Protein 6O3O (pdb70)

Radius of gyration: 60.83 Å; Cα contacts (8 Å, |Δi|>4): 2476; chains: 4; bounding box: 220×153×60 Å

Foldseek 3Di:
DDDDAFKEFEDDQFDKAKDQADDDAAWAKKFKAFDDPDGGGAKIAGPVPGIDGDPPNVVFWDADDNIGIITGHGDDPVPFHKMWIWTAHPPVGIDIHIYGYHHPVPDDQPDDADAEAEDEAQAKDKAFDDDDPDPPWQKKWKWFRDNGMIGTDDIAGPVDGDDDDHPDPADKDADNDPPTHGMIMGGRDDQVNFGKMWMWIADDVGDIDIHIYTYGYD/DAFKEFEDDQWAKAKAFDDPDAAFAKKFKQFVVGGAWIAGPVPGIDGDPPNPQFWDADDPRIGMIIGNGDDPVPFHKMKIWTAHPPVGIDIGIYGYHNDAFAEDDDFQAWDKAFDDDPDPFDWFKKWKWFDDPGMIGTADIEGNPDDDNSDPADKDADNDPPTRRMIIHGRHDPVNFGKMWMWTDRVDIDIDIYGD/DDKAKDFDQEDEAEAQAKDKGWIFIDADPPHDKAWAKKFKPFVPDPDTQWMQGQAPGIDGPCPPFKDQPPDDHPDGPGIRIMMGHRDDQVPFGKMKIWTQMPPNGIHIDIYGYAYWHQWDKDKAADEEEADPDWDFGIKIKGAWTAVAKDKDKDFPDDWDKDWDWDAHPGPNTIIIMMTTIDRDDPVLQQPKMKMWIDDPPDPDIDIDIYRTHYFYWWPWDWDFLVKTKIFIDTDGVVDWPWKDKAAPVGHDDPQWDDDTGIIIGHVQMKMWTADPVGIDIDTRHD/DKAKDFDQEWEDEAQAKGKGWIFIDDDPPDDKAFQKKFKDFPPPTAWMQGQAPGIDGPDPPFKDQPDDDHPDGGTIRIMMGGRDDLVPFGKMKIWTQMPPVGIHIDIHGYFYWYAWDKDKEADAEEQPQDKDFGIKIKTAFTVPDKDKDKDDPQDFDKDKDWDAHPGPRGIMIMITGIDRDDPVQAQPKMWMWIGDPPDPHIDIDIYGTHYFYWKDWDKDFCPLDDDQWTKIAIDIDGVVDWPAKDKAWPVTHDDPQWDDDGRMIIGHRDWTWMKIWTGDPVGIDIDIDIHDD

B-factor: mean 63.74, std 23.96, range [13.88, 182.44]

Secondary structure (DSSP, 8-state):
-----SEEEE--TT-EE--B----SEEEEEEEEE-SSS--EEEEEETTTEEEE-TTTTTTEE----B--EEESS--GGG-SEEEEEEEEETTEEEEEEEEEE-TTT-------SEEEEE-TTSPEEEE---SS--SEEEEEEEEE-SS-EEEEEEEESSS--------SS--B---STTTTTEEEE-S--GGG-EEEEEEEEESSS-EEEEEEEEEE-/--SEEEE--TT-EE--B----SEEEEEEEEE---EEEEEETTTEEEE-TTGGGTEE-----B--EEESS--TT--SEEEEEEEEETTEEEEEEEEEE----EE---TTS-EEEE----S-SPP-EEEEEEE-SS-EEEEEEEES-------SS--EE--STTTTTEEEESS--STT-SEEEEEEE---EEEEEEE-/---EEE--SEEEEETTS-EEE--EEE--TT---EEEEEEEEETT-SSEEEEEETTTEEEESSTTTEEESS--TTS---B--EEE-S--GGG-EEEEEEEEEETT--EEEEEEEEEEBPPEEEEEE--EE--SS-EEEEEEEEEEEBSPPEEEEE-SS--EEEEEEEE-SSTT-EEEEEEEEE---SSSTT-EEEEEEE-TTSSS-EEEEEE--EE---EEEEE----EEEEEEEE-SSPPSEEEEEESSSSPPTTEEEETTEEEE---EEEEEE-SS-EE--EE--/--EEE--SEEEEETTS-EEE--EEE--TT---EEEEEEEEE----SEEEETTTEEEESSTTTEEESS--TTS---B--EEEPS--GGG-EEEEEEEEEETTEEEEEEEEEEEEBPPEEEEEE--EE--SS-EEEEEEEEEEEBSPPEEEEE-SS--EEEEEEEE-SSBTBEEEEEEEEE---STTTT-EEEEEEE-TT-SS-EEEEEE--EEEEEEEEEE---S-----EEEEEEEEEESPPSEEEEEESSSSPPTTEEEETTEEEE---EEEEEEEEEETTEEEEEEEEEE-

InterPro domains:
  IPR003598 Immunoglobulin subtype 2 [SM00408] (143-229)
  IPR003599 Immunoglobulin domain subtype [SM00409] (24-127)
  IPR003599 Immunoglobulin domain subtype [SM00409] (137-241)
  IPR007110 Immunoglobulin-like domain [PS50835] (4-110)
  IPR007110 Immunoglobulin-like domain [PS50835] (135-239)
  IPR013106 Immunoglobulin V-set domain [PF07686] (28-124)
  IPR013106 Immunoglobulin V-set domain [PF07686] (142-240)
  IPR013783 Immunoglobulin-like fold [G3DSA:2.60.40.10] (24-126)
  IPR013783 Immunoglobulin-like fold [G3DSA:2.60.40.10] (127-247)
  IPR036179 Immunoglobulin-like domain superfamily [SSF48726] (25-112)
  IPR036179 Immunoglobulin-like domain superfamily [SSF48726] (139-240)
  IPR042842 CD226 antigen [PTHR47011] (1-335)

Solvent-accessible surface area: 50958 Å² total; per-residue (Å²): 146,78,56,20,23,18,8,5,20,14,43,33,60,108,8,50,1,96,0,79,20,56,98,74,59,77,62,10,3,0,0,0,39,35,60,58,159,78,93,50,10,0,0,0,57,9,65,117,115,30,66,50,55,69,86,75,8,14,98,48,1,7,38,35,157,102,95,12,19,0,26,2,67,125,14,57,154,123,1,52,18,57,0,0,0,1,1,2,1,24,82,78,0,48,24,67,25,6,3,30,2,33,119,75,104,76,27,56,26,108,32,114,46,99,45,108,57,109,19,137,74,52,47,103,8,91,6,83,5,52,43,152,101,21,168,88,7,61,4,3,18,2,12,18,6,54,110,164,56,16,15,2,3,12,12,5,33,31,107,67,64,96,72,43,70,45,39,37,135,55,121,33,76,47,56,60,53,141,78,155,29,30,71,2,32,2,27,62,2,73,88,91,5,46,16,13,2,44,0,60,4,45,7,85,93,48,85,70,29,78,76,9,1,94,2,56,10,102,119,53,27,2,16,11,63,70,42,70,95,8,40,0,61,0,44,11,69,98,52,54,83,50,8,1,0,5,0,50,43,60,126,87,25,0,0,0,58,6,72,109,93,26,65,53,58,66,183,92,14,13,58,52,1,6,21,34,137,146,53,78,8,16,0,26,0,87,78,13,49,76,124,4,46,28,34,0,2,0,0,2,3,1,28,58,77,0,48,42,89,6,28,1,61,5,75,182,156,87,118,48,88,110,121,66,112,52,42,112,20,64,4,59,1,137,58,155,56,145,37,120,31,26,16,4,75,3,7,10,52,69,142,67,31,20,10,8,1,21,67,12,57,36,126,123,130,111,58,9,42,88,58,116,26,72,49,56,70,63,152,73,137,51,29,60,3,46,2,33,104,14,58,136,104,10,62,27,30,5,74,0,70,7,28,47,104,61,97,19,63,24,18,22,36,43,207,63,2,78,27,87,30,50,103,82,10,73,1,78,42,58,91,35,24,41,0,57,1,96,1,83,35,44,161,188,38,132,13,74,7,8,0,0,3,0,25,47,104,35,74,101,41,27,5,0,2,5,12,62,98,99,1,65,34,52,73,64,87,97,83,4,80,13,72,54,13,177,75,85,66,135,6,47,46,0,11,0,77,8,72,23,5,59,37,114,2,66,18,68,0,29,0,19,0,0,0,22,45,19,0,7,10,58,34,75,0,122,0,38,1,10,12,130,7,67,26,74,28,77,60,50,56,38,51,83,68,74,67,84,36,45,0,0,75,0,23,0,56,19,0,45,66,49,3,117,23,67,42,131,35,152,29,81,20,65,84,77,76,61,112,84,110,17,208,106,96,36,4,32,18,2,18,0,32,3,36,16,75,7,38,32,153,16,40,46,138,87,2,30,0,73,0,71,24,104,22,37,118,139,46,72,104,32,87,7,88,4,44,0,90,20,20,7,93,29,62,38,68,51,140,133,113,50,87,11,59,6,99,10,51,8,47,65,144,28,117,30,64,73,12,28,28,98,109,28,125,51,35,142,104,6,98,30,161,33,27,119,1,83,39,36,122,54,15,22,0,45,0,56,10,87,60,24,40,116,105,21,144,62,127,120,106,2,77,19,73,25,58,105,85,10,68,3,82,51,59,79,31,18,42,0,54,0,99,6,78,36,33,167,147,47,131,21,61,12,7,0,0,4,0,22,100,117,116,111,23,19,0,2,6,10,56,94,88,0,64,29,74,84,75,96,104,36,11,81,5,62,44,6,137,97,90,58,140,8,64,64,0,12,0,80,5,69,29,2,100,28,114,3,48,17,66,0,27,0,23,0,0,0,21,54,22,0,24,64,61,37,68,0,102,0,38,2,8,11,124,4,115,20,88,34,106,46,44,145,18,115,86,69,64,49,89,41,44,0,0,82,0,25,0,53,21,0,49,61,55,8,54,16,75,38,130,33,146,48,41,37,65,76,75,65,65,110,87,110,15,202,93,94,28,2,29,18,5,24,0,34,2,43,25,72,8,42,14,58,9,37,49,106,81,0,32,0,74,0,79,20,100,26,34,117,163,57,71,124,24,85,10,93,3,32,0,71,8,23,6,76,24,64,23,56,52,62,100,120,94,48,100,127,113,53,53,1,44,5,66,27,111,4,31,49,131,33,117,24,78,88,15,29,9,90,103,28,124,51,29,135,57,7,73,50,84,53,35,70,0,60,35,39,150,79,125,31,37,3,35,0,44,0,44,11,85,76,24,40,109,109,17,135,42,97,13,52,83

Organism: Homo sapiens (NCBI:txid9606)

Nearest PDB structures (foldseek):
  6o3o-assembly1_A-3  TM=1.005E+00  e=2.304E-42  Homo sapiens
  6isb-assembly1_A  TM=9.380E-01  e=4.273E-35  Homo sapiens
  6isa-assembly1_A  TM=9.050E-01  e=4.037E-27  Mus musculus
  5b22-assembly1_A  TM=4.396E-01  e=5.831E-09  Mus musculus
  4fom-assembly1_A-2  TM=4.334E-01  e=3.167E-09  Homo sapiens

Structure (mmCIF, N/CA/C/O backbone):
data_6O3O
#
_entry.id   6O3O
#
_cell.length_a   129.337
_cell.length_b   182.269
_cell.length_c   146.594
_cell.angle_alpha   90.00
_cell.angle_beta   90.00
_cell.angle_gamma   90.00
#
_symmetry.space_group_name_H-M   'C 2 2 21'
#
loop_
_entity.id
_entity.type
_entity.pdbx_description
1 polymer 'CD226 antigen'
2 polymer 'Poliovirus receptor'
3 branched beta-D-mannopyranose-(1-4)-2-acetamido-2-deoxy-beta-D-glucopyranose-(1-4)-[alpha-L-fucopyranose-(1-6)]2-acetamido-2-deoxy-beta-D-glucopyranose
4 branched alpha-D-mannopyranose-(1-3)-beta-D-mannopyranose-(1-4)-2-acetamido-2-deoxy-beta-D-glucopyranose-(1-4)-[alpha-L-fucopyranose-(1-6)]2-acetamido-2-deoxy-beta-D-glucopyranose
5 branched 2-acetamido-2-deoxy-beta-D-glucopyranose-(1-4)-2-acetamido-2-deoxy-beta-D-glucopyranose
6 non-polymer 2-acetamido-2-deoxy-beta-D-glucopyranose
7 non-polymer 'SULFATE ION'
8 water water
#
loop_
_atom_site.group_PDB
_atom_site.id
_atom_site.type_symbol
_atom_site.label_atom_id
_atom_site.label_alt_id
_atom_site.label_comp_id
_atom_site.label_asym_id
_atom_site.label_entity_id
_atom_site.label_seq_id
_atom_site.pdbx_PDB_ins_code
_atom_site.Cartn_x
_atom_site.Cartn_y
_atom_site.Cartn_z
_atom_site.occupancy
_atom_site.B_iso_or_equiv
_atom_site.auth_seq_id
_atom_site.auth_comp_id
_atom_site.auth_asym_id
_atom_site.auth_atom_id
_atom_site.pdbx_PDB_model_num
ATOM 1 N N . GLU A 1 3 ? 9.759 169.014 177.775 1.00 74.75 19 GLU A N 1
ATOM 2 C CA . GLU A 1 3 ? 10.809 168.041 178.071 1.00 71.25 19 GLU A CA 1
ATOM 3 C C . GLU A 1 3 ? 11.948 168.673 178.882 1.00 71.81 19 GLU A C 1
ATOM 4 O O . GLU A 1 3 ? 12.243 169.861 178.716 1.00 71.55 19 GLU A O 1
ATOM 6 N N . GLU A 1 4 ? 12.588 167.862 179.748 1.00 65.56 20 GLU A N 1
ATOM 7 C CA . GLU A 1 4 ? 13.697 168.254 180.626 1.00 62.77 20 GLU A CA 1
ATOM 8 C C . GLU A 1 4 ? 14.932 168.681 179.824 1.00 63.42 20 GLU A C 1
ATOM 9 O O . GLU A 1 4 ? 15.210 168.103 178.771 1.00 62.86 20 GLU A O 1
ATOM 15 N N . VAL A 1 5 ? 15.669 169.687 180.328 1.00 57.46 21 VAL A N 1
ATOM 16 C CA . VAL A 1 5 ? 16.889 170.178 179.687 1.00 54.47 21 VAL A CA 1
ATOM 17 C C . VAL A 1 5 ? 18.081 169.482 180.354 1.00 54.31 21 VAL A C 1
ATOM 18 O O . VAL A 1 5 ? 18.316 169.669 181.552 1.00 53.96 21 VAL A O 1
ATOM 22 N N . LEU A 1 6 ? 18.806 168.653 179.583 1.00 47.77 22 LEU A N 1
ATOM 23 C CA . LEU A 1 6 ? 19.963 167.911 180.079 1.00 45.00 22 LEU A CA 1
ATOM 24 C C . LEU A 1 6 ? 21.233 168.743 179.978 1.00 46.63 22 LEU A C 1
ATOM 25 O O . LEU A 1 6 ? 21.584 169.218 178.893 1.00 46.06 22 LEU A O 1
ATOM 30 N N . TRP A 1 7 ? 21.913 168.916 181.121 1.00 41.85 23 TRP A N 1
ATOM 31 C CA . TRP A 1 7 ? 23.165 169.662 181.253 1.00 40.40 23 TRP A CA 1
ATOM 32 C C . TRP A 1 7 ? 24.332 168.717 181.560 1.00 41.01 23 TRP A C 1
ATOM 33 O O . TRP A 1 7 ? 24.119 167.612 182.060 1.00 40.52 23 TRP A O 1
ATOM 44 N N . HIS A 1 8 ? 25.561 169.158 181.265 1.00 35.38 24 HIS A N 1
ATOM 45 C CA . HIS A 1 8 ? 26.784 168.396 181.516 1.00 33.94 24 HIS A CA 1
ATOM 46 C C . HIS A 1 8 ? 27.487 168.916 182.763 1.00 37.72 24 HIS A C 1
ATOM 47 O O . HIS A 1 8 ? 28.163 168.150 183.446 1.00 37.29 24 HIS A O 1
ATOM 54 N N . THR A 1 9 ? 27.332 170.222 183.051 1.00 34.89 25 THR A N 1
ATOM 55 C CA . THR A 1 9 ? 27.921 170.903 184.208 1.00 35.45 25 THR A CA 1
ATOM 56 C C . THR A 1 9 ? 26.904 171.901 184.790 1.00 39.60 25 THR A C 1
ATOM 57 O O . THR A 1 9 ? 26.147 172.523 184.043 1.00 39.23 25 THR A O 1
ATOM 61 N N . SER A 1 10 ? 26.875 172.019 186.125 1.00 36.88 26 SER A N 1
ATOM 62 C CA . SER A 1 10 ? 26.013 172.948 186.851 1.00 38.31 26 SER A CA 1
ATOM 63 C C . SER A 1 10 ? 26.881 173.788 187.782 1.00 43.61 26 SER A C 1
ATOM 64 O O . SER A 1 10 ? 27.664 173.236 188.558 1.00 43.60 26 SER A O 1
ATOM 67 N N . VAL A 1 11 ? 26.790 175.119 187.659 1.00 41.05 27 VAL A N 1
ATOM 68 C CA . VAL A 1 11 ? 27.605 176.057 188.437 1.00 42.54 27 VAL A CA 1
ATOM 69 C C . VAL A 1 11 ? 26.729 177.120 189.143 1.00 48.43 27 VAL A C 1
ATOM 70 O O . VAL A 1 11 ? 25.673 177.479 188.614 1.00 47.80 27 VAL A O 1
ATOM 74 N N . PRO A 1 12 ? 27.152 177.661 190.316 1.00 47.72 28 PRO A N 1
ATOM 75 C CA . PRO A 1 12 ? 26.347 178.711 190.958 1.00 51.00 28 PRO A CA 1
ATOM 76 C C . PRO A 1 12 ? 26.563 180.070 190.290 1.00 56.91 28 PRO A C 1
ATOM 77 O O . PRO A 1 12 ? 27.569 180.272 189.599 1.00 55.18 28 PRO A O 1
ATOM 81 N N . PHE A 1 13 ? 25.622 181.003 190.501 1.00 56.72 29 PHE A N 1
ATOM 82 C CA . PHE A 1 13 ? 25.696 182.342 189.927 1.00 58.38 29 PHE A CA 1
ATOM 83 C C . PHE A 1 13 ? 26.740 183.185 190.656 1.00 65.44 29 PHE A C 1
ATOM 84 O O . PHE A 1 13 ? 26.805 183.174 191.887 1.00 67.63 29 PHE A O 1
ATOM 92 N N . ALA A 1 14 ? 27.555 183.915 189.881 1.00 62.01 30 ALA A N 1
ATOM 93 C CA . ALA A 1 14 ? 28.605 184.797 190.388 1.00 64.59 30 ALA A CA 1
ATOM 94 C C . ALA A 1 14 ? 28.775 186.022 189.481 1.00 69.91 30 ALA A C 1
ATOM 95 O O . ALA A 1 14 ? 28.298 186.018 188.344 1.00 67.22 30 ALA A O 1
ATOM 97 N N . GLU A 1 15 ? 29.441 187.075 189.995 1.00 70.46 31 GLU A N 1
ATOM 98 C CA . GLU A 1 15 ? 29.710 188.306 189.251 1.00 72.01 31 GLU A CA 1
ATOM 99 C C . GLU A 1 15 ? 30.809 188.059 188.207 1.00 72.77 31 GLU A C 1
ATOM 100 O O . GLU A 1 15 ? 30.611 188.397 187.041 1.00 70.67 31 GLU A O 1
ATOM 102 N N . ASN A 1 16 ? 31.945 187.440 188.619 1.00 68.87 32 ASN A N 1
ATOM 103 C CA . ASN A 1 16 ? 33.058 187.104 187.722 1.00 66.30 32 ASN A CA 1
ATOM 104 C C . ASN A 1 16 ? 33.015 185.599 187.362 1.00 65.50 32 ASN A C 1
ATOM 105 O O . ASN A 1 16 ? 34.040 184.909 187.311 1.00 64.07 32 ASN A O 1
ATOM 110 N N . MET A 1 17 ? 31.798 185.124 187.081 1.00 59.33 33 MET A N 1
ATOM 111 C CA . MET A 1 17 ? 31.446 183.759 186.710 1.00 55.05 33 MET A CA 1
ATOM 112 C C . MET A 1 17 ? 32.084 183.385 185.359 1.00 55.09 33 MET A C 1
ATOM 113 O O . MET A 1 17 ? 31.972 184.139 184.395 1.00 54.61 33 MET A O 1
ATOM 118 N N . SER A 1 18 ? 32.773 182.232 185.312 1.00 48.93 34 SER A N 1
ATOM 119 C CA . SER A 1 18 ? 33.405 181.710 184.098 1.00 45.79 34 SER A CA 1
ATOM 120 C C . SER A 1 18 ? 32.831 180.337 183.765 1.00 46.49 34 SER A C 1
ATOM 121 O O . SER A 1 18 ? 32.712 179.487 184.653 1.00 46.34 34 SER A O 1
ATOM 124 N N . LEU A 1 19 ? 32.449 180.134 182.495 1.00 40.28 35 LEU A N 1
ATOM 125 C CA . LEU A 1 19 ? 31.877 178.876 182.022 1.00 37.42 35 LEU A CA 1
ATOM 126 C C . LEU A 1 19 ? 32.911 178.159 181.166 1.00 40.08 35 LEU A C 1
ATOM 127 O O . LEU A 1 19 ? 33.170 178.566 180.034 1.00 39.32 35 LEU A O 1
ATOM 132 N N . GLU A 1 20 ? 33.533 177.113 181.732 1.00 36.72 36 GLU A N 1
ATOM 133 C CA . GLU A 1 20 ? 34.589 176.337 181.079 1.00 35.90 36 GLU A CA 1
ATOM 134 C C . GLU A 1 20 ? 34.041 175.439 179.970 1.00 37.94 36 GLU A C 1
ATOM 135 O O . GLU A 1 20 ? 32.999 174.804 180.140 1.00 37.68 36 GLU A O 1
ATOM 141 N N . CYS A 1 21 ? 34.759 175.387 178.838 1.00 33.11 37 CYS A N 1
ATOM 142 C CA . CYS A 1 21 ? 34.440 174.539 177.691 1.00 31.29 37 CYS A CA 1
ATOM 143 C C . CYS A 1 21 ? 35.725 174.211 176.952 1.00 36.09 37 CYS A C 1
ATOM 144 O O . CYS A 1 21 ? 36.264 175.050 176.224 1.00 36.06 37 CYS A O 1
ATOM 147 N N . VAL A 1 22 ? 36.235 172.999 177.180 1.00 33.46 38 VAL A N 1
ATOM 148 C CA . VAL A 1 22 ? 37.449 172.509 176.535 1.00 34.49 38 VAL A CA 1
ATOM 149 C C . VAL A 1 22 ? 37.004 171.456 175.518 1.00 38.25 38 VAL A C 1
ATOM 150 O O . VAL A 1 22 ? 36.647 170.337 175.895 1.00 37.53 38 VAL A O 1
ATOM 154 N N . TYR A 1 23 ? 36.941 171.858 174.238 1.00 35.25 39 TYR A N 1
ATOM 155 C CA . TYR A 1 23 ? 36.506 170.988 173.147 1.00 35.33 39 TYR A CA 1
ATOM 156 C C . TYR A 1 23 ? 37.699 170.195 172.577 1.00 40.78 39 TYR A C 1
ATOM 157 O O . TYR A 1 23 ? 38.808 170.733 172.503 1.00 41.46 39 TYR A O 1
ATOM 166 N N . PRO A 1 24 ? 37.502 168.923 172.164 1.00 37.52 40 PRO A N 1
ATOM 167 C CA . PRO A 1 24 ? 38.638 168.141 171.647 1.00 38.84 40 PRO A CA 1
ATOM 168 C C . PRO A 1 24 ? 39.075 168.559 170.251 1.00 42.24 40 PRO A C 1
ATOM 169 O O . PRO A 1 24 ? 38.285 169.122 169.494 1.00 41.22 40 PRO A O 1
ATOM 173 N N . SER A 1 25 ? 40.350 168.288 169.925 1.00 39.71 41 SER A N 1
ATOM 174 C CA . SER A 1 25 ? 40.932 168.547 168.610 1.00 40.26 41 SER A CA 1
ATOM 175 C C . SER A 1 25 ? 40.590 167.343 167.743 1.00 43.88 41 SER A C 1
ATOM 176 O O . SER A 1 25 ? 41.225 166.291 167.860 1.00 45.59 41 SER A O 1
ATOM 179 N N . MET A 1 26 ? 39.504 167.465 166.961 1.00 38.32 42 MET A N 1
ATOM 180 C CA . MET A 1 26 ? 38.959 166.391 166.124 1.00 39.11 42 MET A CA 1
ATOM 181 C C . MET A 1 26 ? 38.312 166.939 164.850 1.00 43.25 42 MET A C 1
ATOM 182 O O . MET A 1 26 ? 37.722 168.021 164.876 1.00 41.47 42 MET A O 1
ATOM 187 N N . GLY A 1 27 ? 38.435 166.177 163.760 1.00 41.55 43 GLY A N 1
ATOM 188 C CA . GLY A 1 27 ? 37.867 166.484 162.450 1.00 42.04 43 GLY A CA 1
ATOM 189 C C . GLY A 1 27 ? 38.281 167.806 161.836 1.00 45.14 43 GLY A C 1
ATOM 190 O O . GLY A 1 27 ? 39.241 168.438 162.289 1.00 44.34 43 GLY A O 1
ATOM 191 N N . ILE A 1 28 ? 37.561 168.216 160.775 1.00 41.76 44 ILE A N 1
ATOM 192 C CA . ILE A 1 28 ? 37.782 169.489 160.090 1.00 41.14 44 ILE A CA 1
ATOM 193 C C . ILE A 1 28 ? 36.955 170.533 160.841 1.00 42.34 44 ILE A C 1
ATOM 194 O O . ILE A 1 28 ? 35.724 170.532 160.740 1.00 41.64 44 ILE A O 1
ATOM 199 N N . LEU A 1 29 ? 37.636 171.384 161.637 1.00 36.89 45 LEU A N 1
ATOM 200 C CA . LEU A 1 29 ? 37.024 172.447 162.432 1.00 33.97 45 LEU A CA 1
ATOM 201 C C . LEU A 1 29 ? 36.340 173.466 161.510 1.00 37.85 45 LEU A C 1
ATOM 202 O O . LEU A 1 29 ? 36.976 174.024 160.606 1.00 38.80 45 LEU A O 1
ATOM 207 N N . THR A 1 30 ? 35.034 173.675 161.738 1.00 32.72 46 THR A N 1
ATOM 208 C CA . THR A 1 30 ? 34.194 174.575 160.954 1.00 32.57 46 THR A CA 1
ATOM 209 C C . THR A 1 30 ? 33.913 175.863 161.744 1.00 34.09 46 THR A C 1
ATOM 210 O O . THR A 1 30 ? 34.129 176.958 161.217 1.00 34.25 46 THR A O 1
ATOM 214 N N . GLN A 1 31 ? 33.417 175.722 162.995 1.00 28.29 47 GLN A N 1
ATOM 215 C CA . GLN A 1 31 ? 33.029 176.828 163.875 1.00 26.27 47 GLN A CA 1
ATOM 216 C C . GLN A 1 31 ? 32.824 176.348 165.314 1.00 28.58 47 GLN A C 1
ATOM 217 O O . GLN A 1 31 ? 32.372 175.221 165.532 1.00 27.34 47 GLN A O 1
ATOM 223 N N . VAL A 1 32 ? 33.153 177.218 166.285 1.00 24.91 48 VAL A N 1
ATOM 224 C CA . VAL A 1 32 ? 32.960 177.019 167.726 1.00 23.98 48 VAL A CA 1
ATOM 225 C C . VAL A 1 32 ? 32.119 178.188 168.203 1.00 28.48 48 VAL A C 1
ATOM 226 O O . VAL A 1 32 ? 32.481 179.331 167.925 1.00 28.83 48 VAL A O 1
ATOM 230 N N . GLU A 1 33 ? 30.996 177.929 168.891 1.00 25.15 49 GLU A N 1
ATOM 231 C CA . GLU A 1 33 ? 30.153 179.036 169.329 1.00 26.08 49 GLU A CA 1
ATOM 232 C C . GLU A 1 33 ? 29.495 178.812 170.683 1.00 30.78 49 GLU A C 1
ATOM 233 O O . GLU A 1 33 ? 29.281 177.680 171.113 1.00 30.08 49 GLU A O 1
ATOM 239 N N . TRP A 1 34 ? 29.167 179.933 171.332 1.00 28.60 50 TRP A N 1
ATOM 240 C CA . TRP A 1 34 ? 28.463 180.038 172.599 1.00 28.65 50 TRP A CA 1
ATOM 241 C C . TRP A 1 34 ? 27.096 180.639 172.351 1.00 33.90 50 TRP A C 1
ATOM 242 O O . TRP A 1 34 ? 26.991 181.615 171.599 1.00 34.47 50 TRP A O 1
ATOM 253 N N . PHE A 1 35 ? 26.051 180.080 172.977 1.00 30.90 51 PHE A N 1
ATOM 254 C CA . PHE A 1 35 ? 24.695 180.616 172.864 1.00 32.87 51 PHE A CA 1
ATOM 255 C C . PHE A 1 35 ? 23.868 180.230 174.078 1.00 37.45 51 PHE A C 1
ATOM 256 O O . PHE A 1 35 ? 24.098 179.176 174.668 1.00 35.54 51 PHE A O 1
ATOM 264 N N . LYS A 1 36 ? 22.919 181.099 174.463 1.00 36.87 52 LYS A N 1
ATOM 265 C CA . LYS A 1 36 ? 22.026 180.836 175.584 1.00 37.78 52 LYS A CA 1
ATOM 266 C C . LYS A 1 36 ? 20.818 180.061 175.066 1.00 43.71 52 LYS A C 1
ATOM 267 O O . LYS A 1 36 ? 20.164 180.492 174.111 1.00 44.23 52 LYS A O 1
ATOM 273 N N . ILE A 1 37 ? 20.557 178.891 175.676 1.00 41.11 53 ILE A N 1
ATOM 274 C CA . ILE A 1 37 ? 19.462 177.996 175.300 1.00 42.11 53 ILE A CA 1
ATOM 275 C C . ILE A 1 37 ? 18.120 178.621 175.714 1.00 51.40 53 ILE A C 1
ATOM 276 O O . ILE A 1 37 ? 17.919 178.963 176.882 1.00 52.00 53 ILE A O 1
ATOM 281 N N . GLY A 1 38 ? 17.241 178.769 174.726 1.00 51.36 54 GLY A N 1
ATOM 282 C CA . GLY A 1 38 ? 15.905 179.333 174.872 1.00 55.42 54 GLY A CA 1
ATOM 283 C C . GLY A 1 38 ? 15.109 179.279 173.583 1.00 62.98 54 GLY A C 1
ATOM 284 O O . GLY A 1 38 ? 15.624 178.835 172.550 1.00 61.31 54 GLY A O 1
ATOM 285 N N . THR A 1 39 ? 13.841 179.737 173.639 1.00 64.09 55 THR A N 1
ATOM 286 C CA . THR A 1 39 ? 12.924 179.770 172.492 1.00 66.88 55 THR A CA 1
ATOM 287 C C . THR A 1 39 ? 13.404 180.801 171.460 1.00 72.01 55 THR A C 1
ATOM 288 O O . THR A 1 39 ? 13.383 180.520 170.260 1.00 71.99 55 THR A O 1
ATOM 292 N N . GLN A 1 40 ? 13.859 181.978 171.933 1.00 69.21 56 GLN A N 1
ATOM 293 C CA . GLN A 1 40 ? 14.391 183.047 171.087 1.00 69.57 56 GLN A CA 1
ATOM 294 C C . GLN A 1 40 ? 15.877 182.805 170.814 1.00 69.43 56 GLN A C 1
ATOM 295 O O . GLN A 1 40 ? 16.588 182.307 171.694 1.00 66.59 56 GLN A O 1
ATOM 297 N N . GLN A 1 41 ? 16.343 183.147 169.594 1.00 65.49 57 GLN A N 1
ATOM 298 C CA . GLN A 1 41 ? 17.742 182.981 169.186 1.00 62.00 57 GLN A CA 1
ATOM 299 C C . GLN A 1 41 ? 18.615 183.970 169.964 1.00 64.08 57 GLN A C 1
ATOM 300 O O . GLN A 1 41 ? 18.442 185.186 169.827 1.00 66.14 57 GLN A O 1
ATOM 306 N N . ASP A 1 42 ? 19.525 183.441 170.807 1.00 56.48 58 ASP A N 1
ATOM 307 C CA . ASP A 1 42 ? 20.400 184.273 171.628 1.00 55.18 58 ASP A CA 1
ATOM 308 C C . ASP A 1 42 ? 21.867 183.811 171.535 1.00 53.80 58 ASP A C 1
ATOM 309 O O . ASP A 1 42 ? 22.358 183.081 172.401 1.00 50.91 58 ASP A O 1
ATOM 314 N N . SER A 1 43 ? 22.558 184.255 170.463 1.00 49.06 59 SER A N 1
ATOM 315 C CA . SER A 1 43 ? 23.973 183.964 170.215 1.00 45.81 59 SER A CA 1
ATOM 316 C C . SER A 1 43 ? 24.841 184.912 171.034 1.00 47.52 59 SER A C 1
ATOM 317 O O . SER A 1 43 ? 24.597 186.123 171.039 1.00 49.31 59 SER A O 1
ATOM 320 N N . ILE A 1 44 ? 25.830 184.360 171.753 1.00 40.38 60 ILE A N 1
ATOM 321 C CA . ILE A 1 44 ? 26.726 185.139 172.610 1.00 39.82 60 ILE A CA 1
ATOM 322 C C . ILE A 1 44 ? 28.020 185.454 171.834 1.00 42.17 60 ILE A C 1
ATOM 323 O O . ILE A 1 44 ? 28.286 186.620 171.544 1.00 43.18 60 ILE A O 1
ATOM 328 N N . ALA A 1 45 ? 28.802 184.420 171.492 1.00 36.31 61 ALA A N 1
ATOM 329 C CA . ALA A 1 45 ? 30.058 184.565 170.764 1.00 35.58 61 ALA A CA 1
ATOM 330 C C . ALA A 1 45 ? 30.219 183.460 169.741 1.00 37.92 61 ALA A C 1
ATOM 331 O O . ALA A 1 45 ? 29.828 182.321 169.995 1.00 36.18 61 ALA A O 1
ATOM 333 N N . ILE A 1 46 ? 30.779 183.802 168.575 1.00 35.34 62 ILE A N 1
ATOM 334 C CA . ILE A 1 46 ? 30.996 182.870 167.467 1.00 34.71 62 ILE A CA 1
ATOM 335 C C . ILE A 1 46 ? 32.457 182.981 167.019 1.00 39.48 62 ILE A C 1
ATOM 336 O O . ILE A 1 46 ? 32.935 184.085 166.750 1.00 40.31 62 ILE A O 1
ATOM 341 N N . PHE A 1 47 ? 33.164 181.840 166.959 1.00 36.07 63 PHE A N 1
ATOM 342 C CA . PHE A 1 47 ? 34.566 181.787 166.554 1.00 36.72 63 PHE A CA 1
ATOM 343 C C . PHE A 1 47 ? 34.746 181.063 165.217 1.00 42.49 63 PHE A C 1
ATOM 344 O O . PHE A 1 47 ? 34.306 179.927 165.057 1.00 41.00 63 PHE A O 1
ATOM 352 N N . SER A 1 48 ? 35.438 181.728 164.280 1.00 42.54 64 SER A N 1
ATOM 353 C CA . SER A 1 48 ? 35.790 181.216 162.955 1.00 44.00 64 SER A CA 1
ATOM 354 C C . SER A 1 48 ? 37.295 180.919 162.906 1.00 49.85 64 SER A C 1
ATOM 355 O O . SER A 1 48 ? 38.089 181.777 163.310 1.00 50.24 64 SER A O 1
ATOM 358 N N . PRO A 1 49 ? 37.722 179.737 162.397 1.00 47.21 65 PRO A N 1
ATOM 359 C CA . PRO A 1 49 ? 39.167 179.441 162.348 1.00 48.27 65 PRO A CA 1
ATOM 360 C C . PRO A 1 49 ? 39.936 180.289 161.321 1.00 54.60 65 PRO A C 1
ATOM 361 O O . PRO A 1 49 ? 41.163 180.199 161.265 1.00 55.68 65 PRO A O 1
ATOM 365 N N . THR A 1 50 ? 39.223 181.124 160.535 1.00 51.73 66 THR A N 1
ATOM 366 C CA . THR A 1 50 ? 39.806 181.986 159.503 1.00 53.38 66 THR A CA 1
ATOM 367 C C . THR A 1 50 ? 39.458 183.472 159.710 1.00 58.05 66 THR A C 1
ATOM 368 O O . THR A 1 50 ? 40.257 184.331 159.331 1.00 59.03 66 THR A O 1
ATOM 372 N N . HIS A 1 51 ? 38.278 183.775 160.294 1.00 53.79 67 HIS A N 1
ATOM 373 C CA . HIS A 1 51 ? 37.820 185.154 160.507 1.00 54.10 67 HIS A CA 1
ATOM 374 C C . HIS A 1 51 ? 37.818 185.582 161.994 1.00 56.20 67 HIS A C 1
ATOM 375 O O . HIS A 1 51 ? 37.313 186.661 162.318 1.00 56.04 67 HIS A O 1
ATOM 382 N N . GLY A 1 52 ? 38.390 184.750 162.863 1.00 51.55 68 GLY A N 1
ATOM 383 C CA . GLY A 1 52 ? 38.505 185.022 164.294 1.00 50.68 68 GLY A CA 1
ATOM 384 C C . GLY A 1 52 ? 37.215 184.999 165.093 1.00 52.66 68 GLY A C 1
ATOM 385 O O . GLY A 1 52 ? 36.231 184.372 164.690 1.00 51.34 68 GLY A O 1
ATOM 386 N N . MET A 1 53 ? 37.230 185.695 166.247 1.00 48.70 69 MET A N 1
ATOM 387 C CA . MET A 1 53 ? 36.126 185.784 167.207 1.00 47.52 69 MET A CA 1
ATOM 388 C C . MET A 1 53 ? 35.231 187.004 166.945 1.00 50.92 69 MET A C 1
ATOM 389 O O . MET A 1 53 ? 35.728 188.085 166.622 1.00 51.92 69 MET A O 1
ATOM 394 N N . VAL A 1 54 ? 33.907 186.813 167.106 1.00 45.84 70 VAL A N 1
ATOM 395 C CA . VAL A 1 54 ? 32.862 187.832 166.977 1.00 46.56 70 VAL A CA 1
ATOM 396 C C . VAL A 1 54 ? 31.894 187.640 168.157 1.00 49.34 70 VAL A C 1
ATOM 397 O O . VAL A 1 54 ? 31.344 186.550 168.324 1.00 47.58 70 VAL A O 1
ATOM 401 N N . ILE A 1 55 ? 31.722 188.686 168.986 1.00 46.80 71 ILE A N 1
ATOM 402 C CA . ILE A 1 55 ? 30.833 188.669 170.153 1.00 46.73 71 ILE A CA 1
ATOM 403 C C . ILE A 1 55 ? 29.626 189.569 169.851 1.00 52.88 71 ILE A C 1
ATOM 404 O O . ILE A 1 55 ? 29.794 190.746 169.522 1.00 54.64 71 ILE A O 1
ATOM 409 N N . ARG A 1 56 ? 28.416 188.995 169.950 1.00 49.35 72 ARG A N 1
ATOM 410 C CA . ARG A 1 56 ? 27.140 189.663 169.669 1.00 51.61 72 ARG A CA 1
ATOM 411 C C . ARG A 1 56 ? 26.647 190.493 170.860 1.00 58.25 72 ARG A C 1
ATOM 412 O O . ARG A 1 56 ? 27.011 190.214 172.003 1.00 57.15 72 ARG A O 1
ATOM 420 N N . LYS A 1 57 ? 25.798 191.501 170.583 1.00 58.47 73 LYS A N 1
ATOM 421 C CA . LYS A 1 57 ? 25.168 192.361 171.591 1.00 61.59 73 LYS A CA 1
ATOM 422 C C . LYS A 1 57 ? 23.901 191.656 172.146 1.00 66.22 73 LYS A C 1
ATOM 423 O O . LYS A 1 57 ? 23.284 190.891 171.399 1.00 64.91 73 LYS A O 1
ATOM 425 N N . PRO A 1 58 ? 23.496 191.828 173.431 1.00 64.32 74 PRO A N 1
ATOM 426 C CA . PRO A 1 58 ? 24.065 192.692 174.478 1.00 65.96 74 PRO A CA 1
ATOM 427 C C . PRO A 1 58 ? 25.073 191.956 175.373 1.00 65.71 74 PRO A C 1
ATOM 428 O O . PRO A 1 58 ? 25.175 192.250 176.568 1.00 67.13 74 PRO A O 1
ATOM 432 N N . TYR A 1 59 ? 25.831 191.016 174.789 1.00 57.16 75 TYR A N 1
ATOM 433 C CA . TYR A 1 59 ? 26.841 190.255 175.519 1.00 54.05 75 TYR A CA 1
ATOM 434 C C . TYR A 1 59 ? 28.231 190.878 175.354 1.00 57.77 75 TYR A C 1
ATOM 435 O O . TYR A 1 59 ? 29.103 190.631 176.187 1.00 57.04 75 TYR A O 1
ATOM 444 N N . ALA A 1 60 ? 28.414 191.726 174.316 1.00 54.90 76 ALA A N 1
ATOM 445 C CA . ALA A 1 60 ? 29.661 192.414 173.959 1.00 54.99 76 ALA A CA 1
ATOM 446 C C . ALA A 1 60 ? 30.299 193.195 175.120 1.00 61.10 76 ALA A C 1
ATOM 447 O O . ALA A 1 60 ? 31.525 193.301 175.165 1.00 60.49 76 ALA A O 1
ATOM 449 N N . GLU A 1 61 ? 29.479 193.728 176.047 1.00 60.21 77 GLU A N 1
ATOM 450 C CA . GLU A 1 61 ? 29.934 194.507 177.203 1.00 63.20 77 GLU A CA 1
ATOM 451 C C . GLU A 1 61 ? 29.972 193.672 178.504 1.00 65.58 77 GLU A C 1
ATOM 452 O O . GLU A 1 61 ? 30.465 194.164 179.524 1.00 67.80 77 GLU A O 1
ATOM 458 N N . ARG A 1 62 ? 29.458 192.425 178.466 1.00 58.26 78 ARG A N 1
ATOM 459 C CA . ARG A 1 62 ? 29.384 191.540 179.631 1.00 56.83 78 ARG A CA 1
ATOM 460 C C . ARG A 1 62 ? 30.369 190.365 179.591 1.00 55.86 78 ARG A C 1
ATOM 461 O O . ARG A 1 62 ? 30.831 189.948 180.653 1.00 56.02 78 ARG A O 1
ATOM 469 N N . VAL A 1 63 ? 30.647 189.797 178.400 1.00 47.86 79 VAL A N 1
ATOM 470 C CA . VAL A 1 63 ? 31.524 188.624 178.287 1.00 43.70 79 VAL A CA 1
ATOM 471 C C . VAL A 1 63 ? 32.841 188.931 177.554 1.00 45.91 79 VAL A C 1
ATOM 472 O O . VAL A 1 63 ? 32.922 189.887 176.779 1.00 46.97 79 VAL A O 1
ATOM 476 N N . TYR A 1 64 ? 33.863 188.085 177.804 1.00 39.68 80 TYR A N 1
ATOM 477 C CA . TYR A 1 64 ? 35.203 188.165 177.218 1.00 38.86 80 TYR A CA 1
ATOM 478 C C . TYR A 1 64 ? 35.899 186.796 177.257 1.00 40.75 80 TYR A C 1
ATOM 479 O O . TYR A 1 64 ? 35.405 185.864 177.898 1.00 38.79 80 TYR A O 1
ATOM 488 N N . PHE A 1 65 ? 37.051 186.691 176.570 1.00 37.67 81 PHE A N 1
ATOM 489 C CA . PHE A 1 65 ? 37.864 185.479 176.488 1.00 36.15 81 PHE A CA 1
ATOM 490 C C . PHE A 1 65 ? 39.334 185.766 176.784 1.00 43.68 81 PHE A C 1
ATOM 491 O O . PHE A 1 65 ? 39.762 186.921 176.734 1.00 45.49 81 PHE A O 1
ATOM 499 N N . LEU A 1 66 ? 40.105 184.703 177.082 1.00 40.91 82 LEU A N 1
ATOM 500 C CA . LEU A 1 66 ? 41.545 184.766 177.341 1.00 43.14 82 LEU A CA 1
ATOM 501 C C . LEU A 1 66 ? 42.272 183.692 176.509 1.00 47.52 82 LEU A C 1
ATOM 502 O O . LEU A 1 66 ? 41.714 182.614 176.283 1.00 45.39 82 LEU A O 1
ATOM 507 N N . ASN A 1 67 ? 43.504 184.012 176.032 1.00 46.34 83 ASN A N 1
ATOM 508 C CA . ASN A 1 67 ? 44.377 183.167 175.195 1.00 75.34 83 ASN A CA 1
ATOM 509 C C . ASN A 1 67 ? 43.696 182.776 173.880 1.00 100.72 83 ASN A C 1
ATOM 510 O O . ASN A 1 67 ? 43.010 183.592 173.268 1.00 62.81 83 ASN A O 1
ATOM 515 N N . ASN A 1 73 ? 42.088 175.088 172.075 1.00 49.12 89 ASN A N 1
ATOM 516 C CA . ASN A 1 73 ? 40.967 174.165 172.242 1.00 47.33 89 ASN A CA 1
ATOM 517 C C . ASN A 1 73 ? 40.121 174.513 173.481 1.00 50.02 89 ASN A C 1
ATOM 518 O O . ASN A 1 73 ? 39.173 173.790 173.802 1.00 48.71 89 ASN A O 1
ATOM 523 N N . ASN A 1 74 ? 40.457 175.624 174.161 1.00 46.97 90 ASN A N 1
ATOM 524 C CA . ASN A 1 74 ? 39.783 176.100 175.371 1.00 46.28 90 ASN A CA 1
ATOM 525 C C . ASN A 1 74 ? 39.010 177.392 175.051 1.00 48.81 90 ASN A C 1
ATOM 526 O O . ASN A 1 74 ? 39.602 178.374 174.595 1.00 49.69 90 ASN A O 1
ATOM 531 N N . MET A 1 75 ? 37.683 177.371 175.291 1.00 43.04 91 MET A N 1
ATOM 532 C CA . MET A 1 75 ? 36.766 178.484 175.027 1.00 42.22 91 MET A CA 1
ATOM 533 C C . MET A 1 75 ? 36.025 178.939 176.301 1.00 44.06 91 MET A C 1
ATOM 534 O O . MET A 1 75 ? 34.821 179.195 176.236 1.00 43.21 91 MET A O 1
ATOM 539 N N . THR A 1 76 ? 36.735 179.062 177.449 1.00 39.84 92 THR A N 1
ATOM 540 C CA . THR A 1 76 ? 36.125 179.479 178.721 1.00 39.50 92 THR A CA 1
ATOM 541 C C . THR A 1 76 ? 35.526 180.889 178.568 1.00 42.32 92 THR A C 1
ATOM 542 O O . THR A 1 76 ? 36.233 181.827 178.194 1.00 43.37 92 THR A O 1
ATOM 546 N N . LEU A 1 77 ? 34.205 181.002 178.806 1.00 36.65 93 LEU A N 1
ATOM 547 C CA . LEU A 1 77 ? 33.431 182.239 178.695 1.00 37.00 93 LEU A CA 1
ATOM 548 C C . LEU A 1 77 ? 33.389 182.957 180.043 1.00 41.41 93 LEU A C 1
ATOM 549 O O . LEU A 1 77 ? 32.641 182.559 180.936 1.00 41.10 93 LEU A O 1
ATOM 554 N N . PHE A 1 78 ? 34.204 184.014 180.183 1.00 39.03 94 PHE A N 1
ATOM 555 C CA . PHE A 1 78 ? 34.289 184.831 181.395 1.00 41.14 94 PHE A CA 1
ATOM 556 C C . PHE A 1 78 ? 33.259 185.951 181.380 1.00 46.59 94 PHE A C 1
ATOM 557 O O . PHE A 1 78 ? 32.960 186.495 180.319 1.00 45.83 94 PHE A O 1
ATOM 565 N N . PHE A 1 79 ? 32.740 186.312 182.560 1.00 45.63 95 PHE A N 1
ATOM 566 C CA . PHE A 1 79 ? 31.756 187.383 182.725 1.00 48.18 95 PHE A CA 1
ATOM 567 C C . PHE A 1 79 ? 32.313 188.523 183.568 1.00 57.56 95 PHE A C 1
ATOM 568 O O . PHE A 1 79 ? 33.076 188.287 184.508 1.00 57.90 95 PHE A O 1
ATOM 576 N N . ARG A 1 80 ? 31.912 189.757 183.235 1.00 58.30 96 ARG A N 1
ATOM 577 C CA . ARG A 1 80 ? 32.262 190.969 183.968 1.00 63.19 96 ARG A CA 1
ATOM 578 C C . ARG A 1 80 ? 30.954 191.621 184.401 1.00 72.71 96 ARG A C 1
ATOM 579 O O . ARG A 1 80 ? 30.255 192.206 183.569 1.00 72.99 96 ARG A O 1
ATOM 587 N N . ASN A 1 81 ? 30.603 191.458 185.696 1.00 73.39 97 ASN A N 1
ATOM 588 C CA . ASN A 1 81 ? 29.387 191.961 186.353 1.00 77.37 97 ASN A CA 1
ATOM 589 C C . ASN A 1 81 ? 28.120 191.407 185.664 1.00 80.59 97 ASN A C 1
ATOM 590 O O . ASN A 1 81 ? 27.474 192.103 184.873 1.00 81.57 97 ASN A O 1
ATOM 595 N N . ALA A 1 82 ? 27.792 190.138 185.956 1.00 75.07 98 ALA A N 1
ATOM 596 C CA . ALA A 1 82 ? 26.616 189.460 185.409 1.00 73.36 98 ALA A CA 1
ATOM 597 C C . ALA A 1 82 ? 25.366 189.817 186.220 1.00 82.06 98 ALA A C 1
ATOM 598 O O . ALA A 1 82 ? 25.438 189.926 187.447 1.00 84.22 98 ALA A O 1
ATOM 600 N N . SER A 1 83 ? 24.230 190.017 185.526 1.00 79.99 99 SER A N 1
ATOM 601 C CA . SER A 1 83 ? 22.938 190.370 186.127 1.00 83.75 99 SER A CA 1
ATOM 602 C C . SER A 1 83 ? 22.118 189.118 186.465 1.00 85.78 99 SER A C 1
ATOM 603 O O . SER A 1 83 ? 22.418 188.040 185.954 1.00 81.05 99 SER A O 1
ATOM 606 N N . GLU A 1 84 ? 21.065 189.274 187.302 1.00 85.99 100 GLU A N 1
ATOM 607 C CA . GLU A 1 84 ? 20.149 188.205 187.739 1.00 84.95 100 GLU A CA 1
ATOM 608 C C . GLU A 1 84 ? 19.588 187.389 186.562 1.00 84.61 100 GLU A C 1
ATOM 609 O O . GLU A 1 84 ? 19.406 186.179 186.694 1.00 81.36 100 GLU A O 1
ATOM 615 N N . ASP A 1 85 ? 19.335 188.059 185.418 1.00 81.18 101 ASP A N 1
ATOM 616 C CA . ASP A 1 85 ? 18.791 187.480 184.189 1.00 78.34 101 ASP A CA 1
ATOM 617 C C . ASP A 1 85 ? 19.745 186.482 183.513 1.00 76.01 101 ASP A C 1
ATOM 618 O O . ASP A 1 85 ? 19.272 185.650 182.740 1.00 73.48 101 ASP A O 1
ATOM 623 N N . ASP A 1 86 ? 21.065 186.539 183.816 1.00 70.11 102 ASP A N 1
ATOM 624 C CA . ASP A 1 86 ? 22.082 185.640 183.245 1.00 65.01 102 ASP A CA 1
ATOM 625 C C . ASP A 1 86 ? 21.965 184.192 183.780 1.00 64.87 102 ASP A C 1
ATOM 626 O O . ASP A 1 86 ? 22.748 183.329 183.383 1.00 60.87 102 ASP A O 1
ATOM 631 N N . VAL A 1 87 ? 20.984 183.930 184.661 1.00 62.39 103 VAL A N 1
ATOM 632 C CA . VAL A 1 87 ? 20.707 182.605 185.214 1.00 59.81 103 VAL A CA 1
ATOM 633 C C . VAL A 1 87 ? 19.895 181.835 184.159 1.00 61.01 103 VAL A C 1
ATOM 634 O O . VAL A 1 87 ? 18.824 182.289 183.747 1.00 63.08 103 VAL A O 1
ATOM 638 N N . GLY A 1 88 ? 20.442 180.711 183.709 1.00 53.07 104 GLY A N 1
ATOM 639 C CA . GLY A 1 88 ? 19.825 179.860 182.699 1.00 50.82 104 GLY A CA 1
ATOM 640 C C . GLY A 1 88 ? 20.757 178.803 182.145 1.00 50.22 104 GLY A C 1
ATOM 641 O O . GLY A 1 88 ? 21.768 178.471 182.771 1.00 48.19 104 GLY A O 1
ATOM 642 N N . TYR A 1 89 ? 20.411 178.264 180.961 1.00 45.34 105 TYR A N 1
ATOM 643 C CA . TYR A 1 89 ? 21.181 177.226 180.274 1.00 42.12 105 TYR A CA 1
ATOM 644 C C . TYR A 1 89 ? 22.020 177.820 179.153 1.00 44.26 105 TYR A C 1
ATOM 645 O O . TYR A 1 89 ? 21.501 178.556 178.312 1.00 45.23 105 TYR A O 1
ATOM 654 N N . TYR A 1 90 ? 23.319 177.491 179.146 1.00 38.20 106 TYR A N 1
ATOM 655 C CA . TYR A 1 90 ? 24.290 177.947 178.151 1.00 36.72 106 TYR A CA 1
ATOM 656 C C . TYR A 1 90 ? 24.831 176.767 177.354 1.00 37.52 106 TYR A C 1
ATOM 657 O O . TYR A 1 90 ? 24.988 175.680 177.903 1.00 36.36 106 TYR A O 1
ATOM 666 N N . SER A 1 91 ? 25.121 176.980 176.067 1.00 32.75 107 SER A N 1
ATOM 667 C CA . SER A 1 91 ? 25.636 175.937 175.188 1.00 30.72 107 SER A CA 1
ATOM 668 C C . SER A 1 91 ? 26.943 176.347 174.529 1.00 33.79 107 SER A C 1
ATOM 669 O O . SER A 1 91 ? 27.068 177.468 174.037 1.00 34.35 107 SER A O 1
ATOM 672 N N . CYS A 1 92 ? 27.906 175.423 174.513 1.00 29.11 108 CYS A N 1
ATOM 673 C CA . CYS A 1 92 ? 29.199 175.578 173.857 1.00 28.75 108 CYS A CA 1
ATOM 674 C C . CYS A 1 92 ? 29.258 174.517 172.773 1.00 30.85 108 CYS A C 1
ATOM 675 O O . CYS A 1 92 ? 29.525 173.343 173.055 1.00 30.11 108 CYS A O 1
ATOM 678 N N . SER A 1 93 ? 28.899 174.916 171.544 1.00 26.23 109 SER A N 1
ATOM 679 C CA . SER A 1 93 ? 28.819 174.014 170.407 1.00 25.10 109 SER A CA 1
ATOM 680 C C . SER A 1 93 ? 30.036 174.104 169.501 1.00 26.50 109 SER A C 1
ATOM 681 O O . SER A 1 93 ? 30.503 175.191 169.175 1.00 26.45 109 SER A O 1
ATOM 684 N N . LEU A 1 94 ? 30.535 172.931 169.101 1.00 21.11 110 LEU A N 1
ATOM 685 C CA . LEU A 1 94 ? 31.668 172.715 168.208 1.00 19.97 110 LEU A CA 1
ATOM 686 C C . LEU A 1 94 ? 31.154 171.986 166.974 1.00 24.54 110 LEU A C 1
ATOM 687 O O . LEU A 1 94 ? 30.571 170.901 167.091 1.00 25.28 110 LEU A O 1
ATOM 692 N N . TYR A 1 95 ? 31.335 172.602 165.799 1.00 20.57 111 TYR A N 1
ATOM 693 C CA . TYR A 1 95 ? 30.885 172.052 164.524 1.00 21.25 111 TYR A CA 1
ATOM 694 C C . TYR A 1 95 ? 32.085 171.602 163.714 1.00 27.46 111 TYR A C 1
ATOM 695 O O . TYR A 1 95 ? 33.001 172.391 163.466 1.00 27.72 111 TYR A O 1
ATOM 704 N N . THR A 1 96 ? 32.110 170.306 163.368 1.00 25.33 112 THR A N 1
ATOM 705 C CA . THR A 1 96 ? 33.209 169.667 162.639 1.00 26.69 112 THR A CA 1
ATOM 706 C C . THR A 1 96 ? 32.698 168.709 161.572 1.00 32.51 112 THR A C 1
ATOM 707 O O . THR A 1 96 ? 31.545 168.283 161.636 1.00 32.15 112 THR A O 1
ATOM 711 N N . TYR A 1 97 ? 33.568 168.358 160.602 1.00 31.16 113 TYR A N 1
ATOM 712 C CA . TYR A 1 97 ? 33.276 167.373 159.562 1.00 33.77 113 TYR A CA 1
ATOM 713 C C . TYR A 1 97 ? 34.152 166.119 159.805 1.00 39.02 113 TYR A C 1
ATOM 714 O O . TYR A 1 97 ? 35.347 166.279 160.072 1.00 38.28 113 TYR A O 1
ATOM 723 N N . PRO A 1 98 ? 33.598 164.875 159.773 1.00 37.10 114 PRO A N 1
ATOM 724 C CA . PRO A 1 98 ? 32.219 164.498 159.423 1.00 37.80 114 PRO A CA 1
ATOM 725 C C . PRO A 1 98 ? 31.262 164.272 160.605 1.00 40.02 114 PRO A C 1
ATOM 726 O O . PRO A 1 98 ? 30.158 163.773 160.371 1.00 41.36 114 PRO A O 1
ATOM 730 N N . GLN A 1 99 ? 31.657 164.631 161.849 1.00 33.87 115 GLN A N 1
ATOM 731 C CA . GLN A 1 99 ? 30.838 164.423 163.059 1.00 31.86 115 GLN A CA 1
ATOM 732 C C . GLN A 1 99 ? 29.535 165.243 163.050 1.00 36.35 115 GLN A C 1
ATOM 733 O O . GLN A 1 99 ? 28.480 164.711 163.405 1.00 37.09 115 GLN A O 1
ATOM 739 N N . GLY A 1 100 ? 29.628 166.514 162.679 1.00 32.25 116 GLY A N 1
ATOM 740 C CA . GLY A 1 100 ? 28.482 167.411 162.644 1.00 31.74 116 GLY A CA 1
ATOM 741 C C . GLY A 1 100 ? 28.443 168.374 163.810 1.00 33.74 116 GLY A C 1
ATOM 742 O O . GLY A 1 100 ? 28.769 169.551 163.637 1.00 32.88 116 GLY A O 1
ATOM 743 N N . THR A 1 101 ? 28.031 167.887 165.004 1.00 29.41 117 THR A N 1
ATOM 744 C CA . THR A 1 101 ? 27.897 168.712 166.213 1.00 27.36 117 THR A CA 1
ATOM 745 C C . THR A 1 101 ? 28.429 168.008 167.479 1.00 30.43 117 THR A C 1
ATOM 746 O O . THR A 1 101 ? 28.289 166.797 167.649 1.00 30.38 117 THR A O 1
ATOM 750 N N . TRP A 1 102 ? 29.033 168.813 168.357 1.00 26.29 118 TRP A N 1
ATOM 751 C CA . TRP A 1 102 ? 29.530 168.501 169.694 1.00 25.24 118 TRP A CA 1
ATOM 752 C C . TRP A 1 102 ? 28.975 169.603 170.579 1.00 28.63 118 TRP A C 1
ATOM 753 O O . TRP A 1 102 ? 29.153 170.773 170.243 1.00 28.45 118 TRP A O 1
ATOM 764 N N . GLN A 1 103 ? 28.254 169.257 171.655 1.00 24.83 119 GLN A N 1
ATOM 765 C CA . GLN A 1 103 ? 27.632 170.265 172.508 1.00 24.40 119 GLN A CA 1
ATOM 766 C C . GLN A 1 103 ? 27.835 169.984 173.995 1.00 29.45 119 GLN A C 1
ATOM 767 O O . GLN A 1 103 ? 27.568 168.875 174.461 1.00 29.32 119 GLN A O 1
ATOM 773 N N . LYS A 1 104 ? 28.272 171.017 174.736 1.00 26.80 120 LYS A N 1
ATOM 774 C CA . LYS A 1 104 ? 28.428 170.986 176.186 1.00 26.98 120 LYS A CA 1
ATOM 775 C C . LYS A 1 104 ? 27.453 172.010 176.780 1.00 32.65 120 LYS A C 1
ATOM 776 O O . LYS A 1 104 ? 27.586 173.213 176.533 1.00 32.33 120 LYS A O 1
ATOM 782 N N . VAL A 1 105 ? 26.443 171.520 177.513 1.00 30.41 121 VAL A N 1
ATOM 783 C CA . VAL A 1 105 ? 25.415 172.356 178.132 1.00 31.38 121 VAL A CA 1
ATOM 784 C C . VAL A 1 105 ? 25.828 172.678 179.580 1.00 37.15 121 VAL A C 1
ATOM 785 O O . VAL A 1 105 ? 26.077 171.766 180.368 1.00 37.04 121 VAL A O 1
ATOM 789 N N . ILE A 1 106 ? 25.910 173.976 179.911 1.00 35.38 122 ILE A N 1
ATOM 790 C CA . ILE A 1 106 ? 26.254 174.473 181.247 1.00 36.49 122 ILE A CA 1
ATOM 791 C C . ILE A 1 106 ? 25.007 175.118 181.865 1.00 42.45 122 ILE A C 1
ATOM 792 O O . ILE A 1 106 ? 24.400 175.999 181.250 1.00 42.86 122 ILE A O 1
ATOM 797 N N . GLN A 1 107 ? 24.635 174.689 183.079 1.00 40.01 123 GLN A N 1
ATOM 798 C CA . GLN A 1 107 ? 23.486 175.238 183.795 1.00 41.94 123 GLN A CA 1
ATOM 799 C C . GLN A 1 107 ? 23.954 176.219 184.868 1.00 48.01 123 GLN A C 1
ATOM 800 O O . GLN A 1 107 ? 24.798 175.878 185.697 1.00 47.07 123 GLN A O 1
ATOM 806 N N . VAL A 1 108 ? 23.402 177.438 184.839 1.00 47.74 124 VAL A N 1
ATOM 807 C CA . VAL A 1 108 ? 23.687 178.480 185.824 1.00 50.40 124 VAL A CA 1
ATOM 808 C C . VAL A 1 108 ? 22.475 178.547 186.756 1.00 58.66 124 VAL A C 1
ATOM 809 O O . VAL A 1 108 ? 21.355 178.792 186.301 1.00 59.46 124 VAL A O 1
ATOM 813 N N . VAL A 1 109 ? 22.700 178.271 188.047 1.00 57.64 125 VAL A N 1
ATOM 814 C CA . VAL A 1 109 ? 21.660 178.277 189.081 1.00 60.76 125 VAL A CA 1
ATOM 815 C C . VAL A 1 109 ? 21.959 179.373 190.115 1.00 69.22 125 VAL A C 1
ATOM 816 O O . VAL A 1 109 ? 23.103 179.838 190.190 1.00 68.50 125 VAL A O 1
ATOM 820 N N . GLN A 1 110 ? 20.924 179.774 190.903 1.00 70.24 126 GLN A N 1
ATOM 821 C CA A GLN A 1 110 ? 21.032 180.797 191.948 0.50 74.26 126 GLN A CA 1
ATOM 822 C CA B GLN A 1 110 ? 21.036 180.800 191.944 0.50 74.24 126 GLN A CA 1
ATOM 823 C C . GLN A 1 110 ? 22.016 180.360 193.033 1.00 78.67 126 GLN A C 1
ATOM 824 O O . GLN A 1 110 ? 22.112 179.167 193.327 1.00 75.98 126 GLN A O 1
ATOM 835 N N . SER A 1 111 ? 22.749 181.327 193.621 1.00 79.30 127 SER A N 1
ATOM 836 C CA . SER A 1 111 ? 23.755 181.117 194.672 1.00 80.63 127 SER A CA 1
ATOM 837 C C . SER A 1 111 ? 23.211 180.316 195.870 1.00 87.48 127 SER A C 1
ATOM 838 O O . SER A 1 111 ? 23.910 179.435 196.376 1.00 85.73 127 SER A O 1
ATOM 841 N N . ASP A 1 112 ? 21.965 180.614 196.301 1.00 88.04 128 ASP A N 1
ATOM 842 C CA . ASP A 1 112 ? 21.288 179.958 197.423 1.00 90.05 128 ASP A CA 1
ATOM 843 C C . ASP A 1 112 ? 20.762 178.562 197.052 1.00 91.19 128 ASP A C 1
ATOM 844 O O . ASP A 1 112 ? 20.798 177.664 197.897 1.00 90.72 128 ASP A O 1
ATOM 846 N N . SER A 1 113 ? 20.268 178.384 195.805 1.00 85.77 129 SER A N 1
ATOM 847 C CA . SER A 1 113 ? 19.715 177.116 195.309 1.00 82.86 129 SER A CA 1
ATOM 848 C C . SER A 1 113 ? 20.798 176.045 195.080 1.00 83.17 129 SER A C 1
ATOM 849 O O . SER A 1 113 ? 20.490 174.853 195.166 1.00 81.35 129 SER A O 1
ATOM 852 N N . PHE A 1 114 ? 22.050 176.462 194.786 1.00 78.44 130 PHE A N 1
ATOM 853 C CA . PHE A 1 114 ? 23.168 175.544 194.555 1.00 75.12 130 PHE A CA 1
ATOM 854 C C . PHE A 1 114 ? 23.659 174.962 195.884 1.00 80.71 130 PHE A C 1
ATOM 855 O O . PHE A 1 114 ? 23.981 175.714 196.808 1.00 83.11 130 PHE A O 1
ATOM 863 N N . GLU A 1 115 ? 23.708 173.619 195.968 1.00 75.92 131 GLU A N 1
ATOM 864 C CA . GLU A 1 115 ? 24.161 172.889 197.153 1.00 77.08 131 GLU A CA 1
ATOM 865 C C . GLU A 1 115 ? 25.359 171.995 196.809 1.00 78.91 131 GLU A C 1
ATOM 866 O O . GLU A 1 115 ? 25.272 171.155 195.907 1.00 75.48 131 GLU A O 1
ATOM 868 N N . ALA A 1 116 ? 26.483 172.202 197.523 1.00 77.25 132 ALA A N 1
ATOM 869 C CA . ALA A 1 116 ? 27.732 171.450 197.355 1.00 75.47 132 ALA A CA 1
ATOM 870 C C . ALA A 1 116 ? 28.082 170.654 198.623 1.00 80.36 132 ALA A C 1
ATOM 871 O O . ALA A 1 116 ? 28.773 169.636 198.531 1.00 78.48 132 ALA A O 1
ATOM 873 N N . ALA A 1 117 ? 27.604 171.121 199.797 1.00 79.66 133 ALA A N 1
ATOM 874 C CA . ALA A 1 117 ? 27.835 170.481 201.092 1.00 81.45 133 ALA A CA 1
ATOM 875 C C . ALA A 1 117 ? 26.747 169.428 201.368 1.00 83.96 133 ALA A C 1
ATOM 876 O O . ALA A 1 117 ? 25.810 169.667 202.140 1.00 85.98 133 ALA A O 1
ATOM 878 N N . VAL A 1 118 ? 26.875 168.262 200.703 1.00 76.57 134 VAL A N 1
ATOM 879 C CA . VAL A 1 118 ? 25.939 167.137 200.821 1.00 74.86 134 VAL A CA 1
ATOM 880 C C . VAL A 1 118 ? 26.596 165.962 201.581 1.00 77.65 134 VAL A C 1
ATOM 881 O O . VAL A 1 118 ? 27.763 165.649 201.322 1.00 76.44 134 VAL A O 1
ATOM 885 N N . PRO A 1 119 ? 25.876 165.305 202.524 1.00 74.52 135 PRO A N 1
ATOM 886 C CA . PRO A 1 119 ? 26.488 164.190 203.265 1.00 74.56 135 PRO A CA 1
ATOM 887 C C . PRO A 1 119 ? 26.543 162.900 202.446 1.00 74.24 135 PRO A C 1
ATOM 888 O O . PRO A 1 119 ? 25.717 162.686 201.556 1.00 71.70 135 PRO A O 1
ATOM 892 N N . SER A 1 120 ? 27.523 162.039 202.767 1.00 70.05 136 SER A N 1
ATOM 893 C CA . SER A 1 120 ? 27.762 160.746 202.121 1.00 67.43 136 SER A CA 1
ATOM 894 C C . SER A 1 120 ? 26.931 159.622 202.780 1.00 70.28 136 SER A C 1
ATOM 895 O O . SER A 1 120 ? 26.401 159.810 203.875 1.00 71.96 136 SER A O 1
ATOM 898 N N . ASN A 1 121 ? 26.812 158.464 202.099 1.00 64.10 137 ASN A N 1
ATOM 899 C CA . ASN A 1 121 ? 26.100 157.281 202.593 1.00 64.22 137 ASN A CA 1
ATOM 900 C C . ASN A 1 121 ? 27.063 156.102 202.752 1.00 68.51 137 ASN A C 1
ATOM 901 O O . ASN A 1 121 ? 26.879 155.278 203.647 1.00 69.75 137 ASN A O 1
ATOM 906 N N . SER A 1 122 ? 28.081 156.026 201.875 1.00 64.07 138 SER A N 1
ATOM 907 C CA . SER A 1 122 ? 29.106 154.983 201.864 1.00 64.90 138 SER A CA 1
ATOM 908 C C . SER A 1 122 ? 30.466 155.565 201.499 1.00 69.53 138 SER A C 1
ATOM 909 O O . SER A 1 122 ? 30.543 156.463 200.660 1.00 67.32 138 SER A O 1
ATOM 912 N N . HIS A 1 123 ? 31.536 155.049 202.123 1.00 69.04 139 HIS A N 1
ATOM 913 C CA . HIS A 1 123 ? 32.903 155.503 201.874 1.00 69.87 139 HIS A CA 1
ATOM 914 C C . HIS A 1 123 ? 33.728 154.375 201.246 1.00 74.03 139 HIS A C 1
ATOM 915 O O . HIS A 1 123 ? 34.032 153.384 201.914 1.00 75.90 139 HIS A O 1
ATOM 922 N N . ILE A 1 124 ? 34.078 154.527 199.958 1.00 68.57 140 ILE A N 1
ATOM 923 C CA . ILE A 1 124 ? 34.872 153.541 199.222 1.00 69.02 140 ILE A CA 1
ATOM 924 C C . ILE A 1 124 ? 36.330 154.012 199.181 1.00 74.58 140 ILE A C 1
ATOM 925 O O . ILE A 1 124 ? 36.607 155.152 198.808 1.00 73.02 140 ILE A O 1
ATOM 930 N N . VAL A 1 125 ? 37.248 153.127 199.594 1.00 74.44 141 VAL A N 1
ATOM 931 C CA . VAL A 1 125 ? 38.694 153.357 199.594 1.00 76.85 141 VAL A CA 1
ATOM 932 C C . VAL A 1 125 ? 39.291 152.396 198.562 1.00 82.45 141 VAL A C 1
ATOM 933 O O . VAL A 1 125 ? 38.997 151.198 198.605 1.00 82.87 141 VAL A O 1
ATOM 937 N N . SER A 1 126 ? 40.088 152.926 197.613 1.00 79.55 142 SER A N 1
ATOM 938 C CA . SER A 1 126 ? 40.693 152.115 196.557 1.00 80.68 142 SER A CA 1
ATOM 939 C C . SER A 1 126 ? 42.119 152.544 196.224 1.00 87.70 142 SER A C 1
ATOM 940 O O . SER A 1 126 ? 42.454 153.728 196.306 1.00 86.74 142 SER A O 1
ATOM 943 N N . GLU A 1 127 ? 42.945 151.564 195.818 1.00 87.77 143 GLU A N 1
ATOM 944 C CA . GLU A 1 127 ? 44.331 151.765 195.398 1.00 90.61 143 GLU A CA 1
ATOM 945 C C . GLU A 1 127 ? 44.361 152.251 193.940 1.00 92.40 143 GLU A C 1
ATOM 946 O O . GLU A 1 127 ? 43.521 151.805 193.152 1.00 89.69 143 GLU A O 1
ATOM 952 N N . PRO A 1 128 ? 45.304 153.146 193.548 1.00 89.85 144 PRO A N 1
ATOM 953 C CA . PRO A 1 128 ? 45.327 153.621 192.151 1.00 87.62 144 PRO A CA 1
ATOM 954 C C . PRO A 1 128 ? 45.633 152.512 191.140 1.00 93.09 144 PRO A C 1
ATOM 955 O O . PRO A 1 128 ? 46.416 151.605 191.432 1.00 96.76 144 PRO A O 1
ATOM 959 N N . GLY A 1 129 ? 44.989 152.595 189.974 1.00 86.55 145 GLY A N 1
ATOM 960 C CA . GLY A 1 129 ? 45.147 151.635 188.885 1.00 87.67 145 GLY A CA 1
ATOM 961 C C . GLY A 1 129 ? 44.054 150.587 188.783 1.00 90.05 145 GLY A C 1
ATOM 962 O O . GLY A 1 129 ? 43.904 149.954 187.734 1.00 90.23 145 GLY A O 1
ATOM 963 N N . LYS A 1 130 ? 43.289 150.386 189.873 1.00 84.99 146 LYS A N 1
ATOM 964 C CA . LYS A 1 130 ? 42.196 149.411 189.938 1.00 83.76 146 LYS A CA 1
ATOM 965 C C . LYS A 1 130 ? 40.882 149.992 189.384 1.00 82.67 146 LYS A C 1
ATOM 966 O O . LYS A 1 130 ? 40.772 151.207 189.206 1.00 79.45 146 LYS A O 1
ATOM 968 N N . ASN A 1 131 ? 39.893 149.115 189.104 1.00 78.52 147 ASN A N 1
ATOM 969 C CA . ASN A 1 131 ? 38.573 149.515 188.608 1.00 74.74 147 ASN A CA 1
ATOM 970 C C . ASN A 1 131 ? 37.595 149.648 189.779 1.00 75.96 147 ASN A C 1
ATOM 971 O O . ASN A 1 131 ? 37.459 148.708 190.568 1.00 77.46 147 ASN A O 1
ATOM 976 N N . VAL A 1 132 ? 36.921 150.808 189.896 1.00 68.34 148 VAL A N 1
ATOM 977 C CA . VAL A 1 132 ? 35.936 151.052 190.955 1.00 66.21 148 VAL A CA 1
ATOM 978 C C . VAL A 1 132 ? 34.538 150.858 190.358 1.00 67.27 148 VAL A C 1
ATOM 979 O O . VAL A 1 132 ? 34.188 151.513 189.375 1.00 64.87 148 VAL A O 1
ATOM 983 N N . THR A 1 133 ? 33.761 149.934 190.946 1.00 64.14 149 THR A N 1
ATOM 984 C CA . THR A 1 133 ? 32.405 149.616 190.502 1.00 62.55 149 THR A CA 1
ATOM 985 C C . THR A 1 133 ? 31.391 150.280 191.429 1.00 64.39 149 THR A C 1
ATOM 986 O O . THR A 1 133 ? 31.325 149.944 192.615 1.00 65.15 149 THR A O 1
ATOM 990 N N . LEU A 1 134 ? 30.617 151.238 190.891 1.00 58.28 150 LEU A N 1
ATOM 991 C CA . LEU A 1 134 ? 29.581 151.950 191.641 1.00 56.71 150 LEU A CA 1
ATOM 992 C C . LEU A 1 134 ? 28.205 151.423 191.240 1.00 60.37 150 LEU A C 1
ATOM 993 O O . LEU A 1 134 ? 27.875 151.402 190.052 1.00 59.01 150 LEU A O 1
ATOM 998 N N . THR A 1 135 ? 27.419 150.970 192.232 1.00 58.09 151 THR A N 1
ATOM 999 C CA . THR A 1 135 ? 26.086 150.408 192.013 1.00 58.36 151 THR A CA 1
ATOM 1000 C C . THR A 1 135 ? 24.999 151.317 192.618 1.00 61.90 151 THR A C 1
ATOM 1001 O O . THR A 1 135 ? 25.242 152.009 193.609 1.00 61.41 151 THR A O 1
ATOM 1005 N N . CYS A 1 136 ? 23.806 151.314 191.992 1.00 58.61 152 CYS A N 1
ATOM 1006 C CA . CYS A 1 136 ? 22.644 152.108 192.394 1.00 58.10 152 CYS A CA 1
ATOM 1007 C C . CYS A 1 136 ? 21.365 151.351 192.044 1.00 63.19 152 CYS A C 1
ATOM 1008 O O . CYS A 1 136 ? 20.961 151.313 190.878 1.00 62.61 152 CYS A O 1
ATOM 1011 N N . GLN A 1 137 ? 20.745 150.730 193.055 1.00 61.39 153 GLN A N 1
ATOM 1012 C CA . GLN A 1 137 ? 19.521 149.949 192.897 1.00 62.81 153 GLN A CA 1
ATOM 1013 C C . GLN A 1 137 ? 18.305 150.698 193.467 1.00 67.42 153 GLN A C 1
ATOM 1014 O O . GLN A 1 137 ? 18.450 151.373 194.490 1.00 66.75 153 GLN A O 1
ATOM 1016 N N . PRO A 1 138 ? 17.101 150.595 192.838 1.00 65.26 154 PRO A N 1
ATOM 1017 C CA . PRO A 1 138 ? 15.918 151.276 193.399 1.00 66.06 154 PRO A CA 1
ATOM 1018 C C . PRO A 1 138 ? 15.538 150.648 194.738 1.00 72.07 154 PRO A C 1
ATOM 1019 O O . PRO A 1 138 ? 15.420 149.424 194.836 1.00 73.20 154 PRO A O 1
ATOM 1023 N N . GLN A 1 139 ? 15.413 151.481 195.778 1.00 68.87 155 GLN A N 1
ATOM 1024 C CA . GLN A 1 139 ? 15.147 151.020 197.138 1.00 70.46 155 GLN A CA 1
ATOM 1025 C C . GLN A 1 139 ? 13.651 150.945 197.465 1.00 77.25 155 GLN A C 1
ATOM 1026 O O . GLN A 1 139 ? 13.183 149.892 197.903 1.00 78.56 155 GLN A O 1
ATOM 1032 N N . MET A 1 140 ? 12.909 152.047 197.269 1.00 74.66 156 MET A N 1
ATOM 1033 C CA . MET A 1 140 ? 11.488 152.101 197.602 1.00 77.26 156 MET A CA 1
ATOM 1034 C C . MET A 1 140 ? 10.586 152.223 196.373 1.00 81.99 156 MET A C 1
ATOM 1035 O O . MET A 1 140 ? 9.553 151.551 196.319 1.00 83.70 156 MET A O 1
ATOM 1037 N N . THR A 1 141 ? 10.956 153.080 195.403 1.00 77.36 157 THR A N 1
ATOM 1038 C CA . THR A 1 141 ? 10.129 153.325 194.221 1.00 78.05 157 THR A CA 1
ATOM 1039 C C . THR A 1 141 ? 10.544 152.474 193.000 1.00 80.98 157 THR A C 1
ATOM 1040 O O . THR A 1 141 ? 11.729 152.226 192.765 1.00 78.36 157 THR A O 1
ATOM 1044 N N . TRP A 1 142 ? 9.520 152.033 192.243 1.00 79.51 158 TRP A N 1
ATOM 1045 C CA . TRP A 1 142 ? 9.574 151.253 191.001 1.00 79.45 158 TRP A CA 1
ATOM 1046 C C . TRP A 1 142 ? 8.187 151.325 190.314 1.00 85.06 158 TRP A C 1
ATOM 1047 O O . TRP A 1 142 ? 7.185 151.241 191.028 1.00 87.20 158 TRP A O 1
ATOM 1058 N N . PRO A 1 143 ? 8.062 151.512 188.972 1.00 80.76 159 PRO A N 1
ATOM 1059 C CA . PRO A 1 143 ? 9.108 151.621 187.934 1.00 77.81 159 PRO A CA 1
ATOM 1060 C C . PRO A 1 143 ? 9.865 152.945 187.949 1.00 77.37 159 PRO A C 1
ATOM 1061 O O . PRO A 1 143 ? 9.269 154.003 188.164 1.00 77.21 159 PRO A O 1
ATOM 1065 N N . VAL A 1 144 ? 11.188 152.873 187.719 1.00 70.58 160 VAL A N 1
ATOM 1066 C CA . VAL A 1 144 ? 12.058 154.046 187.651 1.00 67.62 160 VAL A CA 1
ATOM 1067 C C . VAL A 1 144 ? 12.114 154.500 186.174 1.00 69.69 160 VAL A C 1
ATOM 1068 O O . VAL A 1 144 ? 12.214 153.667 185.266 1.00 69.80 160 VAL A O 1
ATOM 1072 N N . GLN A 1 145 ? 11.976 155.815 185.950 1.00 64.43 161 GLN A N 1
ATOM 1073 C CA . GLN A 1 145 ? 11.947 156.413 184.617 1.00 63.49 161 GLN A CA 1
ATOM 1074 C C . GLN A 1 145 ? 13.334 156.881 184.166 1.00 62.57 161 GLN A C 1
ATOM 1075 O O . GLN A 1 145 ? 13.659 156.735 182.987 1.00 61.97 161 GLN A O 1
ATOM 1081 N N . ALA A 1 146 ? 14.143 157.444 185.088 1.00 56.05 162 ALA A N 1
ATOM 1082 C CA . ALA A 1 146 ? 15.487 157.943 184.780 1.00 52.96 162 ALA A CA 1
ATOM 1083 C C . ALA A 1 146 ? 16.493 157.674 185.907 1.00 53.94 162 ALA A C 1
ATOM 1084 O O . ALA A 1 146 ? 16.122 157.664 187.082 1.00 54.13 162 ALA A O 1
ATOM 1086 N N . VAL A 1 147 ? 17.771 157.473 185.533 1.00 47.93 163 VAL A N 1
ATOM 1087 C CA . VAL A 1 147 ? 18.889 157.226 186.451 1.00 46.58 163 VAL A CA 1
ATOM 1088 C C . VAL A 1 147 ? 20.107 158.051 185.984 1.00 48.36 163 VAL A C 1
ATOM 1089 O O . VAL A 1 147 ? 20.430 158.056 184.794 1.00 48.09 163 VAL A O 1
ATOM 1093 N N . ARG A 1 148 ? 20.754 158.770 186.919 1.00 43.39 164 ARG A N 1
ATOM 1094 C CA . ARG A 1 148 ? 21.921 159.595 186.600 1.00 41.56 164 ARG A CA 1
ATOM 1095 C C . ARG A 1 148 ? 22.977 159.570 187.715 1.00 44.64 164 ARG A C 1
ATOM 1096 O O . ARG A 1 148 ? 22.644 159.449 188.894 1.00 44.98 164 ARG A O 1
ATOM 1104 N N . TRP A 1 149 ? 24.251 159.688 187.321 1.00 40.40 165 TRP A N 1
ATOM 1105 C CA . TRP A 1 149 ? 25.400 159.735 188.223 1.00 40.55 165 TRP A CA 1
ATOM 1106 C C . TRP A 1 149 ? 26.082 161.088 188.100 1.00 42.51 165 TRP A C 1
ATOM 1107 O O . TRP A 1 149 ? 26.286 161.570 186.987 1.00 41.05 165 TRP A O 1
ATOM 1118 N N . GLU A 1 150 ? 26.398 161.716 189.241 1.00 39.02 166 GLU A N 1
ATOM 1119 C CA . GLU A 1 150 ? 27.009 163.045 189.293 1.00 38.46 166 GLU A CA 1
ATOM 1120 C C . GLU A 1 150 ? 28.225 163.086 190.199 1.00 42.90 166 GLU A C 1
ATOM 1121 O O . GLU A 1 150 ? 28.244 162.399 191.218 1.00 43.41 166 GLU A O 1
ATOM 1127 N N . LYS A 1 151 ? 29.216 163.932 189.864 1.00 39.45 167 LYS A N 1
ATOM 1128 C CA . LYS A 1 151 ? 30.379 164.150 190.722 1.00 40.60 167 LYS A CA 1
ATOM 1129 C C . LYS A 1 151 ? 30.252 165.551 191.313 1.00 46.76 167 LYS A C 1
ATOM 1130 O O . LYS A 1 151 ? 30.334 166.541 190.581 1.00 45.96 167 LYS A O 1
ATOM 1136 N N . ILE A 1 152 ? 29.989 165.629 192.625 1.00 46.04 168 ILE A N 1
ATOM 1137 C CA . ILE A 1 152 ? 29.796 166.904 193.309 1.00 47.89 168 ILE A CA 1
ATOM 1138 C C . ILE A 1 152 ? 31.137 167.428 193.820 1.00 55.21 168 ILE A C 1
ATOM 1139 O O . ILE A 1 152 ? 31.814 166.774 194.618 1.00 56.50 168 ILE A O 1
ATOM 1144 N N . GLN A 1 153 ? 31.509 168.612 193.324 1.00 52.83 169 GLN A N 1
ATOM 1145 C CA . GLN A 1 153 ? 32.708 169.358 193.697 1.00 54.86 169 GLN A CA 1
ATOM 1146 C C . GLN A 1 153 ? 32.247 170.596 194.490 1.00 61.87 169 GLN A C 1
ATOM 1147 O O . GLN A 1 153 ? 31.062 170.939 194.392 1.00 61.06 169 GLN A O 1
ATOM 1153 N N . PRO A 1 154 ? 33.109 171.272 195.297 1.00 61.78 170 PRO A N 1
ATOM 1154 C CA . PRO A 1 154 ? 32.619 172.416 196.093 1.00 64.26 170 PRO A CA 1
ATOM 1155 C C . PRO A 1 154 ? 32.109 173.609 195.273 1.00 67.62 170 PRO A C 1
ATOM 1156 O O . PRO A 1 154 ? 31.341 174.410 195.810 1.00 69.41 170 PRO A O 1
ATOM 1160 N N . ARG A 1 155 ? 32.511 173.726 193.990 1.00 61.39 171 ARG A N 1
ATOM 1161 C CA . ARG A 1 155 ? 32.097 174.850 193.151 1.00 60.56 171 ARG A CA 1
ATOM 1162 C C . ARG A 1 155 ? 31.307 174.431 191.891 1.00 60.11 171 ARG A C 1
ATOM 1163 O O . ARG A 1 155 ? 30.783 175.312 191.208 1.00 59.56 171 ARG A O 1
ATOM 1171 N N . GLN A 1 156 ? 31.206 173.118 191.583 1.00 53.55 172 GLN A N 1
ATOM 1172 C CA . GLN A 1 156 ? 30.467 172.644 190.400 1.00 50.18 172 GLN A CA 1
ATOM 1173 C C . GLN A 1 156 ? 29.997 171.183 190.525 1.00 51.50 172 GLN A C 1
ATOM 1174 O O . GLN A 1 156 ? 30.561 170.409 191.295 1.00 51.50 172 GLN A O 1
ATOM 1180 N N . ILE A 1 157 ? 28.966 170.820 189.743 1.00 46.00 173 ILE A N 1
ATOM 1181 C CA . ILE A 1 157 ? 28.404 169.466 189.662 1.00 44.46 173 ILE A CA 1
ATOM 1182 C C . ILE A 1 157 ? 28.501 169.029 188.195 1.00 46.90 173 ILE A C 1
ATOM 1183 O O . ILE A 1 157 ? 28.102 169.786 187.311 1.00 45.81 173 ILE A O 1
ATOM 1188 N N . ASP A 1 158 ? 29.050 167.827 187.939 1.00 43.37 174 ASP A N 1
ATOM 1189 C CA . ASP A 1 158 ? 29.210 167.290 186.588 1.00 42.10 174 ASP A CA 1
ATOM 1190 C C . ASP A 1 158 ? 28.438 165.988 186.406 1.00 45.80 174 ASP A C 1
ATOM 1191 O O . ASP A 1 158 ? 28.610 165.057 187.194 1.00 46.26 174 ASP A O 1
ATOM 1196 N N . LEU A 1 159 ? 27.593 165.922 185.361 1.00 41.45 175 LEU A N 1
ATOM 1197 C CA . LEU A 1 159 ? 26.810 164.733 185.032 1.00 41.11 175 LEU A CA 1
ATOM 1198 C C . LEU A 1 159 ? 27.714 163.721 184.327 1.00 44.84 175 LEU A C 1
ATOM 1199 O O . LEU A 1 159 ? 28.271 164.027 183.271 1.00 44.39 175 LEU A O 1
ATOM 1204 N N . LEU A 1 160 ? 27.897 162.538 184.939 1.00 41.48 176 LEU A N 1
ATOM 1205 C CA . LEU A 1 160 ? 28.750 161.464 184.419 1.00 41.36 176 LEU A CA 1
ATOM 1206 C C . LEU A 1 160 ? 27.968 160.535 183.500 1.00 45.42 176 LEU A C 1
ATOM 1207 O O . LEU A 1 160 ? 28.460 160.185 182.430 1.00 45.24 176 LEU A O 1
ATOM 1212 N N . THR A 1 161 ? 26.776 160.093 183.938 1.00 42.44 177 THR A N 1
ATOM 1213 C CA . THR A 1 161 ? 25.902 159.199 183.169 1.00 42.84 177 THR A CA 1
ATOM 1214 C C . THR A 1 161 ? 24.458 159.674 183.257 1.00 45.93 177 THR A C 1
ATOM 1215 O O . THR A 1 161 ? 24.092 160.366 184.206 1.00 45.09 177 THR A O 1
ATOM 1219 N N . TYR A 1 162 ? 23.644 159.300 182.264 1.00 43.25 178 TYR A N 1
ATOM 1220 C CA . TYR A 1 162 ? 22.212 159.579 182.207 1.00 43.89 178 TYR A CA 1
ATOM 1221 C C . TYR A 1 162 ? 21.556 158.529 181.339 1.00 50.85 178 TYR A C 1
ATOM 1222 O O . TYR A 1 162 ? 21.985 158.312 180.203 1.00 50.88 178 TYR A O 1
ATOM 1231 N N . CYS A 1 163 ? 20.529 157.865 181.881 1.00 49.93 179 CYS A N 1
ATOM 1232 C CA . CYS A 1 163 ? 19.773 156.837 181.175 1.00 52.31 179 CYS A CA 1
ATOM 1233 C C . CYS A 1 163 ? 18.286 157.081 181.371 1.00 56.57 179 CYS A C 1
ATOM 1234 O O . CYS A 1 163 ? 17.829 157.202 182.508 1.00 56.04 179 CYS A O 1
ATOM 1237 N N . ASN A 1 164 ? 17.539 157.175 180.266 1.00 54.37 180 ASN A N 1
ATOM 1238 C CA . ASN A 1 164 ? 16.089 157.339 180.289 1.00 56.02 180 ASN A CA 1
ATOM 1239 C C . ASN A 1 164 ? 15.485 156.026 179.807 1.00 62.82 180 ASN A C 1
ATOM 1240 O O . ASN A 1 164 ? 15.650 155.664 178.640 1.00 63.70 180 ASN A O 1
ATOM 1245 N N . LEU A 1 165 ? 14.854 155.280 180.726 1.00 60.58 181 LEU A N 1
ATOM 1246 C CA . LEU A 1 165 ? 14.305 153.949 180.458 1.00 63.11 181 LEU A CA 1
ATOM 1247 C C . LEU A 1 165 ? 12.890 153.967 179.861 1.00 70.43 181 LEU A C 1
ATOM 1248 O O . LEU A 1 165 ? 12.540 153.027 179.143 1.00 72.37 181 LEU A O 1
ATOM 1253 N N . VAL A 1 166 ? 12.082 155.009 180.150 1.00 67.57 182 VAL A N 1
ATOM 1254 C CA . VAL A 1 166 ? 10.717 155.116 179.619 1.00 70.48 182 VAL A CA 1
ATOM 1255 C C . VAL A 1 166 ? 10.779 155.550 178.125 1.00 74.80 182 VAL A C 1
ATOM 1256 O O . VAL A 1 166 ? 10.048 154.992 177.304 1.00 77.20 182 VAL A O 1
ATOM 1260 N N . HIS A 1 167 ? 11.679 156.492 177.778 1.00 68.95 183 HIS A N 1
ATOM 1261 C CA . HIS A 1 167 ? 11.879 156.980 176.409 1.00 69.32 183 HIS A CA 1
ATOM 1262 C C . HIS A 1 167 ? 13.319 157.468 176.249 1.00 70.35 183 HIS A C 1
ATOM 1263 O O . HIS A 1 167 ? 13.648 158.570 176.694 1.00 68.00 183 HIS A O 1
ATOM 1265 N N . GLY A 1 168 ? 14.157 156.623 175.639 1.00 67.08 184 GLY A N 1
ATOM 1266 C CA . GLY A 1 168 ? 15.581 156.860 175.402 1.00 64.61 184 GLY A CA 1
ATOM 1267 C C . GLY A 1 168 ? 15.933 158.251 174.916 1.00 67.17 184 GLY A C 1
ATOM 1268 O O . GLY A 1 168 ? 15.262 158.787 174.034 1.00 68.34 184 GLY A O 1
ATOM 1269 N N . ARG A 1 169 ? 16.969 158.857 175.514 1.00 61.14 185 ARG A N 1
ATOM 1270 C CA . ARG A 1 169 ? 17.402 160.209 175.169 1.00 59.61 185 ARG A CA 1
ATOM 1271 C C . ARG A 1 169 ? 18.883 160.260 174.785 1.00 63.00 185 ARG A C 1
ATOM 1272 O O . ARG A 1 169 ? 19.632 159.316 175.045 1.00 62.48 185 ARG A O 1
ATOM 1280 N N . ASN A 1 170 ? 19.293 161.375 174.159 1.00 59.51 186 ASN A N 1
ATOM 1281 C CA . ASN A 1 170 ? 20.663 161.613 173.720 1.00 58.35 186 ASN A CA 1
ATOM 1282 C C . ASN A 1 170 ? 21.508 162.158 174.866 1.00 59.48 186 ASN A C 1
ATOM 1283 O O . ASN A 1 170 ? 21.270 163.280 175.330 1.00 58.64 186 ASN A O 1
ATOM 1288 N N . PHE A 1 171 ? 22.493 161.364 175.322 1.00 54.24 187 PHE A N 1
ATOM 1289 C CA . PHE A 1 171 ? 23.427 161.816 176.347 1.00 51.65 187 PHE A CA 1
ATOM 1290 C C . PHE A 1 171 ? 24.825 161.268 176.096 1.00 54.51 187 PHE A C 1
ATOM 1291 O O . PHE A 1 171 ? 25.045 160.054 176.069 1.00 55.37 187 PHE A O 1
ATOM 1299 N N . THR A 1 172 ? 25.765 162.201 175.930 1.00 48.87 188 THR A N 1
ATOM 1300 C CA . THR A 1 172 ? 27.189 161.960 175.748 1.00 48.02 188 THR A CA 1
ATOM 1301 C C . THR A 1 172 ? 27.885 162.780 176.828 1.00 49.17 188 THR A C 1
ATOM 1302 O O . THR A 1 172 ? 27.725 164.003 176.862 1.00 48.16 188 THR A O 1
ATOM 1306 N N . SER A 1 173 ? 28.595 162.107 177.746 1.00 44.49 189 SER A N 1
ATOM 1307 C CA . SER A 1 173 ? 29.294 162.768 178.845 1.00 43.08 189 SER A CA 1
ATOM 1308 C C . SER A 1 173 ? 30.470 163.587 178.333 1.00 46.30 189 SER A C 1
ATOM 1309 O O . SER A 1 173 ? 31.254 163.101 177.511 1.00 46.97 189 SER A O 1
ATOM 1312 N N . LYS A 1 174 ? 30.575 164.838 178.809 1.00 41.44 190 LYS A N 1
ATOM 1313 C CA . LYS A 1 174 ? 31.656 165.759 178.448 1.00 40.89 190 LYS A CA 1
ATOM 1314 C C . LYS A 1 174 ? 32.652 165.861 179.624 1.00 45.87 190 LYS A C 1
ATOM 1315 O O . LYS A 1 174 ? 33.401 166.836 179.738 1.00 45.57 190 LYS A O 1
ATOM 1321 N N . PHE A 1 175 ? 32.668 164.819 180.478 1.00 43.58 191 PHE A N 1
ATOM 1322 C CA . PHE A 1 175 ? 33.549 164.687 181.636 1.00 44.63 191 PHE A CA 1
ATOM 1323 C C . PHE A 1 175 ? 34.960 164.295 181.157 1.00 50.37 191 PHE A C 1
ATOM 1324 O O . PHE A 1 175 ? 35.071 163.439 180.273 1.00 50.57 191 PHE A O 1
ATOM 1332 N N . PRO A 1 176 ? 36.049 164.904 181.696 1.00 48.15 192 PRO A N 1
ATOM 1333 C CA . PRO A 1 176 ? 37.399 164.583 181.186 1.00 49.60 192 PRO A CA 1
ATOM 1334 C C . PRO A 1 176 ? 37.969 163.254 181.708 1.00 55.61 192 PRO A C 1
ATOM 1335 O O . PRO A 1 176 ? 39.189 163.119 181.860 1.00 57.08 192 PRO A O 1
ATOM 1339 N N . ARG A 1 177 ? 37.093 162.261 181.941 1.00 51.97 193 ARG A N 1
ATOM 1340 C CA . ARG A 1 177 ? 37.479 160.951 182.456 1.00 53.45 193 ARG A CA 1
ATOM 1341 C C . ARG A 1 177 ? 36.625 159.837 181.852 1.00 57.71 193 ARG A C 1
ATOM 1342 O O . ARG A 1 177 ? 35.414 160.009 181.674 1.00 55.77 193 ARG A O 1
ATOM 1350 N N . GLN A 1 178 ? 37.263 158.689 181.553 1.00 56.50 194 GLN A N 1
ATOM 1351 C CA . GLN A 1 178 ? 36.609 157.511 180.983 1.00 57.04 194 GLN A CA 1
ATOM 1352 C C . GLN A 1 178 ? 35.734 156.830 182.040 1.00 60.79 194 GLN A C 1
ATOM 1353 O O . GLN A 1 178 ? 36.223 156.507 183.125 1.00 61.43 194 GLN A O 1
ATOM 1359 N N . ILE A 1 179 ? 34.436 156.650 181.732 1.00 56.24 195 ILE A N 1
ATOM 1360 C CA . ILE A 1 179 ? 33.465 156.000 182.615 1.00 56.01 195 ILE A CA 1
ATOM 1361 C C . ILE A 1 179 ? 32.725 154.929 181.805 1.00 61.60 195 ILE A C 1
ATOM 1362 O O . ILE A 1 179 ? 32.017 155.254 180.847 1.00 60.75 195 ILE A O 1
ATOM 1367 N N . VAL A 1 180 ? 32.910 153.655 182.189 1.00 60.23 196 VAL A N 1
ATOM 1368 C CA . VAL A 1 180 ? 32.275 152.506 181.541 1.00 61.66 196 VAL A CA 1
ATOM 1369 C C . VAL A 1 180 ? 30.846 152.387 182.085 1.00 64.69 196 VAL A C 1
ATOM 1370 O O . VAL A 1 180 ? 30.651 152.192 183.287 1.00 64.05 196 VAL A O 1
ATOM 1374 N N . SER A 1 181 ? 29.854 152.539 181.194 1.00 60.99 197 SER A N 1
ATOM 1375 C CA . SER A 1 181 ? 28.434 152.480 181.535 1.00 60.16 197 SER A CA 1
ATOM 1376 C C . SER A 1 181 ? 27.595 151.968 180.365 1.00 64.90 197 SER A C 1
ATOM 1377 O O . SER A 1 181 ? 27.988 152.117 179.206 1.00 65.31 197 SER A O 1
ATOM 1380 N N . ASN A 1 182 ? 26.431 151.381 180.678 1.00 61.71 198 ASN A N 1
ATOM 1381 C CA . ASN A 1 182 ? 25.478 150.875 179.694 1.00 62.92 198 ASN A CA 1
ATOM 1382 C C . ASN A 1 182 ? 24.059 151.173 180.168 1.00 65.14 198 ASN A C 1
ATOM 1383 O O . ASN A 1 182 ? 23.691 150.774 181.272 1.00 64.66 198 ASN A O 1
ATOM 1388 N N . CYS A 1 183 ? 23.277 151.900 179.348 1.00 60.46 199 CYS A N 1
ATOM 1389 C CA . CYS A 1 183 ? 21.901 152.294 179.670 1.00 59.49 199 CYS A CA 1
ATOM 1390 C C . CYS A 1 183 ? 20.886 151.187 179.346 1.00 65.70 199 CYS A C 1
ATOM 1391 O O . CYS A 1 183 ? 19.717 151.310 179.726 1.00 65.59 199 CYS A O 1
ATOM 1394 N N . SER A 1 184 ? 21.330 150.111 178.661 1.00 64.17 200 SER A N 1
ATOM 1395 C CA . SER A 1 184 ? 20.494 148.969 178.278 1.00 66.91 200 SER A CA 1
ATOM 1396 C C . SER A 1 184 ? 19.900 148.273 179.507 1.00 71.01 200 SER A C 1
ATOM 1397 O O . SER A 1 184 ? 20.509 148.283 180.581 1.00 69.41 200 SER A O 1
ATOM 1400 N N . HIS A 1 185 ? 18.696 147.697 179.346 1.00 69.36 201 HIS A N 1
ATOM 1401 C CA . HIS A 1 185 ? 17.966 147.001 180.404 1.00 69.90 201 HIS A CA 1
ATOM 1402 C C . HIS A 1 185 ? 18.767 145.809 180.923 1.00 73.31 201 HIS A C 1
ATOM 1403 O O . HIS A 1 185 ? 19.231 144.980 180.138 1.00 75.23 201 HIS A O 1
ATOM 1410 N N . GLY A 1 186 ? 18.960 145.783 182.239 1.00 67.12 202 GLY A N 1
ATOM 1411 C CA . GLY A 1 186 ? 19.724 144.757 182.934 1.00 67.39 202 GLY A CA 1
ATOM 1412 C C . GLY A 1 186 ? 21.196 145.085 183.075 1.00 68.51 202 GLY A C 1
ATOM 1413 O O . GLY A 1 186 ? 21.986 144.199 183.409 1.00 69.29 202 GLY A O 1
ATOM 1414 N N . ARG A 1 187 ? 21.579 146.365 182.848 1.00 61.85 203 ARG A N 1
ATOM 1415 C CA . ARG A 1 187 ? 22.970 146.826 182.926 1.00 59.98 203 ARG A CA 1
ATOM 1416 C C . ARG A 1 187 ? 23.115 148.269 183.461 1.00 60.23 203 ARG A C 1
ATOM 1417 O O . ARG A 1 187 ? 24.234 148.675 183.784 1.00 58.93 203 ARG A O 1
ATOM 1425 N N . TRP A 1 188 ? 22.005 149.035 183.557 1.00 55.19 204 TRP A N 1
ATOM 1426 C CA . TRP A 1 188 ? 22.009 150.449 183.962 1.00 52.22 204 TRP A CA 1
ATOM 1427 C C . TRP A 1 188 ? 22.350 150.721 185.441 1.00 56.36 204 TRP A C 1
ATOM 1428 O O . TRP A 1 188 ? 22.709 151.857 185.762 1.00 54.42 204 TRP A O 1
ATOM 1439 N N . SER A 1 189 ? 22.230 149.723 186.330 1.00 55.18 205 SER A N 1
ATOM 1440 C CA . SER A 1 189 ? 22.486 149.907 187.763 1.00 54.83 205 SER A CA 1
ATOM 1441 C C . SER A 1 189 ? 23.978 150.079 188.115 1.00 59.17 205 SER A C 1
ATOM 1442 O O . SER A 1 189 ? 24.282 150.775 189.085 1.00 58.00 205 SER A O 1
ATOM 1445 N N . VAL A 1 190 ? 24.894 149.452 187.352 1.00 57.21 206 VAL A N 1
ATOM 1446 C CA . VAL A 1 190 ? 26.332 149.501 187.646 1.00 57.45 206 VAL A CA 1
ATOM 1447 C C . VAL A 1 190 ? 27.096 150.384 186.637 1.00 60.67 206 VAL A C 1
ATOM 1448 O O . VAL A 1 190 ? 26.896 150.267 185.425 1.00 60.58 206 VAL A O 1
ATOM 1452 N N . ILE A 1 191 ? 27.980 151.259 187.166 1.00 56.58 207 ILE A N 1
ATOM 1453 C CA . ILE A 1 191 ? 28.890 152.136 186.412 1.00 55.53 207 ILE A CA 1
ATOM 1454 C C . ILE A 1 191 ? 30.321 151.854 186.907 1.00 61.58 207 ILE A C 1
ATOM 1455 O O . ILE A 1 191 ? 30.525 151.632 188.104 1.00 62.02 207 ILE A O 1
ATOM 1460 N N . VAL A 1 192 ? 31.295 151.799 185.983 1.00 59.38 208 VAL A N 1
ATOM 1461 C CA . VAL A 1 192 ? 32.686 151.470 186.319 1.00 61.20 208 VAL A CA 1
ATOM 1462 C C . VAL A 1 192 ? 33.627 152.636 185.962 1.00 64.56 208 VAL A C 1
ATOM 1463 O O . VAL A 1 192 ? 33.486 153.249 184.903 1.00 62.97 208 VAL A O 1
ATOM 1467 N N . ILE A 1 193 ? 34.588 152.921 186.861 1.00 62.18 209 ILE A N 1
ATOM 1468 C CA . ILE A 1 193 ? 35.643 153.922 186.688 1.00 61.93 209 ILE A CA 1
ATOM 1469 C C . ILE A 1 193 ? 36.954 153.116 186.537 1.00 69.34 209 ILE A C 1
ATOM 1470 O O . ILE A 1 193 ? 37.466 152.608 187.538 1.00 70.82 209 ILE A O 1
ATOM 1475 N N . PRO A 1 194 ? 37.463 152.901 185.299 1.00 67.09 210 PRO A N 1
ATOM 1476 C CA . PRO A 1 194 ? 38.664 152.061 185.144 1.00 70.50 210 PRO A CA 1
ATOM 1477 C C . PRO A 1 194 ? 39.979 152.816 185.332 1.00 75.86 210 PRO A C 1
ATOM 1478 O O . PRO A 1 194 ? 40.078 153.978 184.937 1.00 73.72 210 PRO A O 1
ATOM 1482 N N . ASP A 1 195 ? 40.999 152.122 185.904 1.00 75.95 211 ASP A N 1
ATOM 1483 C CA . ASP A 1 195 ? 42.361 152.609 186.189 1.00 77.98 211 ASP A CA 1
ATOM 1484 C C . ASP A 1 195 ? 42.307 153.952 186.950 1.00 79.86 211 ASP A C 1
ATOM 1485 O O . ASP A 1 195 ? 42.803 154.979 186.476 1.00 78.79 211 ASP A O 1
ATOM 1487 N N . VAL A 1 196 ? 41.667 153.913 188.133 1.00 75.63 212 VAL A N 1
ATOM 1488 C CA . VAL A 1 196 ? 41.395 155.020 189.055 1.00 73.77 212 VAL A CA 1
ATOM 1489 C C . VAL A 1 196 ? 42.681 155.795 189.433 1.00 79.44 212 VAL A C 1
ATOM 1490 O O . VAL A 1 196 ? 43.697 155.189 189.766 1.00 82.53 212 VAL A O 1
ATOM 1494 N N . THR A 1 197 ? 42.610 157.142 189.350 1.00 73.89 213 THR A N 1
ATOM 1495 C CA . THR A 1 197 ? 43.682 158.092 189.682 1.00 75.24 213 THR A CA 1
ATOM 1496 C C . THR A 1 197 ? 43.380 158.727 191.058 1.00 78.63 213 THR A C 1
ATOM 1497 O O . THR A 1 197 ? 42.268 158.573 191.566 1.00 76.35 213 THR A O 1
ATOM 1501 N N . VAL A 1 198 ? 44.362 159.442 191.652 1.00 77.11 214 VAL A N 1
ATOM 1502 C CA . VAL A 1 198 ? 44.231 160.127 192.950 1.00 77.36 214 VAL A CA 1
ATOM 1503 C C . VAL A 1 198 ? 43.227 161.303 192.819 1.00 76.87 214 VAL A C 1
ATOM 1504 O O . VAL A 1 198 ? 42.529 161.628 193.782 1.00 76.21 214 VAL A O 1
ATOM 1508 N N . SER A 1 199 ? 43.136 161.899 191.611 1.00 70.25 215 SER A N 1
ATOM 1509 C CA . SER A 1 199 ? 42.245 163.015 191.272 1.00 66.70 215 SER A CA 1
ATOM 1510 C C . SER A 1 199 ? 40.751 162.611 191.255 1.00 66.26 215 SER A C 1
ATOM 1511 O O . SER A 1 199 ? 39.887 163.492 191.294 1.00 63.93 215 SER A O 1
ATOM 1514 N N . ASP A 1 200 ? 40.453 161.290 191.215 1.00 61.65 216 ASP A N 1
ATOM 1515 C CA . ASP A 1 200 ? 39.090 160.743 191.195 1.00 58.65 216 ASP A CA 1
ATOM 1516 C C . ASP A 1 200 ? 38.379 160.843 192.558 1.00 61.48 216 ASP A C 1
ATOM 1517 O O . ASP A 1 200 ? 37.185 160.545 192.640 1.00 59.27 216 ASP A O 1
ATOM 1522 N N . SER A 1 201 ? 39.100 161.263 193.614 1.00 59.59 217 SER A N 1
ATOM 1523 C CA . SER A 1 201 ? 38.554 161.418 194.961 1.00 59.98 217 SER A CA 1
ATOM 1524 C C . SER A 1 201 ? 37.495 162.532 194.996 1.00 61.17 217 SER A C 1
ATOM 1525 O O . SER A 1 201 ? 37.727 163.625 194.471 1.00 60.28 217 SER A O 1
ATOM 1528 N N . GLY A 1 202 ? 36.337 162.218 195.576 1.00 56.10 218 GLY A N 1
ATOM 1529 C CA . GLY A 1 202 ? 35.210 163.138 195.696 1.00 54.11 218 GLY A CA 1
ATOM 1530 C C . GLY A 1 202 ? 33.870 162.459 195.903 1.00 55.40 218 GLY A C 1
ATOM 1531 O O . GLY A 1 202 ? 33.804 161.234 196.043 1.00 54.71 218 GLY A O 1
ATOM 1532 N N . LEU A 1 203 ? 32.788 163.262 195.921 1.00 50.80 219 LEU A N 1
ATOM 1533 C CA . LEU A 1 203 ? 31.416 162.782 196.113 1.00 49.79 219 LEU A CA 1
ATOM 1534 C C . LEU A 1 203 ? 30.801 162.318 194.794 1.00 51.24 219 LEU A C 1
ATOM 1535 O O . LEU A 1 203 ? 30.903 163.018 193.790 1.00 49.33 219 LEU A O 1
ATOM 1540 N N . TYR A 1 204 ? 30.159 161.140 194.807 1.00 47.92 220 TYR A N 1
ATOM 1541 C CA . TYR A 1 204 ? 29.504 160.546 193.643 1.00 46.21 220 TYR A CA 1
ATOM 1542 C C . TYR A 1 204 ? 28.041 160.253 193.983 1.00 50.61 220 TYR A C 1
ATOM 1543 O O . TYR A 1 204 ? 27.740 159.272 194.666 1.00 51.31 220 TYR A O 1
ATOM 1552 N N . ARG A 1 205 ? 27.142 161.136 193.532 1.00 46.58 221 ARG A N 1
ATOM 1553 C CA . ARG A 1 205 ? 25.711 161.059 193.802 1.00 46.96 221 ARG A CA 1
ATOM 1554 C C . ARG A 1 205 ? 24.948 160.334 192.704 1.00 51.88 221 ARG A C 1
ATOM 1555 O O . ARG A 1 205 ? 25.194 160.559 191.521 1.00 50.05 221 ARG A O 1
ATOM 1563 N N . CYS A 1 206 ? 23.995 159.488 193.111 1.00 51.57 222 CYS A N 1
ATOM 1564 C CA . CYS A 1 206 ? 23.086 158.789 192.212 1.00 52.07 222 CYS A CA 1
ATOM 1565 C C . CYS A 1 206 ? 21.696 159.361 192.415 1.00 57.01 222 CYS A C 1
ATOM 1566 O O . CYS A 1 206 ? 21.290 159.584 193.554 1.00 57.98 222 CYS A O 1
ATOM 1569 N N . TYR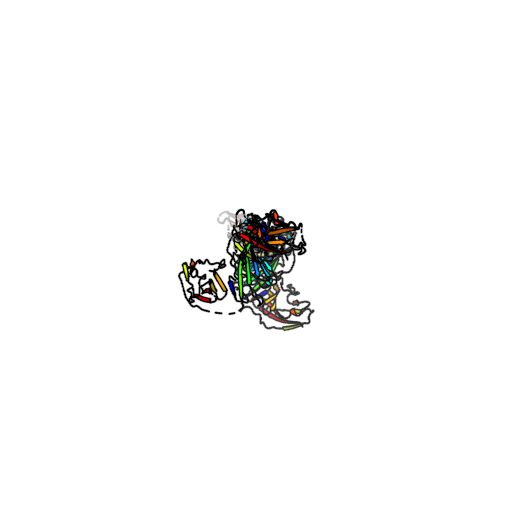 A 1 207 ? 20.971 159.605 191.319 1.00 53.33 223 TYR A N 1
ATOM 1570 C CA . TYR A 1 207 ? 19.628 160.171 191.369 1.00 54.30 223 TYR A CA 1
ATOM 1571 C C . TYR A 1 207 ? 18.677 159.320 190.537 1.00 58.38 223 TYR A C 1
ATOM 1572 O O . TYR A 1 207 ? 18.950 159.054 189.366 1.00 57.11 223 TYR A O 1
ATOM 1581 N N . LEU A 1 208 ? 17.584 158.860 191.160 1.00 56.64 224 LEU A N 1
ATOM 1582 C CA . LEU A 1 208 ? 16.564 158.033 190.515 1.00 57.62 224 LEU A CA 1
ATOM 1583 C C . LEU A 1 208 ? 15.243 158.799 190.466 1.00 64.45 224 LEU A C 1
ATOM 1584 O O . LEU A 1 208 ? 14.817 159.344 191.486 1.00 65.29 224 LEU A O 1
ATOM 1589 N N . GLN A 1 209 ? 14.613 158.867 189.277 1.00 62.45 225 GLN A N 1
ATOM 1590 C CA . GLN A 1 209 ? 13.352 159.590 189.062 1.00 64.59 225 GLN A CA 1
ATOM 1591 C C . GLN A 1 209 ? 12.196 158.629 188.792 1.00 71.66 225 GLN A C 1
ATOM 1592 O O . GLN A 1 209 ? 12.319 157.750 187.940 1.00 70.77 225 GLN A O 1
ATOM 1598 N N . ALA A 1 210 ? 11.065 158.814 189.495 1.00 72.00 226 ALA A N 1
ATOM 1599 C CA . ALA A 1 210 ? 9.883 157.964 189.331 1.00 74.98 226 ALA A CA 1
ATOM 1600 C C . ALA A 1 210 ? 8.720 158.700 188.631 1.00 82.91 226 ALA A C 1
ATOM 1601 O O . ALA A 1 210 ? 8.865 159.863 188.244 1.00 81.98 226 ALA A O 1
ATOM 1603 N N . SER A 1 211 ? 7.580 157.994 188.453 1.00 83.59 227 SER A N 1
ATOM 1604 C CA . SER A 1 211 ? 6.362 158.455 187.780 1.00 86.88 227 SER A CA 1
ATOM 1605 C C . SER A 1 211 ? 5.679 159.651 188.479 1.00 93.75 227 SER A C 1
ATOM 1606 O O . SER A 1 211 ? 5.514 160.695 187.842 1.00 93.76 227 SER A O 1
ATOM 1609 N N . ALA A 1 212 ? 5.269 159.497 189.762 1.00 92.55 228 ALA A N 1
ATOM 1610 C CA . ALA A 1 212 ? 4.572 160.541 190.531 1.00 95.16 228 ALA A CA 1
ATOM 1611 C C . ALA A 1 212 ? 5.476 161.738 190.864 1.00 97.27 228 ALA A C 1
ATOM 1612 O O . ALA A 1 212 ? 4.986 162.867 190.937 1.00 99.07 228 ALA A O 1
ATOM 1614 N N . GLY A 1 213 ? 6.769 161.479 191.056 1.00 90.02 229 GLY A N 1
ATOM 1615 C CA . GLY A 1 213 ? 7.754 162.505 191.377 1.00 87.76 229 GLY A CA 1
ATOM 1616 C C . GLY A 1 213 ? 8.658 162.168 192.546 1.00 89.54 229 GLY A C 1
ATOM 1617 O O . GLY A 1 213 ? 9.532 162.970 192.886 1.00 87.98 229 GLY A O 1
ATOM 1618 N N . GLU A 1 214 ? 8.456 160.986 193.176 1.00 85.78 230 GLU A N 1
ATOM 1619 C CA . GLU A 1 214 ? 9.268 160.521 194.309 1.00 84.19 230 GLU A CA 1
ATOM 1620 C C . GLU A 1 214 ? 10.691 160.196 193.828 1.00 82.95 230 GLU A C 1
ATOM 1621 O O . GLU A 1 214 ? 10.867 159.495 192.830 1.00 81.17 230 GLU A O 1
ATOM 1627 N N . ASN A 1 215 ? 11.698 160.762 194.507 1.00 77.03 231 ASN A N 1
ATOM 1628 C CA . ASN A 1 215 ? 13.098 160.600 194.122 1.00 73.00 231 ASN A CA 1
ATOM 1629 C C . ASN A 1 215 ? 13.902 159.803 195.143 1.00 73.93 231 ASN A C 1
ATOM 1630 O O . ASN A 1 215 ? 13.478 159.641 196.290 1.00 75.59 231 ASN A O 1
ATOM 1635 N N . GLU A 1 216 ? 15.070 159.306 194.706 1.00 65.97 232 GLU A N 1
ATOM 1636 C CA . GLU A 1 216 ? 16.002 158.541 195.524 1.00 64.28 232 GLU A CA 1
ATOM 1637 C C . GLU A 1 216 ? 17.428 159.002 195.261 1.00 63.73 232 GLU A C 1
ATOM 1638 O O . GLU A 1 216 ? 17.867 159.045 194.110 1.00 61.29 232 GLU A O 1
ATOM 1644 N N . THR A 1 217 ? 18.137 159.369 196.337 1.00 59.44 233 THR A N 1
ATOM 1645 C CA . THR A 1 217 ? 19.520 159.836 196.283 1.00 57.18 233 THR A CA 1
ATOM 1646 C C . THR A 1 217 ? 20.429 158.911 197.084 1.00 59.15 233 THR A C 1
ATOM 1647 O O . THR A 1 217 ? 20.103 158.540 198.214 1.00 60.61 233 THR A O 1
ATOM 1651 N N . PHE A 1 218 ? 21.569 158.543 196.492 1.00 52.57 234 PHE A N 1
ATOM 1652 C CA . PHE A 1 218 ? 22.585 157.712 197.128 1.00 51.96 234 PHE A CA 1
ATOM 1653 C C . PHE A 1 218 ? 23.955 158.302 196.802 1.00 52.61 234 PHE A C 1
ATOM 1654 O O . PHE A 1 218 ? 24.408 158.229 195.657 1.00 50.35 234 PHE A O 1
ATOM 1662 N N . VAL A 1 219 ? 24.587 158.927 197.808 1.00 49.02 235 VAL A N 1
ATOM 1663 C CA . VAL A 1 219 ? 25.895 159.570 197.675 1.00 47.91 235 VAL A CA 1
ATOM 1664 C C . VAL A 1 219 ? 26.989 158.606 198.152 1.00 51.98 235 VAL A C 1
ATOM 1665 O O . VAL A 1 219 ? 26.920 158.089 199.268 1.00 52.97 235 VAL A O 1
ATOM 1669 N N . MET A 1 220 ? 27.992 158.375 197.297 1.00 47.42 236 MET A N 1
ATOM 1670 C CA . MET A 1 220 ? 29.135 157.514 197.584 1.00 48.19 236 MET A CA 1
ATOM 1671 C C . MET A 1 220 ? 30.416 158.337 197.517 1.00 52.40 236 MET A C 1
ATOM 1672 O O . MET A 1 220 ? 30.698 158.948 196.484 1.00 50.59 236 MET A O 1
ATOM 1674 N N . ARG A 1 221 ? 31.166 158.396 198.628 1.00 51.15 237 ARG A N 1
ATOM 1675 C CA . ARG A 1 221 ? 32.424 159.137 198.693 1.00 51.95 237 ARG A CA 1
ATOM 1676 C C . ARG A 1 221 ? 33.581 158.203 198.349 1.00 57.33 237 ARG A C 1
ATOM 1677 O O . ARG A 1 221 ? 33.681 157.111 198.912 1.00 58.29 237 ARG A O 1
ATOM 1685 N N . LEU A 1 222 ? 34.444 158.634 197.415 1.00 54.03 238 LEU A N 1
ATOM 1686 C CA . LEU A 1 222 ? 35.618 157.879 196.983 1.00 55.35 238 LEU A CA 1
ATOM 1687 C C . LEU A 1 222 ? 36.893 158.557 197.492 1.00 62.01 238 LEU A C 1
ATOM 1688 O O . LEU A 1 222 ? 37.002 159.784 197.434 1.00 61.37 238 LEU A O 1
ATOM 1693 N N . THR A 1 223 ? 37.839 157.754 198.012 1.00 61.52 239 THR A N 1
ATOM 1694 C CA . THR A 1 223 ? 39.132 158.221 198.517 1.00 64.57 239 THR A CA 1
ATOM 1695 C C . THR A 1 223 ? 40.214 157.303 197.945 1.00 70.61 239 THR A C 1
ATOM 1696 O O . THR A 1 223 ? 40.169 156.086 198.149 1.00 71.21 239 THR A O 1
ATOM 1700 N N . VAL A 1 224 ? 41.165 157.893 197.199 1.00 67.95 240 VAL A N 1
ATOM 1701 C CA . VAL A 1 224 ? 42.246 157.167 196.527 1.00 69.66 240 VAL A CA 1
ATOM 1702 C C . VAL A 1 224 ? 43.601 157.497 197.175 1.00 77.68 240 VAL A C 1
ATOM 1703 O O . VAL A 1 224 ? 43.958 158.672 197.303 1.00 77.82 240 VAL A O 1
ATOM 1707 N N . ALA A 1 225 ? 44.351 156.447 197.564 1.00 77.26 241 ALA A N 1
ATOM 1708 C CA . ALA A 1 225 ? 45.668 156.562 198.193 1.00 107.43 241 ALA A CA 1
ATOM 1709 C C . ALA A 1 225 ? 46.741 156.896 197.160 1.00 129.85 241 ALA A C 1
ATOM 1710 O O . ALA A 1 225 ? 47.740 157.532 197.491 1.00 91.87 241 ALA A O 1
ATOM 1712 N N . LEU B 1 6 ? 53.036 215.113 181.352 1.00 72.78 22 LEU B N 1
ATOM 1713 C CA . LEU B 1 6 ? 53.618 213.799 181.091 1.00 73.23 22 LEU B CA 1
ATOM 1714 C C . LEU B 1 6 ? 52.542 212.784 180.690 1.00 75.66 22 LEU B C 1
ATOM 1715 O O . LEU B 1 6 ? 52.732 212.050 179.720 1.00 74.91 22 LEU B O 1
ATOM 1717 N N . TRP B 1 7 ? 51.420 212.748 181.437 1.00 71.59 23 TRP B N 1
ATOM 1718 C CA . TRP B 1 7 ? 50.290 211.841 181.209 1.00 70.39 23 TRP B CA 1
ATOM 1719 C C . TRP B 1 7 ? 48.984 212.613 180.988 1.00 71.92 23 TRP B C 1
ATOM 1720 O O . TRP B 1 7 ? 48.880 213.782 181.370 1.00 71.40 23 TRP B O 1
ATOM 1731 N N . HIS B 1 8 ? 47.985 211.945 180.384 1.00 66.93 24 HIS B N 1
ATOM 1732 C CA . HIS B 1 8 ? 46.667 212.514 180.098 1.00 65.78 24 HIS B CA 1
ATOM 1733 C C . HIS B 1 8 ? 45.605 211.998 181.075 1.00 69.09 24 HIS B C 1
ATOM 1734 O O . HIS B 1 8 ? 44.583 212.660 181.261 1.00 68.43 24 HIS B O 1
ATOM 1741 N N . THR B 1 9 ? 45.837 210.811 181.680 1.00 66.05 25 THR B N 1
ATOM 1742 C CA . THR B 1 9 ? 44.937 210.157 182.640 1.00 66.74 25 THR B CA 1
ATOM 1743 C C . THR B 1 9 ? 45.764 209.376 183.680 1.00 72.02 25 THR B C 1
ATOM 1744 O O . THR B 1 9 ? 46.657 208.618 183.310 1.00 71.36 25 THR B O 1
ATOM 1748 N N . SER B 1 10 ? 45.462 209.566 184.975 1.00 70.33 26 SER B N 1
ATOM 1749 C CA . SER B 1 10 ? 46.126 208.857 186.070 1.00 72.22 26 SER B CA 1
ATOM 1750 C C . SER B 1 10 ? 45.090 208.007 186.803 1.00 77.64 26 SER B C 1
ATOM 1751 O O . SER B 1 10 ? 44.065 208.534 187.244 1.00 77.87 26 SER B O 1
ATOM 1754 N N . VAL B 1 11 ? 45.325 206.685 186.875 1.00 75.03 27 VAL B N 1
ATOM 1755 C CA . VAL B 1 11 ? 44.401 205.727 187.496 1.00 76.74 27 VAL B CA 1
ATOM 1756 C C . VAL B 1 11 ? 45.121 204.960 188.632 1.00 83.32 27 VAL B C 1
ATOM 1757 O O . VAL B 1 11 ? 46.183 204.388 188.377 1.00 83.05 27 VAL B O 1
ATOM 1761 N N . PRO B 1 12 ? 44.552 204.892 189.868 1.00 82.28 28 PRO B N 1
ATOM 1762 C CA . PRO B 1 12 ? 45.207 204.110 190.934 1.00 85.13 28 PRO B CA 1
ATOM 1763 C C . PRO B 1 12 ? 45.168 202.605 190.652 1.00 89.60 28 PRO B C 1
ATOM 1764 O O . PRO B 1 12 ? 44.279 202.134 189.937 1.00 88.07 28 PRO B O 1
ATOM 1768 N N . PHE B 1 13 ? 46.134 201.858 191.212 1.00 88.04 29 PHE B N 1
ATOM 1769 C CA . PHE B 1 13 ? 46.256 200.412 191.032 1.00 88.80 29 PHE B CA 1
ATOM 1770 C C . PHE B 1 13 ? 45.120 199.664 191.737 1.00 94.88 29 PHE B C 1
ATOM 1771 O O . PHE B 1 13 ? 44.820 199.929 192.903 1.00 97.32 29 PHE B O 1
ATOM 1779 N N . ALA B 1 14 ? 44.490 198.735 191.000 1.00 90.28 30 ALA B N 1
ATOM 1780 C CA . ALA B 1 14 ? 43.387 197.890 191.454 1.00 92.26 30 ALA B CA 1
ATOM 1781 C C . ALA B 1 14 ? 43.484 196.501 190.817 1.00 96.15 30 ALA B C 1
ATOM 1782 O O . ALA B 1 14 ? 44.181 196.337 189.811 1.00 93.23 30 ALA B O 1
ATOM 1784 N N . GLU B 1 15 ? 42.795 195.502 191.409 1.00 95.67 31 GLU B N 1
ATOM 1785 C CA . GLU B 1 15 ? 42.777 194.119 190.929 1.00 95.83 31 GLU B CA 1
ATOM 1786 C C . GLU B 1 15 ? 42.117 194.018 189.545 1.00 95.95 31 GLU B C 1
ATOM 1787 O O . GLU B 1 15 ? 42.656 193.343 188.666 1.00 94.10 31 GLU B O 1
ATOM 1789 N N . ASN B 1 16 ? 40.971 194.706 189.351 1.00 91.01 32 ASN B N 1
ATOM 1790 C CA . ASN B 1 16 ? 40.228 194.712 188.089 1.00 87.61 32 ASN B CA 1
ATOM 1791 C C . ASN B 1 16 ? 40.149 196.145 187.508 1.00 87.38 32 ASN B C 1
ATOM 1792 O O . ASN B 1 16 ? 39.082 196.596 187.078 1.00 86.17 32 ASN B O 1
ATOM 1797 N N . MET B 1 17 ? 41.307 196.841 187.471 1.00 81.61 33 MET B N 1
ATOM 1798 C CA . MET B 1 17 ? 41.430 198.210 186.954 1.00 78.41 33 MET B CA 1
ATOM 1799 C C . MET B 1 17 ? 41.250 198.265 185.427 1.00 78.47 33 MET B C 1
ATOM 1800 O O . MET B 1 17 ? 41.593 197.310 184.723 1.00 77.64 33 MET B O 1
ATOM 1805 N N . SER B 1 18 ? 40.706 199.389 184.931 1.00 72.41 34 SER B N 1
ATOM 1806 C CA . SER B 1 18 ? 40.478 199.624 183.508 1.00 69.30 34 SER B CA 1
ATOM 1807 C C . SER B 1 18 ? 41.142 200.926 183.074 1.00 71.19 34 SER B C 1
ATOM 1808 O O . SER B 1 18 ? 40.980 201.955 183.738 1.00 71.31 34 SER B O 1
ATOM 1811 N N . LEU B 1 19 ? 41.903 200.873 181.968 1.00 65.47 35 LEU B N 1
ATOM 1812 C CA . LEU B 1 19 ? 42.606 202.033 181.423 1.00 63.43 35 LEU B CA 1
ATOM 1813 C C . LEU B 1 19 ? 41.843 202.529 180.196 1.00 66.20 35 LEU B C 1
ATOM 1814 O O . LEU B 1 19 ? 41.976 201.973 179.102 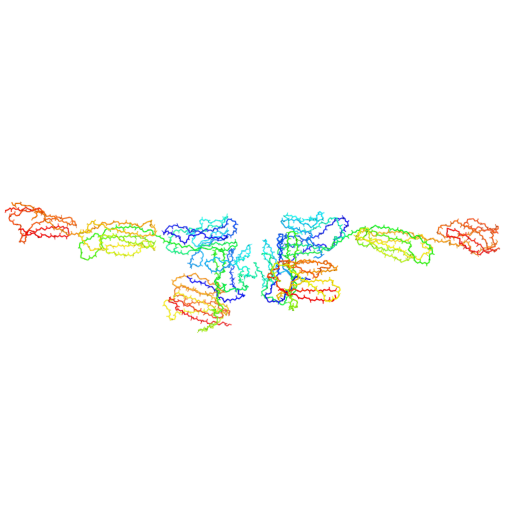1.00 64.66 35 LEU B O 1
ATOM 1819 N N . GLU B 1 20 ? 40.993 203.550 180.412 1.00 63.53 36 GLU B N 1
ATOM 1820 C CA . GLU B 1 20 ? 40.115 204.159 179.413 1.00 62.75 36 GLU B CA 1
ATOM 1821 C C . GLU B 1 20 ? 40.897 204.863 178.304 1.00 64.93 36 GLU B C 1
ATOM 1822 O O . GLU B 1 20 ? 41.836 205.613 178.581 1.00 64.19 36 GLU B O 1
ATOM 1828 N N . CYS B 1 21 ? 40.493 204.610 177.048 1.00 60.96 37 CYS B N 1
ATOM 1829 C CA . CYS B 1 21 ? 41.075 205.205 175.850 1.00 59.89 37 CYS B CA 1
ATOM 1830 C C . CYS B 1 21 ? 39.982 205.394 174.804 1.00 64.43 37 CYS B C 1
ATOM 1831 O O . CYS B 1 21 ? 39.570 204.434 174.147 1.00 64.13 37 CYS B O 1
ATOM 1834 N N . VAL B 1 22 ? 39.484 206.632 174.687 1.00 61.75 38 VAL B N 1
ATOM 1835 C CA . VAL B 1 22 ? 38.434 206.998 173.738 1.00 62.32 38 VAL B CA 1
ATOM 1836 C C . VAL B 1 22 ? 39.057 207.948 172.715 1.00 66.71 38 VAL B C 1
ATOM 1837 O O . VAL B 1 22 ? 39.411 209.082 173.049 1.00 66.28 38 VAL B O 1
ATOM 1841 N N . TYR B 1 23 ? 39.234 207.450 171.483 1.00 63.94 39 TYR B N 1
ATOM 1842 C CA . TYR B 1 23 ? 39.841 208.184 170.373 1.00 64.12 39 TYR B CA 1
ATOM 1843 C C . TYR B 1 23 ? 38.770 208.818 169.461 1.00 70.21 39 TYR B C 1
ATOM 1844 O O . TYR B 1 23 ? 37.690 208.237 169.313 1.00 70.43 39 TYR B O 1
ATOM 1853 N N . PRO B 1 24 ? 39.038 210.002 168.844 1.00 68.25 40 PRO B N 1
ATOM 1854 C CA . PRO B 1 24 ? 38.015 210.621 167.979 1.00 69.88 40 PRO B CA 1
ATOM 1855 C C . PRO B 1 24 ? 37.850 209.898 166.642 1.00 75.46 40 PRO B C 1
ATOM 1856 O O . PRO B 1 24 ? 38.821 209.354 166.110 1.00 74.77 40 PRO B O 1
ATOM 1860 N N . SER B 1 25 ? 36.615 209.892 166.104 1.00 73.97 41 SER B N 1
ATOM 1861 C CA . SER B 1 25 ? 36.294 209.248 164.829 1.00 75.10 41 SER B CA 1
ATOM 1862 C C . SER B 1 25 ? 36.732 210.151 163.664 1.00 80.42 41 SER B C 1
ATOM 1863 O O . SER B 1 25 ? 35.928 210.896 163.094 1.00 82.15 41 SER B O 1
ATOM 1866 N N . MET B 1 26 ? 38.034 210.094 163.344 1.00 75.87 42 MET B N 1
ATOM 1867 C CA . MET B 1 26 ? 38.667 210.864 162.272 1.00 76.82 42 MET B CA 1
ATOM 1868 C C . MET B 1 26 ? 39.225 209.921 161.206 1.00 79.59 42 MET B C 1
ATOM 1869 O O . MET B 1 26 ? 39.601 208.793 161.530 1.00 77.85 42 MET B O 1
ATOM 1874 N N . GLY B 1 27 ? 39.230 210.388 159.956 1.00 77.02 43 GLY B N 1
ATOM 1875 C CA . GLY B 1 27 ? 39.730 209.682 158.777 1.00 77.33 43 GLY B CA 1
ATOM 1876 C C . GLY B 1 27 ? 39.416 208.201 158.671 1.00 78.68 43 GLY B C 1
ATOM 1877 O O . GLY B 1 27 ? 38.316 207.766 159.027 1.00 77.95 43 GLY B O 1
ATOM 1878 N N . ILE B 1 28 ? 40.399 207.421 158.177 1.00 73.72 44 ILE B N 1
ATOM 1879 C CA . ILE B 1 28 ? 40.310 205.968 157.997 1.00 72.08 44 ILE B CA 1
ATOM 1880 C C . ILE B 1 28 ? 41.255 205.296 159.004 1.00 71.87 44 ILE B C 1
ATOM 1881 O O . ILE B 1 28 ? 42.463 205.533 158.968 1.00 71.66 44 ILE B O 1
ATOM 1886 N N . LEU B 1 29 ? 40.695 204.463 159.895 1.00 65.28 45 LEU B N 1
ATOM 1887 C CA . LEU B 1 29 ? 41.432 203.735 160.930 1.00 62.42 45 LEU B CA 1
ATOM 1888 C C . LEU B 1 29 ? 42.379 202.706 160.305 1.00 64.50 45 LEU B C 1
ATOM 1889 O O . LEU B 1 29 ? 41.965 201.946 159.425 1.00 65.36 45 LEU B O 1
ATOM 1894 N N . THR B 1 30 ? 43.647 202.693 160.752 1.00 58.44 46 THR B N 1
ATOM 1895 C CA . THR B 1 30 ? 44.659 201.768 160.238 1.00 57.91 46 THR B CA 1
ATOM 1896 C C . THR B 1 30 ? 44.998 200.708 161.298 1.00 59.02 46 THR B C 1
ATOM 1897 O O . THR B 1 30 ? 44.949 199.514 160.993 1.00 58.59 46 THR B O 1
ATOM 1901 N N . GLN B 1 31 ? 45.359 201.145 162.523 1.00 53.35 47 GLN B N 1
ATOM 1902 C CA . GLN B 1 31 ? 45.749 200.269 163.628 1.00 51.52 47 GLN B CA 1
ATOM 1903 C C . GLN B 1 31 ? 45.676 201.005 164.962 1.00 54.24 47 GLN B C 1
ATOM 1904 O O . GLN B 1 31 ? 46.004 202.191 165.033 1.00 53.61 47 GLN B O 1
ATOM 1910 N N . VAL B 1 32 ? 45.242 200.291 166.015 1.00 50.28 48 VAL B N 1
ATOM 1911 C CA . VAL B 1 32 ? 45.164 200.783 167.397 1.00 49.40 48 VAL B CA 1
ATOM 1912 C C . VAL B 1 32 ? 46.129 199.916 168.209 1.00 53.11 48 VAL B C 1
ATOM 1913 O O . VAL B 1 32 ? 46.057 198.688 168.129 1.00 52.82 48 VAL B O 1
ATOM 1917 N N . GLU B 1 33 ? 47.054 200.545 168.947 1.00 49.73 49 GLU B N 1
ATOM 1918 C CA . GLU B 1 33 ? 48.091 199.827 169.681 1.00 50.15 49 GLU B CA 1
ATOM 1919 C C . GLU B 1 33 ? 48.161 200.211 171.157 1.00 54.03 49 GLU B C 1
ATOM 1920 O O . GLU B 1 33 ? 48.040 201.386 171.508 1.00 53.59 49 GLU B O 1
ATOM 1926 N N . TRP B 1 34 ? 48.395 199.199 172.008 1.00 50.97 50 TRP B N 1
ATOM 1927 C CA . TRP B 1 34 ? 48.565 199.313 173.456 1.00 51.29 50 TRP B CA 1
ATOM 1928 C C . TRP B 1 34 ? 49.948 198.787 173.827 1.00 59.51 50 TRP B C 1
ATOM 1929 O O . TRP B 1 34 ? 50.235 197.613 173.585 1.00 59.80 50 TRP B O 1
ATOM 1940 N N . PHE B 1 35 ? 50.822 199.655 174.361 1.00 59.27 51 PHE B N 1
ATOM 1941 C CA . PHE B 1 35 ? 52.178 199.255 174.750 1.00 62.21 51 PHE B CA 1
ATOM 1942 C C . PHE B 1 35 ? 52.676 200.042 175.958 1.00 69.06 51 PHE B C 1
ATOM 1943 O O . PHE B 1 35 ? 52.274 201.190 176.157 1.00 67.54 51 PHE B O 1
ATOM 1951 N N . LYS B 1 36 ? 53.555 199.413 176.762 1.00 69.62 52 LYS B N 1
ATOM 1952 C CA . LYS B 1 36 ? 54.160 200.018 177.949 1.00 71.86 52 LYS B CA 1
ATOM 1953 C C . LYS B 1 36 ? 55.384 200.856 177.552 1.00 78.64 52 LYS B C 1
ATOM 1954 O O . LYS B 1 36 ? 56.276 200.353 176.860 1.00 79.78 52 LYS B O 1
ATOM 1960 N N . ILE B 1 37 ? 55.410 202.136 177.971 1.00 75.84 53 ILE B N 1
ATOM 1961 C CA . ILE B 1 37 ? 56.493 203.075 177.666 1.00 77.28 53 ILE B CA 1
ATOM 1962 C C . ILE B 1 37 ? 57.739 202.754 178.504 1.00 85.66 53 ILE B C 1
ATOM 1963 O O . ILE B 1 37 ? 57.676 202.765 179.738 1.00 86.77 53 ILE B O 1
ATOM 1965 N N . GLY B 1 38 ? 58.847 202.463 177.818 1.00 84.06 54 GLY B N 1
ATOM 1966 C CA . GLY B 1 38 ? 60.125 202.135 178.443 1.00 116.66 54 GLY B CA 1
ATOM 1967 C C . GLY B 1 38 ? 61.061 201.359 177.539 1.00 137.71 54 GLY B C 1
ATOM 1968 O O . GLY B 1 38 ? 62.159 200.979 177.951 1.00 98.05 54 GLY B O 1
ATOM 1969 N N . ASP B 1 42 ? 57.426 197.016 176.477 1.00 74.10 58 ASP B N 1
ATOM 1970 C CA . ASP B 1 42 ? 56.747 195.816 175.988 1.00 73.09 58 ASP B CA 1
ATOM 1971 C C . ASP B 1 42 ? 55.415 196.161 175.310 1.00 73.76 58 ASP B C 1
ATOM 1972 O O . ASP B 1 42 ? 54.730 197.090 175.743 1.00 72.24 58 ASP B O 1
ATOM 1974 N N . SER B 1 43 ? 55.052 195.406 174.252 1.00 68.96 59 SER B N 1
ATOM 1975 C CA . SER B 1 43 ? 53.802 195.595 173.511 1.00 66.17 59 SER B CA 1
ATOM 1976 C C . SER B 1 43 ? 52.716 194.675 174.077 1.00 69.05 59 SER B C 1
ATOM 1977 O O . SER B 1 43 ? 52.907 193.456 174.132 1.00 69.68 59 SER B O 1
ATOM 1980 N N . ILE B 1 44 ? 51.588 195.268 174.519 1.00 63.64 60 ILE B N 1
ATOM 1981 C CA . ILE B 1 44 ? 50.467 194.551 175.137 1.00 62.79 60 ILE B CA 1
ATOM 1982 C C . ILE B 1 44 ? 49.513 194.002 174.056 1.00 64.59 60 ILE B C 1
ATOM 1983 O O . ILE B 1 44 ? 49.422 192.782 173.909 1.00 64.95 60 ILE B O 1
ATOM 1988 N N . ALA B 1 45 ? 48.797 194.885 173.325 1.00 58.86 61 ALA B N 1
ATOM 1989 C CA . ALA B 1 45 ? 47.836 194.464 172.305 1.00 57.50 61 ALA B CA 1
ATOM 1990 C C . ALA B 1 45 ? 47.861 195.352 171.056 1.00 60.43 61 ALA B C 1
ATOM 1991 O O . ALA B 1 45 ? 48.251 196.519 171.123 1.00 60.01 61 ALA B O 1
ATOM 1993 N N . ILE B 1 46 ? 47.443 194.775 169.912 1.00 56.50 62 ILE B N 1
ATOM 1994 C CA . ILE B 1 46 ? 47.378 195.419 168.597 1.00 55.92 62 ILE B CA 1
ATOM 1995 C C . ILE B 1 46 ? 46.044 195.050 167.930 1.00 58.73 62 ILE B C 1
ATOM 1996 O O . ILE B 1 46 ? 45.731 193.866 167.804 1.00 58.38 62 ILE B O 1
ATOM 2001 N N . PHE B 1 47 ? 45.274 196.060 167.495 1.00 54.92 63 PHE B N 1
ATOM 2002 C CA . PHE B 1 47 ? 44.010 195.852 166.793 1.00 54.67 63 PHE B CA 1
ATOM 2003 C C . PHE B 1 47 ? 44.112 196.352 165.362 1.00 60.81 63 PHE B C 1
ATOM 2004 O O . PHE B 1 47 ? 44.538 197.483 165.133 1.00 60.69 63 PHE B O 1
ATOM 2012 N N . SER B 1 48 ? 43.675 195.523 164.409 1.00 59.23 64 SER B N 1
ATOM 2013 C CA . SER B 1 48 ? 43.632 195.856 162.991 1.00 60.57 64 SER B CA 1
ATOM 2014 C C . SER B 1 48 ? 42.203 195.643 162.476 1.00 65.98 64 SER B C 1
ATOM 2015 O O . SER B 1 48 ? 41.644 194.568 162.705 1.00 65.20 64 SER B O 1
ATOM 2018 N N . PRO B 1 49 ? 41.572 196.637 161.802 1.00 64.48 65 PRO B N 1
ATOM 2019 C CA . PRO B 1 49 ? 40.189 196.432 161.323 1.00 65.48 65 PRO B CA 1
ATOM 2020 C C . PRO B 1 49 ? 40.086 195.422 160.172 1.00 71.67 65 PRO B C 1
ATOM 2021 O O . PRO B 1 49 ? 38.981 194.992 159.838 1.00 72.02 65 PRO B O 1
ATOM 2025 N N . THR B 1 50 ? 41.235 195.033 159.589 1.00 69.46 66 THR B N 1
ATOM 2026 C CA . THR B 1 50 ? 41.325 194.085 158.477 1.00 70.67 66 THR B CA 1
ATOM 2027 C C . THR B 1 50 ? 41.834 192.710 158.943 1.00 73.80 66 THR B C 1
ATOM 2028 O O . THR B 1 50 ? 41.305 191.693 158.494 1.00 73.93 66 THR B O 1
ATOM 2032 N N . HIS B 1 51 ? 42.850 192.679 159.835 1.00 69.35 67 HIS B N 1
ATOM 2033 C CA . HIS B 1 51 ? 43.465 191.439 160.327 1.00 68.71 67 HIS B CA 1
ATOM 2034 C C . HIS B 1 51 ? 42.868 190.934 161.648 1.00 70.92 67 HIS B C 1
ATOM 2035 O O . HIS B 1 51 ? 42.793 189.723 161.843 1.00 70.87 67 HIS B O 1
ATOM 2042 N N . GLY B 1 52 ? 42.491 191.847 162.541 1.00 66.24 68 GLY B N 1
ATOM 2043 C CA . GLY B 1 52 ? 41.913 191.507 163.838 1.00 65.16 68 GLY B CA 1
ATOM 2044 C C . GLY B 1 52 ? 42.723 191.962 165.038 1.00 67.78 68 GLY B C 1
ATOM 2045 O O . GLY B 1 52 ? 43.673 192.738 164.902 1.00 67.26 68 GLY B O 1
ATOM 2046 N N . MET B 1 53 ? 42.334 191.471 166.227 1.00 63.71 69 MET B N 1
ATOM 2047 C CA . MET B 1 53 ? 42.951 191.761 167.523 1.00 63.09 69 MET B CA 1
ATOM 2048 C C . MET B 1 53 ? 44.007 190.702 167.869 1.00 66.19 69 MET B C 1
ATOM 2049 O O . MET B 1 53 ? 43.769 189.511 167.663 1.00 66.39 69 MET B O 1
ATOM 2054 N N . VAL B 1 54 ? 45.163 191.140 168.399 1.00 62.02 70 VAL B N 1
ATOM 2055 C CA . VAL B 1 54 ? 46.262 190.266 168.819 1.00 62.60 70 VAL B CA 1
ATOM 2056 C C . VAL B 1 54 ? 46.782 190.760 170.178 1.00 66.45 70 VAL B C 1
ATOM 2057 O O . VAL B 1 54 ? 47.251 191.893 170.285 1.00 65.68 70 VAL B O 1
ATOM 2061 N N . ILE B 1 55 ? 46.671 189.908 171.210 1.00 63.70 71 ILE B N 1
ATOM 2062 C CA . ILE B 1 55 ? 47.146 190.181 172.570 1.00 64.24 71 ILE B CA 1
ATOM 2063 C C . ILE B 1 55 ? 48.357 189.267 172.811 1.00 70.57 71 ILE B C 1
ATOM 2064 O O . ILE B 1 55 ? 48.286 188.063 172.548 1.00 71.04 71 ILE B O 1
ATOM 2069 N N . ARG B 1 56 ? 49.469 189.853 173.278 1.00 68.37 72 ARG B N 1
ATOM 2070 C CA . ARG B 1 56 ? 50.744 189.160 173.479 1.00 70.34 72 ARG B CA 1
ATOM 2071 C C . ARG B 1 56 ? 50.937 188.604 174.891 1.00 76.64 72 ARG B C 1
ATOM 2072 O O . ARG B 1 56 ? 50.305 189.070 175.838 1.00 76.36 72 ARG B O 1
ATOM 2080 N N . LYS B 1 57 ? 51.848 187.618 175.019 1.00 75.35 73 LYS B N 1
ATOM 2081 C CA . LYS B 1 57 ? 52.238 186.988 176.284 1.00 77.87 73 LYS B CA 1
ATOM 2082 C C . LYS B 1 57 ? 53.185 187.930 177.060 1.00 83.37 73 LYS B C 1
ATOM 2083 O O . LYS B 1 57 ? 53.998 188.600 176.420 1.00 82.62 73 LYS B O 1
ATOM 2089 N N . PRO B 1 58 ? 53.118 188.031 178.411 1.00 81.97 74 PRO B N 1
ATOM 2090 C CA . PRO B 1 58 ? 52.238 187.308 179.344 1.00 83.03 74 PRO B CA 1
ATOM 2091 C C . PRO B 1 58 ? 50.886 188.000 179.581 1.00 84.39 74 PRO B C 1
ATOM 2092 O O . PRO B 1 58 ? 50.073 187.480 180.354 1.00 85.56 74 PRO B O 1
ATOM 2096 N N . TYR B 1 59 ? 50.630 189.140 178.891 1.00 76.95 75 TYR B N 1
ATOM 2097 C CA . TYR B 1 59 ? 49.391 189.924 178.997 1.00 74.34 75 TYR B CA 1
ATOM 2098 C C . TYR B 1 59 ? 48.156 189.159 178.474 1.00 76.16 75 TYR B C 1
ATOM 2099 O O . TYR B 1 59 ? 47.032 189.542 178.800 1.00 75.46 75 TYR B O 1
ATOM 2108 N N . ALA B 1 60 ? 48.368 188.073 177.692 1.00 71.49 76 ALA B N 1
ATOM 2109 C CA . ALA B 1 60 ? 47.334 187.225 177.088 1.00 70.08 76 ALA B CA 1
ATOM 2110 C C . ALA B 1 60 ? 46.332 186.655 178.111 1.00 74.24 76 ALA B C 1
ATOM 2111 O O . ALA B 1 60 ? 45.174 186.423 177.755 1.00 73.16 76 ALA B O 1
ATOM 2113 N N . GLU B 1 61 ? 46.774 186.432 179.365 1.00 72.06 77 GLU B N 1
ATOM 2114 C CA . GLU B 1 61 ? 45.934 185.902 180.442 1.00 73.48 77 GLU B CA 1
ATOM 2115 C C . GLU B 1 61 ? 45.629 186.972 181.512 1.00 76.58 77 GLU B C 1
ATOM 2116 O O . GLU B 1 61 ? 44.930 186.676 182.486 1.00 78.52 77 GLU B O 1
ATOM 2118 N N . ARG B 1 62 ? 46.128 188.212 181.316 1.00 69.93 78 ARG B N 1
ATOM 2119 C CA . ARG B 1 62 ? 45.951 189.325 182.255 1.00 69.57 78 ARG B CA 1
ATOM 2120 C C . ARG B 1 62 ? 44.982 190.410 181.753 1.00 69.10 78 ARG B C 1
ATOM 2121 O O . ARG B 1 62 ? 44.232 190.956 182.564 1.00 69.66 78 ARG B O 1
ATOM 2129 N N . VAL B 1 63 ? 45.022 190.754 180.448 1.00 61.16 79 VAL B N 1
ATOM 2130 C CA . VAL B 1 63 ? 44.174 191.820 179.895 1.00 57.97 79 VAL B CA 1
ATOM 2131 C C . VAL B 1 63 ? 43.082 191.285 178.946 1.00 58.72 79 VAL B C 1
ATOM 2132 O O . VAL B 1 63 ? 43.208 190.187 178.397 1.00 59.05 79 VAL B O 1
ATOM 2136 N N . TYR B 1 64 ? 42.016 192.093 178.754 1.00 52.05 80 TYR B N 1
ATOM 2137 C CA . TYR B 1 64 ? 40.894 191.812 177.853 1.00 49.99 80 TYR B CA 1
ATOM 2138 C C . TYR B 1 64 ? 40.231 193.119 177.376 1.00 51.17 80 TYR B C 1
ATOM 2139 O O . TYR B 1 64 ? 40.560 194.201 177.876 1.00 49.92 80 TYR B O 1
ATOM 2148 N N . PHE B 1 65 ? 39.310 193.009 176.394 1.00 46.29 81 PHE B N 1
ATOM 2149 C CA . PHE B 1 65 ? 38.589 194.139 175.805 1.00 44.53 81 PHE B CA 1
ATOM 2150 C C . PHE B 1 65 ? 37.093 193.858 175.690 1.00 49.40 81 PHE B C 1
ATOM 2151 O O . PHE B 1 65 ? 36.693 192.710 175.504 1.00 49.70 81 PHE B O 1
ATOM 2159 N N . LEU B 1 66 ? 36.275 194.919 175.782 1.00 46.45 82 LEU B N 1
ATOM 2160 C CA . LEU B 1 66 ? 34.819 194.858 175.645 1.00 47.72 82 LEU B CA 1
ATOM 2161 C C . LEU B 1 66 ? 34.379 195.821 174.538 1.00 52.02 82 LEU B C 1
ATOM 2162 O O . LEU B 1 66 ? 34.663 197.019 174.624 1.00 51.98 82 LEU B O 1
ATOM 2167 N N . ASN B 1 67 ? 33.733 195.296 173.482 1.00 48.45 83 ASN B N 1
ATOM 2168 C CA . ASN B 1 67 ? 33.275 196.098 172.345 1.00 75.69 83 ASN B CA 1
ATOM 2169 C C . ASN B 1 67 ? 31.760 196.272 172.379 1.00 103.30 83 ASN B C 1
ATOM 2170 O O . ASN B 1 67 ? 31.262 197.194 173.022 1.00 64.54 83 ASN B O 1
ATOM 2175 N N . SER B 1 72 ? 31.972 202.398 169.091 1.00 75.53 88 SER B N 1
ATOM 2176 C CA . SER B 1 72 ? 33.007 201.662 168.367 1.00 73.75 88 SER B CA 1
ATOM 2177 C C . SER B 1 72 ? 34.373 202.375 168.434 1.00 75.28 88 SER B C 1
ATOM 2178 O O . SER B 1 72 ? 35.397 201.744 168.157 1.00 73.93 88 SER B O 1
ATOM 2181 N N . ASN B 1 73 ? 34.384 203.675 168.816 1.00 70.83 89 ASN B N 1
ATOM 2182 C CA . ASN B 1 73 ? 35.596 204.496 168.934 1.00 68.94 89 ASN B CA 1
ATOM 2183 C C . ASN B 1 73 ? 36.092 204.520 170.397 1.00 70.18 89 ASN B C 1
ATOM 2184 O O . ASN B 1 73 ? 36.356 205.583 170.965 1.00 69.43 89 ASN B O 1
ATOM 2189 N N . ASN B 1 74 ? 36.232 203.324 170.986 1.00 65.39 90 ASN B N 1
ATOM 2190 C CA . ASN B 1 74 ? 36.650 203.098 172.368 1.00 64.58 90 ASN B CA 1
ATOM 2191 C C . ASN B 1 74 ? 37.556 201.857 172.423 1.00 66.70 90 ASN B C 1
ATOM 2192 O O . ASN B 1 74 ? 37.236 200.833 171.814 1.00 66.58 90 ASN B O 1
ATOM 2197 N N . MET B 1 75 ? 38.691 201.960 173.140 1.00 61.59 91 MET B N 1
ATOM 2198 C CA . MET B 1 75 ? 39.687 200.891 173.266 1.00 60.44 91 MET B CA 1
ATOM 2199 C C . MET B 1 75 ? 40.200 200.803 174.730 1.00 62.38 91 MET B C 1
ATOM 2200 O O . MET B 1 75 ? 41.401 200.937 174.989 1.00 61.75 91 MET B O 1
ATOM 2205 N N . THR B 1 76 ? 39.278 200.571 175.683 1.00 58.13 92 THR B N 1
ATOM 2206 C CA . THR B 1 76 ? 39.610 200.471 177.107 1.00 58.18 92 THR B CA 1
ATOM 2207 C C . THR B 1 76 ? 40.281 199.119 177.401 1.00 61.24 92 THR B C 1
ATOM 2208 O O . THR B 1 76 ? 39.731 198.068 177.064 1.00 61.14 92 THR B O 1
ATOM 2212 N N . LEU B 1 77 ? 41.472 199.164 178.029 1.00 56.95 93 LEU B N 1
ATOM 2213 C CA . LEU B 1 77 ? 42.245 197.986 178.423 1.00 57.05 93 LEU B CA 1
ATOM 2214 C C . LEU B 1 77 ? 41.848 197.588 179.848 1.00 62.13 93 LEU B C 1
ATOM 2215 O O . LEU B 1 77 ? 42.117 198.330 180.794 1.00 62.50 93 LEU B O 1
ATOM 2220 N N . PHE B 1 78 ? 41.179 196.435 179.990 1.00 59.32 94 PHE B N 1
ATOM 2221 C CA . PHE B 1 78 ? 40.716 195.911 181.278 1.00 61.48 94 PHE B CA 1
ATOM 2222 C C . PHE B 1 78 ? 41.680 194.861 181.825 1.00 68.77 94 PHE B C 1
ATOM 2223 O O . PHE B 1 78 ? 42.310 194.151 181.043 1.00 67.57 94 PHE B O 1
ATOM 2231 N N . PHE B 1 79 ? 41.771 194.741 183.162 1.00 69.26 95 PHE B N 1
ATOM 2232 C CA . PHE B 1 79 ? 42.644 193.773 183.830 1.00 71.73 95 PHE B CA 1
ATOM 2233 C C . PHE B 1 79 ? 41.839 192.722 184.593 1.00 79.90 95 PHE B C 1
ATOM 2234 O O . PHE B 1 79 ? 40.810 193.046 185.189 1.00 80.42 95 PHE B O 1
ATOM 2242 N N . ARG B 1 80 ? 42.315 191.461 184.567 1.00 79.49 96 ARG B N 1
ATOM 2243 C CA . ARG B 1 80 ? 41.690 190.319 185.240 1.00 83.04 96 ARG B CA 1
ATOM 2244 C C . ARG B 1 80 ? 42.151 190.239 186.696 1.00 92.65 96 ARG B C 1
ATOM 2245 O O . ARG B 1 80 ? 41.325 190.329 187.606 1.00 94.75 96 ARG B O 1
ATOM 2253 N N . ASN B 1 81 ? 43.472 190.072 186.906 1.00 91.45 97 ASN B N 1
ATOM 2254 C CA . ASN B 1 81 ? 44.119 189.995 188.215 1.00 95.59 97 ASN B CA 1
ATOM 2255 C C . ASN B 1 81 ? 45.516 190.614 188.094 1.00 100.30 97 ASN B C 1
ATOM 2256 O O . ASN B 1 81 ? 46.520 189.902 187.986 1.00 100.92 97 ASN B O 1
ATOM 2258 N N . ALA B 1 82 ? 45.556 191.957 188.057 1.00 96.33 98 ALA B N 1
ATOM 2259 C CA . ALA B 1 82 ? 46.778 192.745 187.908 1.00 95.73 98 ALA B CA 1
ATOM 2260 C C . ALA B 1 82 ? 47.685 192.626 189.135 1.00 104.69 98 ALA B C 1
ATOM 2261 O O . ALA B 1 82 ? 47.216 192.743 190.271 1.00 106.98 98 ALA B O 1
ATOM 2263 N N . SER B 1 83 ? 48.982 192.369 188.891 1.00 102.66 99 SER B N 1
ATOM 2264 C CA . SER B 1 83 ? 50.013 192.239 189.922 1.00 106.54 99 SER B CA 1
ATOM 2265 C C . SER B 1 83 ? 50.725 193.579 190.135 1.00 110.46 99 SER B C 1
ATOM 2266 O O . SER B 1 83 ? 50.627 194.462 189.280 1.00 106.58 99 SER B O 1
ATOM 2268 N N . GLU B 1 84 ? 51.452 193.723 191.268 1.00 111.15 100 GLU B N 1
ATOM 2269 C CA . GLU B 1 84 ? 52.205 194.931 191.640 1.00 111.23 100 GLU B CA 1
ATOM 2270 C C . GLU B 1 84 ? 53.275 195.304 190.592 1.00 113.31 100 GLU B C 1
ATOM 2271 O O . GLU B 1 84 ? 53.673 196.468 190.521 1.00 111.49 100 GLU B O 1
ATOM 2273 N N . ASP B 1 85 ? 53.714 194.316 189.777 1.00 110.06 101 ASP B N 1
ATOM 2274 C CA . ASP B 1 85 ? 54.698 194.456 188.698 1.00 108.41 101 ASP B CA 1
ATOM 2275 C C . ASP B 1 85 ? 54.190 195.380 187.581 1.00 107.71 101 ASP B C 1
ATOM 2276 O O . ASP B 1 85 ? 54.990 196.093 186.972 1.00 106.17 101 ASP B O 1
ATOM 2281 N N . ASP B 1 86 ? 52.863 195.368 187.321 1.00 101.88 102 ASP B N 1
ATOM 2282 C CA . ASP B 1 86 ? 52.200 196.177 186.293 1.00 97.56 102 ASP B CA 1
ATOM 2283 C C . ASP B 1 86 ? 52.035 197.638 186.762 1.00 99.91 102 ASP B C 1
ATOM 2284 O O . ASP B 1 86 ? 50.917 198.159 186.835 1.00 98.02 102 ASP B O 1
ATOM 2289 N N . VAL B 1 87 ? 53.169 198.293 187.066 1.00 97.00 103 VAL B N 1
ATOM 2290 C CA . VAL B 1 87 ? 53.228 199.680 187.518 1.00 95.96 103 VAL B CA 1
ATOM 2291 C C . VAL B 1 87 ? 54.163 200.470 186.606 1.00 97.42 103 VAL B C 1
ATOM 2292 O O . VAL B 1 87 ? 55.320 200.082 186.416 1.00 98.67 103 VAL B O 1
ATOM 2294 N N . GLY B 1 88 ? 53.640 201.551 186.033 1.00 90.34 104 GLY B N 1
ATOM 2295 C CA . GLY B 1 88 ? 54.383 202.422 185.130 1.00 88.30 104 GLY B CA 1
ATOM 2296 C C . GLY B 1 88 ? 53.515 203.213 184.174 1.00 87.59 104 GLY B C 1
ATOM 2297 O O . GLY B 1 88 ? 52.361 203.529 184.485 1.00 85.94 104 GLY B O 1
ATOM 2298 N N . TYR B 1 89 ? 54.083 203.549 183.003 1.00 82.03 105 TYR B N 1
ATOM 2299 C CA . TYR B 1 89 ? 53.410 204.320 181.960 1.00 78.77 105 TYR B CA 1
ATOM 2300 C C . TYR B 1 89 ? 52.891 203.408 180.849 1.00 80.24 105 TYR B C 1
ATOM 2301 O O . TYR B 1 89 ? 53.617 202.533 180.366 1.00 80.71 105 TYR B O 1
ATOM 2303 N N . TYR B 1 90 ? 51.626 203.620 180.453 1.00 73.83 106 TYR B N 1
ATOM 2304 C CA . TYR B 1 90 ? 50.953 202.874 179.389 1.00 71.79 106 TYR B CA 1
ATOM 2305 C C . TYR B 1 90 ? 50.585 203.825 178.258 1.00 72.43 106 TYR B C 1
ATOM 2306 O O . TYR B 1 90 ? 50.189 204.964 178.518 1.00 71.40 106 TYR B O 1
ATOM 2315 N N . SER B 1 91 ? 50.718 203.360 177.006 1.00 67.03 107 SER B N 1
ATOM 2316 C CA . SER B 1 91 ? 50.428 204.169 175.828 1.00 64.92 107 SER B CA 1
ATOM 2317 C C . SER B 1 91 ? 49.351 203.534 174.946 1.00 66.17 107 SER B C 1
ATOM 2318 O O . SER B 1 91 ? 49.439 202.356 174.598 1.00 65.80 107 SER B O 1
ATOM 2321 N N . CYS B 1 92 ? 48.342 204.338 174.584 1.00 60.79 108 CYS B N 1
ATOM 2322 C CA . CYS B 1 92 ? 47.247 203.965 173.694 1.00 59.31 108 CYS B CA 1
ATOM 2323 C C . CYS B 1 92 ? 47.394 204.797 172.427 1.00 60.81 108 CYS B C 1
ATOM 2324 O O . CYS B 1 92 ? 47.000 205.967 172.394 1.00 59.85 108 CYS B O 1
ATOM 2327 N N . SER B 1 93 ? 48.038 204.207 171.412 1.00 56.24 109 SER B N 1
ATOM 2328 C CA . SER B 1 93 ? 48.339 204.871 170.151 1.00 55.47 109 SER B CA 1
ATOM 2329 C C . SER B 1 93 ? 47.352 204.505 169.053 1.00 57.33 109 SER B C 1
ATOM 2330 O O . SER B 1 93 ? 47.043 203.331 168.853 1.00 56.79 109 SER B O 1
ATOM 2333 N N . LEU B 1 94 ? 46.865 205.527 168.341 1.00 52.87 110 LEU B N 1
ATOM 2334 C CA . LEU B 1 94 ? 45.938 205.399 167.224 1.00 52.37 110 LEU B CA 1
ATOM 2335 C C . LEU B 1 94 ? 46.624 205.874 165.945 1.00 56.83 110 LEU B C 1
ATOM 2336 O O . LEU B 1 94 ? 47.127 207.002 165.887 1.00 57.38 110 LEU B O 1
ATOM 2341 N N . TYR B 1 95 ? 46.646 205.003 164.929 1.00 53.05 111 TYR B N 1
ATOM 2342 C CA . TYR B 1 95 ? 47.254 205.274 163.629 1.00 54.04 111 TYR B CA 1
ATOM 2343 C C . TYR B 1 95 ? 46.133 205.390 162.603 1.00 58.65 111 TYR B C 1
ATOM 2344 O O . TYR B 1 95 ? 45.353 204.452 162.424 1.00 58.05 111 TYR B O 1
ATOM 2353 N N . THR B 1 96 ? 46.000 206.586 162.006 1.00 56.30 112 THR B N 1
ATOM 2354 C CA . THR B 1 96 ? 44.921 206.937 161.081 1.00 57.13 112 THR B CA 1
ATOM 2355 C C . THR B 1 96 ? 45.441 207.663 159.841 1.00 62.08 112 THR B C 1
ATOM 2356 O O . THR B 1 96 ? 46.469 208.334 159.907 1.00 62.26 112 THR B O 1
ATOM 2360 N N . TYR B 1 97 ? 44.704 207.551 158.722 1.00 59.71 113 TYR B N 1
ATOM 2361 C CA . TYR B 1 97 ? 44.984 208.270 157.484 1.00 62.28 113 TYR B CA 1
ATOM 2362 C C . TYR B 1 97 ? 43.949 209.399 157.321 1.00 67.22 113 TYR B C 1
ATOM 2363 O O . TYR B 1 97 ? 42.752 209.133 157.445 1.00 66.32 113 TYR B O 1
ATOM 2372 N N . PRO B 1 98 ? 44.359 210.655 157.034 1.00 65.39 114 PRO B N 1
ATOM 2373 C CA . PRO B 1 98 ? 45.725 211.147 156.805 1.00 66.41 114 PRO B CA 1
ATOM 2374 C C . PRO B 1 98 ? 46.362 211.849 158.016 1.00 68.56 114 PRO B C 1
ATOM 2375 O O . PRO B 1 98 ? 47.468 212.379 157.890 1.00 69.60 114 PRO B O 1
ATOM 2379 N N . GLN B 1 99 ? 45.670 211.854 159.176 1.00 62.52 115 GLN B N 1
ATOM 2380 C CA . GLN B 1 99 ? 46.080 212.531 160.415 1.00 60.77 115 GLN B CA 1
ATOM 2381 C C . GLN B 1 99 ? 47.424 212.028 160.954 1.00 64.14 115 GLN B C 1
ATOM 2382 O O . GLN B 1 99 ? 48.205 212.827 161.471 1.00 63.89 115 GLN B O 1
ATOM 2388 N N . GLY B 1 100 ? 47.675 210.728 160.826 1.00 60.35 116 GLY B N 1
ATOM 2389 C CA . GLY B 1 100 ? 48.915 210.111 161.276 1.00 60.07 116 GLY B CA 1
ATOM 2390 C C . GLY B 1 100 ? 48.803 209.390 162.600 1.00 62.21 116 GLY B C 1
ATOM 2391 O O . GLY B 1 100 ? 48.011 208.453 162.731 1.00 60.55 116 GLY B O 1
ATOM 2392 N N . THR B 1 101 ? 49.602 209.829 163.592 1.00 58.92 117 THR B N 1
ATOM 2393 C CA . THR B 1 101 ? 49.665 209.217 164.920 1.00 57.20 117 THR B CA 1
ATOM 2394 C C . THR B 1 101 ? 49.002 210.100 165.990 1.00 59.76 117 THR B C 1
ATOM 2395 O O . THR B 1 101 ? 49.287 211.294 166.093 1.00 59.72 117 THR B O 1
ATOM 2399 N N . TRP B 1 102 ? 48.126 209.471 166.789 1.00 54.90 118 TRP B N 1
ATOM 2400 C CA . TRP B 1 102 ? 47.417 210.028 167.944 1.00 53.47 118 TRP B CA 1
ATOM 2401 C C . TRP B 1 102 ? 47.851 209.206 169.153 1.00 55.80 118 TRP B C 1
ATOM 2402 O O . TRP B 1 102 ? 47.961 207.987 169.029 1.00 55.25 118 TRP B O 1
ATOM 2413 N N . GLN B 1 103 ? 48.157 209.845 170.293 1.00 51.49 119 GLN B N 1
ATOM 2414 C CA . GLN B 1 103 ? 48.633 209.099 171.458 1.00 50.86 119 GLN B CA 1
ATOM 2415 C C . GLN B 1 103 ? 48.077 209.638 172.775 1.00 54.79 119 GLN B C 1
ATOM 2416 O O . GLN B 1 103 ? 48.088 210.848 173.014 1.00 54.75 119 GLN B O 1
ATOM 2422 N N . LYS B 1 104 ? 47.619 208.711 173.633 1.00 51.27 120 LYS B N 1
ATOM 2423 C CA . LYS B 1 104 ? 47.112 208.968 174.978 1.00 51.10 120 LYS B CA 1
ATOM 2424 C C . LYS B 1 104 ? 47.981 208.179 175.959 1.00 57.47 120 LYS B C 1
ATOM 2425 O O . LYS B 1 104 ? 48.036 206.949 175.886 1.00 57.40 120 LYS B O 1
ATOM 2431 N N . VAL B 1 105 ? 48.702 208.895 176.834 1.00 56.00 121 VAL B N 1
ATOM 2432 C CA . VAL B 1 105 ? 49.598 208.292 177.824 1.00 57.49 121 VAL B CA 1
ATOM 2433 C C . VAL B 1 105 ? 48.885 208.256 179.176 1.00 63.27 121 VAL B C 1
ATOM 2434 O O . VAL B 1 105 ? 48.345 209.274 179.611 1.00 62.57 121 VAL B O 1
ATOM 2438 N N . ILE B 1 106 ? 48.864 207.082 179.825 1.00 62.25 122 ILE B N 1
ATOM 2439 C CA . ILE B 1 106 ? 48.237 206.936 181.139 1.00 63.89 122 ILE B CA 1
ATOM 2440 C C . ILE B 1 106 ? 49.298 206.478 182.170 1.00 71.28 122 ILE B C 1
ATOM 2441 O O . ILE B 1 106 ? 50.307 205.871 181.797 1.00 71.37 122 ILE B O 1
ATOM 2446 N N . GLN B 1 107 ? 49.044 206.756 183.462 1.00 70.30 123 GLN B N 1
ATOM 2447 C CA . GLN B 1 107 ? 49.941 206.406 184.562 1.00 72.91 123 GLN B CA 1
ATOM 2448 C C . GLN B 1 107 ? 49.197 205.636 185.657 1.00 79.58 123 GLN B C 1
ATOM 2449 O O . GLN B 1 107 ? 48.074 206.003 186.015 1.00 78.76 123 GLN B O 1
ATOM 2455 N N . VAL B 1 108 ? 49.834 204.580 186.196 1.00 79.38 124 VAL B N 1
ATOM 2456 C CA . VAL B 1 108 ? 49.263 203.765 187.271 1.00 82.09 124 VAL B CA 1
ATOM 2457 C C . VAL B 1 108 ? 50.178 203.854 188.517 1.00 90.21 124 VAL B C 1
ATOM 2458 O O . VAL B 1 108 ? 51.389 203.632 188.423 1.00 91.01 124 VAL B O 1
ATOM 2462 N N . VAL B 1 109 ? 49.581 204.229 189.667 1.00 88.86 125 VAL B N 1
ATOM 2463 C CA . VAL B 1 109 ? 50.267 204.407 190.956 1.00 91.88 125 VAL B CA 1
ATOM 2464 C C . VAL B 1 109 ? 49.559 203.616 192.074 1.00 98.91 125 VAL B C 1
ATOM 2465 O O . VAL B 1 109 ? 48.360 203.352 191.970 1.00 97.99 125 VAL B O 1
ATOM 2469 N N . GLN B 1 110 ? 50.300 203.257 193.144 1.00 98.86 126 GLN B N 1
ATOM 2470 C CA . GLN B 1 110 ? 49.760 202.518 194.291 1.00 129.14 126 GLN B CA 1
ATOM 2471 C C . GLN B 1 110 ? 49.594 203.444 195.501 1.00 157.20 126 GLN B C 1
ATOM 2472 O O . GLN B 1 110 ? 48.481 203.628 195.991 1.00 117.83 126 GLN B O 1
ATOM 2478 N N . PRO B 1 119 ? 39.543 217.131 199.010 1.00 138.61 135 PRO B N 1
ATOM 2479 C CA . PRO B 1 119 ? 38.987 218.420 199.445 1.00 139.26 135 PRO B CA 1
ATOM 2480 C C . PRO B 1 119 ? 37.931 218.948 198.475 1.00 141.31 135 PRO B C 1
ATOM 2481 O O . PRO B 1 119 ? 38.107 218.849 197.259 1.00 137.58 135 PRO B O 1
ATOM 2485 N N . SER B 1 120 ? 36.833 219.507 199.020 1.00 140.35 136 SER B N 1
ATOM 2486 C CA . SER B 1 120 ? 35.725 220.070 198.241 1.00 139.23 136 SER B CA 1
ATOM 2487 C C . SER B 1 120 ? 36.009 221.527 197.845 1.00 140.76 136 SER B C 1
ATOM 2488 O O . SER B 1 120 ? 35.812 221.885 196.682 1.00 137.63 136 SER B O 1
ATOM 2491 N N . ASN B 1 121 ? 36.481 222.351 198.816 1.00 138.57 137 ASN B N 1
ATOM 2492 C CA . ASN B 1 121 ? 36.842 223.773 198.694 1.00 136.85 137 ASN B CA 1
ATOM 2493 C C . ASN B 1 121 ? 35.656 224.611 198.138 1.00 140.34 137 ASN B C 1
ATOM 2494 O O . ASN B 1 121 ? 34.675 224.800 198.860 1.00 143.17 137 ASN B O 1
ATOM 2499 N N . SER B 1 122 ? 35.744 225.101 196.881 1.00 133.31 138 SER B N 1
ATOM 2500 C CA . SER B 1 122 ? 34.704 225.908 196.236 1.00 132.96 138 SER B CA 1
ATOM 2501 C C . SER B 1 122 ? 33.597 225.023 195.657 1.00 137.42 138 SER B C 1
ATOM 2502 O O . SER B 1 122 ? 33.860 223.880 195.279 1.00 136.09 138 SER B O 1
ATOM 2505 N N . HIS B 1 123 ? 32.362 225.557 195.583 1.00 135.69 139 HIS B N 1
ATOM 2506 C CA . HIS B 1 123 ? 31.202 224.837 195.053 1.00 136.72 139 HIS B CA 1
ATOM 2507 C C . HIS B 1 123 ? 30.429 225.694 194.045 1.00 139.70 139 HIS B C 1
ATOM 2508 O O . HIS B 1 123 ? 30.134 226.859 194.321 1.00 140.28 139 HIS B O 1
ATOM 2510 N N . ILE B 1 124 ? 30.114 225.107 192.873 1.00 134.60 140 ILE B N 1
ATOM 2511 C CA . ILE B 1 124 ? 29.370 225.750 191.784 1.00 162.18 140 ILE B CA 1
ATOM 2512 C C . ILE B 1 124 ? 28.622 224.675 190.979 1.00 182.44 140 ILE B C 1
ATOM 2513 O O . ILE B 1 124 ? 27.428 224.816 190.721 1.00 142.63 140 ILE B O 1
ATOM 2518 N N . SER B 1 126 ? 23.935 226.270 187.736 1.00 118.69 142 SER B N 1
ATOM 2519 C CA . SER B 1 126 ? 24.249 224.861 187.505 1.00 116.94 142 SER B CA 1
ATOM 2520 C C . SER B 1 126 ? 23.190 224.186 186.595 1.00 122.65 142 SER B C 1
ATOM 2521 O O . SER B 1 126 ? 23.066 222.956 186.595 1.00 122.18 142 SER B O 1
ATOM 2524 N N . GLU B 1 127 ? 22.457 224.997 185.799 1.00 120.89 143 GLU B N 1
ATOM 2525 C CA . GLU B 1 127 ? 21.421 224.542 184.865 1.00 122.94 143 GLU B CA 1
ATOM 2526 C C . GLU B 1 127 ? 22.040 223.783 183.676 1.00 123.65 143 GLU B C 1
ATOM 2527 O O . GLU B 1 127 ? 23.099 224.196 183.194 1.00 119.78 143 GLU B O 1
ATOM 2529 N N . PRO B 1 128 ? 21.412 222.681 183.187 1.00 121.47 144 PRO B N 1
ATOM 2530 C CA . PRO B 1 128 ? 22.013 221.934 182.065 1.00 118.26 144 PRO B CA 1
ATOM 2531 C C . PRO B 1 128 ? 21.913 222.666 180.723 1.00 121.97 144 PRO B C 1
ATOM 2532 O O . PRO B 1 128 ? 20.924 223.355 180.460 1.00 124.94 144 PRO B O 1
ATOM 2536 N N . GLY B 1 129 ? 22.946 222.502 179.897 1.00 114.80 145 GLY B N 1
ATOM 2537 C CA . GLY B 1 129 ? 23.042 223.111 178.574 1.00 114.17 145 GLY B CA 1
ATOM 2538 C C . GLY B 1 129 ? 23.423 224.578 178.594 1.00 117.33 145 GLY B C 1
ATOM 2539 O O . GLY B 1 129 ? 22.979 225.344 177.733 1.00 118.69 145 GLY B O 1
ATOM 2540 N N . LYS B 1 130 ? 24.257 224.976 179.572 1.00 111.48 146 LYS B N 1
ATOM 2541 C CA . LYS B 1 130 ? 24.718 226.353 179.747 1.00 110.70 146 LYS B CA 1
ATOM 2542 C C . LYS B 1 130 ? 26.248 226.445 179.676 1.00 109.94 146 LYS B C 1
ATOM 2543 O O . LYS B 1 130 ? 26.937 225.442 179.881 1.00 107.05 146 LYS B O 1
ATOM 2545 N N . ASN B 1 131 ? 26.769 227.653 179.379 1.00 105.64 147 ASN B N 1
ATOM 2546 C CA . ASN B 1 131 ? 28.202 227.933 179.279 1.00 101.93 147 ASN B CA 1
ATOM 2547 C C . ASN B 1 131 ? 28.773 228.221 180.680 1.00 103.72 147 ASN B C 1
ATOM 2548 O O . ASN B 1 131 ? 28.808 229.372 181.127 1.00 103.87 147 ASN B O 1
ATOM 2553 N N . VAL B 1 132 ? 29.181 227.145 181.379 1.00 98.17 148 VAL B N 1
ATOM 2554 C CA . VAL B 1 132 ? 29.737 227.195 182.735 1.00 96.92 148 VAL B CA 1
ATOM 2555 C C . VAL B 1 132 ? 31.206 227.641 182.651 1.00 96.93 148 VAL B C 1
ATOM 2556 O O . VAL B 1 132 ? 32.002 227.039 181.926 1.00 94.30 148 VAL B O 1
ATOM 2560 N N . THR B 1 133 ? 31.541 228.715 183.389 1.00 92.96 149 THR B N 1
ATOM 2561 C CA . THR B 1 133 ? 32.875 229.314 183.426 1.00 90.22 149 THR B CA 1
ATOM 2562 C C . THR B 1 133 ? 33.593 228.944 184.731 1.00 92.31 149 THR B C 1
ATOM 2563 O O . THR B 1 133 ? 33.040 229.134 185.817 1.00 93.71 149 THR B O 1
ATOM 2567 N N . LEU B 1 134 ? 34.830 228.430 184.611 1.00 85.72 150 LEU B N 1
ATOM 2568 C CA . LEU B 1 134 ? 35.688 228.076 185.741 1.00 84.42 150 LEU B CA 1
ATOM 2569 C C . LEU B 1 134 ? 36.906 228.994 185.757 1.00 86.04 150 LEU B C 1
ATOM 2570 O O . LEU B 1 134 ? 37.618 229.095 184.754 1.00 84.07 150 LEU B O 1
ATOM 2575 N N . THR B 1 135 ? 37.124 229.684 186.886 1.00 82.86 151 THR B N 1
ATOM 2576 C CA . THR B 1 135 ? 38.227 230.630 187.055 1.00 81.59 151 THR B CA 1
ATOM 2577 C C . THR B 1 135 ? 39.205 230.156 188.128 1.00 84.22 151 THR B C 1
ATOM 2578 O O . THR B 1 135 ? 38.786 229.720 189.204 1.00 85.03 151 THR B O 1
ATOM 2582 N N . CYS B 1 136 ? 40.513 230.248 187.827 1.00 78.75 152 CYS B N 1
ATOM 2583 C CA . CYS B 1 136 ? 41.590 229.868 188.738 1.00 78.15 152 CYS B CA 1
ATOM 2584 C C . CYS B 1 136 ? 42.219 231.130 189.320 1.00 81.27 152 CYS B C 1
ATOM 2585 O O . CYS B 1 136 ? 43.138 231.699 188.726 1.00 80.14 152 CYS B O 1
ATOM 2588 N N . GLN B 1 137 ? 41.690 231.587 190.467 1.00 78.20 153 GLN B N 1
ATOM 2589 C CA . GLN B 1 137 ? 42.156 232.793 191.149 1.00 78.04 153 GLN B CA 1
ATOM 2590 C C . GLN B 1 137 ? 43.428 232.491 191.963 1.00 79.90 153 GLN B C 1
ATOM 2591 O O . GLN B 1 137 ? 43.353 231.742 192.941 1.00 80.46 153 GLN B O 1
ATOM 2597 N N . PRO B 1 138 ? 44.609 233.034 191.574 1.00 74.27 154 PRO B N 1
ATOM 2598 C CA . PRO B 1 138 ? 45.833 232.745 192.340 1.00 74.12 154 PRO B CA 1
ATOM 2599 C C . PRO B 1 138 ? 45.963 233.622 193.586 1.00 78.61 154 PRO B C 1
ATOM 2600 O O . PRO B 1 138 ? 45.732 234.832 193.524 1.00 78.36 154 PRO B O 1
ATOM 2604 N N . GLN B 1 139 ? 46.333 233.004 194.720 1.00 75.81 155 GLN B N 1
ATOM 2605 C CA . GLN B 1 139 ? 46.527 233.700 195.994 1.00 77.13 155 GLN B CA 1
ATOM 2606 C C . GLN B 1 139 ? 47.951 234.251 196.083 1.00 80.60 155 GLN B C 1
ATOM 2607 O O . GLN B 1 139 ? 48.149 235.348 196.610 1.00 80.98 155 GLN B O 1
ATOM 2613 N N . MET B 1 140 ? 48.934 233.496 195.551 1.00 76.36 156 MET B N 1
ATOM 2614 C CA . MET B 1 140 ? 50.349 233.869 195.519 1.00 76.56 156 MET B CA 1
ATOM 2615 C C . MET B 1 140 ? 50.593 235.001 194.516 1.00 79.53 156 MET B C 1
ATOM 2616 O O . MET B 1 140 ? 49.956 235.042 193.460 1.00 77.33 156 MET B O 1
ATOM 2618 N N . THR B 1 141 ? 51.516 235.918 194.854 1.00 77.67 157 THR B N 1
ATOM 2619 C CA . THR B 1 141 ? 51.868 237.079 194.025 1.00 77.04 157 THR B CA 1
ATOM 2620 C C . THR B 1 141 ? 52.928 236.721 192.970 1.00 80.85 157 THR B C 1
ATOM 2621 O O . THR B 1 141 ? 53.132 237.494 192.028 1.00 80.06 157 THR B O 1
ATOM 2625 N N . TRP B 1 142 ? 53.594 235.555 193.135 1.00 77.90 158 TRP B N 1
ATOM 2626 C CA . TRP B 1 142 ? 54.640 235.034 192.251 1.00 77.53 158 TRP B CA 1
ATOM 2627 C C . TRP B 1 142 ? 54.146 234.930 190.795 1.00 79.82 158 TRP B C 1
ATOM 2628 O O . TRP B 1 142 ? 53.011 234.491 190.580 1.00 78.28 158 TRP B O 1
ATOM 2630 N N . PRO B 1 143 ? 54.964 235.354 189.793 1.00 76.37 159 PRO B N 1
ATOM 2631 C CA . PRO B 1 143 ? 54.512 235.284 188.390 1.00 74.72 159 PRO B CA 1
ATOM 2632 C C . PRO B 1 143 ? 54.299 233.844 187.932 1.00 77.20 159 PRO B C 1
ATOM 2633 O O . PRO B 1 143 ? 55.204 233.015 188.047 1.00 77.70 159 PRO B O 1
ATOM 2637 N N . VAL B 1 144 ? 53.078 233.546 187.453 1.00 71.98 160 VAL B N 1
ATOM 2638 C CA . VAL B 1 144 ? 52.663 232.211 187.002 1.00 70.48 160 VAL B CA 1
ATOM 2639 C C . VAL B 1 144 ? 53.266 231.918 185.618 1.00 73.71 160 VAL B C 1
ATOM 2640 O O . VAL B 1 144 ? 53.139 232.734 184.703 1.00 72.91 160 VAL B O 1
ATOM 2644 N N . GLN B 1 145 ? 53.917 230.748 185.481 1.00 70.75 161 GLN B N 1
ATOM 2645 C CA . GLN B 1 145 ? 54.552 230.292 184.242 1.00 70.79 161 GLN B CA 1
ATOM 2646 C C . GLN B 1 145 ? 53.791 229.118 183.605 1.00 73.70 161 GLN B C 1
ATOM 2647 O O . GLN B 1 145 ? 53.779 229.010 182.377 1.00 73.19 161 GLN B O 1
ATOM 2649 N N . ALA B 1 146 ? 53.170 228.242 184.427 1.00 69.75 162 ALA B N 1
ATOM 2650 C CA . ALA B 1 146 ? 52.422 227.075 183.944 1.00 68.47 162 ALA B CA 1
ATOM 2651 C C . ALA B 1 146 ? 51.087 226.891 184.679 1.00 71.68 162 ALA B C 1
ATOM 2652 O O . ALA B 1 146 ? 51.023 227.043 185.901 1.00 72.03 162 ALA B O 1
ATOM 2654 N N . VAL B 1 147 ? 50.019 226.573 183.915 1.00 67.06 163 VAL B N 1
ATOM 2655 C CA . VAL B 1 147 ? 48.653 226.350 184.419 1.00 66.40 163 VAL B CA 1
ATOM 2656 C C . VAL B 1 147 ? 48.105 225.042 183.836 1.00 69.96 163 VAL B C 1
ATOM 2657 O O . VAL B 1 147 ? 48.193 224.835 182.624 1.00 68.82 163 VAL B O 1
ATOM 2661 N N . ARG B 1 148 ? 47.519 224.178 184.686 1.00 67.23 164 ARG B N 1
ATOM 2662 C CA . ARG B 1 148 ? 46.916 222.928 184.224 1.00 66.75 164 ARG B CA 1
ATOM 2663 C C . ARG B 1 148 ? 45.618 222.619 184.978 1.00 71.93 164 ARG B C 1
ATOM 2664 O O . ARG B 1 148 ? 45.576 222.678 186.209 1.00 72.68 164 ARG B O 1
ATOM 2672 N N . TRP B 1 149 ? 44.553 222.321 184.215 1.00 68.74 165 TRP B N 1
ATOM 2673 C CA . TRP B 1 149 ? 43.228 221.970 184.729 1.00 69.65 165 TRP B CA 1
ATOM 2674 C C . TRP B 1 149 ? 43.026 220.459 184.660 1.00 73.89 165 TRP B C 1
ATOM 2675 O O . TRP B 1 149 ? 43.409 219.834 183.668 1.00 72.41 165 TRP B O 1
ATOM 2686 N N . GLU B 1 150 ? 42.448 219.870 185.722 1.00 72.27 166 GLU B N 1
ATOM 2687 C CA . GLU B 1 150 ? 42.223 218.426 185.822 1.00 72.84 166 GLU B CA 1
ATOM 2688 C C . GLU B 1 150 ? 40.844 218.087 186.390 1.00 79.26 166 GLU B C 1
ATOM 2689 O O . GLU B 1 150 ? 40.382 218.751 187.318 1.00 80.20 166 GLU B O 1
ATOM 2695 N N . LYS B 1 151 ? 40.204 217.033 185.847 1.00 76.62 167 LYS B N 1
ATOM 2696 C CA . LYS B 1 151 ? 38.921 216.519 186.334 1.00 78.66 167 LYS B CA 1
ATOM 2697 C C . LYS B 1 151 ? 39.227 215.378 187.303 1.00 85.24 167 LYS B C 1
ATOM 2698 O O . LYS B 1 151 ? 39.882 214.404 186.915 1.00 84.26 167 LYS B O 1
ATOM 2704 N N . ILE B 1 152 ? 38.794 215.515 188.567 1.00 84.77 168 ILE B N 1
ATOM 2705 C CA . ILE B 1 152 ? 39.073 214.512 189.593 1.00 86.70 168 ILE B CA 1
ATOM 2706 C C . ILE B 1 152 ? 37.828 213.665 189.872 1.00 93.35 168 ILE B C 1
ATOM 2707 O O . ILE B 1 152 ? 36.753 214.187 190.178 1.00 94.34 168 ILE B O 1
ATOM 2712 N N . GLN B 1 153 ? 38.007 212.344 189.744 1.00 90.81 169 GLN B N 1
ATOM 2713 C CA . GLN B 1 153 ? 37.035 211.282 190.003 1.00 92.98 169 GLN B CA 1
ATOM 2714 C C . GLN B 1 153 ? 37.688 210.290 190.982 1.00 99.35 169 GLN B C 1
ATOM 2715 O O . GLN B 1 153 ? 38.921 210.217 190.993 1.00 97.86 169 GLN B O 1
ATOM 2721 N N . PRO B 1 154 ? 36.935 209.528 191.816 1.00 99.49 170 PRO B N 1
ATOM 2722 C CA . PRO B 1 154 ? 37.602 208.607 192.760 1.00 101.54 170 PRO B CA 1
ATOM 2723 C C . PRO B 1 154 ? 38.408 207.491 192.080 1.00 103.93 170 PRO B C 1
ATOM 2724 O O . PRO B 1 154 ? 39.389 207.018 192.656 1.00 104.48 170 PRO B O 1
ATOM 2728 N N . ARG B 1 155 ? 38.009 207.097 190.854 1.00 98.22 171 ARG B N 1
ATOM 2729 C CA . ARG B 1 155 ? 38.646 206.031 190.081 1.00 96.46 171 ARG B CA 1
ATOM 2730 C C . ARG B 1 155 ? 39.726 206.534 189.100 1.00 96.99 171 ARG B C 1
ATOM 2731 O O . ARG B 1 155 ? 40.561 205.726 188.689 1.00 95.91 171 ARG B O 1
ATOM 2733 N N . GLN B 1 156 ? 39.706 207.835 188.704 1.00 91.55 172 GLN B N 1
ATOM 2734 C CA . GLN B 1 156 ? 40.682 208.389 187.747 1.00 88.36 172 GLN B CA 1
ATOM 2735 C C . GLN B 1 156 ? 40.801 209.924 187.803 1.00 90.82 172 GLN B C 1
ATOM 2736 O O . GLN B 1 156 ? 39.837 210.611 188.135 1.00 91.23 172 GLN B O 1
ATOM 2742 N N . ILE B 1 157 ? 41.985 210.449 187.431 1.00 85.49 173 ILE B N 1
ATOM 2743 C CA . ILE B 1 157 ? 42.275 211.883 187.348 1.00 84.16 173 ILE B CA 1
ATOM 2744 C C . ILE B 1 157 ? 42.702 212.186 185.909 1.00 85.13 173 ILE B C 1
ATOM 2745 O O . ILE B 1 157 ? 43.760 211.726 185.473 1.00 83.85 173 ILE B O 1
ATOM 2747 N N . ASP B 1 158 ? 41.850 212.909 185.157 1.00 80.44 174 ASP B N 1
ATOM 2748 C CA . ASP B 1 158 ? 42.086 213.228 183.746 1.00 78.15 174 ASP B CA 1
ATOM 2749 C C . ASP B 1 158 ? 42.498 214.687 183.538 1.00 80.22 174 ASP B C 1
ATOM 2750 O O . ASP B 1 158 ? 41.829 215.595 184.037 1.00 80.46 174 ASP B O 1
ATOM 2755 N N . LEU B 1 159 ? 43.586 214.902 182.773 1.00 74.74 175 LEU B N 1
ATOM 2756 C CA . LEU B 1 159 ? 44.118 216.224 182.439 1.00 73.58 175 LEU B CA 1
ATOM 2757 C C . LEU B 1 159 ? 43.261 216.860 181.335 1.00 76.27 175 LEU B C 1
ATOM 2758 O O . LEU B 1 159 ? 43.152 216.308 180.237 1.00 75.22 175 LEU B O 1
ATOM 2763 N N . LEU B 1 160 ? 42.635 218.008 181.651 1.00 72.83 176 LEU B N 1
ATOM 2764 C CA . LEU B 1 160 ? 41.753 218.743 180.745 1.00 72.34 176 LEU B CA 1
ATOM 2765 C C . LEU B 1 160 ? 42.546 219.628 179.786 1.00 74.97 176 LEU B C 1
ATOM 2766 O O . LEU B 1 160 ? 42.497 219.400 178.578 1.00 74.54 176 LEU B O 1
ATOM 2771 N N . THR B 1 161 ? 43.265 220.635 180.315 1.00 70.88 177 THR B N 1
ATOM 2772 C CA . THR B 1 161 ? 44.068 221.570 179.520 1.00 70.14 177 THR B CA 1
ATOM 2773 C C . THR B 1 161 ? 45.402 221.866 180.196 1.00 72.73 177 THR B C 1
ATOM 2774 O O . THR B 1 161 ? 45.490 221.846 181.422 1.00 72.51 177 THR B O 1
ATOM 2778 N N . TYR B 1 162 ? 46.433 222.152 179.389 1.00 68.63 178 TYR B N 1
ATOM 2779 C CA . TYR B 1 162 ? 47.765 222.534 179.850 1.00 68.66 178 TYR B CA 1
ATOM 2780 C C . TYR B 1 162 ? 48.181 223.817 179.134 1.00 73.14 178 TYR B C 1
ATOM 2781 O O . TYR B 1 162 ? 47.957 223.954 177.928 1.00 72.70 178 TYR B O 1
ATOM 2790 N N . CYS B 1 163 ? 48.786 224.753 179.881 1.00 70.55 179 CYS B N 1
ATOM 2791 C CA . CYS B 1 163 ? 49.230 226.031 179.341 1.00 71.19 179 CYS B CA 1
ATOM 2792 C C . CYS B 1 163 ? 50.602 226.406 179.885 1.00 75.46 179 CYS B C 1
ATOM 2793 O O . CYS B 1 163 ? 50.799 226.434 181.101 1.00 75.02 179 CYS B O 1
ATOM 2796 N N . ASN B 1 164 ? 51.547 226.697 178.976 1.00 72.86 180 ASN B N 1
ATOM 2797 C CA . ASN B 1 164 ? 52.901 227.133 179.313 1.00 73.82 180 ASN B CA 1
ATOM 2798 C C . ASN B 1 164 ? 53.113 228.524 178.729 1.00 78.80 180 ASN B C 1
ATOM 2799 O O . ASN B 1 164 ? 53.012 228.711 177.513 1.00 78.65 180 ASN B O 1
ATOM 2804 N N . LEU B 1 165 ? 53.354 229.508 179.610 1.00 76.23 181 LEU B N 1
ATOM 2805 C CA . LEU B 1 165 ? 53.514 230.920 179.254 1.00 77.09 181 LEU B CA 1
ATOM 2806 C C . LEU B 1 165 ? 54.969 231.298 178.893 1.00 83.32 181 LEU B C 1
ATOM 2807 O O . LEU B 1 165 ? 55.234 232.462 178.579 1.00 84.12 181 LEU B O 1
ATOM 2812 N N . VAL B 1 166 ? 55.890 230.314 178.895 1.00 80.94 182 VAL B N 1
ATOM 2813 C CA . VAL B 1 166 ? 57.302 230.513 178.542 1.00 83.14 182 VAL B CA 1
ATOM 2814 C C . VAL B 1 166 ? 57.581 229.810 177.196 1.00 87.73 182 VAL B C 1
ATOM 2815 O O . VAL B 1 166 ? 58.127 230.435 176.285 1.00 89.10 182 VAL B O 1
ATOM 2819 N N . HIS B 1 167 ? 57.196 228.519 177.081 1.00 82.92 183 HIS B N 1
ATOM 2820 C CA . HIS B 1 167 ? 57.374 227.700 175.881 1.00 111.99 183 HIS B CA 1
ATOM 2821 C C . HIS B 1 167 ? 56.205 226.736 175.709 1.00 132.06 183 HIS B C 1
ATOM 2822 O O . HIS B 1 167 ? 55.511 226.780 174.696 1.00 91.56 183 HIS B O 1
ATOM 2824 N N . PHE B 1 171 ? 50.525 220.979 172.924 1.00 96.58 187 PHE B N 1
ATOM 2825 C CA . PHE B 1 171 ? 49.706 220.040 173.686 1.00 94.94 187 PHE B CA 1
ATOM 2826 C C . PHE B 1 171 ? 48.314 219.884 173.064 1.00 98.45 187 PHE B C 1
ATOM 2827 O O . PHE B 1 171 ? 47.716 220.868 172.621 1.00 98.78 187 PHE B O 1
ATOM 2835 N N . THR B 1 172 ? 47.798 218.642 173.066 1.00 93.97 188 THR B N 1
ATOM 2836 C CA . THR B 1 172 ? 46.469 218.281 172.566 1.00 93.39 188 THR B CA 1
ATOM 2837 C C . THR B 1 172 ? 45.689 217.586 173.686 1.00 95.90 188 THR B C 1
ATOM 2838 O O . THR B 1 172 ? 46.206 216.652 174.306 1.00 95.01 188 THR B O 1
ATOM 2842 N N . SER B 1 173 ? 44.456 218.059 173.959 1.00 92.21 189 SER B N 1
ATOM 2843 C CA . SER B 1 173 ? 43.588 217.505 175.002 1.00 91.48 189 SER B CA 1
ATOM 2844 C C . SER B 1 173 ? 43.044 216.135 174.579 1.00 94.78 189 SER B C 1
ATOM 2845 O O . SER B 1 173 ? 42.366 216.026 173.553 1.00 94.58 189 SER B O 1
ATOM 2848 N N . LYS B 1 174 ? 43.365 215.091 175.368 1.00 90.80 190 LYS B N 1
ATOM 2849 C CA . LYS B 1 174 ? 42.943 213.708 175.121 1.00 90.31 190 LYS B CA 1
ATOM 2850 C C . LYS B 1 174 ? 41.534 213.430 175.681 1.00 94.17 190 LYS B C 1
ATOM 2851 O O . LYS B 1 174 ? 40.972 212.362 175.414 1.00 93.97 190 LYS B O 1
ATOM 2853 N N . PHE B 1 175 ? 40.967 214.394 176.439 1.00 90.53 191 PHE B N 1
ATOM 2854 C CA . PHE B 1 175 ? 39.635 214.321 177.044 1.00 90.85 191 PHE B CA 1
ATOM 2855 C C . PHE B 1 175 ? 38.549 214.352 175.946 1.00 93.94 191 PHE B C 1
ATOM 2856 O O . PHE B 1 175 ? 38.645 215.181 175.036 1.00 93.49 191 PHE B O 1
ATOM 2864 N N . PRO B 1 176 ? 37.537 213.442 175.986 1.00 90.25 192 PRO B N 1
ATOM 2865 C CA . PRO B 1 176 ? 36.517 213.415 174.914 1.00 90.52 192 PRO B CA 1
ATOM 2866 C C . PRO B 1 176 ? 35.582 214.627 174.900 1.00 94.45 192 PRO B C 1
ATOM 2867 O O . PRO B 1 176 ? 35.006 214.937 173.855 1.00 94.86 192 PRO B O 1
ATOM 2871 N N . ARG B 1 177 ? 35.428 215.300 176.051 1.00 90.36 193 ARG B N 1
ATOM 2872 C CA . ARG B 1 177 ? 34.581 216.480 176.210 1.00 91.13 193 ARG B CA 1
ATOM 2873 C C . ARG B 1 177 ? 35.303 217.734 175.691 1.00 93.34 193 ARG B C 1
ATOM 2874 O O . ARG B 1 177 ? 36.520 217.855 175.852 1.00 91.56 193 ARG B O 1
ATOM 2882 N N . GLN B 1 178 ? 34.545 218.656 175.065 1.00 90.31 194 GLN B N 1
ATOM 2883 C CA . GLN B 1 178 ? 35.057 219.913 174.517 1.00 89.67 194 GLN B CA 1
ATOM 2884 C C . GLN B 1 178 ? 35.138 220.987 175.612 1.00 92.42 194 GLN B C 1
ATOM 2885 O O . GLN B 1 178 ? 34.144 221.247 176.296 1.00 93.45 194 GLN B O 1
ATOM 2891 N N . ILE B 1 179 ? 36.331 221.597 175.775 1.00 86.55 195 ILE B N 1
ATOM 2892 C CA . ILE B 1 179 ? 36.611 222.663 176.748 1.00 85.74 195 ILE B CA 1
ATOM 2893 C C . ILE B 1 179 ? 37.387 223.778 176.027 1.00 87.89 195 ILE B C 1
ATOM 2894 O O . ILE B 1 179 ? 38.461 223.523 175.476 1.00 86.21 195 ILE B O 1
ATOM 2899 N N . VAL B 1 180 ? 36.834 225.006 176.032 1.00 84.90 196 VAL B N 1
ATOM 2900 C CA . VAL B 1 180 ? 37.440 226.175 175.385 1.00 84.67 196 VAL B CA 1
ATOM 2901 C C . VAL B 1 180 ? 38.312 226.925 176.413 1.00 86.26 196 VAL B C 1
ATOM 2902 O O . VAL B 1 180 ? 37.825 227.316 177.477 1.00 86.06 196 VAL B O 1
ATOM 2906 N N . SER B 1 181 ? 39.605 227.103 176.080 1.00 80.92 197 SER B N 1
ATOM 2907 C CA . SER B 1 181 ? 40.601 227.779 176.913 1.00 79.55 197 SER B CA 1
ATOM 2908 C C . SER B 1 181 ? 41.571 228.599 176.068 1.00 82.60 197 SER B C 1
ATOM 2909 O O . SER B 1 181 ? 41.942 228.173 174.972 1.00 82.47 197 SER B O 1
ATOM 2912 N N . ASN B 1 182 ? 42.003 229.757 176.591 1.00 78.52 198 ASN B N 1
ATOM 2913 C CA . ASN B 1 182 ? 42.958 230.639 175.919 1.00 78.45 198 ASN B CA 1
ATOM 2914 C C . ASN B 1 182 ? 44.282 230.647 176.677 1.00 80.07 198 ASN B C 1
ATOM 2915 O O . ASN B 1 182 ? 44.284 230.750 177.905 1.00 78.87 198 ASN B O 1
ATOM 2920 N N . CYS B 1 183 ? 45.403 230.519 175.947 1.00 75.91 199 CYS B N 1
ATOM 2921 C CA . CYS B 1 183 ? 46.745 230.498 176.530 1.00 74.85 199 CYS B CA 1
ATOM 2922 C C . CYS B 1 183 ? 47.388 231.888 176.544 1.00 79.11 199 CYS B C 1
ATOM 2923 O O . CYS B 1 183 ? 48.393 232.079 177.234 1.00 78.73 199 CYS B O 1
ATOM 2926 N N . SER B 1 184 ? 46.811 232.851 175.796 1.00 76.23 200 SER B N 1
ATOM 2927 C CA . SER B 1 184 ? 47.293 234.232 175.689 1.00 77.17 200 SER B CA 1
ATOM 2928 C C . SER B 1 184 ? 47.259 234.964 177.045 1.00 79.45 200 SER B C 1
ATOM 2929 O O . SER B 1 184 ? 46.477 234.600 177.929 1.00 78.11 200 SER B O 1
ATOM 2932 N N . HIS B 1 185 ? 48.130 235.981 177.203 1.00 75.87 201 HIS B N 1
ATOM 2933 C CA . HIS B 1 185 ? 48.263 236.782 178.422 1.00 74.99 201 HIS B CA 1
ATOM 2934 C C . HIS B 1 185 ? 46.972 237.541 178.733 1.00 77.58 201 HIS B C 1
ATOM 2935 O O . HIS B 1 185 ? 46.444 238.254 177.876 1.00 78.46 201 HIS B O 1
ATOM 2942 N N . GLY B 1 186 ? 46.474 237.347 179.950 1.00 71.98 202 GLY B N 1
ATOM 2943 C CA . GLY B 1 186 ? 45.250 237.970 180.439 1.00 71.53 202 GLY B CA 1
ATOM 2944 C C . GLY B 1 186 ? 43.996 237.144 180.243 1.00 73.53 202 GLY B C 1
ATOM 2945 O O . GLY B 1 186 ? 42.894 237.674 180.391 1.00 73.87 202 GLY B O 1
ATOM 2946 N N . ARG B 1 187 ? 44.144 235.834 179.938 1.00 68.15 203 ARG B N 1
ATOM 2947 C CA . ARG B 1 187 ? 43.022 234.914 179.710 1.00 67.30 203 ARG B CA 1
ATOM 2948 C C . ARG B 1 187 ? 43.323 233.458 180.136 1.00 69.07 203 ARG B C 1
ATOM 2949 O O . ARG B 1 187 ? 42.432 232.612 180.031 1.00 68.48 203 ARG B O 1
ATOM 2957 N N . TRP B 1 188 ? 44.550 233.167 180.621 1.00 64.62 204 TRP B N 1
ATOM 2958 C CA . TRP B 1 188 ? 44.976 231.809 180.982 1.00 63.50 204 TRP B CA 1
ATOM 2959 C C . TRP B 1 188 ? 44.265 231.196 182.206 1.00 67.98 204 TRP B C 1
ATOM 2960 O O . TRP B 1 188 ? 44.261 229.969 182.328 1.00 67.24 204 TRP B O 1
ATOM 2971 N N . SER B 1 189 ? 43.674 232.012 183.095 1.00 65.62 205 SER B N 1
ATOM 2972 C CA . SER B 1 189 ? 43.012 231.498 184.299 1.00 65.90 205 SER B CA 1
ATOM 2973 C C . SER B 1 189 ? 41.524 231.169 184.076 1.00 71.63 205 SER B C 1
ATOM 2974 O O . SER B 1 189 ? 40.880 230.647 184.988 1.00 71.79 205 SER B O 1
ATOM 2977 N N . VAL B 1 190 ? 40.990 231.443 182.872 1.00 69.50 206 VAL B N 1
ATOM 2978 C CA . VAL B 1 190 ? 39.579 231.209 182.548 1.00 70.85 206 VAL B CA 1
ATOM 2979 C C . VAL B 1 190 ? 39.428 230.035 181.554 1.00 75.52 206 VAL B C 1
ATOM 2980 O O . VAL B 1 190 ? 40.102 230.001 180.520 1.00 74.46 206 VAL B O 1
ATOM 2984 N N . ILE B 1 191 ? 38.539 229.075 181.890 1.00 73.57 207 ILE B N 1
ATOM 2985 C CA . ILE B 1 191 ? 38.186 227.914 181.063 1.00 73.63 207 ILE B CA 1
ATOM 2986 C C . ILE B 1 191 ? 36.650 227.790 181.038 1.00 80.80 207 ILE B C 1
ATOM 2987 O O . ILE B 1 191 ? 36.011 227.852 182.092 1.00 81.53 207 ILE B O 1
ATOM 2992 N N . VAL B 1 192 ? 36.060 227.659 179.838 1.00 79.22 208 VAL B N 1
ATOM 2993 C CA . VAL B 1 192 ? 34.604 227.554 179.683 1.00 81.69 208 VAL B CA 1
ATOM 2994 C C . VAL B 1 192 ? 34.198 226.169 179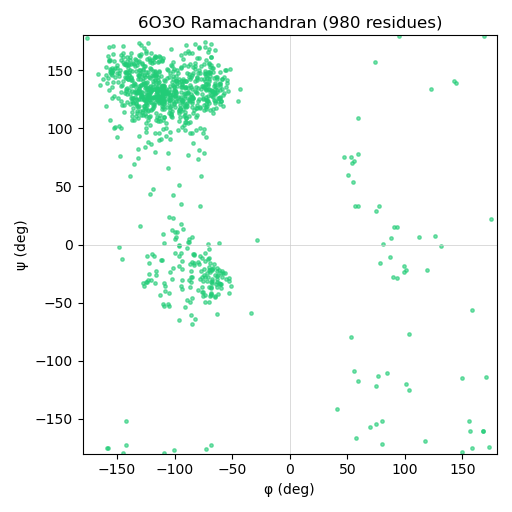.157 1.00 86.97 208 VAL B C 1
ATOM 2995 O O . VAL B 1 192 ? 34.869 225.610 178.285 1.00 85.12 208 VAL B O 1
ATOM 2999 N N . ILE B 1 193 ? 33.093 225.627 179.705 1.00 86.37 209 ILE B N 1
ATOM 3000 C CA . ILE B 1 193 ? 32.533 224.325 179.327 1.00 86.99 209 ILE B CA 1
ATOM 3001 C C . ILE B 1 193 ? 31.173 224.577 178.632 1.00 94.88 209 ILE B C 1
ATOM 3002 O O . ILE B 1 193 ? 30.207 224.944 179.308 1.00 96.53 209 ILE B O 1
ATOM 3007 N N . PRO B 1 194 ? 31.082 224.429 177.286 1.00 92.87 210 PRO B N 1
ATOM 3008 C CA . PRO B 1 194 ? 29.804 224.710 176.607 1.00 95.98 210 PRO B CA 1
ATOM 3009 C C . PRO B 1 194 ? 28.852 223.510 176.574 1.00 102.31 210 PRO B C 1
ATOM 3010 O O . PRO B 1 194 ? 29.282 222.387 176.298 1.00 100.37 210 PRO B O 1
ATOM 3014 N N . ASP B 1 195 ? 27.543 223.772 176.837 1.00 102.75 211 ASP B N 1
ATOM 3015 C CA . ASP B 1 195 ? 26.428 222.807 176.873 1.00 104.98 211 ASP B CA 1
ATOM 3016 C C . ASP B 1 195 ? 26.729 221.664 177.867 1.00 107.81 211 ASP B C 1
ATOM 3017 O O . ASP B 1 195 ? 27.009 220.529 177.466 1.00 106.09 211 ASP B O 1
ATOM 3022 N N . VAL B 1 196 ? 26.685 221.995 179.170 1.00 105.00 212 VAL B N 1
ATOM 3023 C CA . VAL B 1 196 ? 26.991 221.092 180.283 1.00 104.09 212 VAL B CA 1
ATOM 3024 C C . VAL B 1 196 ? 25.869 220.054 180.472 1.00 110.62 212 VAL B C 1
ATOM 3025 O O . VAL B 1 196 ? 24.697 220.414 180.593 1.00 113.40 212 VAL B O 1
ATOM 3029 N N . THR B 1 197 ? 26.257 218.763 180.494 1.00 106.00 213 THR B N 1
ATOM 3030 C CA . THR B 1 197 ? 25.373 217.613 180.692 1.00 107.98 213 THR B CA 1
ATOM 3031 C C . THR B 1 197 ? 25.473 217.122 182.155 1.00 112.87 213 THR B C 1
ATOM 3032 O O . THR B 1 197 ? 26.169 217.744 182.962 1.00 111.50 213 THR B O 1
ATOM 3034 N N . VAL B 1 198 ? 24.767 216.021 182.492 1.00 111.61 214 VAL B N 1
ATOM 3035 C CA . VAL B 1 198 ? 24.736 215.424 183.838 1.00 112.90 214 VAL B CA 1
ATOM 3036 C C . VAL B 1 198 ? 26.101 214.775 184.171 1.00 113.26 214 VAL B C 1
ATOM 3037 O O . VAL B 1 198 ? 26.544 214.841 185.320 1.00 113.04 214 VAL B O 1
ATOM 3041 N N . SER B 1 199 ? 26.759 214.168 183.159 1.00 106.89 215 SER B N 1
ATOM 3042 C CA . SER B 1 199 ? 28.049 213.475 183.275 1.00 103.72 215 SER B CA 1
ATOM 3043 C C . SER B 1 199 ? 29.226 214.424 183.587 1.00 104.83 215 SER B C 1
ATOM 3044 O O . SER B 1 199 ? 30.244 213.964 184.109 1.00 102.91 215 SER B O 1
ATOM 3047 N N . ASP B 1 200 ? 29.088 215.730 183.274 1.00 101.02 216 ASP B N 1
ATOM 3048 C CA . ASP B 1 200 ? 30.125 216.747 183.493 1.00 98.75 216 ASP B CA 1
ATOM 3049 C C . ASP B 1 200 ? 30.299 217.132 184.979 1.00 103.03 216 ASP B C 1
ATOM 3050 O O . ASP B 1 200 ? 31.304 217.761 185.322 1.00 101.01 216 ASP B O 1
ATOM 3055 N N . SER B 1 201 ? 29.336 216.756 185.848 1.00 101.95 217 SER B N 1
ATOM 3056 C CA . SER B 1 201 ? 29.365 217.039 187.287 1.00 103.27 217 SER B CA 1
ATOM 3057 C C . SER B 1 201 ? 30.515 216.298 187.979 1.00 104.96 217 SER B C 1
ATOM 3058 O O . SER B 1 201 ? 30.762 215.125 187.687 1.00 103.83 217 SER B O 1
ATOM 3061 N N . GLY B 1 202 ? 31.210 217.002 188.872 1.00 100.62 218 GLY B N 1
ATOM 3062 C CA . GLY B 1 202 ? 32.338 216.463 189.626 1.00 99.21 218 GLY B CA 1
ATOM 3063 C C . GLY B 1 202 ? 33.303 217.512 190.140 1.00 100.49 218 GLY B C 1
ATOM 3064 O O . GLY B 1 202 ? 32.953 218.692 190.238 1.00 100.27 218 GLY B O 1
ATOM 3065 N N . LEU B 1 203 ? 34.532 217.077 190.478 1.00 94.93 219 LEU B N 1
ATOM 3066 C CA . LEU B 1 203 ? 35.595 217.938 190.999 1.00 93.43 219 LEU B CA 1
ATOM 3067 C C . LEU B 1 203 ? 36.522 218.421 189.882 1.00 92.84 219 LEU B C 1
ATOM 3068 O O . LEU B 1 203 ? 36.915 217.631 189.021 1.00 90.77 219 LEU B O 1
ATOM 3070 N N . TYR B 1 204 ? 36.864 219.721 189.904 1.00 87.80 220 TYR B N 1
ATOM 3071 C CA . TYR B 1 204 ? 37.750 220.365 188.934 1.00 84.54 220 TYR B CA 1
ATOM 3072 C C . TYR B 1 204 ? 38.922 221.020 189.663 1.00 86.83 220 TYR B C 1
ATOM 3073 O O . TYR B 1 204 ? 38.745 222.029 190.348 1.00 87.36 220 TYR B O 1
ATOM 3082 N N . ARG B 1 205 ? 40.113 220.416 189.534 1.00 81.34 221 ARG B N 1
ATOM 3083 C CA . ARG B 1 205 ? 41.346 220.864 190.176 1.00 80.71 221 ARG B CA 1
ATOM 3084 C C . ARG B 1 205 ? 42.182 221.721 189.233 1.00 81.75 221 ARG B C 1
ATOM 3085 O O . ARG B 1 205 ? 42.295 221.414 188.048 1.00 79.73 221 ARG B O 1
ATOM 3093 N N . CYS B 1 206 ? 42.775 222.791 189.777 1.00 78.26 222 CYS B N 1
ATOM 3094 C CA . CYS B 1 206 ? 43.646 223.713 189.056 1.00 76.51 222 CYS B CA 1
ATOM 3095 C C . CYS B 1 206 ? 45.005 223.765 189.744 1.00 79.31 222 CYS B C 1
ATOM 3096 O O . CYS B 1 206 ? 45.070 223.890 190.967 1.00 80.51 222 CYS B O 1
ATOM 3099 N N . TYR B 1 207 ? 46.084 223.670 188.958 1.00 73.61 223 TYR B N 1
ATOM 3100 C CA . TYR B 1 207 ? 47.451 223.716 189.466 1.00 73.64 223 TYR B CA 1
ATOM 3101 C C . TYR B 1 207 ? 48.217 224.849 188.782 1.00 75.62 223 TYR B C 1
ATOM 3102 O O . TYR B 1 207 ? 48.229 224.934 187.552 1.00 74.09 223 TYR B O 1
ATOM 3111 N N . LEU B 1 208 ? 48.841 225.722 189.588 1.00 72.32 224 LEU B N 1
ATOM 3112 C CA . LEU B 1 208 ? 49.627 226.865 189.114 1.00 71.54 224 LEU B CA 1
ATOM 3113 C C . LEU B 1 208 ? 51.093 226.683 189.499 1.00 75.90 224 LEU B C 1
ATOM 3114 O O . LEU B 1 208 ? 51.381 226.312 190.638 1.00 76.88 224 LEU B O 1
ATOM 3119 N N . GLN B 1 209 ? 52.014 226.929 188.554 1.00 71.73 225 GLN B N 1
ATOM 3120 C CA . GLN B 1 209 ? 53.452 226.786 188.782 1.00 72.83 225 GLN B CA 1
ATOM 3121 C C . GLN B 1 209 ? 54.195 228.071 188.422 1.00 77.00 225 GLN B C 1
ATOM 3122 O O . GLN B 1 209 ? 53.936 228.659 187.369 1.00 75.54 225 GLN B O 1
ATOM 3124 N N . ALA B 1 210 ? 55.118 228.503 189.303 1.00 75.20 226 ALA B N 1
ATOM 3125 C CA . ALA B 1 210 ? 55.924 229.713 189.126 1.00 103.45 226 ALA B CA 1
ATOM 3126 C C . ALA B 1 210 ? 57.362 229.363 188.758 1.00 132.79 226 ALA B C 1
ATOM 3127 O O . ALA B 1 210 ? 57.790 229.614 187.633 1.00 93.64 226 ALA B O 1
ATOM 3129 N N . GLY B 1 213 ? 58.978 227.166 190.687 1.00 95.67 229 GLY B N 1
ATOM 3130 C CA . GLY B 1 213 ? 59.172 227.505 192.090 1.00 97.41 229 GLY B CA 1
ATOM 3131 C C . GLY B 1 213 ? 57.982 227.151 192.957 1.00 100.45 229 GLY B C 1
ATOM 3132 O O . GLY B 1 213 ? 57.706 225.967 193.176 1.00 100.32 229 GLY B O 1
ATOM 3133 N N . GLU B 1 214 ? 57.271 228.184 193.457 1.00 96.05 230 GLU B N 1
ATOM 3134 C CA . GLU B 1 214 ? 56.085 228.047 194.310 1.00 95.33 230 GLU B CA 1
ATOM 3135 C C . GLU B 1 214 ? 54.895 227.483 193.521 1.00 95.90 230 GLU B C 1
ATOM 3136 O O . GLU B 1 214 ? 54.823 227.664 192.302 1.00 93.64 230 GLU B O 1
ATOM 3138 N N . ASN B 1 215 ? 53.972 226.793 194.216 1.00 92.06 231 ASN B N 1
ATOM 3139 C CA . ASN B 1 215 ? 52.799 226.188 193.584 1.00 89.64 231 ASN B CA 1
ATOM 3140 C C . ASN B 1 215 ? 51.518 226.409 194.397 1.00 92.99 231 ASN B C 1
ATOM 3141 O O . ASN B 1 215 ? 51.565 226.486 195.627 1.00 94.56 231 ASN B O 1
ATOM 3146 N N . GLU B 1 216 ? 50.375 226.499 193.691 1.00 87.25 232 GLU B N 1
ATOM 3147 C CA . GLU B 1 216 ? 49.045 226.692 194.272 1.00 87.29 232 GLU B CA 1
ATOM 3148 C C . GLU B 1 216 ? 48.051 225.697 193.672 1.00 89.53 232 GLU B C 1
ATOM 3149 O O . GLU B 1 216 ? 48.122 225.400 192.479 1.00 86.97 232 GLU B O 1
ATOM 3151 N N . THR B 1 217 ? 47.129 225.181 194.504 1.00 87.61 233 THR B N 1
ATOM 3152 C CA . THR B 1 217 ? 46.123 224.200 194.093 1.00 87.06 233 THR B CA 1
ATOM 3153 C C . THR B 1 217 ? 44.726 224.651 194.547 1.00 92.07 233 THR B C 1
ATOM 3154 O O . THR B 1 217 ? 44.542 225.006 195.714 1.00 93.88 233 THR B O 1
ATOM 3158 N N . PHE B 1 218 ? 43.748 224.633 193.618 1.00 87.48 234 PHE B N 1
ATOM 3159 C CA . PHE B 1 218 ? 42.361 225.030 193.884 1.00 88.56 234 PHE B CA 1
ATOM 3160 C C . PHE B 1 218 ? 41.385 224.015 193.281 1.00 92.64 234 PHE B C 1
ATOM 3161 O O . PHE B 1 218 ? 41.488 223.697 192.097 1.00 90.19 234 PHE B O 1
ATOM 3169 N N . VAL B 1 219 ? 40.450 223.501 194.104 1.00 92.03 235 VAL B N 1
ATOM 3170 C CA . VAL B 1 219 ? 39.454 222.500 193.695 1.00 92.54 235 VAL B CA 1
ATOM 3171 C C . VAL B 1 219 ? 38.047 223.132 193.684 1.00 98.31 235 VAL B C 1
ATOM 3172 O O . VAL B 1 219 ? 37.683 223.836 194.625 1.00 100.03 235 VAL B O 1
ATOM 3176 N N . MET B 1 220 ? 37.268 222.876 192.616 1.00 94.41 236 MET B N 1
ATOM 3177 C CA . MET B 1 220 ? 35.903 223.392 192.456 1.00 95.93 236 MET B CA 1
ATOM 3178 C C . MET B 1 220 ? 34.911 222.244 192.243 1.00 101.02 236 MET B C 1
ATOM 3179 O O . MET B 1 220 ? 35.176 221.342 191.447 1.00 98.91 236 MET B O 1
ATOM 3184 N N . ARG B 1 221 ? 33.771 222.283 192.956 1.00 100.78 237 ARG B N 1
ATOM 3185 C CA . ARG B 1 221 ? 32.722 221.263 192.873 1.00 102.50 237 ARG B CA 1
ATOM 3186 C C . ARG B 1 221 ? 31.653 221.644 191.847 1.00 106.27 237 ARG B C 1
ATOM 3187 O O . ARG B 1 221 ? 31.296 222.818 191.733 1.00 106.27 237 ARG B O 1
ATOM 3189 N N . LEU B 1 222 ? 31.143 220.641 191.106 1.00 102.37 238 LEU B N 1
ATOM 3190 C CA . LEU B 1 222 ? 30.111 220.810 190.081 1.00 126.96 238 LEU B CA 1
ATOM 3191 C C . LEU B 1 222 ? 29.245 219.555 189.986 1.00 152.21 238 LEU B C 1
ATOM 3192 O O . LEU B 1 222 ? 28.323 219.378 190.780 1.00 115.36 238 LEU B O 1
ATOM 3197 N N . GLU C 2 2 ? 15.801 191.721 159.737 1.00 74.14 27 GLU C N 1
ATOM 3198 C CA . GLU C 2 2 ? 17.196 192.134 159.900 1.00 73.06 27 GLU C CA 1
ATOM 3199 C C . GLU C 2 2 ? 18.122 190.931 160.114 1.00 73.40 27 GLU C C 1
ATOM 3200 O O . GLU C 2 2 ? 19.289 190.985 159.717 1.00 71.67 27 GLU C O 1
ATOM 3206 N N . ASP C 2 3 ? 17.604 189.859 160.751 1.00 68.49 28 ASP C N 1
ATOM 3207 C CA . ASP C 2 3 ? 18.351 188.635 161.055 1.00 65.53 28 ASP C CA 1
ATOM 3208 C C . ASP C 2 3 ? 17.991 187.491 160.093 1.00 66.37 28 ASP C C 1
ATOM 3209 O O . ASP C 2 3 ? 16.890 187.470 159.535 1.00 66.63 28 ASP C O 1
ATOM 3214 N N . VAL C 2 4 ? 18.935 186.542 159.908 1.00 59.74 29 VAL C N 1
ATOM 3215 C CA . VAL C 2 4 ? 18.774 185.362 159.051 1.00 57.73 29 VAL C CA 1
ATOM 3216 C C . VAL C 2 4 ? 17.813 184.361 159.731 1.00 59.95 29 VAL C C 1
ATOM 3217 O O . VAL C 2 4 ? 18.019 183.985 160.891 1.00 59.09 29 VAL C O 1
ATOM 3221 N N . VAL C 2 5 ? 16.743 183.974 159.019 1.00 55.67 30 VAL C N 1
ATOM 3222 C CA . VAL C 2 5 ? 15.736 183.044 159.542 1.00 54.74 30 VAL C CA 1
ATOM 3223 C C . VAL C 2 5 ? 15.689 181.767 158.701 1.00 55.99 30 VAL C C 1
ATOM 3224 O O . VAL C 2 5 ? 15.900 181.816 157.486 1.00 55.52 30 VAL C O 1
ATOM 3228 N N . VAL C 2 6 ? 15.409 180.626 159.355 1.00 50.60 31 VAL C N 1
ATOM 3229 C CA . VAL C 2 6 ? 15.306 179.332 158.680 1.00 48.74 31 VAL C CA 1
ATOM 3230 C C . VAL C 2 6 ? 13.837 179.074 158.363 1.00 52.49 31 VAL C C 1
ATOM 3231 O O . VAL C 2 6 ? 13.009 178.986 159.274 1.00 52.78 31 VAL C O 1
ATOM 3235 N N . GLN C 2 7 ? 13.518 178.988 157.066 1.00 48.38 32 GLN C N 1
ATOM 3236 C CA . GLN C 2 7 ? 12.170 178.733 156.567 1.00 48.48 32 GLN C CA 1
ATOM 3237 C C . GLN C 2 7 ? 11.991 177.232 156.357 1.00 49.27 32 GLN C C 1
ATOM 3238 O O . GLN C 2 7 ? 12.715 176.623 155.563 1.00 47.72 32 GLN C O 1
ATOM 3244 N N . ALA C 2 8 ? 11.056 176.634 157.117 1.00 44.99 33 ALA C N 1
ATOM 3245 C CA . ALA C 2 8 ? 10.735 175.204 157.082 1.00 43.48 33 ALA C CA 1
ATOM 3246 C C . ALA C 2 8 ? 9.338 174.932 157.653 1.00 47.65 33 ALA C C 1
ATOM 3247 O O . ALA C 2 8 ? 8.952 175.605 158.613 1.00 48.28 33 ALA C O 1
ATOM 3249 N N . PRO C 2 9 ? 8.575 173.936 157.129 1.00 43.62 34 PRO C N 1
ATOM 3250 C CA . PRO C 2 9 ? 7.261 173.637 157.727 1.00 43.90 34 PRO C CA 1
ATOM 3251 C C . PRO C 2 9 ? 7.401 172.987 159.105 1.00 47.62 34 PRO C C 1
ATOM 3252 O O . PRO C 2 9 ? 8.437 172.385 159.399 1.00 46.49 34 PRO C O 1
ATOM 3256 N N . THR C 2 10 ? 6.365 173.118 159.950 1.00 45.00 35 THR C N 1
ATOM 3257 C CA . THR C 2 10 ? 6.348 172.540 161.298 1.00 44.74 35 THR C CA 1
ATOM 3258 C C . THR C 2 10 ? 6.263 171.010 161.208 1.00 46.83 35 THR C C 1
ATOM 3259 O O . THR C 2 10 ? 7.008 170.318 161.903 1.00 45.24 35 THR C O 1
ATOM 3263 N N . GLN C 2 11 ? 5.384 170.494 160.326 1.00 43.83 36 GLN C N 1
ATOM 3264 C CA . GLN C 2 11 ? 5.193 169.061 160.091 1.00 43.14 36 GLN C CA 1
ATOM 3265 C C . GLN C 2 11 ? 5.237 168.739 158.587 1.00 46.92 36 GLN C C 1
ATOM 3266 O O . GLN C 2 11 ? 4.894 169.589 157.761 1.00 47.05 36 GLN C O 1
ATOM 3272 N N . VAL C 2 12 ? 5.692 167.520 158.240 1.00 43.23 37 VAL C N 1
ATOM 3273 C CA . VAL C 2 12 ? 5.774 167.041 156.854 1.00 42.90 37 VAL C CA 1
ATOM 3274 C C . VAL C 2 12 ? 5.071 165.667 156.761 1.00 46.82 37 VAL C C 1
ATOM 3275 O O . VAL C 2 12 ? 5.560 164.699 157.351 1.00 46.02 37 VAL C O 1
ATOM 3279 N N . PRO C 2 13 ? 3.938 165.550 156.029 1.00 43.93 38 PRO C N 1
ATOM 3280 C CA . PRO C 2 13 ? 3.285 164.237 155.913 1.00 43.59 38 PRO C CA 1
ATOM 3281 C C . PRO C 2 13 ? 3.902 163.401 154.787 1.00 47.35 38 PRO C C 1
ATOM 3282 O O . PRO C 2 13 ? 3.893 163.807 153.622 1.00 47.74 38 PRO C O 1
ATOM 3286 N N . GLY C 2 14 ? 4.464 162.256 155.158 1.00 43.11 39 GLY C N 1
ATOM 3287 C CA . GLY C 2 14 ? 5.079 161.324 154.220 1.00 42.95 39 GLY C CA 1
ATOM 3288 C C . GLY C 2 14 ? 4.369 159.987 154.203 1.00 47.18 39 GLY C C 1
ATOM 3289 O O . GLY C 2 14 ? 3.806 159.582 155.221 1.00 46.92 39 GLY C O 1
ATOM 3290 N N . PHE C 2 15 ? 4.373 159.293 153.054 1.00 44.05 40 PHE C N 1
ATOM 3291 C CA . PHE C 2 15 ? 3.713 157.992 152.936 1.00 44.20 40 PHE C CA 1
ATOM 3292 C C . PHE C 2 15 ? 4.713 156.843 152.995 1.00 48.35 40 PHE C C 1
ATOM 3293 O O . PHE C 2 15 ? 5.799 156.933 152.424 1.00 48.28 40 PHE C O 1
ATOM 3301 N N . LEU C 2 16 ? 4.335 155.767 153.704 1.00 45.04 41 LEU C N 1
ATOM 3302 C CA . LEU C 2 16 ? 5.125 154.550 153.898 1.00 45.56 41 LEU C CA 1
ATOM 3303 C C . LEU C 2 16 ? 5.423 153.887 152.548 1.00 50.02 41 LEU C C 1
ATOM 3304 O O . LEU C 2 16 ? 4.508 153.665 151.750 1.00 49.88 41 LEU C O 1
ATOM 3309 N N . GLY C 2 17 ? 6.706 153.627 152.299 1.00 46.75 42 GLY C N 1
ATOM 3310 C CA . GLY C 2 17 ? 7.180 153.039 151.051 1.00 47.43 42 GLY C CA 1
ATOM 3311 C C . GLY C 2 17 ? 7.604 154.081 150.033 1.00 51.30 42 GLY C C 1
ATOM 3312 O O . GLY C 2 17 ? 8.473 153.816 149.199 1.00 52.05 42 GLY C O 1
ATOM 3313 N N . ASP C 2 18 ? 6.988 155.277 150.102 1.00 46.87 43 ASP C N 1
ATOM 3314 C CA . ASP C 2 18 ? 7.247 156.422 149.230 1.00 46.69 43 ASP C CA 1
ATOM 3315 C C . ASP C 2 18 ? 8.472 157.215 149.698 1.00 49.18 43 ASP C C 1
ATOM 3316 O O . ASP C 2 18 ? 9.022 156.939 150.767 1.00 48.31 43 ASP C O 1
ATOM 3321 N N . SER C 2 19 ? 8.897 158.198 148.888 1.00 45.33 44 SER C N 1
ATOM 3322 C CA . SER C 2 19 ? 10.033 159.063 149.188 1.00 44.56 44 SER C CA 1
ATOM 3323 C C . SER C 2 19 ? 9.554 160.497 149.392 1.00 47.72 44 SER C C 1
ATOM 3324 O O . SER C 2 19 ? 8.830 161.031 148.545 1.00 48.30 44 SER C O 1
ATOM 3327 N N . VAL C 2 20 ? 9.942 161.113 150.520 1.00 42.57 45 VAL C N 1
ATOM 3328 C CA . VAL C 2 20 ? 9.563 162.486 150.858 1.00 41.54 45 VAL C CA 1
ATOM 3329 C C . VAL C 2 20 ? 10.822 163.380 150.963 1.00 44.04 45 VAL C C 1
ATOM 3330 O O . VAL C 2 20 ? 11.924 162.874 151.173 1.00 43.37 45 VAL C O 1
ATOM 3334 N N . THR C 2 21 ? 10.642 164.702 150.799 1.00 39.86 46 THR C N 1
ATOM 3335 C CA . THR C 2 21 ? 11.697 165.703 150.939 1.00 39.17 46 THR C CA 1
ATOM 3336 C C . THR C 2 21 ? 11.325 166.599 152.116 1.00 42.71 46 THR C C 1
ATOM 3337 O O . THR C 2 21 ? 10.186 167.071 152.190 1.00 42.62 46 THR C O 1
ATOM 3341 N N . LEU C 2 22 ? 12.272 166.799 153.051 1.00 38.65 47 LEU C N 1
ATOM 3342 C CA . LEU C 2 22 ? 12.080 167.666 154.213 1.00 37.92 47 LEU C CA 1
ATOM 3343 C C . LEU C 2 22 ? 12.562 169.065 153.826 1.00 41.60 47 LEU C C 1
ATOM 3344 O O . LEU C 2 22 ? 13.769 169.248 153.662 1.00 41.06 47 LEU C O 1
ATOM 3349 N N . PRO C 2 23 ? 11.650 170.041 153.575 1.00 38.33 48 PRO C N 1
ATOM 3350 C CA . PRO C 2 23 ? 12.106 171.371 153.141 1.00 38.24 48 PRO C CA 1
ATOM 3351 C C . PRO C 2 23 ? 12.759 172.154 154.272 1.00 40.66 48 PRO C C 1
ATOM 3352 O O . PRO C 2 23 ? 12.241 172.175 155.389 1.00 40.16 48 PRO C O 1
ATOM 3356 N N . CYS C 2 24 ? 13.921 172.766 153.978 1.00 36.16 49 CYS C N 1
ATOM 3357 C CA . CYS C 2 24 ? 14.700 173.575 154.913 1.00 35.18 49 CYS C CA 1
ATOM 3358 C C . CYS C 2 24 ? 15.573 174.547 154.128 1.00 39.16 49 CYS C C 1
ATOM 3359 O O . CYS C 2 24 ? 16.542 174.136 153.489 1.00 38.50 49 CYS C O 1
ATOM 3362 N N . TYR C 2 25 ? 15.208 175.836 154.152 1.00 36.56 50 TYR C N 1
ATOM 3363 C CA . TYR C 2 25 ? 15.913 176.903 153.439 1.00 36.60 50 TYR C CA 1
ATOM 3364 C C . TYR C 2 25 ? 16.288 178.034 154.397 1.00 39.18 50 TYR C C 1
ATOM 3365 O O . TYR C 2 25 ? 15.540 178.314 155.330 1.00 38.79 50 TYR C O 1
ATOM 3374 N N . LEU C 2 26 ? 17.439 178.683 154.165 1.00 35.00 51 LEU C N 1
ATOM 3375 C CA . LEU C 2 26 ? 17.890 179.798 154.990 1.00 34.81 51 LEU C CA 1
ATOM 3376 C C . LEU C 2 26 ? 17.655 181.121 154.261 1.00 41.37 51 LEU C C 1
ATOM 3377 O O . LEU C 2 26 ? 18.322 181.410 153.264 1.00 41.44 51 LEU C O 1
ATOM 3382 N N . GLN C 2 27 ? 16.697 181.915 154.764 1.00 39.84 52 GLN C N 1
ATOM 3383 C CA . GLN C 2 27 ? 16.366 183.224 154.214 1.00 41.88 52 GLN C CA 1
ATOM 3384 C C . GLN C 2 27 ? 17.369 184.251 154.745 1.00 46.97 52 GLN C C 1
ATOM 3385 O O . GLN C 2 27 ? 17.466 184.458 155.956 1.00 46.13 52 GLN C O 1
ATOM 3391 N N . VAL C 2 28 ? 18.139 184.859 153.832 1.00 45.09 53 VAL C N 1
ATOM 3392 C CA . VAL C 2 28 ? 19.155 185.866 154.152 1.00 45.43 53 VAL C CA 1
ATOM 3393 C C . VAL C 2 28 ? 18.666 187.231 153.626 1.00 52.77 53 VAL C C 1
ATOM 3394 O O . VAL C 2 28 ? 18.326 187.319 152.441 1.00 53.37 53 VAL C O 1
ATOM 3398 N N . PRO C 2 29 ? 18.612 188.295 154.477 1.00 51.31 54 PRO C N 1
ATOM 3399 C CA . PRO C 2 29 ? 18.151 189.613 153.990 1.00 53.77 54 PRO C CA 1
ATOM 3400 C C . PRO C 2 29 ? 18.984 190.130 152.813 1.00 58.75 54 PRO C C 1
ATOM 3401 O O . PRO C 2 29 ? 20.194 189.886 152.754 1.00 57.21 54 PRO C O 1
ATOM 3405 N N . ASN C 2 30 ? 18.308 190.817 151.867 1.00 57.27 55 ASN C N 1
ATOM 3406 C CA . ASN C 2 30 ? 18.827 191.359 150.606 1.00 58.13 55 ASN C CA 1
ATOM 3407 C C . ASN C 2 30 ? 20.282 191.842 150.677 1.00 60.43 55 ASN C C 1
ATOM 3408 O O . ASN C 2 30 ? 21.119 191.316 149.938 1.00 59.06 55 ASN C O 1
ATOM 3413 N N . MET C 2 31 ? 20.587 192.807 151.570 1.00 56.78 56 MET C N 1
ATOM 3414 C CA . MET C 2 31 ? 21.930 193.384 151.686 1.00 55.78 56 MET C CA 1
ATOM 3415 C C . MET C 2 31 ? 22.774 192.779 152.834 1.00 57.11 56 MET C C 1
ATOM 3416 O O . MET C 2 31 ? 23.891 193.247 153.074 1.00 55.78 56 MET C O 1
ATOM 3421 N N . GLU C 2 32 ? 22.270 191.733 153.512 1.00 52.76 57 GLU C N 1
ATOM 3422 C CA . GLU C 2 32 ? 23.012 191.076 154.589 1.00 50.92 57 GLU C CA 1
ATOM 3423 C C . GLU C 2 32 ? 23.946 190.011 154.014 1.00 53.56 57 GLU C C 1
ATOM 3424 O O . GLU C 2 32 ? 23.542 189.247 153.132 1.00 53.23 57 GLU C O 1
ATOM 3426 N N . VAL C 2 33 ? 25.195 189.972 154.506 1.00 48.96 58 VAL C N 1
ATOM 3427 C CA . VAL C 2 33 ? 26.211 189.017 154.056 1.00 47.42 58 VAL C CA 1
ATOM 3428 C C . VAL C 2 33 ? 26.493 187.989 155.180 1.00 48.65 58 VAL C C 1
ATOM 3429 O O . VAL C 2 33 ? 26.704 188.368 156.335 1.00 47.84 58 VAL C O 1
ATOM 3433 N N . THR C 2 34 ? 26.455 186.688 154.827 1.00 43.82 59 THR C N 1
ATOM 3434 C CA . THR C 2 34 ? 26.697 185.571 155.751 1.00 41.94 59 THR C CA 1
ATOM 3435 C C . THR C 2 34 ? 27.556 184.485 155.077 1.00 44.30 59 THR C C 1
ATOM 3436 O O . THR C 2 34 ? 27.611 184.419 153.847 1.00 45.15 59 THR C O 1
ATOM 3440 N N . HIS C 2 35 ? 28.220 183.640 155.884 1.00 38.67 60 HIS C N 1
ATOM 3441 C CA . HIS C 2 35 ? 29.034 182.547 155.368 1.00 37.59 60 HIS C CA 1
ATOM 3442 C C . HIS C 2 35 ? 28.585 181.214 155.968 1.00 39.27 60 HIS C C 1
ATOM 3443 O O . HIS C 2 35 ? 28.869 180.921 157.131 1.00 38.69 60 HIS C O 1
ATOM 3450 N N . VAL C 2 36 ? 27.883 180.412 155.161 1.00 34.39 61 VAL C N 1
ATOM 3451 C CA . VAL C 2 36 ? 27.419 179.086 155.553 1.00 32.91 61 VAL C CA 1
ATOM 3452 C C . VAL C 2 36 ? 28.524 178.099 155.166 1.00 36.06 61 VAL C C 1
ATOM 3453 O O . VAL C 2 36 ? 28.878 178.000 153.989 1.00 36.51 61 VAL C O 1
ATOM 3457 N N . SER C 2 37 ? 29.097 177.409 156.156 1.00 31.19 62 SER C N 1
ATOM 3458 C CA . SER C 2 37 ? 30.182 176.458 155.918 1.00 30.52 62 SER C CA 1
ATOM 3459 C C . SER C 2 37 ? 29.754 175.011 156.165 1.00 33.31 62 SER C C 1
ATOM 3460 O O . SER C 2 37 ? 30.473 174.092 155.759 1.00 33.50 62 SER C O 1
ATOM 3463 N N . GLN C 2 38 ? 28.587 174.800 156.809 1.00 28.52 63 GLN C N 1
ATOM 3464 C CA . GLN C 2 38 ? 28.101 173.457 157.101 1.00 27.94 63 GLN C CA 1
ATOM 3465 C C . GLN C 2 38 ? 26.586 173.393 157.271 1.00 32.04 63 GLN C C 1
ATOM 3466 O O . GLN C 2 38 ? 25.967 174.332 157.777 1.00 31.65 63 GLN C O 1
ATOM 3472 N N . LEU C 2 39 ? 26.007 172.253 156.851 1.00 28.81 64 LEU C N 1
ATOM 3473 C CA . LEU C 2 39 ? 24.596 171.886 156.992 1.00 28.61 64 LEU C CA 1
ATOM 3474 C C . LEU C 2 39 ? 24.545 170.590 157.775 1.00 32.37 64 LEU C C 1
ATOM 3475 O O . LEU C 2 39 ? 25.329 169.684 157.488 1.00 32.29 64 LEU C O 1
ATOM 3480 N N . THR C 2 40 ? 23.662 170.498 158.777 1.00 28.80 65 THR C N 1
ATOM 3481 C CA . THR C 2 40 ? 23.568 169.304 159.620 1.00 28.36 65 THR C CA 1
ATOM 3482 C C . THR C 2 40 ? 22.103 168.884 159.813 1.00 31.38 65 THR C C 1
ATOM 3483 O O . THR C 2 40 ? 21.232 169.730 160.013 1.00 31.25 65 THR C O 1
ATOM 3487 N N . TRP C 2 41 ? 21.852 167.567 159.737 1.00 27.27 66 TRP C N 1
ATOM 3488 C CA . TRP C 2 41 ? 20.559 166.925 159.967 1.00 26.66 66 TRP C CA 1
ATOM 3489 C C . TRP C 2 41 ? 20.719 165.905 161.078 1.00 32.30 66 TRP C C 1
ATOM 3490 O O . TRP C 2 41 ? 21.601 165.044 161.009 1.00 32.03 66 TRP C O 1
ATOM 3501 N N . ALA C 2 42 ? 19.897 166.024 162.121 1.00 30.66 67 ALA C N 1
ATOM 3502 C CA . ALA C 2 42 ? 19.952 165.124 163.266 1.00 31.98 67 ALA C CA 1
ATOM 3503 C C . ALA C 2 42 ? 18.559 164.754 163.757 1.00 37.97 67 ALA C C 1
ATOM 3504 O O . ALA C 2 42 ? 17.600 165.499 163.530 1.00 36.97 67 ALA C O 1
ATOM 3506 N N . ARG C 2 43 ? 18.467 163.591 164.426 1.00 37.40 68 ARG C N 1
ATOM 3507 C CA A ARG C 2 43 ? 17.225 163.078 164.996 0.50 38.28 68 ARG C CA 1
ATOM 3508 C CA B ARG C 2 43 ? 17.229 163.074 165.006 0.50 38.17 68 ARG C CA 1
ATOM 3509 C C . ARG C 2 43 ? 17.200 163.356 166.498 1.00 44.55 68 ARG C C 1
ATOM 3510 O O . ARG C 2 43 ? 18.234 163.225 167.166 1.00 44.83 68 ARG C O 1
ATOM 3525 N N . HIS C 2 44 ? 16.024 163.745 167.026 1.00 43.49 69 HIS C N 1
ATOM 3526 C CA . HIS C 2 44 ? 15.836 164.031 168.447 1.00 45.30 69 HIS C CA 1
ATOM 3527 C C . HIS C 2 44 ? 15.996 162.741 169.247 1.00 51.43 69 HIS C C 1
ATOM 3528 O O . HIS C 2 44 ? 15.257 161.779 169.027 1.00 51.40 69 HIS C O 1
ATOM 3535 N N . GLY C 2 45 ? 17.009 162.714 170.105 1.00 49.64 70 GLY C N 1
ATOM 3536 C CA . GLY C 2 45 ? 17.334 161.554 170.924 1.00 51.32 70 GLY C CA 1
ATOM 3537 C C . GLY C 2 45 ? 18.496 160.730 170.403 1.00 56.36 70 GLY C C 1
ATOM 3538 O O . GLY C 2 45 ? 19.113 159.998 171.180 1.00 57.36 70 GLY C O 1
ATOM 3539 N N . GLU C 2 46 ? 18.812 160.836 169.089 1.00 52.40 71 GLU C N 1
ATOM 3540 C CA . GLU C 2 46 ? 19.915 160.090 168.469 1.00 52.60 71 GLU C CA 1
ATOM 3541 C C . GLU C 2 46 ? 21.280 160.631 168.922 1.00 57.33 71 GLU C C 1
ATOM 3542 O O . GLU C 2 46 ? 21.412 161.823 169.218 1.00 56.15 71 GLU C O 1
ATOM 3548 N N . SER C 2 47 ? 22.282 159.728 168.989 1.00 55.32 72 SER C N 1
ATOM 3549 C CA . SER C 2 47 ? 23.651 159.969 169.461 1.00 55.63 72 SER C CA 1
ATOM 3550 C C . SER C 2 47 ? 24.445 160.982 168.618 1.00 56.89 72 SER C C 1
ATOM 3551 O O . SER C 2 47 ? 25.300 161.681 169.171 1.00 57.15 72 SER C O 1
ATOM 3554 N N . GLY C 2 48 ? 24.182 161.034 167.311 1.00 50.28 73 GLY C N 1
ATOM 3555 C CA . GLY C 2 48 ? 24.880 161.934 166.400 1.00 47.92 73 GLY C CA 1
ATOM 3556 C C . GLY C 2 48 ? 24.028 162.538 165.302 1.00 48.44 73 GLY C C 1
ATOM 3557 O O . GLY C 2 48 ? 22.819 162.726 165.472 1.00 47.53 73 GLY C O 1
ATOM 3558 N N . SER C 2 49 ? 24.675 162.866 164.169 1.00 42.98 74 SER C N 1
ATOM 3559 C CA . SER C 2 49 ? 24.041 163.473 162.996 1.00 40.99 74 SER C CA 1
ATOM 3560 C C . SER C 2 49 ? 23.862 162.443 161.884 1.00 42.89 74 SER C C 1
ATOM 3561 O O . SER C 2 49 ? 24.771 161.652 161.620 1.00 43.27 74 SER C O 1
ATOM 3564 N N . MET C 2 50 ? 22.684 162.448 161.246 1.00 37.47 75 MET C N 1
ATOM 3565 C CA . MET C 2 50 ? 22.345 161.501 160.183 1.00 37.10 75 MET C CA 1
ATOM 3566 C C . MET C 2 50 ? 22.825 161.984 158.797 1.00 39.39 75 MET C C 1
ATOM 3567 O O . MET C 2 50 ? 22.990 161.160 157.897 1.00 40.01 75 MET C O 1
ATOM 3572 N N . ALA C 2 51 ? 23.034 163.303 158.631 1.00 33.64 76 ALA C N 1
ATOM 3573 C CA . ALA C 2 51 ? 23.497 163.919 157.387 1.00 32.69 76 ALA C CA 1
ATOM 3574 C C . ALA C 2 51 ? 24.253 165.214 157.676 1.00 34.41 76 ALA C C 1
ATOM 3575 O O . ALA C 2 51 ? 23.761 166.068 158.410 1.00 32.60 76 ALA C O 1
ATOM 3577 N N . VAL C 2 52 ? 25.472 165.333 157.137 1.00 31.47 77 VAL C N 1
ATOM 3578 C CA . VAL C 2 52 ? 26.341 166.508 157.299 1.00 30.91 77 VAL C CA 1
ATOM 3579 C C . VAL C 2 52 ? 26.855 166.913 155.918 1.00 35.06 77 VAL C C 1
ATOM 3580 O O . VAL C 2 52 ? 27.282 166.044 155.155 1.00 35.79 77 VAL C O 1
ATOM 3584 N N . PHE C 2 53 ? 26.817 168.220 155.599 1.00 30.72 78 PHE C N 1
ATOM 3585 C CA . PHE C 2 53 ? 27.320 168.749 154.332 1.00 30.58 78 PHE C CA 1
ATOM 3586 C C . PHE C 2 53 ? 28.331 169.856 154.595 1.00 34.15 78 PHE C C 1
ATOM 3587 O O . PHE C 2 53 ? 27.968 170.897 155.138 1.00 32.89 78 PHE C O 1
ATOM 3595 N N . HIS C 2 54 ? 29.595 169.630 154.205 1.00 31.73 79 HIS C N 1
ATOM 3596 C CA . HIS C 2 54 ? 30.672 170.610 154.343 1.00 31.61 79 HIS C CA 1
ATOM 3597 C C . HIS C 2 54 ? 30.864 171.322 153.010 1.00 36.45 79 HIS C C 1
ATOM 3598 O O . HIS C 2 54 ? 30.771 170.681 151.959 1.00 37.02 79 HIS C O 1
ATOM 3605 N N . GLN C 2 55 ? 31.136 172.643 153.056 1.00 32.45 80 GLN C N 1
ATOM 3606 C CA . GLN C 2 55 ? 31.305 173.517 151.889 1.00 32.72 80 GLN C CA 1
ATOM 3607 C C . GLN C 2 55 ? 32.421 173.067 150.920 1.00 37.66 80 GLN C C 1
ATOM 3608 O O . GLN C 2 55 ? 32.365 173.434 149.742 1.00 39.06 80 GLN C O 1
ATOM 3614 N N . THR C 2 56 ? 33.423 172.299 151.401 1.00 33.27 81 THR C N 1
ATOM 3615 C CA . THR C 2 56 ? 34.537 171.834 150.564 1.00 33.97 81 THR C CA 1
ATOM 3616 C C . THR C 2 56 ? 34.665 170.303 150.555 1.00 37.60 81 THR C C 1
ATOM 3617 O O . THR C 2 56 ? 35.194 169.754 149.586 1.00 38.72 81 THR C O 1
ATOM 3621 N N . GLN C 2 57 ? 34.180 169.620 151.611 1.00 32.52 82 GLN C N 1
ATOM 3622 C CA . GLN C 2 57 ? 34.274 168.162 151.737 1.00 32.67 82 GLN C CA 1
ATOM 3623 C C . GLN C 2 57 ? 33.010 167.418 151.273 1.00 36.16 82 GLN C C 1
ATOM 3624 O O . GLN C 2 57 ? 33.034 166.191 151.158 1.00 36.95 82 GLN C O 1
ATOM 3630 N N . GLY C 2 58 ? 31.937 168.153 151.010 1.00 31.56 83 GLY C N 1
ATOM 3631 C CA . GLY C 2 58 ? 30.685 167.588 150.522 1.00 31.43 83 GLY C CA 1
ATOM 3632 C C . GLY C 2 58 ? 29.849 166.844 151.545 1.00 34.45 83 GLY C C 1
ATOM 3633 O O . GLY C 2 58 ? 29.943 167.114 152.746 1.00 33.03 83 GLY C O 1
ATOM 3634 N N . PRO C 2 59 ? 28.999 165.894 151.096 1.00 31.62 84 PRO C N 1
ATOM 3635 C CA . PRO C 2 59 ? 28.119 165.208 152.047 1.00 30.69 84 PRO C CA 1
ATOM 3636 C C . PRO C 2 59 ? 28.712 163.969 152.707 1.00 35.08 84 PRO C C 1
ATOM 3637 O O . PRO C 2 59 ? 29.585 163.299 152.154 1.00 35.89 84 PRO C O 1
ATOM 3641 N N . SER C 2 60 ? 28.192 163.681 153.909 1.00 30.76 85 SER C N 1
ATOM 3642 C CA . SER C 2 60 ? 28.464 162.520 154.751 1.00 30.98 85 SER C CA 1
ATOM 3643 C C . SER C 2 60 ? 27.131 162.076 155.333 1.00 33.98 85 SER C C 1
ATOM 3644 O O . SER C 2 60 ? 26.443 162.889 155.956 1.00 33.53 85 SER C O 1
ATOM 3647 N N . TYR C 2 61 ? 26.727 160.827 155.075 1.00 29.98 86 TYR C N 1
ATOM 3648 C CA . TYR C 2 61 ? 25.449 160.311 155.562 1.00 29.01 86 TYR C CA 1
ATOM 3649 C C . TYR C 2 61 ? 25.622 159.081 156.442 1.00 34.26 86 TYR C C 1
ATOM 3650 O O . TYR C 2 61 ? 26.567 158.308 156.253 1.00 35.20 86 TYR C O 1
ATOM 3659 N N . SER C 2 62 ? 24.675 158.878 157.374 1.00 30.74 87 SER C N 1
ATOM 3660 C CA . SER C 2 62 ? 24.628 157.698 158.239 1.00 31.86 87 SER C CA 1
ATOM 3661 C C . SER C 2 62 ? 24.118 156.518 157.403 1.00 37.56 87 SER C C 1
ATOM 3662 O O . SER C 2 62 ? 24.653 155.414 157.493 1.00 38.80 87 SER C O 1
ATOM 3665 N N . GLU C 2 63 ? 23.103 156.786 156.556 1.00 33.86 88 GLU C N 1
ATOM 3666 C CA . GLU C 2 63 ? 22.489 155.852 155.611 1.00 34.71 88 GLU C CA 1
ATOM 3667 C C . GLU C 2 63 ? 22.553 156.503 154.221 1.00 39.28 88 GLU C C 1
ATOM 3668 O O . GLU C 2 63 ? 21.610 157.175 153.796 1.00 37.96 88 GLU C O 1
ATOM 3674 N N . SER C 2 64 ? 23.709 156.339 153.546 1.00 37.23 89 SER C N 1
ATOM 3675 C CA . SER C 2 64 ? 24.050 156.925 152.243 1.00 37.29 89 SER C CA 1
ATOM 3676 C C . SER C 2 64 ? 23.110 156.519 151.093 1.00 41.79 89 SER C C 1
ATOM 3677 O O . SER C 2 64 ? 23.011 157.261 150.115 1.00 41.26 89 SER C O 1
ATOM 3680 N N . LYS C 2 65 ? 22.433 155.364 151.204 1.00 39.25 90 LYS C N 1
ATOM 3681 C CA . LYS C 2 65 ? 21.520 154.859 150.174 1.00 39.67 90 LYS C CA 1
ATOM 3682 C C . LYS C 2 65 ? 20.051 155.221 150.475 1.00 41.99 90 LYS C C 1
ATOM 3683 O O . LYS C 2 65 ? 19.168 154.900 149.674 1.00 42.30 90 LYS C O 1
ATOM 3685 N N . ARG C 2 66 ? 19.799 155.898 151.613 1.00 36.59 91 ARG C N 1
ATOM 3686 C CA . ARG C 2 66 ? 18.460 156.301 152.068 1.00 34.76 91 ARG C CA 1
ATOM 3687 C C . ARG C 2 66 ? 18.282 157.820 152.128 1.00 35.89 91 ARG C C 1
ATOM 3688 O O . ARG C 2 66 ? 17.147 158.296 152.110 1.00 34.50 91 ARG C O 1
ATOM 3696 N N . LEU C 2 67 ? 19.392 158.572 152.241 1.00 31.59 92 LEU C N 1
ATOM 3697 C CA . LEU C 2 67 ? 19.379 160.031 152.368 1.00 29.70 92 LEU C CA 1
ATOM 3698 C C . LEU C 2 67 ? 20.143 160.711 151.245 1.00 33.94 92 LEU C C 1
ATOM 3699 O O . LEU C 2 67 ? 21.105 160.143 150.722 1.00 33.86 92 LEU C O 1
ATOM 3704 N N . GLU C 2 68 ? 19.728 161.951 150.901 1.00 30.75 93 GLU C N 1
ATOM 3705 C CA . GLU C 2 68 ? 20.359 162.769 149.864 1.00 31.27 93 GLU C CA 1
ATOM 3706 C C . GLU C 2 68 ? 20.053 164.256 150.043 1.00 34.11 93 GLU C C 1
ATOM 3707 O O . GLU C 2 68 ? 18.918 164.618 150.351 1.00 33.14 93 GLU C O 1
ATOM 3713 N N . PHE C 2 69 ? 21.071 165.113 149.824 1.00 30.55 94 PHE C N 1
ATOM 3714 C CA . PHE C 2 69 ? 20.932 166.568 149.825 1.00 29.76 94 PHE C CA 1
ATOM 3715 C C . PHE C 2 69 ? 20.570 166.950 148.392 1.00 35.43 94 PHE C C 1
ATOM 3716 O O . PHE C 2 69 ? 21.417 166.854 147.497 1.00 36.42 94 PHE C O 1
ATOM 3724 N N . VAL C 2 70 ? 19.293 167.287 148.157 1.00 32.07 95 VAL C N 1
ATOM 3725 C CA . VAL C 2 70 ? 18.759 167.580 146.818 1.00 33.23 95 VAL C CA 1
ATOM 3726 C C . VAL C 2 70 ? 19.145 168.974 146.284 1.00 37.73 95 VAL C C 1
ATOM 3727 O O . VAL C 2 70 ? 19.101 169.173 145.070 1.00 38.39 95 VAL C O 1
ATOM 3731 N N . ALA C 2 71 ? 19.487 169.931 147.164 1.00 34.03 96 ALA C N 1
ATOM 3732 C CA . ALA C 2 71 ? 19.801 171.291 146.729 1.00 34.58 96 ALA C CA 1
ATOM 3733 C C . ALA C 2 71 ? 21.131 171.830 147.296 1.00 38.62 96 ALA C C 1
ATOM 3734 O O . ALA C 2 71 ? 21.385 173.035 147.221 1.00 38.45 96 ALA C O 1
ATOM 3736 N N . ALA C 2 72 ? 21.987 170.941 147.825 1.00 35.21 97 ALA C N 1
ATOM 3737 C CA . ALA C 2 72 ? 23.296 171.313 148.357 1.00 34.73 97 ALA C CA 1
ATOM 3738 C C . ALA C 2 72 ? 24.382 170.740 147.466 1.00 40.11 97 ALA C C 1
ATOM 3739 O O . ALA C 2 72 ? 24.409 169.530 147.217 1.00 40.48 97 ALA C O 1
ATOM 3741 N N . ARG C 2 73 ? 25.255 171.617 146.957 1.00 37.50 98 ARG C N 1
ATOM 3742 C CA . ARG C 2 73 ? 26.336 171.257 146.044 1.00 38.76 98 ARG C CA 1
ATOM 3743 C C . ARG C 2 73 ? 27.599 172.067 146.342 1.00 43.25 98 ARG C C 1
ATOM 3744 O O . ARG C 2 73 ? 27.513 173.175 146.879 1.00 42.05 98 ARG C O 1
ATOM 3752 N N . LEU C 2 74 ? 28.771 171.511 145.979 1.00 41.21 99 LEU C N 1
ATOM 3753 C CA . LEU C 2 74 ? 30.069 172.174 146.110 1.00 41.28 99 LEU C CA 1
ATOM 3754 C C . LEU C 2 74 ? 30.181 173.258 145.037 1.00 47.18 99 LEU C C 1
ATOM 3755 O O . LEU C 2 74 ? 29.633 173.094 143.945 1.00 47.86 99 LEU C O 1
ATOM 3760 N N . GLY C 2 75 ? 30.874 174.348 145.357 1.00 44.20 100 GLY C N 1
ATOM 3761 C CA . GLY C 2 75 ? 31.054 175.472 144.444 1.00 45.44 100 GLY C CA 1
ATOM 3762 C C . GLY C 2 75 ? 29.812 176.331 144.294 1.00 49.68 100 GLY C C 1
ATOM 3763 O O . GLY C 2 75 ? 29.602 176.945 143.244 1.00 50.97 100 GLY C O 1
ATOM 3764 N N . ALA C 2 76 ? 28.977 176.370 145.353 1.00 44.31 101 ALA C N 1
ATOM 3765 C CA . ALA C 2 76 ? 27.736 177.144 145.436 1.00 43.85 101 ALA C CA 1
ATOM 3766 C C . ALA C 2 76 ? 27.412 177.464 146.898 1.00 46.09 101 ALA C C 1
ATOM 3767 O O . ALA C 2 76 ? 27.742 176.668 147.783 1.00 44.73 101 ALA C O 1
ATOM 3769 N N . GLU C 2 77 ? 26.774 178.626 147.152 1.00 42.22 102 GLU C N 1
ATOM 3770 C CA . GLU C 2 77 ? 26.394 179.056 148.502 1.00 40.49 102 GLU C CA 1
ATOM 3771 C C . GLU C 2 77 ? 25.330 178.121 149.082 1.00 42.81 102 GLU C C 1
ATOM 3772 O O . GLU C 2 77 ? 24.287 177.906 148.456 1.00 43.30 102 GLU C O 1
ATOM 3778 N N . LEU C 2 78 ? 25.615 177.541 150.262 1.00 36.89 103 LEU C N 1
ATOM 3779 C CA . LEU C 2 78 ? 24.706 176.616 150.943 1.00 35.42 103 LEU C CA 1
ATOM 3780 C C . LEU C 2 78 ? 23.540 177.392 151.555 1.00 38.46 103 LEU C C 1
ATOM 3781 O O . LEU C 2 78 ? 23.691 178.012 152.611 1.00 38.17 103 LEU C O 1
ATOM 3786 N N . ARG C 2 79 ? 22.391 177.398 150.863 1.00 34.07 104 ARG C N 1
ATOM 3787 C CA . ARG C 2 79 ? 21.199 178.112 151.327 1.00 33.34 104 ARG C CA 1
ATOM 3788 C C . ARG C 2 79 ? 20.022 177.164 151.513 1.00 35.67 104 ARG C C 1
ATOM 3789 O O . ARG C 2 79 ? 19.180 177.409 152.376 1.00 35.10 104 ARG C O 1
ATOM 3797 N N . ASN C 2 80 ? 19.966 176.087 150.713 1.00 31.42 105 ASN C N 1
ATOM 3798 C CA . ASN C 2 80 ? 18.896 175.099 150.774 1.00 30.83 105 ASN C CA 1
ATOM 3799 C C . ASN C 2 80 ? 19.444 173.753 151.278 1.00 33.93 105 ASN C C 1
ATOM 3800 O O . ASN C 2 80 ? 20.235 173.093 150.595 1.00 34.21 105 ASN C O 1
ATOM 3805 N N . ALA C 2 81 ? 19.034 173.370 152.495 1.00 28.98 106 ALA C N 1
ATOM 3806 C CA . ALA C 2 81 ? 19.450 172.130 153.140 1.00 27.77 106 ALA C CA 1
ATOM 3807 C C . ALA C 2 81 ? 18.369 171.049 153.040 1.00 30.86 106 ALA C C 1
ATOM 3808 O O . ALA C 2 81 ? 18.386 170.117 153.841 1.00 30.24 106 ALA C O 1
ATOM 3810 N N . SER C 2 82 ? 17.451 171.146 152.048 1.00 27.06 107 SER C N 1
ATOM 3811 C CA . SER C 2 82 ? 16.389 170.151 151.865 1.00 26.47 107 SER C CA 1
ATOM 3812 C C . SER C 2 82 ? 16.978 168.757 151.682 1.00 29.93 107 SER C C 1
ATOM 3813 O 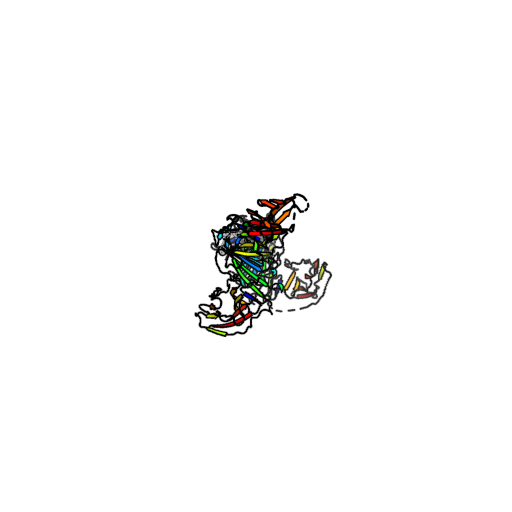O . SER C 2 82 ? 17.917 168.573 150.906 1.00 29.75 107 SER C O 1
ATOM 3816 N N . LEU C 2 83 ? 16.459 167.798 152.456 1.00 26.32 108 LEU C N 1
ATOM 3817 C CA . LEU C 2 83 ? 16.920 166.417 152.465 1.00 26.32 108 LEU C CA 1
ATOM 3818 C C . LEU C 2 83 ? 15.814 165.474 152.036 1.00 31.14 108 LEU C C 1
ATOM 3819 O O . LEU C 2 83 ? 14.723 165.505 152.609 1.00 30.58 108 LEU C O 1
ATOM 3824 N N . ARG C 2 84 ? 16.105 164.622 151.041 1.00 29.10 109 ARG C N 1
ATOM 3825 C CA . ARG C 2 84 ? 15.168 163.615 150.559 1.00 29.84 109 ARG C CA 1
ATOM 3826 C C . ARG C 2 84 ? 15.437 162.290 151.268 1.00 35.86 109 ARG C C 1
ATOM 3827 O O . ARG C 2 84 ? 16.589 161.852 151.356 1.00 36.20 109 ARG C O 1
ATOM 3835 N N . MET C 2 85 ? 14.368 161.669 151.783 1.00 33.16 110 MET C N 1
ATOM 3836 C CA . MET C 2 85 ? 14.410 160.377 152.462 1.00 33.61 110 MET C CA 1
ATOM 3837 C C . MET C 2 85 ? 13.750 159.338 151.561 1.00 38.07 110 MET C C 1
ATOM 3838 O O . MET C 2 85 ? 12.570 159.465 151.236 1.00 37.41 110 MET C O 1
ATOM 3843 N N . PHE C 2 86 ? 14.530 158.346 151.113 1.00 35.70 111 PHE C N 1
ATOM 3844 C CA . PHE C 2 86 ? 14.064 157.280 150.227 1.00 36.62 111 PHE C CA 1
ATOM 3845 C C . PHE C 2 86 ? 13.534 156.095 151.025 1.00 40.36 111 PHE C C 1
ATOM 3846 O O . PHE C 2 86 ? 14.120 155.733 152.053 1.00 39.67 111 PHE C O 1
ATOM 3854 N N . GLY C 2 87 ? 12.436 155.511 150.531 1.00 36.84 112 GLY C N 1
ATOM 3855 C CA . GLY C 2 87 ? 11.769 154.354 151.120 1.00 36.64 112 GLY C CA 1
ATOM 3856 C C . GLY C 2 87 ? 11.420 154.539 152.581 1.00 39.35 112 GLY C C 1
ATOM 3857 O O . GLY C 2 87 ? 12.095 153.985 153.454 1.00 39.26 112 GLY C O 1
ATOM 3858 N N . LEU C 2 88 ? 10.371 155.337 152.848 1.00 34.64 113 LEU C N 1
ATOM 3859 C CA . LEU C 2 88 ? 9.900 155.666 154.190 1.00 33.51 113 LEU C CA 1
ATOM 3860 C C . LEU C 2 88 ? 9.468 154.444 154.987 1.00 37.62 113 LEU C C 1
ATOM 3861 O O . LEU C 2 88 ? 8.752 153.575 154.481 1.00 37.89 113 LEU C O 1
ATOM 3866 N N . ARG C 2 89 ? 9.939 154.393 156.240 1.00 33.67 114 ARG C N 1
ATOM 3867 C CA . ARG C 2 89 ? 9.689 153.340 157.222 1.00 33.89 114 ARG C CA 1
ATOM 3868 C C . ARG C 2 89 ? 8.935 153.927 158.413 1.00 38.64 114 ARG C C 1
ATOM 3869 O O . ARG C 2 89 ? 8.960 155.142 158.600 1.00 38.16 114 ARG C O 1
ATOM 3877 N N . VAL C 2 90 ? 8.282 153.078 159.227 1.00 36.12 115 VAL C N 1
ATOM 3878 C CA . VAL C 2 90 ? 7.521 153.504 160.411 1.00 35.92 115 VAL C CA 1
ATOM 3879 C C . VAL C 2 90 ? 8.492 154.066 161.478 1.00 40.66 115 VAL C C 1
ATOM 3880 O O . VAL C 2 90 ? 8.130 154.999 162.202 1.00 40.39 115 VAL C O 1
ATOM 3884 N N . GLU C 2 91 ? 9.735 153.542 161.522 1.00 37.95 116 GLU C N 1
ATOM 3885 C CA . GLU C 2 91 ? 10.782 153.972 162.457 1.00 38.14 116 GLU C CA 1
ATOM 3886 C C . GLU C 2 91 ? 11.329 155.374 162.108 1.00 40.44 116 GLU C C 1
ATOM 3887 O O . GLU C 2 91 ? 12.022 155.970 162.935 1.00 40.56 116 GLU C O 1
ATOM 3893 N N . ASP C 2 92 ? 11.004 155.898 160.907 1.00 35.45 117 ASP C N 1
ATOM 3894 C CA . ASP C 2 92 ? 11.417 157.228 160.452 1.00 34.15 117 ASP C CA 1
ATOM 3895 C C . ASP C 2 92 ? 10.488 158.341 160.989 1.00 37.47 117 ASP C C 1
ATOM 3896 O O . ASP C 2 92 ? 10.810 159.518 160.827 1.00 36.67 117 ASP C O 1
ATOM 3901 N N . GLU C 2 93 ? 9.357 157.981 161.640 1.00 34.22 118 GLU C N 1
ATOM 3902 C CA . GLU C 2 93 ? 8.430 158.961 162.211 1.00 33.98 118 GLU C CA 1
ATOM 3903 C C . GLU C 2 93 ? 9.049 159.578 163.463 1.00 39.00 118 GLU C C 1
ATOM 3904 O O . GLU C 2 93 ? 9.342 158.866 164.429 1.00 39.90 118 GLU C O 1
ATOM 3910 N N . GLY C 2 94 ? 9.263 160.890 163.419 1.00 34.94 119 GLY C N 1
ATOM 3911 C CA . GLY C 2 94 ? 9.852 161.624 164.531 1.00 35.04 119 GLY C CA 1
ATOM 3912 C C . GLY C 2 94 ? 10.176 163.074 164.253 1.00 37.79 119 GLY C C 1
ATOM 3913 O O . GLY C 2 94 ? 9.842 163.609 163.191 1.00 36.24 119 GLY C O 1
ATOM 3914 N N . ASN C 2 95 ? 10.829 163.716 165.229 1.00 35.23 120 ASN C N 1
ATOM 3915 C CA . ASN C 2 95 ? 11.226 165.115 165.147 1.00 35.31 120 ASN C CA 1
ATOM 3916 C C . ASN C 2 95 ? 12.683 165.209 164.725 1.00 37.96 120 ASN C C 1
ATOM 3917 O O . ASN C 2 95 ? 13.560 164.567 165.306 1.00 37.82 120 ASN C O 1
ATOM 3922 N N . TYR C 2 96 ? 12.914 165.975 163.662 1.00 33.58 121 TYR C N 1
ATOM 3923 C CA . TYR C 2 96 ? 14.213 166.173 163.031 1.00 32.71 121 TYR C CA 1
ATOM 3924 C C . TYR C 2 96 ? 14.685 167.608 163.196 1.00 36.09 121 TYR C C 1
ATOM 3925 O O . TYR C 2 96 ? 13.862 168.522 163.223 1.00 36.08 121 TYR C O 1
ATOM 3934 N N . THR C 2 97 ? 16.007 167.807 163.290 1.00 32.05 122 THR C N 1
ATOM 3935 C CA . THR C 2 97 ? 16.596 169.135 163.432 1.00 31.90 122 THR C CA 1
ATOM 3936 C C . THR C 2 97 ? 17.441 169.457 162.200 1.00 35.41 122 THR C C 1
ATOM 3937 O O . THR C 2 97 ? 18.307 168.672 161.812 1.00 34.86 122 THR C O 1
ATOM 3941 N N . CYS C 2 98 ? 17.175 170.615 161.594 1.00 32.20 123 CYS C N 1
ATOM 3942 C CA . CYS C 2 98 ? 17.905 171.132 160.443 1.00 31.84 123 CYS C CA 1
ATOM 3943 C C . CYS C 2 98 ? 18.774 172.291 160.918 1.00 34.30 123 CYS C C 1
ATOM 3944 O O . CYS C 2 98 ? 18.248 173.276 161.436 1.00 34.55 123 CYS C O 1
ATOM 3947 N N . LEU C 2 99 ? 20.097 172.162 160.778 1.00 29.15 124 LEU C N 1
ATOM 3948 C CA . LEU C 2 99 ? 21.043 173.173 161.245 1.00 28.36 124 LEU C CA 1
ATOM 3949 C C . LEU C 2 99 ? 21.847 173.798 160.107 1.00 30.89 124 LEU C C 1
ATOM 3950 O O . LEU C 2 99 ? 22.273 173.105 159.183 1.00 30.21 124 LEU C O 1
ATOM 3955 N N . PHE C 2 100 ? 22.085 175.112 160.223 1.00 26.90 125 PHE C N 1
ATOM 3956 C CA . PHE C 2 100 ? 22.884 175.934 159.320 1.00 26.17 125 PHE C CA 1
ATOM 3957 C C . PHE C 2 100 ? 24.007 176.593 160.113 1.00 29.08 125 PHE C C 1
ATOM 3958 O O . PHE C 2 100 ? 23.724 177.467 160.929 1.00 29.45 125 PHE C O 1
ATOM 3966 N N . VAL C 2 101 ? 25.264 176.172 159.902 1.00 24.23 126 VAL C N 1
ATOM 3967 C CA . VAL C 2 101 ? 26.427 176.761 160.584 1.00 23.44 126 VAL C CA 1
ATOM 3968 C C . VAL C 2 101 ? 26.793 178.047 159.815 1.00 26.62 126 VAL C C 1
ATOM 3969 O O . VAL C 2 101 ? 27.417 177.965 158.755 1.00 25.94 126 VAL C O 1
ATOM 3973 N N . THR C 2 102 ? 26.359 179.224 160.314 1.00 23.87 127 THR C N 1
ATOM 3974 C CA . THR C 2 102 ? 26.609 180.504 159.627 1.00 24.17 127 THR C CA 1
ATOM 3975 C C . THR C 2 102 ? 27.543 181.432 160.431 1.00 28.13 127 THR C C 1
ATOM 3976 O O . THR C 2 102 ? 27.654 181.307 161.649 1.00 26.83 127 THR C O 1
ATOM 3980 N N . PHE C 2 103 ? 28.208 182.364 159.727 1.00 26.16 128 PHE C N 1
ATOM 3981 C CA . PHE C 2 103 ? 29.120 183.348 160.310 1.00 26.24 128 PHE C CA 1
ATOM 3982 C C . PHE C 2 103 ? 28.841 184.745 159.730 1.00 31.81 128 PHE C C 1
ATOM 3983 O O . PHE C 2 103 ? 28.660 184.859 158.515 1.00 31.97 128 PHE C O 1
ATOM 3991 N N . PRO C 2 104 ? 28.802 185.824 160.553 1.00 29.43 129 PRO C N 1
ATOM 3992 C CA . PRO C 2 104 ? 29.022 185.877 162.008 1.00 29.30 129 PRO C CA 1
ATOM 3993 C C . PRO C 2 104 ? 27.739 185.752 162.849 1.00 34.24 129 PRO C C 1
ATOM 3994 O O . PRO C 2 104 ? 27.782 186.014 164.052 1.00 34.49 129 PRO C O 1
ATOM 3998 N N . GLN C 2 105 ? 26.613 185.339 162.234 1.00 30.81 130 GLN C N 1
ATOM 3999 C CA . GLN C 2 105 ? 25.322 185.215 162.921 1.00 31.30 130 GLN C CA 1
ATOM 4000 C C . GLN C 2 105 ? 25.242 183.997 163.858 1.00 35.08 130 GLN C C 1
ATOM 4001 O O . GLN C 2 105 ? 24.466 184.020 164.815 1.00 35.92 130 GLN C O 1
ATOM 4007 N N . GLY C 2 106 ? 26.021 182.956 163.573 1.00 30.33 131 GLY C N 1
ATOM 4008 C CA . GLY C 2 106 ? 26.025 181.725 164.357 1.00 29.48 131 GLY C CA 1
ATOM 4009 C C . GLY C 2 106 ? 25.117 180.663 163.774 1.00 32.76 131 GLY C C 1
ATOM 4010 O O . GLY C 2 106 ? 24.455 180.898 162.759 1.00 32.24 131 GLY C O 1
ATOM 4011 N N . SER C 2 107 ? 25.069 179.485 164.416 1.00 29.32 132 SER C N 1
ATOM 4012 C CA . SER C 2 107 ? 24.233 178.372 163.963 1.00 28.75 132 SER C CA 1
ATOM 4013 C C . SER C 2 107 ? 22.748 178.712 164.062 1.00 33.84 132 SER C C 1
ATOM 4014 O O . SER C 2 107 ? 22.318 179.350 165.025 1.00 34.14 132 SER C O 1
ATOM 4017 N N . ARG C 2 108 ? 21.983 178.304 163.043 1.00 30.87 133 ARG C N 1
ATOM 4018 C CA . ARG C 2 108 ? 20.541 178.529 162.967 1.00 31.85 133 ARG C CA 1
ATOM 4019 C C . ARG C 2 108 ? 19.840 177.188 162.758 1.00 36.45 133 ARG C C 1
ATOM 4020 O O . ARG C 2 108 ? 20.147 176.470 161.804 1.00 35.36 133 ARG C O 1
ATOM 4028 N N . SER C 2 109 ? 18.934 176.837 163.684 1.00 34.52 134 SER C N 1
ATOM 4029 C CA . SER C 2 109 ? 18.204 175.571 163.679 1.00 34.40 134 SER C CA 1
ATOM 4030 C C . SER C 2 109 ? 16.697 175.748 163.550 1.00 39.23 134 SER C C 1
ATOM 4031 O O . SER C 2 109 ? 16.159 176.820 163.829 1.00 39.52 134 SER C O 1
ATOM 4034 N N . VAL C 2 110 ? 16.022 174.659 163.143 1.00 36.11 135 VAL C N 1
ATOM 4035 C CA . VAL C 2 110 ? 14.575 174.534 162.985 1.00 36.50 135 VAL C CA 1
ATOM 4036 C C . VAL C 2 110 ? 14.213 173.044 163.164 1.00 39.97 135 VAL C C 1
ATOM 4037 O O . VAL C 2 110 ? 14.967 172.169 162.726 1.00 38.37 135 VAL C O 1
ATOM 4041 N N . ASP C 2 111 ? 13.095 172.766 163.855 1.00 37.87 136 ASP C N 1
ATOM 4042 C CA . ASP C 2 111 ? 12.623 171.401 164.081 1.00 37.63 136 ASP C CA 1
ATOM 4043 C C . ASP C 2 111 ? 11.458 171.080 163.150 1.00 41.11 136 ASP C C 1
ATOM 4044 O O . ASP C 2 111 ? 10.526 171.878 163.028 1.00 41.69 136 ASP C O 1
ATOM 4049 N N . ILE C 2 112 ? 11.537 169.925 162.468 1.00 36.52 137 ILE C N 1
ATOM 4050 C CA . ILE C 2 112 ? 10.522 169.440 161.526 1.00 36.07 137 ILE C CA 1
ATOM 4051 C C . ILE C 2 112 ? 10.024 168.072 162.004 1.00 40.00 137 ILE C C 1
ATOM 4052 O O . ILE C 2 112 ? 10.832 167.170 162.231 1.00 39.46 137 ILE C O 1
ATOM 4057 N N . TRP C 2 113 ? 8.697 167.922 162.149 1.00 36.88 138 TRP C N 1
ATOM 4058 C CA . TRP C 2 113 ? 8.073 166.677 162.591 1.00 36.55 138 TRP C CA 1
ATOM 4059 C C . TRP C 2 113 ? 7.613 165.853 161.377 1.00 37.65 138 TRP C C 1
ATOM 4060 O O . TRP C 2 113 ? 6.620 166.195 160.730 1.00 37.32 138 TRP C O 1
ATOM 4071 N N . LEU C 2 114 ? 8.345 164.763 161.077 1.00 32.04 139 LEU C N 1
ATOM 4072 C CA . LEU C 2 114 ? 8.006 163.857 159.981 1.00 30.83 139 LEU C CA 1
ATOM 4073 C C . LEU C 2 114 ? 6.980 162.837 160.473 1.00 34.92 139 LEU C C 1
ATOM 4074 O O . LEU C 2 114 ? 7.198 162.176 161.492 1.00 34.71 139 LEU C O 1
ATOM 4079 N N . ARG C 2 115 ? 5.853 162.733 159.755 1.00 31.46 140 ARG C N 1
ATOM 4080 C CA . ARG C 2 115 ? 4.762 161.824 160.098 1.00 31.59 140 ARG C CA 1
ATOM 4081 C C . ARG C 2 115 ? 4.569 160.807 158.977 1.00 35.60 140 ARG C C 1
ATOM 4082 O O . ARG C 2 115 ? 4.310 161.191 157.834 1.00 35.19 140 ARG C O 1
ATOM 4090 N N . VAL C 2 116 ? 4.739 159.514 159.297 1.00 32.52 141 VAL C N 1
ATOM 4091 C CA . VAL C 2 116 ? 4.601 158.432 158.319 1.00 32.47 141 VAL C CA 1
ATOM 4092 C C . VAL C 2 116 ? 3.131 157.981 158.306 1.00 36.80 141 VAL C C 1
ATOM 4093 O O . VAL C 2 116 ? 2.582 157.606 159.345 1.00 36.75 141 VAL C O 1
ATOM 4097 N N . LEU C 2 117 ? 2.497 158.066 157.125 1.00 33.06 142 LEU C N 1
ATOM 4098 C CA . LEU C 2 117 ? 1.090 157.730 156.920 1.00 33.07 142 LEU C CA 1
ATOM 4099 C C . LEU C 2 117 ? 0.902 156.614 155.895 1.00 37.91 142 LEU C C 1
ATOM 4100 O O . LEU C 2 117 ? 1.816 156.299 155.134 1.00 37.53 142 LEU C O 1
ATOM 4105 N N . ALA C 2 118 ? -0.305 156.028 155.874 1.00 35.30 143 ALA C N 1
ATOM 4106 C CA . ALA C 2 118 ? -0.709 154.992 154.927 1.00 35.44 143 ALA C CA 1
ATOM 4107 C C . ALA C 2 118 ? -2.189 155.162 154.618 1.00 40.32 143 ALA C C 1
ATOM 4108 O O . ALA C 2 118 ? -3.011 155.151 155.539 1.00 40.40 143 ALA C O 1
ATOM 4110 N N . LYS C 2 119 ? -2.522 155.396 153.334 1.00 37.33 144 LYS C N 1
ATOM 4111 C CA . LYS C 2 119 ? -3.903 155.588 152.890 1.00 37.47 144 LYS C CA 1
ATOM 4112 C C . LYS C 2 119 ? -4.629 154.235 152.917 1.00 42.14 144 LYS C C 1
ATOM 4113 O O . LYS C 2 119 ? -4.215 153.312 152.210 1.00 42.11 144 LYS C O 1
ATOM 4119 N N . PRO C 2 120 ? -5.681 154.074 153.750 1.00 38.91 145 PRO C N 1
ATOM 4120 C CA . PRO C 2 120 ? -6.364 152.776 153.801 1.00 39.05 145 PRO C CA 1
ATOM 4121 C C . PRO C 2 120 ? -7.334 152.554 152.641 1.00 44.05 145 PRO C C 1
ATOM 4122 O O . PRO C 2 120 ? -7.907 153.509 152.113 1.00 43.93 145 PRO C O 1
ATOM 4126 N N . GLN C 2 121 ? -7.513 151.280 152.255 1.00 41.43 146 GLN C N 1
ATOM 4127 C CA . GLN C 2 121 ? -8.446 150.855 151.209 1.00 41.65 146 GLN C CA 1
ATOM 4128 C C . GLN C 2 121 ? -9.766 150.478 151.881 1.00 45.47 146 GLN C C 1
ATOM 4129 O O . GLN C 2 121 ? -9.765 149.662 152.806 1.00 44.64 146 GLN C O 1
ATOM 4131 N N . ASN C 2 122 ? -10.878 151.106 151.456 1.00 42.86 147 ASN C N 1
ATOM 4132 C CA . ASN C 2 122 ? -12.195 150.890 152.061 1.00 43.25 147 ASN C CA 1
ATOM 4133 C C . ASN C 2 122 ? -13.076 149.924 151.261 1.00 49.02 147 ASN C C 1
ATOM 4134 O O . ASN C 2 122 ? -13.213 150.060 150.043 1.00 48.79 147 ASN C O 1
ATOM 4139 N N . THR C 2 123 ? -13.679 148.954 151.975 1.00 47.06 148 THR C N 1
ATOM 4140 C CA . THR C 2 123 ? -14.581 147.929 151.437 1.00 47.81 148 THR C CA 1
ATOM 4141 C C . THR C 2 123 ? -15.793 147.788 152.361 1.00 53.15 148 THR C C 1
ATOM 4142 O O . THR C 2 123 ? -15.642 147.801 153.583 1.00 52.87 148 THR C O 1
ATOM 4146 N N . ALA C 2 124 ? -16.988 147.648 151.778 1.00 50.89 149 ALA C N 1
ATOM 4147 C CA . ALA C 2 124 ? -18.224 147.480 152.535 1.00 51.46 149 ALA C CA 1
ATOM 4148 C C . ALA C 2 124 ? -19.075 146.377 151.915 1.00 56.71 149 ALA C C 1
ATOM 4149 O O . ALA C 2 124 ? -19.402 146.442 150.727 1.00 56.78 149 ALA C O 1
ATOM 4151 N N . GLU C 2 125 ? -19.403 145.349 152.712 1.00 53.98 150 GLU C N 1
ATOM 4152 C CA . GLU C 2 125 ? -20.183 144.200 152.252 1.00 54.48 150 GLU C CA 1
ATOM 4153 C C . GLU C 2 125 ? -21.343 143.869 153.201 1.00 59.99 150 GLU C C 1
ATOM 4154 O O . GLU C 2 125 ? -21.314 144.221 154.381 1.00 59.59 150 GLU C O 1
ATOM 4160 N N . VAL C 2 126 ? -22.358 143.178 152.662 1.00 57.98 151 VAL C N 1
ATOM 4161 C CA . VAL C 2 126 ? -23.551 142.733 153.384 1.00 58.49 151 VAL C CA 1
ATOM 4162 C C . VAL C 2 126 ? -23.223 141.466 154.172 1.00 63.23 151 VAL C C 1
ATOM 4163 O O . VAL C 2 126 ? -22.417 140.648 153.719 1.00 62.86 151 VAL C O 1
ATOM 4167 N N . GLN C 2 127 ? -23.868 141.295 155.333 1.00 60.66 152 GLN C N 1
ATOM 4168 C CA . GLN C 2 127 ? -23.754 140.096 156.156 1.00 61.37 152 GLN C CA 1
ATOM 4169 C C . GLN C 2 127 ? -25.150 139.466 156.206 1.00 66.49 152 GLN C C 1
ATOM 4170 O O . GLN C 2 127 ? -25.910 139.702 157.151 1.00 66.75 152 GLN C O 1
ATOM 4176 N N . LYS C 2 128 ? -25.510 138.733 155.124 1.00 63.34 153 LYS C N 1
ATOM 4177 C CA . LYS C 2 128 ? -26.804 138.063 154.944 1.00 63.55 153 LYS C CA 1
ATOM 4178 C C . LYS C 2 128 ? -27.029 137.049 156.058 1.00 68.69 153 LYS C C 1
ATOM 4179 O O . LYS C 2 128 ? -26.183 136.180 156.283 1.00 68.73 153 LYS C O 1
ATOM 4181 N N . VAL C 2 129 ? -28.145 137.201 156.791 1.00 66.09 154 VAL C N 1
ATOM 4182 C CA . VAL C 2 129 ? -28.471 136.348 157.934 1.00 67.03 154 VAL C CA 1
ATOM 4183 C C . VAL C 2 129 ? -29.990 136.038 157.971 1.00 71.38 154 VAL C C 1
ATOM 4184 O O . VAL C 2 129 ? -30.791 136.761 157.370 1.00 70.37 154 VAL C O 1
ATOM 4188 N N . GLN C 2 130 ? -30.360 134.940 158.659 1.00 69.12 155 GLN C N 1
ATOM 4189 C CA . GLN C 2 130 ? -31.739 134.492 158.847 1.00 69.57 155 GLN C CA 1
ATOM 4190 C C . GLN C 2 130 ? -32.333 135.122 160.121 1.00 74.99 155 GLN C C 1
ATOM 4191 O O . GLN C 2 130 ? -31.599 135.764 160.879 1.00 75.05 155 GLN C O 1
ATOM 4193 N N . LEU C 2 131 ? -33.657 134.949 160.352 1.00 72.34 156 LEU C N 1
ATOM 4194 C CA . LEU C 2 131 ? -34.345 135.491 161.528 1.00 73.42 156 LEU C CA 1
ATOM 4195 C C . LEU C 2 131 ? -33.881 134.818 162.816 1.00 79.15 156 LEU C C 1
ATOM 4196 O O . LEU C 2 131 ? -33.879 133.589 162.913 1.00 79.32 156 LEU C O 1
ATOM 4201 N N . THR C 2 132 ? -33.479 135.642 163.796 1.00 76.87 157 THR C N 1
ATOM 4202 C CA . THR C 2 132 ? -33.021 135.238 165.129 1.00 78.54 157 THR C CA 1
ATOM 4203 C C . THR C 2 132 ? -33.506 136.255 166.167 1.00 83.86 157 THR C C 1
ATOM 4204 O O . THR C 2 132 ? -33.769 137.411 165.825 1.00 83.07 157 THR C O 1
ATOM 4208 N N . GLY C 2 133 ? -33.624 135.811 167.415 1.00 82.13 158 GLY C N 1
ATOM 4209 C CA . GLY C 2 133 ? -34.044 136.653 168.528 1.00 83.58 158 GLY C CA 1
ATOM 4210 C C . GLY C 2 133 ? -32.944 137.593 168.981 1.00 86.99 158 GLY C C 1
ATOM 4211 O O . GLY C 2 133 ? -33.191 138.780 169.211 1.00 87.20 158 GLY C O 1
ATOM 4212 N N . GLU C 2 134 ? -31.716 137.057 169.103 1.00 82.45 159 GLU C N 1
ATOM 4213 C CA . GLU C 2 134 ? -30.517 137.789 169.512 1.00 81.82 159 GLU C CA 1
ATOM 4214 C C . GLU C 2 134 ? -30.009 138.707 168.378 1.00 81.63 159 GLU C C 1
ATOM 4215 O O . GLU C 2 134 ? -30.196 138.363 167.206 1.00 79.35 159 GLU C O 1
ATOM 4217 N N . PRO C 2 13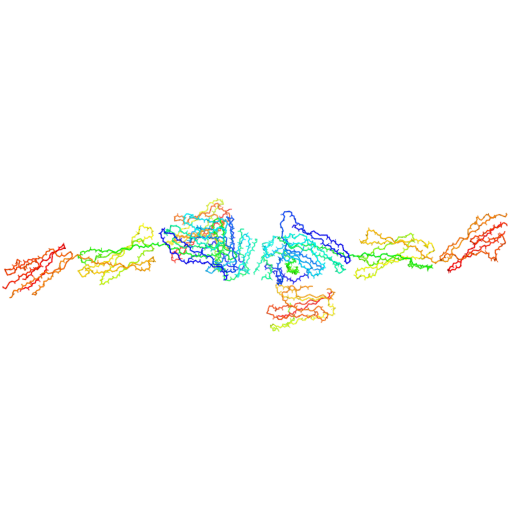5 ? -29.361 139.863 168.684 1.00 77.09 160 PRO C N 1
ATOM 4218 C CA . PRO C 2 135 ? -28.861 140.724 167.596 1.00 74.50 160 PRO C CA 1
ATOM 4219 C C . PRO C 2 135 ? -27.566 140.170 166.987 1.00 75.61 160 PRO C C 1
ATOM 4220 O O . PRO C 2 135 ? -26.661 139.747 167.711 1.00 75.94 160 PRO C O 1
ATOM 4224 N N . VAL C 2 136 ? -27.501 140.145 165.646 1.00 69.24 161 VAL C N 1
ATOM 4225 C CA . VAL C 2 136 ? -26.374 139.592 164.884 1.00 67.35 161 VAL C CA 1
ATOM 4226 C C . VAL C 2 136 ? -25.845 140.604 163.829 1.00 68.60 161 VAL C C 1
ATOM 4227 O O . VAL C 2 136 ? -26.624 141.459 163.392 1.00 67.87 161 VAL C O 1
ATOM 4231 N N . PRO C 2 137 ? -24.554 140.512 163.380 1.00 63.20 162 PRO C N 1
ATOM 4232 C CA . PRO C 2 137 ? -24.060 141.456 162.357 1.00 61.04 162 PRO C CA 1
ATOM 4233 C C . PRO C 2 137 ? -24.802 141.310 161.030 1.00 62.12 162 PRO C C 1
ATOM 4234 O O . PRO C 2 137 ? -25.060 140.191 160.584 1.00 61.37 162 PRO C O 1
ATOM 4238 N N . MET C 2 138 ? -25.172 142.448 160.426 1.00 57.27 163 MET C N 1
ATOM 4239 C CA . MET C 2 138 ? -25.926 142.503 159.173 1.00 55.95 163 MET C CA 1
ATOM 4240 C C . MET C 2 138 ? -25.205 143.320 158.093 1.00 57.43 163 MET C C 1
ATOM 4241 O O . MET C 2 138 ? -25.619 143.302 156.931 1.00 56.72 163 MET C O 1
ATOM 4246 N N . ALA C 2 139 ? -24.126 144.020 158.473 1.00 52.50 164 ALA C N 1
ATOM 4247 C CA . ALA C 2 139 ? -23.299 144.824 157.576 1.00 50.89 164 ALA C CA 1
ATOM 4248 C C . ALA C 2 139 ? -21.865 144.857 158.082 1.00 53.79 164 ALA C C 1
ATOM 4249 O O . ALA C 2 139 ? -21.639 144.796 159.292 1.00 54.05 164 ALA C O 1
ATOM 4251 N N . ARG C 2 140 ? -20.899 144.930 157.156 1.00 49.07 165 ARG C N 1
ATOM 4252 C CA . ARG C 2 140 ? -19.471 144.967 157.467 1.00 48.49 165 ARG C CA 1
ATOM 4253 C C . ARG C 2 140 ? -18.800 146.105 156.708 1.00 50.85 165 ARG C C 1
ATOM 4254 O O . ARG C 2 140 ? -19.087 146.309 155.529 1.00 49.98 165 ARG C O 1
ATOM 4262 N N . CYS C 2 141 ? -17.916 146.848 157.389 1.00 47.10 166 CYS C N 1
ATOM 4263 C CA . CYS C 2 141 ? -17.144 147.944 156.803 1.00 46.27 166 CYS C CA 1
ATOM 4264 C C . CYS C 2 141 ? -15.692 147.779 157.221 1.00 48.01 166 CYS C C 1
ATOM 4265 O O . CYS C 2 141 ? -15.385 147.810 158.416 1.00 48.08 166 CYS C O 1
ATOM 4268 N N . VAL C 2 142 ? -14.811 147.532 156.239 1.00 42.50 167 VAL C N 1
ATOM 4269 C CA . VAL C 2 142 ? -13.388 147.279 156.468 1.00 41.47 167 VAL C CA 1
ATOM 4270 C C . VAL C 2 142 ? -12.534 148.396 155.847 1.00 43.54 167 VAL C C 1
ATOM 4271 O O . VAL C 2 142 ? -12.732 148.766 154.689 1.00 42.77 167 VAL C O 1
ATOM 4275 N N . SER C 2 143 ? -11.583 148.915 156.639 1.00 39.25 168 SER C N 1
ATOM 4276 C CA . SER C 2 143 ? -10.604 149.926 156.248 1.00 38.36 168 SER C CA 1
ATOM 4277 C C . SER C 2 143 ? -9.209 149.307 156.453 1.00 41.89 168 SER C C 1
ATOM 4278 O O . SER C 2 143 ? -8.618 149.420 157.531 1.00 41.91 168 SER C O 1
ATOM 4281 N N . THR C 2 144 ? -8.731 148.584 155.426 1.00 37.93 169 THR C N 1
ATOM 4282 C CA . THR C 2 144 ? -7.484 147.812 155.429 1.00 37.99 169 THR C CA 1
ATOM 4283 C C . THR C 2 144 ? -6.225 148.686 155.317 1.00 41.22 169 THR C C 1
ATOM 4284 O O . THR C 2 144 ? -6.170 149.594 154.491 1.00 40.40 169 THR C O 1
ATOM 4288 N N . GLY C 2 145 ? -5.225 148.348 156.134 1.00 38.04 170 GLY C N 1
ATOM 4289 C CA . GLY C 2 145 ? -3.898 148.956 156.190 1.00 37.72 170 GLY C CA 1
ATOM 4290 C C . GLY C 2 145 ? -3.827 150.468 156.204 1.00 41.13 170 GLY C C 1
ATOM 4291 O O . GLY C 2 145 ? -3.457 151.079 155.197 1.00 40.78 170 GLY C O 1
ATOM 4292 N N . GLY C 2 146 ? -4.153 151.060 157.350 1.00 37.26 171 GLY C N 1
ATOM 4293 C CA . GLY C 2 146 ? -4.120 152.505 157.534 1.00 36.44 171 GLY C CA 1
ATOM 4294 C C . GLY C 2 146 ? -3.243 152.952 158.684 1.00 40.19 171 GLY C C 1
ATOM 4295 O O . GLY C 2 146 ? -3.230 152.323 159.747 1.00 40.16 171 GLY C O 1
ATOM 4296 N N . ARG C 2 147 ? -2.501 154.046 158.473 1.00 36.56 172 ARG C N 1
ATOM 4297 C CA . ARG C 2 147 ? -1.640 154.647 159.488 1.00 36.63 172 ARG C CA 1
ATOM 4298 C C . ARG C 2 147 ? -1.902 156.165 159.522 1.00 41.29 172 ARG C C 1
ATOM 4299 O O . ARG C 2 147 ? -1.551 156.850 158.562 1.00 40.69 172 ARG C O 1
ATOM 4307 N N . PRO C 2 148 ? -2.554 156.718 160.572 1.00 39.13 173 PRO C N 1
ATOM 4308 C CA . PRO C 2 148 ? -3.088 156.054 161.780 1.00 40.12 173 PRO C CA 1
ATOM 4309 C C . PRO C 2 148 ? -4.364 155.239 161.475 1.00 44.86 173 PRO C C 1
ATOM 4310 O O . PRO C 2 148 ? -4.881 155.357 160.357 1.00 43.85 173 PRO C O 1
ATOM 4314 N N . PRO C 2 149 ? -4.892 154.398 162.408 1.00 42.48 174 PRO C N 1
ATOM 4315 C CA . PRO C 2 149 ? -6.120 153.642 162.092 1.00 42.60 174 PRO C CA 1
ATOM 4316 C C . PRO C 2 149 ? -7.282 154.573 161.734 1.00 47.53 174 PRO C C 1
ATOM 4317 O O . PRO C 2 149 ? -7.485 155.594 162.402 1.00 48.20 174 PRO C O 1
ATOM 4321 N N . ALA C 2 150 ? -8.001 154.251 160.643 1.00 43.38 175 ALA C N 1
ATOM 4322 C CA . ALA C 2 150 ? -9.130 155.043 160.150 1.00 43.19 175 ALA C CA 1
ATOM 4323 C C . ALA C 2 150 ? -10.331 154.960 161.094 1.00 48.02 175 ALA C C 1
ATOM 4324 O O . ALA C 2 150 ? -10.533 153.931 161.741 1.00 47.97 175 ALA C O 1
ATOM 4326 N N . GLN C 2 151 ? -11.116 156.053 161.177 1.00 45.08 176 GLN C N 1
ATOM 4327 C CA . GLN C 2 151 ? -12.310 156.132 162.020 1.00 46.00 176 GLN C CA 1
ATOM 4328 C C . GLN C 2 151 ? -13.544 155.797 161.186 1.00 49.52 176 GLN C C 1
ATOM 4329 O O . GLN C 2 151 ? -13.835 156.490 160.208 1.00 48.81 176 GLN C O 1
ATOM 4335 N N . ILE C 2 152 ? -14.245 154.708 161.554 1.00 46.06 177 ILE C N 1
ATOM 4336 C CA . ILE C 2 152 ? -15.444 154.239 160.861 1.00 45.42 177 ILE C CA 1
ATOM 4337 C C . ILE C 2 152 ? -16.689 154.572 161.693 1.00 50.90 177 ILE C C 1
ATOM 4338 O O . ILE C 2 152 ? -16.787 154.173 162.856 1.00 51.45 177 ILE C O 1
ATOM 4343 N N . THR C 2 153 ? -17.638 155.294 161.081 1.00 47.99 178 THR C N 1
ATOM 4344 C CA . THR C 2 153 ? -18.926 155.646 161.685 1.00 49.33 178 THR C CA 1
ATOM 4345 C C . THR C 2 153 ? -20.041 155.154 160.752 1.00 52.65 178 THR C C 1
ATOM 4346 O O . THR C 2 153 ? -19.759 154.773 159.614 1.00 51.13 178 THR C O 1
ATOM 4350 N N . TRP C 2 154 ? -21.293 155.134 161.238 1.00 50.18 179 TRP C N 1
ATOM 4351 C CA . TRP C 2 154 ? -22.448 154.677 160.464 1.00 49.77 179 TRP C CA 1
ATOM 4352 C C . TRP C 2 154 ? -23.625 155.643 160.559 1.00 56.42 179 TRP C C 1
ATOM 4353 O O . TRP C 2 154 ? -23.757 156.364 161.549 1.00 57.53 179 TRP C O 1
ATOM 4364 N N . HIS C 2 155 ? -24.497 155.628 159.538 1.00 53.90 180 HIS C N 1
ATOM 4365 C CA . HIS C 2 155 ? -25.746 156.385 159.508 1.00 55.89 180 HIS C CA 1
ATOM 4366 C C . HIS C 2 155 ? -26.852 155.450 159.045 1.00 59.76 180 HIS C C 1
ATOM 4367 O O . HIS C 2 155 ? -26.742 154.840 157.978 1.00 57.93 180 HIS C O 1
ATOM 4374 N N . SER C 2 156 ? -27.909 155.325 159.860 1.00 58.09 181 SER C N 1
ATOM 4375 C CA . SER C 2 156 ? -29.028 154.435 159.575 1.00 58.06 181 SER C CA 1
ATOM 4376 C C . SER C 2 156 ? -30.368 154.999 160.048 1.00 65.15 181 SER C C 1
ATOM 4377 O O . SER C 2 156 ? -30.417 155.827 160.962 1.00 66.31 181 SER C O 1
ATOM 4380 N N . ASP C 2 157 ? -31.457 154.508 159.427 1.00 62.54 182 ASP C N 1
ATOM 4381 C CA . ASP C 2 157 ? -32.838 154.827 159.777 1.00 64.61 182 ASP C CA 1
ATOM 4382 C C . ASP C 2 157 ? -33.433 153.647 160.572 1.00 68.69 182 ASP C C 1
ATOM 4383 O O . ASP C 2 157 ? -34.642 153.586 160.805 1.00 69.67 182 ASP C O 1
ATOM 4388 N N . LEU C 2 158 ? -32.543 152.731 161.011 1.00 64.26 183 LEU C N 1
ATOM 4389 C CA . LEU C 2 158 ? -32.803 151.551 161.838 1.00 64.31 183 LEU C CA 1
ATOM 4390 C C . LEU C 2 158 ? -31.847 151.574 163.043 1.00 69.62 183 LEU C C 1
ATOM 4391 O O . LEU C 2 158 ? -30.700 152.011 162.911 1.00 68.58 183 LEU C O 1
ATOM 4393 N N . GLY C 2 159 ? -32.337 151.142 164.203 1.00 68.06 184 GLY C N 1
ATOM 4394 C CA . GLY C 2 159 ? -31.581 151.159 165.453 1.00 68.91 184 GLY C CA 1
ATOM 4395 C C . GLY C 2 159 ? -30.580 150.040 165.649 1.00 71.23 184 GLY C C 1
ATOM 4396 O O . GLY C 2 159 ? -30.802 149.151 166.476 1.00 71.73 184 GLY C O 1
ATOM 4397 N N . GLY C 2 160 ? -29.467 150.109 164.921 1.00 65.64 185 GLY C N 1
ATOM 4398 C CA . GLY C 2 160 ? -28.398 149.120 164.997 1.00 64.12 185 GLY C CA 1
ATOM 4399 C C . GLY C 2 160 ? -27.137 149.617 165.674 1.00 67.89 185 GLY C C 1
ATOM 4400 O O . GLY C 2 160 ? -26.637 150.695 165.340 1.00 67.29 185 GLY C O 1
ATOM 4401 N N . MET C 2 161 ? -26.606 148.817 166.621 1.00 64.49 186 MET C N 1
ATOM 4402 C CA . MET C 2 161 ? -25.393 149.122 167.386 1.00 64.26 186 MET C CA 1
ATOM 4403 C C . MET C 2 161 ? -24.129 148.577 166.693 1.00 65.46 186 MET C C 1
ATOM 4404 O O . MET C 2 161 ? -24.128 147.423 166.258 1.00 64.04 186 MET C O 1
ATOM 4406 N N . PRO C 2 162 ? -23.029 149.363 166.616 1.00 61.12 187 PRO C N 1
ATOM 4407 C CA . PRO C 2 162 ? -21.821 148.863 165.941 1.00 59.12 187 PRO C CA 1
ATOM 4408 C C . PRO C 2 162 ? -20.780 148.212 166.863 1.00 63.21 187 PRO C C 1
ATOM 4409 O O . PRO C 2 162 ? -20.679 148.545 168.044 1.00 64.22 187 PRO C O 1
ATOM 4413 N N . ASN C 2 163 ? -19.991 147.285 166.292 1.00 58.75 188 ASN C N 1
ATOM 4414 C CA . ASN C 2 163 ? -18.875 146.587 166.938 1.00 58.99 188 ASN C CA 1
ATOM 4415 C C . ASN C 2 163 ? -17.643 146.808 166.069 1.00 60.31 188 ASN C C 1
ATOM 4416 O O . ASN C 2 163 ? -17.654 146.437 164.897 1.00 58.56 188 ASN C O 1
ATOM 4421 N N . THR C 2 164 ? -16.589 147.404 166.634 1.00 56.60 189 THR C N 1
ATOM 4422 C CA . THR C 2 164 ? -15.361 147.671 165.894 1.00 54.94 189 THR C CA 1
ATOM 4423 C C . THR C 2 164 ? -14.198 146.903 166.537 1.00 59.40 189 THR C C 1
ATOM 4424 O O . THR C 2 164 ? -14.059 146.893 167.762 1.00 60.84 189 THR C O 1
ATOM 4428 N N . SER C 2 165 ? -13.386 146.240 165.695 1.00 54.68 190 SER C N 1
ATOM 4429 C CA . SER C 2 165 ? -12.217 145.464 166.105 1.00 54.89 190 SER C CA 1
ATOM 4430 C C . SER C 2 165 ? -11.017 145.818 165.227 1.00 56.94 190 SER C C 1
ATOM 4431 O O . SER C 2 165 ? -11.140 145.864 164.002 1.00 55.33 190 SER C O 1
ATOM 4434 N N . GLN C 2 166 ? -9.867 146.097 165.862 1.00 53.53 191 GLN C N 1
ATOM 4435 C CA . GLN C 2 166 ? -8.627 146.471 165.183 1.00 52.03 191 GLN C CA 1
ATOM 4436 C C . GLN C 2 166 ? -7.640 145.300 165.157 1.00 56.38 191 GLN C C 1
ATOM 4437 O O . GLN C 2 166 ? -7.340 144.709 166.198 1.00 57.45 191 GLN C O 1
ATOM 4443 N N . VAL C 2 167 ? -7.155 144.964 163.954 1.00 51.76 192 VAL C N 1
ATOM 4444 C CA . VAL C 2 167 ? -6.195 143.885 163.704 1.00 52.00 192 VAL C CA 1
ATOM 4445 C C . VAL C 2 167 ? -5.040 144.470 162.843 1.00 54.15 192 VAL C C 1
ATOM 4446 O O . VAL C 2 167 ? -5.329 145.266 161.945 1.00 52.58 192 VAL C O 1
ATOM 4450 N N . PRO C 2 168 ? -3.741 144.159 163.117 1.00 50.78 193 PRO C N 1
ATOM 4451 C CA . PRO C 2 168 ? -2.658 144.749 162.302 1.00 49.40 193 PRO C CA 1
ATOM 4452 C C . PRO C 2 168 ? -2.752 144.379 160.821 1.00 52.16 193 PRO C C 1
ATOM 4453 O O . PRO C 2 168 ? -3.080 143.238 160.484 1.00 52.56 193 PRO C O 1
ATOM 4457 N N . GLY C 2 169 ? -2.484 145.361 159.959 1.00 46.98 194 GLY C N 1
ATOM 4458 C CA . GLY C 2 169 ? -2.511 145.202 158.508 1.00 45.95 194 GLY C CA 1
ATOM 4459 C C . GLY C 2 169 ? -1.345 144.395 157.976 1.00 49.87 194 GLY C C 1
ATOM 4460 O O . GLY C 2 169 ? -0.531 143.893 158.756 1.00 50.44 194 GLY C O 1
ATOM 4461 N N . PHE C 2 170 ? -1.244 144.274 156.639 1.00 45.60 195 PHE C N 1
ATOM 4462 C CA . PHE C 2 170 ? -0.168 143.528 155.972 1.00 46.00 195 PHE C CA 1
ATOM 4463 C C . PHE C 2 170 ? 1.206 144.171 156.194 1.00 47.62 195 PHE C C 1
ATOM 4464 O O . PHE C 2 170 ? 2.218 143.468 156.164 1.00 48.39 195 PHE C O 1
ATOM 4472 N N . LEU C 2 171 ? 1.232 145.495 156.433 1.00 41.23 196 LEU C N 1
ATOM 4473 C CA . LEU C 2 171 ? 2.452 146.258 156.698 1.00 40.06 196 LEU C CA 1
ATOM 4474 C C . LEU C 2 171 ? 2.507 146.677 158.160 1.00 41.66 196 LEU C C 1
ATOM 4475 O O . LEU C 2 171 ? 1.471 147.038 158.726 1.00 40.39 196 LEU C O 1
ATOM 4480 N N . SER C 2 172 ? 3.718 146.627 158.767 1.00 37.65 197 SER C N 1
ATOM 4481 C CA A SER C 2 172 ? 3.919 147.012 160.163 0.50 37.40 197 SER C CA 1
ATOM 4482 C CA B SER C 2 172 ? 3.942 147.023 160.161 0.50 37.20 197 SER C CA 1
ATOM 4483 C C . SER C 2 172 ? 3.600 148.495 160.350 1.00 39.45 197 SER C C 1
ATOM 4484 O O . SER C 2 172 ? 3.895 149.306 159.471 1.00 38.25 197 SER C O 1
ATOM 4489 N N . GLY C 2 173 ? 2.976 148.825 161.474 1.00 35.72 198 GLY C N 1
ATOM 4490 C CA . GLY C 2 173 ? 2.595 150.200 161.783 1.00 34.52 198 GLY C CA 1
ATOM 4491 C C . GLY C 2 173 ? 1.240 150.614 161.245 1.00 37.21 198 GLY C C 1
ATOM 4492 O O . GLY C 2 173 ? 0.740 151.681 161.609 1.00 36.10 198 GLY C O 1
ATOM 4493 N N . THR C 2 174 ? 0.642 149.780 160.366 1.00 33.97 199 THR C N 1
ATOM 4494 C CA . THR C 2 174 ? -0.685 150.016 159.783 1.00 33.23 199 THR C CA 1
ATOM 4495 C C . THR C 2 174 ? -1.707 149.140 160.526 1.00 38.73 199 THR C C 1
ATOM 4496 O O . THR C 2 174 ? -1.327 148.137 161.141 1.00 39.42 199 THR C O 1
ATOM 4500 N N . VAL C 2 175 ? -2.997 149.529 160.484 1.00 35.06 200 VAL C N 1
ATOM 4501 C CA . VAL C 2 175 ? -4.075 148.811 161.169 1.00 35.31 200 VAL C CA 1
ATOM 4502 C C . VAL C 2 175 ? -5.277 148.623 160.228 1.00 39.10 200 VAL C C 1
ATOM 4503 O O . VAL C 2 175 ? -5.732 149.585 159.600 1.00 37.81 200 VAL C O 1
ATOM 4507 N N . THR C 2 176 ? -5.787 147.377 160.153 1.00 36.56 201 THR C N 1
ATOM 4508 C CA . THR C 2 176 ? -6.985 147.013 159.399 1.00 36.12 201 THR C CA 1
ATOM 4509 C C . THR C 2 176 ? -8.159 147.164 160.374 1.00 40.38 201 THR C C 1
ATOM 4510 O O . THR C 2 176 ? -8.301 146.363 161.302 1.00 40.96 201 THR C O 1
ATOM 4514 N N . VAL C 2 177 ? -8.952 148.231 160.199 1.00 36.17 202 VAL C N 1
ATOM 4515 C CA . VAL C 2 177 ? -10.098 148.516 161.062 1.00 36.04 202 VAL C CA 1
ATOM 4516 C C . VAL C 2 177 ? -11.329 147.835 160.468 1.00 39.40 202 VAL C C 1
ATOM 4517 O O . VAL C 2 177 ? -11.686 148.088 159.316 1.00 38.11 202 VAL C O 1
ATOM 4521 N N . THR C 2 178 ? -11.950 146.947 161.254 1.00 36.74 203 THR C N 1
ATOM 4522 C CA . THR C 2 178 ? -13.145 146.197 160.871 1.00 36.66 203 THR C CA 1
ATOM 4523 C C . THR C 2 178 ? -14.306 146.661 161.745 1.00 41.63 203 THR C C 1
ATOM 4524 O O . THR C 2 178 ? -14.165 146.718 162.969 1.00 41.83 203 THR C O 1
ATOM 4528 N N . SER C 2 179 ? -15.444 147.001 161.119 1.00 38.40 204 SER C N 1
ATOM 4529 C CA . SER C 2 179 ? -16.624 147.472 161.835 1.00 39.10 204 SER C CA 1
ATOM 4530 C C . SER C 2 179 ? -17.877 146.756 161.360 1.00 44.17 204 SER C C 1
ATOM 4531 O O . SER C 2 179 ? -18.238 146.836 160.183 1.00 43.15 204 SER C O 1
ATOM 4534 N N . LEU C 2 180 ? -18.534 146.051 162.289 1.00 42.74 205 LEU C N 1
ATOM 4535 C CA . LEU C 2 180 ? -19.770 145.309 162.049 1.00 43.16 205 LEU C CA 1
ATOM 4536 C C . LEU C 2 180 ? -20.960 146.097 162.572 1.00 49.45 205 LEU C C 1
ATOM 4537 O O . LEU C 2 180 ? -20.855 146.747 163.611 1.00 49.79 205 LEU C O 1
ATOM 4542 N N . TRP C 2 181 ? -22.084 146.045 161.849 1.00 47.35 206 TRP C N 1
ATOM 4543 C CA . TRP C 2 181 ? -23.308 146.747 162.222 1.00 48.77 206 TRP C CA 1
ATOM 4544 C C . TRP C 2 181 ? -24.337 145.721 162.715 1.00 54.40 206 TRP C C 1
ATOM 4545 O O . TRP C 2 181 ? -25.051 145.108 161.916 1.00 53.16 206 TRP C O 1
ATOM 4556 N N . ILE C 2 182 ? -24.364 145.508 164.045 1.00 53.48 207 ILE C N 1
ATOM 4557 C CA . ILE C 2 182 ? -25.229 144.540 164.728 1.00 54.88 207 ILE C CA 1
ATOM 4558 C C . ILE C 2 182 ? -26.640 145.126 164.915 1.00 60.46 207 ILE C C 1
ATOM 4559 O O . ILE C 2 182 ? -26.790 146.251 165.388 1.00 60.91 207 ILE C O 1
ATOM 4564 N N . LEU C 2 183 ? -27.663 144.343 164.522 1.00 57.79 208 LEU C N 1
ATOM 4565 C CA . LEU C 2 183 ? -29.094 144.660 164.606 1.00 58.93 208 LEU C CA 1
ATOM 4566 C C . LEU C 2 183 ? -29.909 143.363 164.598 1.00 64.46 208 LEU C C 1
ATOM 4567 O O . LEU C 2 183 ? -29.541 142.418 163.895 1.00 62.96 208 LEU C O 1
ATOM 4572 N N . VAL C 2 184 ? -31.019 143.323 165.364 1.00 63.83 209 VAL C N 1
ATOM 4573 C CA . VAL C 2 184 ? -31.930 142.173 165.394 1.00 64.37 209 VAL C CA 1
ATOM 4574 C C . VAL C 2 184 ? -32.669 142.131 164.024 1.00 67.95 209 VAL C C 1
ATOM 4575 O O . VAL C 2 184 ? -33.264 143.138 163.624 1.00 67.49 209 VAL C O 1
ATOM 4579 N N . PRO C 2 185 ? -32.556 141.016 163.258 1.00 64.38 210 PRO C N 1
ATOM 4580 C CA . PRO C 2 185 ? -33.183 140.973 161.923 1.00 63.23 210 PRO C CA 1
ATOM 4581 C C . PRO C 2 185 ? -34.710 140.999 161.951 1.00 68.68 210 PRO C C 1
ATOM 4582 O O . PRO C 2 185 ? -35.332 140.557 162.920 1.00 69.45 210 PRO C O 1
ATOM 4586 N N . SER C 2 186 ? -35.301 141.542 160.869 1.00 65.32 211 SER C N 1
ATOM 4587 C CA . SER C 2 186 ? -36.743 141.666 160.633 1.00 66.10 211 SER C CA 1
ATOM 4588 C C . SER C 2 186 ? -37.022 141.818 159.126 1.00 69.88 211 SER C C 1
ATOM 4589 O O . SER C 2 186 ? -36.111 142.145 158.365 1.00 68.40 211 SER C O 1
ATOM 4592 N N . SER C 2 187 ? -38.275 141.573 158.699 1.00 67.55 212 SER C N 1
ATOM 4593 C CA . SER C 2 187 ? -38.694 141.686 157.299 1.00 66.95 212 SER C CA 1
ATOM 4594 C C . SER C 2 187 ? -38.736 143.153 156.826 1.00 72.35 212 SER C C 1
ATOM 4595 O O . SER C 2 187 ? -38.672 143.404 155.619 1.00 71.69 212 SER C O 1
ATOM 4598 N N . GLN C 2 188 ? -38.843 144.107 157.776 1.00 70.47 213 GLN C N 1
ATOM 4599 C CA . GLN C 2 188 ? -38.907 145.550 157.521 1.00 71.19 213 GLN C CA 1
ATOM 4600 C C . GLN C 2 188 ? -37.585 146.106 156.975 1.00 74.32 213 GLN C C 1
ATOM 4601 O O . GLN C 2 188 ? -37.607 146.928 156.057 1.00 73.93 213 GLN C O 1
ATOM 4607 N N . VAL C 2 189 ? -36.443 145.669 157.548 1.00 70.41 214 VAL C N 1
ATOM 4608 C CA . VAL C 2 189 ? -35.101 146.137 157.170 1.00 69.40 214 VAL C CA 1
ATOM 4609 C C . VAL C 2 189 ? -34.602 145.476 155.859 1.00 71.86 214 VAL C C 1
ATOM 4610 O O . VAL C 2 189 ? -33.592 145.926 155.308 1.00 70.81 214 VAL C O 1
ATOM 4614 N N . ASP C 2 190 ? -35.318 144.445 155.353 1.00 68.02 215 ASP C N 1
ATOM 4615 C CA . ASP C 2 190 ? -34.984 143.741 154.108 1.00 66.66 215 ASP C CA 1
ATOM 4616 C C . ASP C 2 190 ? -35.154 144.700 152.919 1.00 69.63 215 ASP C C 1
ATOM 4617 O O . ASP C 2 190 ? -36.264 145.171 152.649 1.00 69.83 215 ASP C O 1
ATOM 4622 N N . GLY C 2 191 ? -34.033 145.028 152.279 1.00 65.01 216 GLY C N 1
ATOM 4623 C CA . GLY C 2 191 ? -33.982 145.955 151.152 1.00 64.80 216 GLY C CA 1
ATOM 4624 C C . GLY C 2 191 ? -33.544 147.361 151.523 1.00 68.21 216 GLY C C 1
ATOM 4625 O O . GLY C 2 191 ? -33.051 148.099 150.664 1.00 67.72 216 GLY C O 1
ATOM 4626 N N . LYS C 2 192 ? -33.729 147.746 152.807 1.00 64.58 217 LYS C N 1
ATOM 4627 C CA . LYS C 2 192 ? -33.362 149.062 153.347 1.00 64.69 217 LYS C CA 1
ATOM 4628 C C . LYS C 2 192 ? -31.838 149.210 153.402 1.00 66.50 217 LYS C C 1
ATOM 4629 O O . LYS C 2 192 ? -31.135 148.226 153.647 1.00 64.85 217 LYS C O 1
ATOM 4635 N N . ASN C 2 193 ? -31.331 150.433 153.154 1.00 62.96 218 ASN C N 1
ATOM 4636 C CA . ASN C 2 193 ? -29.893 150.701 153.095 1.00 61.77 218 ASN C CA 1
ATOM 4637 C C . ASN C 2 193 ? -29.308 151.331 154.379 1.00 64.73 218 ASN C C 1
ATOM 4638 O O . ASN C 2 193 ? -30.000 152.054 155.102 1.00 65.90 218 ASN C O 1
ATOM 4643 N N . VAL C 2 194 ? -28.009 151.056 154.628 1.00 58.57 219 VAL C N 1
ATOM 4644 C CA . VAL C 2 194 ? -27.215 151.585 155.744 1.00 57.68 219 VAL C CA 1
ATOM 4645 C C . VAL C 2 194 ? -25.904 152.163 155.175 1.00 59.53 219 VAL C C 1
ATOM 4646 O O . VAL C 2 194 ? -25.218 151.491 154.401 1.00 58.12 219 VAL C O 1
ATOM 4650 N N . THR C 2 195 ? -25.589 153.422 155.518 1.00 55.79 220 THR C N 1
ATOM 4651 C CA . THR C 2 195 ? -24.397 154.114 155.018 1.00 54.57 220 THR C CA 1
ATOM 4652 C C . THR C 2 195 ? -23.255 154.038 156.040 1.00 56.65 220 THR C C 1
ATOM 4653 O O . THR C 2 195 ? -23.470 154.234 157.237 1.00 57.02 220 THR C O 1
ATOM 4657 N N . CYS C 2 196 ? -22.042 153.753 155.546 1.00 51.23 221 CYS C N 1
ATOM 4658 C CA . CYS C 2 196 ? -20.808 153.656 156.321 1.00 49.96 221 CYS C CA 1
ATOM 4659 C C . CYS C 2 196 ? -19.880 154.818 155.950 1.00 52.72 221 CYS C C 1
ATOM 4660 O O . CYS C 2 196 ? -19.575 155.000 154.772 1.00 51.80 221 CYS C O 1
ATOM 4663 N N . LYS C 2 197 ? -19.428 155.594 156.946 1.00 49.38 222 LYS C N 1
ATOM 4664 C CA . LYS C 2 197 ? -18.521 156.722 156.721 1.00 49.10 222 LYS C CA 1
ATOM 4665 C C . LYS C 2 197 ? -17.135 156.395 157.270 1.00 51.93 222 LYS C C 1
ATOM 4666 O O . LYS C 2 197 ? -17.008 156.056 158.448 1.00 51.98 222 LYS C O 1
ATOM 4672 N N . VAL C 2 198 ? -16.102 156.493 156.414 1.00 47.34 223 VAL C N 1
ATOM 4673 C CA . VAL C 2 198 ? -14.712 156.225 156.799 1.00 46.43 223 VAL C CA 1
ATOM 4674 C C . VAL C 2 198 ? -13.916 157.542 156.721 1.00 51.03 223 VAL C C 1
ATOM 4675 O O . VAL C 2 198 ? -13.862 158.174 155.662 1.00 50.62 223 VAL C O 1
ATOM 4679 N N . GLU C 2 199 ? -13.310 157.945 157.853 1.00 48.18 224 GLU C N 1
ATOM 4680 C CA . GLU C 2 199 ? -12.522 159.174 157.969 1.00 48.37 224 GLU C CA 1
ATOM 4681 C C . GLU C 2 199 ? -11.035 158.873 158.165 1.00 51.44 224 GLU C C 1
ATOM 4682 O O . GLU C 2 199 ? -10.675 158.046 159.006 1.00 50.78 224 GLU C O 1
ATOM 4688 N N . HIS C 2 200 ? -10.177 159.555 157.384 1.00 47.71 225 HIS C N 1
ATOM 4689 C CA . HIS C 2 200 ? -8.717 159.436 157.443 1.00 46.79 225 HIS C CA 1
ATOM 4690 C C . HIS C 2 200 ? -8.054 160.724 156.943 1.00 52.17 225 HIS C C 1
ATOM 4691 O O . HIS C 2 200 ? -8.600 161.401 156.069 1.00 52.53 225 HIS C O 1
ATOM 4698 N N . GLU C 2 201 ? -6.873 161.047 157.503 1.00 49.18 226 GLU C N 1
ATOM 4699 C CA . GLU C 2 201 ? -6.052 162.222 157.189 1.00 49.40 226 GLU C CA 1
ATOM 4700 C C . GLU C 2 201 ? -5.614 162.262 155.707 1.00 53.63 226 GLU C C 1
ATOM 4701 O O . GLU C 2 201 ? -5.494 163.348 155.138 1.00 53.66 226 GLU C O 1
ATOM 4707 N N . SER C 2 202 ? -5.369 161.088 155.096 1.00 50.30 227 SER C N 1
ATOM 4708 C CA . SER C 2 202 ? -4.924 160.962 153.705 1.00 50.29 227 SER C CA 1
ATOM 4709 C C . SER C 2 202 ? -6.050 161.223 152.682 1.00 55.70 227 SER C C 1
ATOM 4710 O O . SER C 2 202 ? -5.748 161.532 151.526 1.00 55.84 227 SER C O 1
ATOM 4713 N N . PHE C 2 203 ? -7.329 161.103 153.097 1.00 52.78 228 PHE C N 1
ATOM 4714 C CA . PHE C 2 203 ? -8.480 161.314 152.212 1.00 53.37 228 PHE C CA 1
ATOM 4715 C C . PHE C 2 203 ? -8.765 162.800 151.990 1.00 58.36 228 PHE C C 1
ATOM 4716 O O . PHE C 2 203 ? -8.562 163.610 152.900 1.00 58.08 228 PHE C O 1
ATOM 4724 N N . GLU C 2 204 ? -9.271 163.146 150.784 1.00 55.84 229 GLU C N 1
ATOM 4725 C CA . GLU C 2 204 ? -9.661 164.511 150.400 1.00 57.07 229 GLU C CA 1
ATOM 4726 C C . GLU C 2 204 ? -10.899 164.950 151.194 1.00 61.53 229 GLU C C 1
ATOM 4727 O O . GLU C 2 204 ? -11.014 166.117 151.573 1.00 62.24 229 GLU C O 1
ATOM 4729 N N . LYS C 2 205 ? -11.815 163.992 151.438 1.00 57.37 230 LYS C N 1
ATOM 4730 C CA . LYS C 2 205 ? -13.055 164.114 152.209 1.00 57.71 230 LYS C CA 1
ATOM 4731 C C . LYS C 2 205 ? -13.468 162.698 152.694 1.00 60.03 230 LYS C C 1
ATOM 4732 O O . LYS C 2 205 ? -13.005 161.726 152.088 1.00 58.84 230 LYS C O 1
ATOM 4738 N N . PRO C 2 206 ? -14.308 162.529 153.754 1.00 56.39 231 PRO C N 1
ATOM 4739 C CA . PRO C 2 206 ? -14.669 161.163 154.190 1.00 55.15 231 PRO C CA 1
ATOM 4740 C C . PRO C 2 206 ? -15.404 160.352 153.115 1.00 58.46 231 PRO C C 1
ATOM 4741 O O . PRO C 2 206 ? -16.264 160.889 152.412 1.00 59.05 231 PRO C O 1
ATOM 4745 N N . GLN C 2 207 ? -15.036 159.062 152.976 1.00 53.58 232 GLN C N 1
ATOM 4746 C CA . GLN C 2 207 ? -15.616 158.147 151.993 1.00 53.06 232 GLN C CA 1
ATOM 4747 C C . GLN C 2 207 ? -16.898 157.515 152.535 1.00 57.07 232 GLN C C 1
ATOM 4748 O O . GLN C 2 207 ? -16.895 156.955 153.633 1.00 56.42 232 GLN C O 1
ATOM 4754 N N . LEU C 2 208 ? -17.990 157.608 151.756 1.00 54.29 233 LEU C N 1
ATOM 4755 C CA . LEU C 2 208 ? -19.298 157.057 152.120 1.00 54.35 233 LEU C CA 1
ATOM 4756 C C . LEU C 2 208 ? -19.582 155.784 151.315 1.00 57.46 233 LEU C C 1
ATOM 4757 O O . LEU C 2 208 ? -19.447 155.783 150.089 1.00 57.38 233 LEU C O 1
ATOM 4762 N N . LEU C 2 209 ? -19.944 154.698 152.016 1.00 53.06 234 LEU C N 1
ATOM 4763 C CA . LEU C 2 209 ? -20.233 153.390 151.425 1.00 52.14 234 LEU C CA 1
ATOM 4764 C C . LEU C 2 209 ? -21.624 152.913 151.847 1.00 56.46 234 LEU C C 1
ATOM 4765 O O . LEU C 2 209 ? -21.838 152.601 153.020 1.00 55.89 234 LEU C O 1
ATOM 4770 N N . THR C 2 210 ? -22.570 152.868 150.892 1.00 53.74 235 THR C N 1
ATOM 4771 C CA . THR C 2 210 ? -23.952 152.448 151.146 1.00 54.10 235 THR C CA 1
ATOM 4772 C C . THR C 2 210 ? -24.075 150.935 150.916 1.00 57.62 235 THR C C 1
ATOM 4773 O O . THR C 2 210 ? -23.543 150.416 149.934 1.00 56.96 235 THR C O 1
ATOM 4777 N N . VAL C 2 211 ? -24.760 150.236 151.843 1.00 54.52 236 VAL C N 1
ATOM 4778 C CA . VAL C 2 211 ? -24.962 148.783 151.815 1.00 53.97 236 VAL C CA 1
ATOM 4779 C C . VAL C 2 211 ? -26.459 148.460 151.995 1.00 59.34 236 VAL C C 1
ATOM 4780 O O . VAL C 2 211 ? -27.084 148.943 152.940 1.00 59.46 236 VAL C O 1
ATOM 4784 N N . ASN C 2 212 ? -27.018 147.636 151.084 1.00 56.78 237 ASN C N 1
ATOM 4785 C CA . ASN C 2 212 ? -28.410 147.174 151.126 1.00 57.34 237 ASN C CA 1
ATOM 4786 C C . ASN C 2 212 ? -28.492 145.907 151.985 1.00 61.20 237 ASN C C 1
ATOM 4787 O O . ASN C 2 212 ? -27.753 144.953 151.740 1.00 59.69 237 ASN C O 1
ATOM 4792 N N . LEU C 2 213 ? -29.367 145.914 153.005 1.00 59.29 238 LEU C N 1
ATOM 4793 C CA . LEU C 2 213 ? -29.528 144.804 153.951 1.00 59.55 238 LEU C CA 1
ATOM 4794 C C . LEU C 2 213 ? -30.274 143.614 153.337 1.00 64.34 238 LEU C C 1
ATOM 4795 O O . LEU C 2 213 ? -31.223 143.804 152.571 1.00 64.25 238 LEU C O 1
ATOM 4800 N N . THR C 2 214 ? -29.841 142.386 153.695 1.00 61.40 239 THR C N 1
ATOM 4801 C CA . THR C 2 214 ? -30.433 141.132 153.218 1.00 61.55 239 THR C CA 1
ATOM 4802 C C . THR C 2 214 ? -30.799 140.244 154.420 1.00 66.61 239 THR C C 1
ATOM 4803 O O . THR C 2 214 ? -29.931 139.864 155.211 1.00 66.23 239 THR C O 1
ATOM 4807 N N . VAL C 2 215 ? -32.103 139.931 154.542 1.00 64.13 240 VAL C N 1
ATOM 4808 C CA . VAL C 2 215 ? -32.680 139.096 155.603 1.00 64.63 240 VAL C CA 1
ATOM 4809 C C . VAL C 2 215 ? -33.382 137.889 154.969 1.00 68.63 240 VAL C C 1
ATOM 4810 O O . VAL C 2 215 ? -34.137 138.057 154.008 1.00 67.86 240 VAL C O 1
ATOM 4814 N N . TYR C 2 216 ? -33.139 136.682 155.513 1.00 65.71 241 TYR C N 1
ATOM 4815 C CA . TYR C 2 216 ? -33.801 135.456 155.069 1.00 65.65 241 TYR C CA 1
ATOM 4816 C C . TYR C 2 216 ? -34.897 135.133 156.084 1.00 70.07 241 TYR C C 1
ATOM 4817 O O . TYR C 2 216 ? -34.595 134.810 157.236 1.00 70.28 241 TYR C O 1
ATOM 4826 N N . TYR C 2 217 ? -36.170 135.289 155.680 1.00 66.48 242 TYR C N 1
ATOM 4827 C CA . TYR C 2 217 ? -37.299 135.099 156.591 1.00 66.96 242 TYR C CA 1
ATOM 4828 C C . TYR C 2 217 ? -38.406 134.180 156.028 1.00 71.69 242 TYR C C 1
ATOM 4829 O O . TYR C 2 217 ? -38.614 134.158 154.811 1.00 70.75 242 TYR C O 1
ATOM 4838 N N . PRO C 2 218 ? -39.148 133.443 156.910 1.00 69.47 243 PRO C N 1
ATOM 4839 C CA . PRO C 2 218 ? -40.243 132.573 156.430 1.00 69.27 243 PRO C CA 1
ATOM 4840 C C . PRO C 2 218 ? -41.436 133.382 155.871 1.00 72.88 243 PRO C C 1
ATOM 4841 O O . PRO C 2 218 ? -41.420 134.611 155.992 1.00 72.59 243 PRO C O 1
ATOM 4845 N N . PRO C 2 219 ? -42.475 132.754 155.254 1.00 69.15 244 PRO C N 1
ATOM 4846 C CA . PRO C 2 219 ? -43.562 133.552 154.656 1.00 69.01 244 PRO C CA 1
ATOM 4847 C C . PRO C 2 219 ? -44.428 134.346 155.636 1.00 74.35 244 PRO C C 1
ATOM 4848 O O . PRO C 2 219 ? -44.720 133.892 156.744 1.00 74.53 244 PRO C O 1
ATOM 4852 N N . GLU C 2 220 ? -44.835 135.551 155.194 1.00 71.72 245 GLU C N 1
ATOM 4853 C CA . GLU C 2 220 ? -45.733 136.467 155.898 1.00 73.12 245 GLU C CA 1
ATOM 4854 C C . GLU C 2 220 ? -47.069 136.389 155.163 1.00 78.10 245 GLU C C 1
ATOM 4855 O O . GLU C 2 220 ? -47.379 137.222 154.305 1.00 77.70 245 GLU C O 1
ATOM 4861 N N . VAL C 2 221 ? -47.814 135.312 155.460 1.00 75.57 246 VAL C N 1
ATOM 4862 C CA . VAL C 2 221 ? -49.078 134.908 154.838 1.00 75.74 246 VAL C CA 1
ATOM 4863 C C . VAL C 2 221 ? -50.202 135.938 155.059 1.00 81.50 246 VAL C C 1
ATOM 4864 O O . VAL C 2 221 ? -50.421 136.400 156.181 1.00 82.18 246 VAL C O 1
ATOM 4868 N N . SER C 2 222 ? -50.917 136.263 153.961 1.00 78.51 247 SER C N 1
ATOM 4869 C CA . SER C 2 222 ? -52.058 137.181 153.907 1.00 79.84 247 SER C CA 1
ATOM 4870 C C . SER C 2 222 ? -53.075 136.699 152.862 1.00 83.63 247 SER C C 1
ATOM 4871 O O . SER C 2 222 ? -52.685 136.274 151.772 1.00 81.94 247 SER C O 1
ATOM 4874 N N . ILE C 2 223 ? -54.374 136.754 153.204 1.00 81.67 248 ILE C N 1
ATOM 4875 C CA . ILE C 2 223 ? -55.461 136.320 152.319 1.00 81.70 248 ILE C CA 1
ATOM 4876 C C . ILE C 2 223 ? -56.331 137.534 151.951 1.00 87.48 248 ILE C C 1
ATOM 4877 O O . ILE C 2 223 ? -56.721 138.301 152.835 1.00 88.64 248 ILE C O 1
ATOM 4882 N N . SER C 2 224 ? -56.629 137.696 150.644 1.00 84.06 249 SER C N 1
ATOM 4883 C CA . SER C 2 224 ? -57.456 138.784 150.112 1.00 85.49 249 SER C CA 1
ATOM 4884 C C . SER C 2 224 ? -58.705 138.246 149.403 1.00 89.24 249 SER C C 1
ATOM 4885 O O . SER C 2 224 ? -58.658 137.182 148.781 1.00 87.20 249 SER C O 1
ATOM 4888 N N . GLY C 2 225 ? -59.800 138.998 149.508 1.00 87.76 250 GLY C N 1
ATOM 4889 C CA . GLY C 2 225 ? -61.088 138.663 148.906 1.00 88.24 250 GLY C CA 1
ATOM 4890 C C . GLY C 2 225 ? -62.259 138.647 149.873 1.00 93.34 250 GLY C C 1
ATOM 4891 O O . GLY C 2 225 ? -63.362 138.250 149.486 1.00 93.45 250 GLY C O 1
ATOM 4892 N N . TYR C 2 226 ? -62.023 139.084 151.139 1.00 90.54 251 TYR C N 1
ATOM 4893 C CA . TYR C 2 226 ? -62.980 139.177 152.255 1.00 119.87 251 TYR C CA 1
ATOM 4894 C C . TYR C 2 226 ? -63.706 137.851 152.510 1.00 139.76 251 TYR C C 1
ATOM 4895 O O . TYR C 2 226 ? -64.160 137.599 153.625 1.00 98.09 251 TYR C O 1
ATOM 4897 N N . ASN C 2 235 ? -73.660 133.949 145.268 1.00 99.25 260 ASN C N 1
ATOM 4898 C CA . ASN C 2 235 ? -72.924 133.953 146.531 1.00 98.40 260 ASN C CA 1
ATOM 4899 C C . ASN C 2 235 ? -71.494 133.391 146.361 1.00 99.43 260 ASN C C 1
ATOM 4900 O O . ASN C 2 235 ? -70.743 133.323 147.340 1.00 98.33 260 ASN C O 1
ATOM 4902 N N . GLU C 2 236 ? -71.118 133.019 145.116 1.00 94.46 261 GLU C N 1
ATOM 4903 C CA . GLU C 2 236 ? -69.807 132.464 144.763 1.00 92.02 261 GLU C CA 1
ATOM 4904 C C . GLU C 2 236 ? -68.707 133.537 144.837 1.00 94.96 261 GLU C C 1
ATOM 4905 O O . GLU C 2 236 ? -68.911 134.667 144.386 1.00 96.00 261 GLU C O 1
ATOM 4911 N N . ALA C 2 237 ? -67.543 133.168 145.414 1.00 89.28 262 ALA C N 1
ATOM 4912 C CA . ALA C 2 237 ? -66.378 134.044 145.597 1.00 88.57 262 ALA C CA 1
ATOM 4913 C C . ALA C 2 237 ? -65.053 133.274 145.442 1.00 89.26 262 ALA C C 1
ATOM 4914 O O . ALA C 2 237 ? -65.048 132.041 145.479 1.00 87.62 262 ALA C O 1
ATOM 4916 N N . THR C 2 238 ? -63.934 134.009 145.268 1.00 84.71 263 THR C N 1
ATOM 4917 C CA . THR C 2 238 ? -62.595 133.432 145.112 1.00 82.45 263 THR C CA 1
ATOM 4918 C C . THR C 2 238 ? -61.584 134.169 146.017 1.00 84.76 263 THR C C 1
ATOM 4919 O O . THR C 2 238 ? -61.544 135.401 146.029 1.00 85.37 263 THR C O 1
ATOM 4923 N N . LEU C 2 239 ? -60.791 133.398 146.789 1.00 79.21 264 LEU C N 1
ATOM 4924 C CA . LEU C 2 239 ? -59.764 133.917 147.700 1.00 78.39 264 LEU C CA 1
ATOM 4925 C C . LEU C 2 239 ? -58.364 133.590 147.186 1.00 80.25 264 LEU C C 1
ATOM 4926 O O . LEU C 2 239 ? -58.120 132.471 146.730 1.00 78.75 264 LEU C O 1
ATOM 4931 N N . THR C 2 240 ? -57.444 134.563 147.273 1.00 76.59 265 THR C N 1
ATOM 4932 C CA . THR C 2 240 ? -56.053 134.400 146.840 1.00 75.15 265 THR C CA 1
ATOM 4933 C C . THR C 2 240 ? -55.114 134.492 148.046 1.00 78.27 265 THR C C 1
ATOM 4934 O O . THR C 2 240 ? -55.319 135.323 148.936 1.00 78.64 265 THR C O 1
ATOM 4938 N N . CYS C 2 241 ? -54.093 133.622 148.073 1.00 73.40 266 CYS C N 1
ATOM 4939 C CA . CYS C 2 241 ? -53.110 133.553 149.151 1.00 72.62 266 CYS C CA 1
ATOM 4940 C C . CYS C 2 241 ? -51.783 134.166 148.695 1.00 75.85 266 CYS C C 1
ATOM 4941 O O . CYS C 2 241 ? -51.131 133.636 147.790 1.00 74.62 266 CYS C O 1
ATOM 4944 N N . ASP C 2 242 ? -51.401 135.297 149.309 1.00 72.70 267 ASP C N 1
ATOM 4945 C CA . ASP C 2 242 ? -50.159 136.001 148.994 1.00 71.96 267 ASP C CA 1
ATOM 4946 C C . ASP C 2 242 ? -49.285 136.089 150.238 1.00 74.69 267 ASP C C 1
ATOM 4947 O O . ASP C 2 242 ? -49.772 136.445 151.313 1.00 75.19 267 ASP C O 1
ATOM 4952 N N . ALA C 2 243 ? -47.997 135.745 150.093 1.00 69.53 268 ALA C N 1
ATOM 4953 C CA . ALA C 2 243 ? -47.038 135.763 151.195 1.00 68.76 268 ALA C CA 1
ATOM 4954 C C . ALA C 2 243 ? -45.695 136.332 150.761 1.00 71.34 268 ALA C C 1
ATOM 4955 O O . ALA C 2 243 ? -45.249 136.086 149.638 1.00 70.51 268 ALA C O 1
ATOM 4957 N N . ARG C 2 244 ? -45.051 137.090 151.660 1.00 67.51 269 ARG C N 1
ATOM 4958 C CA . ARG C 2 244 ? -43.742 137.686 151.415 1.00 66.54 269 ARG C CA 1
ATOM 4959 C C . ARG C 2 244 ? -42.681 136.931 152.207 1.00 69.18 269 ARG C C 1
ATOM 4960 O O . ARG C 2 244 ? -42.831 136.752 153.419 1.00 68.98 269 ARG C O 1
ATOM 4962 N N . SER C 2 245 ? -41.631 136.452 151.510 1.00 64.72 270 SER C N 1
ATOM 4963 C CA . SER C 2 245 ? -40.509 135.715 152.100 1.00 64.08 270 SER C CA 1
ATOM 4964 C C . SER C 2 245 ? -39.236 135.879 151.268 1.00 67.29 270 SER C C 1
ATOM 4965 O O . SER C 2 245 ? -39.299 136.314 150.116 1.00 66.59 270 SER C O 1
ATOM 4968 N N . ASN C 2 246 ? -38.082 135.535 151.862 1.00 64.02 271 ASN C N 1
ATOM 4969 C CA . ASN C 2 246 ? -36.785 135.595 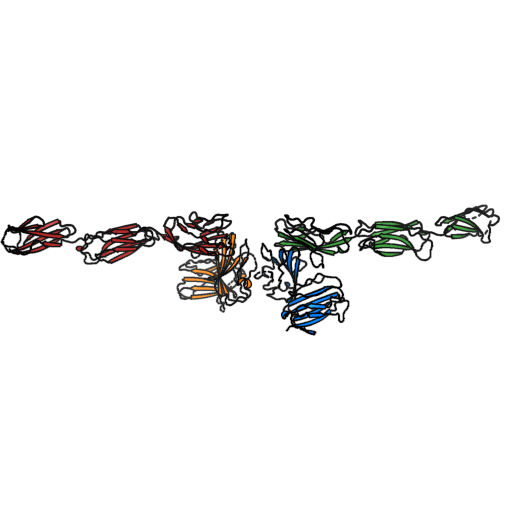151.200 1.00 63.58 271 ASN C CA 1
ATOM 4970 C C . ASN C 2 246 ? -35.998 134.302 151.503 1.00 67.42 271 ASN C C 1
ATOM 4971 O O . ASN C 2 246 ? -35.585 134.104 152.648 1.00 67.23 271 ASN C O 1
ATOM 4976 N N . PRO C 2 247 ? -35.835 133.370 150.530 1.00 63.85 272 PRO C N 1
ATOM 4977 C CA . PRO C 2 247 ? -36.286 133.420 149.122 1.00 63.55 272 PRO C CA 1
ATOM 4978 C C . PRO C 2 247 ? -37.808 133.348 149.003 1.00 67.21 272 PRO C C 1
ATOM 4979 O O . PRO C 2 247 ? -38.479 132.932 149.952 1.00 66.83 272 PRO C O 1
ATOM 4983 N N . GLU C 2 248 ? -38.348 133.765 147.838 1.00 63.81 273 GLU C N 1
ATOM 4984 C CA . GLU C 2 248 ? -39.785 133.796 147.531 1.00 63.86 273 GLU C CA 1
ATOM 4985 C C . GLU C 2 248 ? -40.445 132.403 147.720 1.00 67.71 273 GLU C C 1
ATOM 4986 O O . GLU C 2 248 ? -39.748 131.389 147.592 1.00 67.35 273 GLU C O 1
ATOM 4992 N N . PRO C 2 249 ? -41.758 132.338 148.090 1.00 63.98 274 PRO C N 1
ATOM 4993 C CA . PRO C 2 249 ? -42.393 131.035 148.365 1.00 63.65 274 PRO C CA 1
ATOM 4994 C C . PRO C 2 249 ? -42.287 130.010 147.238 1.00 66.73 274 PRO C C 1
ATOM 4995 O O . PRO C 2 249 ? -42.424 130.353 146.062 1.00 66.63 274 PRO C O 1
ATOM 4999 N N . THR C 2 250 ? -42.023 128.747 147.622 1.00 62.40 275 THR C N 1
ATOM 5000 C CA . THR C 2 250 ? -41.877 127.606 146.712 1.00 61.95 275 THR C CA 1
ATOM 5001 C C . THR C 2 250 ? -43.202 126.851 146.542 1.00 64.88 275 THR C C 1
ATOM 5002 O O . THR C 2 250 ? -43.437 126.272 145.480 1.00 64.82 275 THR C O 1
ATOM 5006 N N . GLY C 2 251 ? -44.041 126.862 147.579 1.00 60.48 276 GLY C N 1
ATOM 5007 C CA . GLY C 2 251 ? -45.330 126.181 147.567 1.00 60.14 276 GLY C CA 1
ATOM 5008 C C . GLY C 2 251 ? -46.392 126.792 148.456 1.00 63.12 276 GLY C C 1
ATOM 5009 O O . GLY C 2 251 ? -46.094 127.284 149.547 1.00 62.50 276 GLY C O 1
ATOM 5010 N N . TYR C 2 252 ? -47.649 126.746 147.980 1.00 59.50 277 TYR C N 1
ATOM 5011 C CA . TYR C 2 252 ? -48.852 127.234 148.665 1.00 59.37 277 TYR C CA 1
ATOM 5012 C C . TYR C 2 252 ? -49.837 126.072 148.839 1.00 63.82 277 TYR C C 1
ATOM 5013 O O . TYR C 2 252 ? -49.935 125.222 147.950 1.00 63.39 277 TYR C O 1
ATOM 5022 N N . ASN C 2 253 ? -50.561 126.027 149.973 1.00 61.08 278 ASN C N 1
ATOM 5023 C CA . ASN C 2 253 ? -51.516 124.952 150.262 1.00 61.54 278 ASN C CA 1
ATOM 5024 C C . ASN C 2 253 ? -52.711 125.456 151.073 1.00 66.40 278 ASN C C 1
ATOM 5025 O O . ASN C 2 253 ? -52.533 126.198 152.033 1.00 66.27 278 ASN C O 1
ATOM 5030 N N . TRP C 2 254 ? -53.923 125.021 150.697 1.00 63.75 279 TRP C N 1
ATOM 5031 C CA . TRP C 2 254 ? -55.165 125.356 151.394 1.00 64.55 279 TRP C CA 1
ATOM 5032 C C . TRP C 2 254 ? -55.713 124.136 152.128 1.00 70.48 279 TRP C C 1
ATOM 5033 O O . TRP C 2 254 ? -55.646 123.018 151.610 1.00 69.82 279 TRP C O 1
ATOM 5044 N N . SER C 2 255 ? -56.258 124.357 153.332 1.00 69.32 280 SER C N 1
ATOM 5045 C CA . SER C 2 255 ? -56.843 123.324 154.192 1.00 70.77 280 SER C CA 1
ATOM 5046 C C . SER C 2 255 ? -57.833 123.952 155.184 1.00 77.44 280 SER C C 1
ATOM 5047 O O . SER C 2 255 ? -58.108 125.150 155.099 1.00 76.84 280 SER C O 1
ATOM 5050 N N . THR C 2 256 ? -58.383 123.139 156.104 1.00 76.85 281 THR C N 1
ATOM 5051 C CA . THR C 2 256 ? -59.311 123.597 157.138 1.00 79.00 281 THR C CA 1
ATOM 5052 C C . THR C 2 256 ? -58.774 123.146 158.521 1.00 86.09 281 THR C C 1
ATOM 5053 O O . THR C 2 256 ? -57.823 122.360 158.579 1.00 85.55 281 THR C O 1
ATOM 5057 N N . THR C 2 257 ? -59.372 123.661 159.618 1.00 85.48 282 THR C N 1
ATOM 5058 C CA . THR C 2 257 ? -58.982 123.354 161.003 1.00 87.51 282 THR C CA 1
ATOM 5059 C C . THR C 2 257 ? -59.198 121.858 161.319 1.00 93.32 282 THR C C 1
ATOM 5060 O O . THR C 2 257 ? -58.386 121.270 162.036 1.00 93.63 282 THR C O 1
ATOM 5064 N N . MET C 2 258 ? -60.273 121.251 160.767 1.00 90.67 283 MET C N 1
ATOM 5065 C CA . MET C 2 258 ? -60.606 119.835 160.954 1.00 91.56 283 MET C CA 1
ATOM 5066 C C . MET C 2 258 ? -59.608 118.924 160.215 1.00 95.23 283 MET C C 1
ATOM 5067 O O . MET C 2 258 ? -59.077 117.988 160.817 1.00 95.93 283 MET C O 1
ATOM 5069 N N . GLY C 2 259 ? -59.361 119.218 158.937 1.00 90.43 284 GLY C N 1
ATOM 5070 C CA . GLY C 2 259 ? -58.442 118.465 158.090 1.00 89.45 284 GLY C CA 1
ATOM 5071 C C . GLY C 2 259 ? -58.509 118.863 156.626 1.00 92.00 284 GLY C C 1
ATOM 5072 O O . GLY C 2 259 ? -58.152 119.996 156.286 1.00 90.80 284 GLY C O 1
ATOM 5073 N N . PRO C 2 260 ? -58.963 117.955 155.723 1.00 88.28 285 PRO C N 1
ATOM 5074 C CA . PRO C 2 260 ? -59.041 118.316 154.293 1.00 86.71 285 PRO C CA 1
ATOM 5075 C C . PRO C 2 260 ? -60.177 119.300 153.989 1.00 89.96 285 PRO C C 1
ATOM 5076 O O . PRO C 2 260 ? -61.131 119.398 154.764 1.00 90.38 285 PRO C O 1
ATOM 5080 N N . LEU C 2 261 ? -60.065 120.017 152.849 1.00 85.11 286 LEU C N 1
ATOM 5081 C CA . LEU C 2 261 ? -61.013 121.032 152.370 1.00 84.47 286 LEU C CA 1
ATOM 5082 C C . LEU C 2 261 ? -62.461 120.509 152.272 1.00 87.91 286 LEU C C 1
ATOM 5083 O O . LEU C 2 261 ? -62.660 119.365 151.856 1.00 87.22 286 LEU C O 1
ATOM 5088 N N . PRO C 2 262 ? -63.477 121.344 152.627 1.00 84.61 287 PRO C N 1
ATOM 5089 C CA . PRO C 2 262 ? -64.883 120.892 152.544 1.00 84.74 287 PRO C CA 1
ATOM 5090 C C . PRO C 2 262 ? -65.348 120.604 151.099 1.00 87.28 287 PRO C C 1
ATOM 5091 O O . PRO C 2 262 ? -64.639 120.992 150.164 1.00 86.09 287 PRO C O 1
ATOM 5095 N N . PRO C 2 263 ? -66.518 119.936 150.875 1.00 83.63 288 PRO C N 1
ATOM 5096 C CA . PRO C 2 263 ? -66.933 119.606 149.492 1.00 82.57 288 PRO C CA 1
ATOM 5097 C C . PRO C 2 263 ? -67.168 120.798 148.551 1.00 85.18 288 PRO C C 1
ATOM 5098 O O . PRO C 2 263 ? -67.105 120.606 147.335 1.00 84.26 288 PRO C O 1
ATOM 5102 N N . PHE C 2 264 ? -67.432 122.007 149.089 1.00 81.44 289 PHE C N 1
ATOM 5103 C CA . PHE C 2 264 ? -67.681 123.204 148.276 1.00 80.94 289 PHE C CA 1
ATOM 5104 C C . PHE C 2 264 ? -66.385 123.951 147.898 1.00 82.21 289 PHE C C 1
ATOM 5105 O O . PHE C 2 264 ? -66.347 124.583 146.839 1.00 81.86 289 PHE C O 1
ATOM 5113 N N . ALA C 2 265 ? -65.343 123.887 148.751 1.00 76.56 290 ALA C N 1
ATOM 5114 C CA . ALA C 2 265 ? -64.067 124.568 148.513 1.00 74.88 290 ALA C CA 1
ATOM 5115 C C . ALA C 2 265 ? -63.120 123.738 147.632 1.00 75.31 290 ALA C C 1
ATOM 5116 O O . ALA C 2 265 ? -62.865 122.566 147.921 1.00 74.66 290 ALA C O 1
ATOM 5118 N N . VAL C 2 266 ? -62.620 124.355 146.543 1.00 69.64 291 VAL C N 1
ATOM 5119 C CA . VAL C 2 266 ? -61.680 123.754 145.583 1.00 68.00 291 VAL C CA 1
ATOM 5120 C C . VAL C 2 266 ? -60.475 124.700 145.456 1.00 69.66 291 VAL C C 1
ATOM 5121 O O . VAL C 2 266 ? -60.657 125.877 145.142 1.00 69.44 291 VAL C O 1
ATOM 5125 N N . ALA C 2 267 ? -59.255 124.189 145.702 1.00 64.38 292 ALA C N 1
ATOM 5126 C CA . ALA C 2 267 ? -58.041 125.003 145.639 1.00 63.40 292 ALA C CA 1
ATOM 5127 C C . ALA C 2 267 ? -56.915 124.352 144.832 1.00 66.08 292 ALA C C 1
ATOM 5128 O O . ALA C 2 267 ? -56.879 123.131 144.670 1.00 65.62 292 ALA C O 1
ATOM 5130 N N . GLN C 2 268 ? -55.988 125.194 144.338 1.00 61.91 293 GLN C N 1
ATOM 5131 C CA . GLN C 2 268 ? -54.797 124.812 143.583 1.00 61.33 293 GLN C CA 1
ATOM 5132 C C . GLN C 2 268 ? -53.705 125.838 143.860 1.00 64.96 293 GLN C C 1
ATOM 5133 O O . GLN C 2 268 ? -53.641 126.883 143.206 1.00 64.87 293 GLN C O 1
ATOM 5139 N N . GLY C 2 269 ? -52.888 125.542 144.863 1.00 61.06 294 GLY C N 1
ATOM 5140 C CA . GLY C 2 269 ? -51.801 126.410 145.285 1.00 60.55 294 GLY C CA 1
ATOM 5141 C C . GLY C 2 269 ? -52.289 127.588 146.097 1.00 64.65 294 GLY C C 1
ATOM 5142 O O . GLY C 2 269 ? -52.770 127.411 147.219 1.00 64.39 294 GLY C O 1
ATOM 5143 N N . ALA C 2 270 ? -52.151 128.800 145.535 1.00 61.48 295 ALA C N 1
ATOM 5144 C CA . ALA C 2 270 ? -52.516 130.061 146.184 1.00 61.64 295 ALA C CA 1
ATOM 5145 C C . ALA C 2 270 ? -53.994 130.436 146.002 1.00 66.24 295 ALA C C 1
ATOM 5146 O O . ALA C 2 270 ? -54.566 131.077 146.883 1.00 66.22 295 ALA C O 1
ATOM 5148 N N . GLN C 2 271 ? -54.601 130.061 144.866 1.00 63.30 296 GLN C N 1
ATOM 5149 C CA . GLN C 2 271 ? -55.988 130.401 144.543 1.00 64.02 296 GLN C CA 1
ATOM 5150 C C . GLN C 2 271 ? -56.968 129.351 145.079 1.00 68.40 296 GLN C C 1
ATOM 5151 O O . GLN C 2 271 ? -56.769 128.151 144.876 1.00 67.28 296 GLN C O 1
ATOM 5157 N N . LEU C 2 272 ? -58.024 129.823 145.772 1.00 66.33 297 LEU C N 1
ATOM 5158 C CA . LEU C 2 272 ? -59.083 129.006 146.376 1.00 66.60 297 LEU C CA 1
ATOM 5159 C C . LEU C 2 272 ? -60.464 129.500 145.925 1.00 72.20 297 LEU C C 1
ATOM 5160 O O . LEU C 2 272 ? -60.768 130.687 146.057 1.00 72.79 297 LEU C O 1
ATOM 5165 N N . LEU C 2 273 ? -61.296 128.577 145.412 1.00 69.18 298 LEU C N 1
ATOM 5166 C CA . LEU C 2 273 ? -62.659 128.853 144.960 1.00 70.17 298 LEU C CA 1
ATOM 5167 C C . LEU C 2 273 ? -63.672 128.263 145.947 1.00 75.50 298 LEU C C 1
ATOM 5168 O O . LEU C 2 273 ? -63.568 127.090 146.310 1.00 74.27 298 LEU C O 1
ATOM 5173 N N . ILE C 2 274 ? -64.653 129.083 146.364 1.00 74.41 299 ILE C N 1
ATOM 5174 C CA . ILE C 2 274 ? -65.719 128.691 147.293 1.00 75.36 299 ILE C CA 1
ATOM 5175 C C . ILE C 2 274 ? -67.057 128.743 146.545 1.00 81.55 299 ILE C C 1
ATOM 5176 O O . ILE C 2 274 ? -67.387 129.765 145.941 1.00 82.02 299 ILE C O 1
ATOM 5181 N N . ARG C 2 275 ? -67.807 127.630 146.577 1.00 79.12 300 ARG C N 1
ATOM 5182 C CA . ARG C 2 275 ? -69.117 127.498 145.937 1.00 80.20 300 ARG C CA 1
ATOM 5183 C C . ARG C 2 275 ? -70.239 127.631 146.986 1.00 86.60 300 ARG C C 1
ATOM 5184 O O . ARG C 2 275 ? -70.043 127.190 148.124 1.00 86.20 300 ARG C O 1
ATOM 5186 N N . PRO C 2 276 ? -71.413 128.230 146.650 1.00 85.25 301 PRO C N 1
ATOM 5187 C CA . PRO C 2 276 ? -72.482 128.363 147.658 1.00 90.36 301 PRO C CA 1
ATOM 5188 C C . PRO C 2 276 ? -73.199 127.040 147.918 1.00 117.15 301 PRO C C 1
ATOM 5189 O O . PRO C 2 276 ? -72.852 126.321 148.853 1.00 76.55 301 PRO C O 1
ATOM 5193 N N . THR C 2 284 ? -62.953 126.779 159.462 1.00 82.21 309 THR C N 1
ATOM 5194 C CA . THR C 2 284 ? -62.019 127.890 159.305 1.00 81.66 309 THR C CA 1
ATOM 5195 C C . THR C 2 284 ? -60.878 127.489 158.365 1.00 83.39 309 THR C C 1
ATOM 5196 O O . THR C 2 284 ? -60.170 126.515 158.630 1.00 82.48 309 THR C O 1
ATOM 5198 N N . LEU C 2 285 ? -60.715 128.243 157.261 1.00 78.78 310 LEU C N 1
ATOM 5199 C CA . LEU C 2 285 ? -59.702 128.007 156.228 1.00 76.73 310 LEU C CA 1
ATOM 5200 C C . LEU C 2 285 ? -58.294 128.365 156.711 1.00 80.02 310 LEU C C 1
ATOM 5201 O O . LEU C 2 285 ? -58.102 129.383 157.382 1.00 80.31 310 LEU C O 1
ATOM 5206 N N . ILE C 2 286 ? -57.314 127.507 156.367 1.00 75.44 311 ILE C N 1
ATOM 5207 C CA . ILE C 2 286 ? -55.896 127.648 156.722 1.00 74.88 311 ILE C CA 1
ATOM 5208 C C . ILE C 2 286 ? -55.048 127.658 155.442 1.00 77.27 311 ILE C C 1
ATOM 5209 O O . ILE C 2 286 ? -55.216 126.776 154.598 1.00 76.14 311 ILE C O 1
ATOM 5214 N N . CYS C 2 287 ? -54.130 128.634 155.304 1.00 73.72 312 CYS C N 1
ATOM 5215 C CA . CYS C 2 287 ? -53.246 128.696 154.139 1.00 72.43 312 CYS C CA 1
ATOM 5216 C C . CYS C 2 287 ? -51.788 128.474 154.561 1.00 74.86 312 CYS C C 1
ATOM 5217 O O . CYS C 2 287 ? -51.173 129.352 155.168 1.00 74.64 312 CYS C O 1
ATOM 5220 N N . ASN C 2 288 ? -51.254 127.284 154.241 1.00 70.38 313 ASN C N 1
ATOM 5221 C CA . ASN C 2 288 ? -49.890 126.854 154.543 1.00 69.83 313 ASN C CA 1
ATOM 5222 C C . ASN C 2 288 ? -48.961 127.206 153.375 1.00 72.13 313 ASN C C 1
ATOM 5223 O O . ASN C 2 288 ? -49.081 126.631 152.290 1.00 71.03 313 ASN C O 1
ATOM 5228 N N . VAL C 2 289 ? -48.062 128.182 153.593 1.00 68.38 314 VAL C N 1
ATOM 5229 C CA . VAL C 2 289 ? -47.098 128.651 152.588 1.00 67.22 314 VAL C CA 1
ATOM 5230 C C . VAL C 2 289 ? -45.698 128.199 153.020 1.00 71.13 314 VAL C C 1
ATOM 5231 O O . VAL C 2 289 ? -45.331 128.384 154.179 1.00 70.83 314 VAL C O 1
ATOM 5235 N N . THR C 2 290 ? -44.933 127.594 152.093 1.00 68.06 315 THR C N 1
ATOM 5236 C CA . THR C 2 290 ? -43.601 127.056 152.375 1.00 68.30 315 THR C CA 1
ATOM 5237 C C . THR C 2 290 ? -42.517 127.667 151.471 1.00 72.33 315 THR C C 1
ATOM 5238 O O . THR C 2 290 ? -42.757 127.936 150.290 1.00 71.39 315 THR C O 1
ATOM 5242 N N . ASN C 2 291 ? -41.316 127.861 152.048 1.00 69.60 316 ASN C N 1
ATOM 5243 C CA . ASN C 2 291 ? -40.112 128.358 151.382 1.00 69.29 316 ASN C CA 1
ATOM 5244 C C . ASN C 2 291 ? -38.884 127.609 151.960 1.00 74.21 316 ASN C C 1
ATOM 5245 O O . ASN C 2 291 ? -39.067 126.662 152.731 1.00 74.45 316 ASN C O 1
ATOM 5250 N N . ALA C 2 292 ? -37.652 128.022 151.584 1.00 70.96 317 ALA C N 1
ATOM 5251 C CA . ALA C 2 292 ? -36.391 127.420 152.037 1.00 71.44 317 ALA C CA 1
ATOM 5252 C C . ALA C 2 292 ? -36.203 127.490 153.570 1.00 76.19 317 ALA C C 1
ATOM 5253 O O . ALA C 2 292 ? -35.621 126.568 154.146 1.00 76.56 317 ALA C O 1
ATOM 5255 N N . LEU C 2 293 ? -36.697 128.571 154.219 1.00 72.71 318 LEU C N 1
ATOM 5256 C CA . LEU C 2 293 ? -36.594 128.784 155.669 1.00 73.21 318 LEU C CA 1
ATOM 5257 C C . LEU C 2 293 ? -37.546 127.871 156.458 1.00 78.01 318 LEU C C 1
ATOM 5258 O O . LEU C 2 293 ? -37.140 127.316 157.479 1.00 78.69 318 LEU C O 1
ATOM 5260 N N . GLY C 2 294 ? -38.789 127.737 155.989 1.00 74.36 319 GLY C N 1
ATOM 5261 C CA . GLY C 2 294 ? -39.807 126.905 156.624 1.00 74.97 319 GLY C CA 1
ATOM 5262 C C . GLY C 2 294 ? -41.217 127.119 156.107 1.00 78.02 319 GLY C C 1
ATOM 5263 O O . GLY C 2 294 ? -41.407 127.650 155.008 1.00 76.46 319 GLY C O 1
ATOM 5264 N N . ALA C 2 295 ? -42.218 126.695 156.903 1.00 75.41 320 ALA C N 1
ATOM 5265 C CA . ALA C 2 295 ? -43.639 126.814 156.568 1.00 75.07 320 ALA C CA 1
ATOM 5266 C C . ALA C 2 295 ? -44.412 127.625 157.618 1.00 79.75 320 ALA C C 1
ATOM 5267 O O . ALA C 2 295 ? -44.224 127.424 158.821 1.00 80.47 320 ALA C O 1
ATOM 5269 N N . ARG C 2 296 ? -45.279 128.544 157.150 1.00 75.91 321 ARG C N 1
ATOM 5270 C CA . ARG C 2 296 ? -46.115 129.403 157.998 1.00 76.68 321 ARG C CA 1
ATOM 5271 C C . ARG C 2 296 ? -47.585 129.317 157.572 1.00 81.40 321 ARG C C 1
ATOM 5272 O O . ARG C 2 296 ? -47.871 129.139 156.386 1.00 79.96 321 ARG C O 1
ATOM 5280 N N . GLN C 2 297 ? -48.510 129.439 158.544 1.00 79.94 322 GLN C N 1
ATOM 5281 C CA . GLN C 2 297 ? -49.955 129.341 158.309 1.00 80.43 322 GLN C CA 1
ATOM 5282 C C . GLN C 2 297 ? -50.711 130.620 158.693 1.00 86.24 322 GLN C C 1
ATOM 5283 O O . GLN C 2 297 ? -50.223 131.413 159.501 1.00 86.61 322 GLN C O 1
ATOM 5289 N N . ALA C 2 298 ? -51.921 130.794 158.123 1.00 83.72 323 ALA C N 1
ATOM 5290 C CA . ALA C 2 298 ? -52.823 131.911 158.404 1.00 84.99 323 ALA C CA 1
ATOM 5291 C C . ALA C 2 298 ? -54.258 131.404 158.546 1.00 90.73 323 ALA C C 1
ATOM 5292 O O . ALA C 2 298 ? -54.856 130.939 157.571 1.00 89.54 323 ALA C O 1
ATOM 5294 N N . GLU C 2 299 ? -54.787 131.463 159.777 1.00 89.83 324 GLU C N 1
ATOM 5295 C CA . GLU C 2 299 ? -56.141 131.021 160.120 1.00 91.18 324 GLU C CA 1
ATOM 5296 C C . GLU C 2 299 ? -57.163 132.091 159.732 1.00 96.28 324 GLU C C 1
ATOM 5297 O O . GLU C 2 299 ? -56.942 133.276 159.996 1.00 96.68 324 GLU C O 1
ATOM 5303 N N . LEU C 2 300 ? -58.275 131.673 159.098 1.00 93.02 325 LEU C N 1
ATOM 5304 C CA . LEU C 2 300 ? -59.348 132.571 158.665 1.00 93.84 325 LEU C CA 1
ATOM 5305 C C . LEU C 2 300 ? -60.712 131.885 158.816 1.00 98.75 325 LEU C C 1
ATOM 5306 O O . LEU C 2 300 ? -60.982 130.896 158.130 1.00 97.24 325 LEU C O 1
ATOM 5311 N N . THR C 2 301 ? -61.561 132.410 159.722 1.00 97.41 326 THR C N 1
ATOM 5312 C CA . THR C 2 301 ? -62.900 131.872 159.989 1.00 98.21 326 THR C CA 1
ATOM 5313 C C . THR C 2 301 ? -63.880 132.340 158.909 1.00 101.45 326 THR C C 1
ATOM 5314 O O . THR C 2 301 ? -64.022 133.545 158.682 1.00 101.73 326 THR C O 1
ATOM 5318 N N . VAL C 2 302 ? -64.541 131.377 158.237 1.00 96.90 327 VAL C N 1
ATOM 5319 C CA . VAL C 2 302 ? -65.511 131.636 157.172 1.00 123.83 327 VAL C CA 1
ATOM 5320 C C . VAL C 2 302 ? -66.829 130.929 157.475 1.00 151.92 327 VAL C C 1
ATOM 5321 O O . VAL C 2 302 ? -67.879 131.568 157.505 1.00 114.68 327 VAL C O 1
ATOM 5323 N N . ASP D 2 3 ? 61.307 191.412 166.341 1.00 86.44 28 ASP D N 1
ATOM 5324 C CA . ASP D 2 3 ? 62.603 191.091 165.746 1.00 87.15 28 ASP D CA 1
ATOM 5325 C C . ASP D 2 3 ? 62.945 192.053 164.599 1.00 87.20 28 ASP D C 1
ATOM 5326 O O . ASP D 2 3 ? 64.128 192.252 164.308 1.00 87.33 28 ASP D O 1
ATOM 5331 N N . VAL D 2 4 ? 61.912 192.650 163.959 1.00 79.99 29 VAL D N 1
ATOM 5332 C CA . VAL D 2 4 ? 62.061 193.604 162.851 1.00 76.93 29 VAL D CA 1
ATOM 5333 C C . VAL D 2 4 ? 62.615 194.934 163.377 1.00 77.82 29 VAL D C 1
ATOM 5334 O O . VAL D 2 4 ? 62.153 195.434 164.405 1.00 77.08 29 VAL D O 1
ATOM 5338 N N . VAL D 2 5 ? 63.627 195.482 162.683 1.00 72.62 30 VAL D N 1
ATOM 5339 C CA . VAL D 2 5 ? 64.278 196.738 163.069 1.00 70.76 30 VAL D CA 1
ATOM 5340 C C . VAL D 2 5 ? 64.258 197.740 161.915 1.00 70.73 30 VAL D C 1
ATOM 5341 O O . VAL D 2 5 ? 64.385 197.355 160.750 1.00 69.75 30 VAL D O 1
ATOM 5345 N N . VAL D 2 6 ? 64.100 199.031 162.256 1.00 65.02 31 VAL D N 1
ATOM 5346 C CA . VAL D 2 6 ? 64.088 200.135 161.295 1.00 62.37 31 VAL D CA 1
ATOM 5347 C C . VAL D 2 6 ? 65.520 200.642 161.149 1.00 65.54 31 VAL D C 1
ATOM 5348 O O . VAL D 2 6 ? 66.121 201.076 162.136 1.00 65.55 31 VAL D O 1
ATOM 5352 N N . GLN D 2 7 ? 66.072 200.561 159.929 1.00 61.48 32 GLN D N 1
ATOM 5353 C CA . GLN D 2 7 ? 67.441 200.992 159.658 1.00 61.45 32 GLN D CA 1
ATOM 5354 C C . GLN D 2 7 ? 67.453 202.343 158.944 1.00 63.02 32 GLN D C 1
ATOM 5355 O O . GLN D 2 7 ? 66.884 202.491 157.860 1.00 61.63 32 GLN D O 1
ATOM 5361 N N . ALA D 2 8 ? 68.084 203.336 159.588 1.00 59.08 33 ALA D N 1
ATOM 5362 C CA . ALA D 2 8 ? 68.216 204.712 159.105 1.00 57.14 33 ALA D CA 1
ATOM 5363 C C . ALA D 2 8 ? 69.452 205.389 159.709 1.00 60.95 33 ALA D C 1
ATOM 5364 O O . ALA D 2 8 ? 69.761 205.121 160.873 1.00 61.52 33 ALA D O 1
ATOM 5366 N N . PRO D 2 9 ? 70.161 206.286 158.975 1.00 56.86 34 PRO D N 1
ATOM 5367 C CA . PRO D 2 9 ? 71.327 206.957 159.578 1.00 56.92 34 PRO D CA 1
ATOM 5368 C C . PRO D 2 9 ? 70.916 207.908 160.705 1.00 60.34 34 PRO D C 1
ATOM 5369 O O . PRO D 2 9 ? 69.795 208.422 160.701 1.00 58.93 34 PRO D O 1
ATOM 5373 N N . THR D 2 10 ? 71.817 208.116 161.678 1.00 57.85 35 THR D N 1
ATOM 5374 C CA . THR D 2 10 ? 71.582 208.977 162.842 1.00 57.55 35 THR D CA 1
ATOM 5375 C C . THR D 2 10 ? 71.487 210.457 162.440 1.00 59.15 35 THR D C 1
ATOM 5376 O O . THR D 2 10 ? 70.608 211.163 162.937 1.00 57.92 35 THR D O 1
ATOM 5380 N N . GLN D 2 11 ? 72.387 210.914 161.545 1.00 55.11 36 GLN D N 1
ATOM 5381 C CA . GLN D 2 11 ? 72.456 212.298 161.065 1.00 53.28 36 GLN D CA 1
ATOM 5382 C C . GLN D 2 11 ? 72.421 212.365 159.543 1.00 55.97 36 GLN D C 1
ATOM 5383 O O . GLN D 2 11 ? 73.061 211.551 158.871 1.00 56.09 36 GLN D O 1
ATOM 5389 N N . VAL D 2 12 ? 71.676 213.344 159.000 1.00 51.42 37 VAL D N 1
ATOM 5390 C CA . VAL D 2 12 ? 71.563 213.570 157.557 1.00 50.52 37 VAL D CA 1
ATOM 5391 C C . VAL D 2 12 ? 71.899 215.049 157.275 1.00 53.14 37 VAL D C 1
ATOM 5392 O O . VAL D 2 12 ? 71.141 215.935 157.684 1.00 52.13 37 VAL D O 1
ATOM 5396 N N . PRO D 2 13 ? 73.038 215.333 156.599 1.00 49.60 38 PRO D N 1
ATOM 5397 C CA . PRO D 2 13 ? 73.384 216.733 156.308 1.00 48.55 38 PRO D CA 1
ATOM 5398 C C . PRO D 2 13 ? 72.777 217.227 154.991 1.00 51.70 38 PRO D C 1
ATOM 5399 O O . PRO D 2 13 ? 72.828 216.534 153.972 1.00 51.86 38 PRO D O 1
ATOM 5403 N N . GLY D 2 14 ? 72.205 218.424 155.034 1.00 47.41 39 GLY D N 1
ATOM 5404 C CA . GLY D 2 14 ? 71.603 219.084 153.881 1.00 47.03 39 GLY D CA 1
ATOM 5405 C C . GLY D 2 14 ? 72.082 220.515 153.737 1.00 50.64 39 GLY D C 1
ATOM 5406 O O . GLY D 2 14 ? 72.786 221.015 154.615 1.00 49.88 39 GLY D O 1
ATOM 5407 N N . PHE D 2 15 ? 71.712 221.188 152.633 1.00 47.37 40 PHE D N 1
ATOM 5408 C CA . PHE D 2 15 ? 72.112 222.578 152.392 1.00 46.84 40 PHE D CA 1
ATOM 5409 C C . PHE D 2 15 ? 70.906 223.490 152.188 1.00 50.92 40 PHE D C 1
ATOM 5410 O O . PHE D 2 15 ? 69.886 223.041 151.667 1.00 51.10 40 PHE D O 1
ATOM 5418 N N . LEU D 2 16 ? 71.031 224.774 152.599 1.00 47.18 41 LEU D N 1
ATOM 5419 C CA . LEU D 2 16 ? 69.983 225.793 152.477 1.00 47.31 41 LEU D CA 1
ATOM 5420 C C . LEU D 2 16 ? 69.553 225.975 151.024 1.00 52.13 41 LEU D C 1
ATOM 5421 O O . LEU D 2 16 ? 70.404 226.123 150.142 1.00 52.28 41 LEU D O 1
ATOM 5426 N N . GLY D 2 17 ? 68.243 225.904 150.791 1.00 48.84 42 GLY D N 1
ATOM 5427 C CA . GLY D 2 17 ? 67.640 226.036 149.468 1.00 49.44 42 GLY D CA 1
ATOM 5428 C C . GLY D 2 17 ? 67.745 224.794 148.604 1.00 53.37 42 GLY D C 1
ATOM 5429 O O . GLY D 2 17 ? 67.041 224.681 147.597 1.00 53.92 42 GLY D O 1
ATOM 5430 N N . ASP D 2 18 ? 68.637 223.861 148.987 1.00 49.25 43 ASP D N 1
ATOM 5431 C CA . ASP D 2 18 ? 68.885 222.593 148.301 1.00 49.47 43 ASP D CA 1
ATOM 5432 C C . ASP D 2 18 ? 67.941 221.502 148.838 1.00 52.39 43 ASP D C 1
ATOM 5433 O O . ASP D 2 18 ? 67.293 221.692 149.873 1.00 51.24 43 ASP D O 1
ATOM 5438 N N . SER D 2 19 ? 67.862 220.368 148.124 1.00 48.90 44 SER D N 1
ATOM 5439 C CA . SER D 2 19 ? 67.023 219.232 148.497 1.00 48.41 44 SER D CA 1
ATOM 5440 C C . SER D 2 19 ? 67.850 218.121 149.144 1.00 50.62 44 SER D C 1
ATOM 5441 O O . SER D 2 19 ? 69.027 217.959 148.812 1.00 50.65 44 SER D O 1
ATOM 5444 N N . VAL D 2 20 ? 67.232 217.355 150.065 1.00 45.43 45 VAL D N 1
ATOM 5445 C CA . VAL D 2 20 ? 67.884 216.235 150.746 1.00 44.58 45 VAL D CA 1
ATOM 5446 C C . VAL D 2 20 ? 66.885 215.068 150.934 1.00 47.33 45 VAL D C 1
ATOM 5447 O O . VAL D 2 20 ? 65.681 215.291 151.094 1.00 46.55 45 VAL D O 1
ATOM 5451 N N . THR D 2 21 ? 67.401 213.830 150.889 1.00 43.50 46 THR D N 1
ATOM 5452 C CA . THR D 2 21 ? 66.618 212.613 151.086 1.00 43.43 46 THR D CA 1
ATOM 5453 C C . THR D 2 21 ? 66.957 212.050 152.466 1.00 46.31 46 THR D C 1
ATOM 5454 O O . THR D 2 21 ? 68.134 211.925 152.807 1.00 46.10 46 THR D O 1
ATOM 5458 N N . LEU D 2 22 ? 65.919 211.743 153.259 1.00 42.02 47 LEU D N 1
ATOM 5459 C CA . LEU D 2 22 ? 66.044 211.164 154.595 1.00 41.62 47 LEU D CA 1
ATOM 5460 C C . LEU D 2 22 ? 65.858 209.650 154.465 1.00 45.63 47 LEU D C 1
ATOM 5461 O O . LEU D 2 22 ? 64.719 209.201 154.310 1.00 45.06 47 LEU D O 1
ATOM 5466 N N . PRO D 2 23 ? 66.957 208.850 154.423 1.00 42.78 48 PRO D N 1
ATOM 5467 C CA . PRO D 2 23 ? 66.799 207.402 154.221 1.00 43.42 48 PRO D CA 1
ATOM 5468 C C . PRO D 2 23 ? 66.257 206.708 155.459 1.00 47.03 48 PRO D C 1
ATOM 5469 O O . PRO D 2 23 ? 66.693 206.993 156.573 1.00 46.34 48 PRO D O 1
ATOM 5473 N N . CYS D 2 24 ? 65.275 205.820 155.246 1.00 43.89 49 CYS D N 1
ATOM 5474 C CA . CYS D 2 24 ? 64.601 205.039 156.277 1.00 44.09 49 CYS D CA 1
ATOM 5475 C C . CYS D 2 24 ? 63.953 203.827 155.631 1.00 49.14 49 CYS D C 1
ATOM 5476 O O . CYS D 2 24 ? 63.103 203.983 154.752 1.00 48.19 49 CYS D O 1
ATOM 5479 N N . TYR D 2 25 ? 64.368 202.620 156.047 1.00 47.52 50 TYR D N 1
ATOM 5480 C CA . TYR D 2 25 ? 63.815 201.373 155.531 1.00 48.55 50 TYR D CA 1
ATOM 5481 C C . TYR D 2 25 ? 63.653 200.346 156.653 1.00 53.52 50 TYR D C 1
ATOM 5482 O O . TYR D 2 25 ? 64.385 200.395 157.645 1.00 53.33 50 TYR D O 1
ATOM 5491 N N . LEU D 2 26 ? 62.682 199.427 156.494 1.00 50.95 51 LEU D N 1
ATOM 5492 C CA . LEU D 2 26 ? 62.389 198.381 157.470 1.00 52.28 51 LEU D CA 1
ATOM 5493 C C . LEU D 2 26 ? 63.099 197.076 157.100 1.00 60.39 51 LEU D C 1
ATOM 5494 O O . LEU D 2 26 ? 62.806 196.480 156.060 1.00 60.27 51 LEU D O 1
ATOM 5499 N N . GLN D 2 27 ? 64.035 196.642 157.961 1.00 60.28 52 GLN D N 1
ATOM 5500 C CA . GLN D 2 27 ? 64.778 195.398 157.790 1.00 63.40 52 GLN D CA 1
ATOM 5501 C C . GLN D 2 27 ? 63.923 194.248 158.335 1.00 70.37 52 GLN D C 1
ATOM 5502 O O . GLN D 2 27 ? 63.602 194.228 159.527 1.00 69.90 52 GLN D O 1
ATOM 5508 N N . VAL D 2 28 ? 63.518 193.322 157.448 1.00 69.53 53 VAL D N 1
ATOM 5509 C CA . VAL D 2 28 ? 62.684 192.171 157.806 1.00 71.24 53 VAL D CA 1
ATOM 5510 C C . VAL D 2 28 ? 63.499 190.876 157.619 1.00 80.35 53 VAL D C 1
ATOM 5511 O O . VAL D 2 28 ? 63.963 190.622 156.501 1.00 80.88 53 VAL D O 1
ATOM 5515 N N . PRO D 2 29 ? 63.667 190.033 158.675 1.00 80.18 54 PRO D N 1
ATOM 5516 C CA . PRO D 2 29 ? 64.399 188.766 158.485 1.00 83.30 54 PRO D CA 1
ATOM 5517 C C . PRO D 2 29 ? 63.627 187.815 157.566 1.00 88.66 54 PRO D C 1
ATOM 5518 O O . PRO D 2 29 ? 62.393 187.846 157.549 1.00 86.85 54 PRO D O 1
ATOM 5522 N N . ASN D 2 30 ? 64.360 186.988 156.794 1.00 88.03 55 ASN D N 1
ATOM 5523 C CA . ASN D 2 30 ? 63.827 186.026 155.816 1.00 89.18 55 ASN D CA 1
ATOM 5524 C C . ASN D 2 30 ? 62.831 185.028 156.438 1.00 93.92 55 ASN D C 1
ATOM 5525 O O . ASN D 2 30 ? 61.977 184.493 155.727 1.00 93.49 55 ASN D O 1
ATOM 5530 N N . MET D 2 31 ? 62.938 184.802 157.762 1.00 91.26 56 MET D N 1
ATOM 5531 C CA . MET D 2 31 ? 62.105 183.892 158.554 1.00 91.97 56 MET D CA 1
ATOM 5532 C C . MET D 2 31 ? 60.730 184.477 158.921 1.00 92.00 56 MET D C 1
ATOM 5533 O O . MET D 2 31 ? 59.745 183.73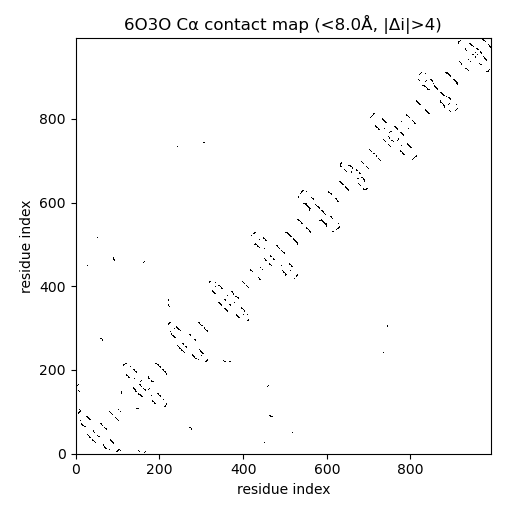5 158.929 1.00 92.01 56 MET D O 1
ATOM 5538 N N . GLU D 2 32 ? 60.672 185.781 159.257 1.00 84.93 57 GLU D N 1
ATOM 5539 C CA . GLU D 2 32 ? 59.454 186.458 159.702 1.00 81.82 57 GLU D CA 1
ATOM 5540 C C . GLU D 2 32 ? 58.630 187.048 158.556 1.00 81.51 57 GLU D C 1
ATOM 5541 O O . GLU D 2 32 ? 59.183 187.492 157.548 1.00 80.55 57 GLU D O 1
ATOM 5547 N N . VAL D 2 33 ? 57.295 187.057 158.744 1.00 75.45 58 VAL D N 1
ATOM 5548 C CA . VAL D 2 33 ? 56.294 187.610 157.828 1.00 72.58 58 VAL D CA 1
ATOM 5549 C C . VAL D 2 33 ? 55.711 188.878 158.492 1.00 72.40 58 VAL D C 1
ATOM 5550 O O . VAL D 2 33 ? 55.437 188.879 159.697 1.00 72.03 58 VAL D O 1
ATOM 5554 N N . THR D 2 34 ? 55.595 189.969 157.712 1.00 65.67 59 THR D N 1
ATOM 5555 C CA . THR D 2 34 ? 55.097 191.265 158.187 1.00 62.76 59 THR D CA 1
ATOM 5556 C C . THR D 2 34 ? 54.076 191.877 157.233 1.00 62.04 59 THR D C 1
ATOM 5557 O O . THR D 2 34 ? 54.044 191.518 156.051 1.00 61.88 59 THR D O 1
ATOM 5561 N N . HIS D 2 35 ? 53.259 192.819 157.756 1.00 54.95 60 HIS D N 1
ATOM 5562 C CA A HIS D 2 35 ? 52.282 193.559 156.963 0.50 52.90 60 HIS D CA 1
ATOM 5563 C CA B HIS D 2 35 ? 52.253 193.548 156.988 0.50 52.93 60 HIS D CA 1
ATOM 5564 C C . HIS D 2 35 ? 52.350 195.041 157.320 1.00 53.98 60 HIS D C 1
ATOM 5565 O O . HIS D 2 35 ? 51.914 195.456 158.399 1.00 53.38 60 HIS D O 1
ATOM 5578 N N . VAL D 2 36 ? 52.933 195.839 156.414 1.00 47.58 61 VAL D N 1
ATOM 5579 C CA . VAL D 2 36 ? 53.060 197.278 156.615 1.00 45.40 61 VAL D CA 1
ATOM 5580 C C . VAL D 2 36 ? 51.866 197.923 155.915 1.00 47.30 61 VAL D C 1
ATOM 5581 O O . VAL D 2 36 ? 51.716 197.808 154.694 1.00 46.98 61 VAL D O 1
ATOM 5585 N N . SER D 2 37 ? 50.991 198.545 156.713 1.00 42.37 62 SER D N 1
ATOM 5586 C CA . SER D 2 37 ? 49.759 199.185 156.259 1.00 41.25 62 SER D CA 1
ATOM 5587 C C . SER D 2 37 ? 49.897 200.700 156.160 1.00 42.47 62 SER D C 1
ATOM 5588 O O . SER D 2 37 ? 49.109 201.331 155.450 1.00 41.78 62 SER D O 1
ATOM 5591 N N . GLN D 2 38 ? 50.889 201.288 156.865 1.00 37.40 63 GLN D N 1
ATOM 5592 C CA . GLN D 2 38 ? 51.099 202.734 156.859 1.00 35.82 63 GLN D CA 1
ATOM 5593 C C . GLN D 2 38 ? 52.541 203.143 157.165 1.00 39.09 63 GLN D C 1
ATOM 5594 O O . GLN D 2 38 ? 53.256 202.445 157.884 1.00 38.66 63 GLN D O 1
ATOM 5600 N N . LEU D 2 39 ? 52.941 204.306 156.617 1.00 35.48 64 LEU D N 1
ATOM 5601 C CA . LEU D 2 39 ? 54.224 204.984 156.825 1.00 34.83 64 LEU D CA 1
ATOM 5602 C C . LEU D 2 39 ? 53.933 206.354 157.388 1.00 39.04 64 LEU D C 1
ATOM 5603 O O . LEU D 2 39 ? 53.000 207.007 156.919 1.00 38.85 64 LEU D O 1
ATOM 5608 N N . THR D 2 40 ? 54.689 206.790 158.405 1.00 35.96 65 THR D N 1
ATOM 5609 C CA . THR D 2 40 ? 54.469 208.102 159.023 1.00 35.46 65 THR D CA 1
ATOM 5610 C C . THR D 2 40 ? 55.806 208.801 159.287 1.00 38.42 65 THR D C 1
ATOM 5611 O O . THR D 2 40 ? 56.789 208.163 159.665 1.00 37.93 65 THR D O 1
ATOM 5615 N N . TRP D 2 41 ? 55.817 210.122 159.067 1.00 34.92 66 TRP D N 1
ATOM 5616 C CA . TRP D 2 41 ? 56.925 211.042 159.309 1.00 34.44 66 TRP D CA 1
ATOM 5617 C C . TRP D 2 41 ? 56.415 212.192 160.150 1.00 40.82 66 TRP D C 1
ATOM 5618 O O . TRP D 2 41 ? 55.384 212.770 159.812 1.00 40.16 66 TRP D O 1
ATOM 5629 N N . ALA D 2 42 ? 57.093 212.498 161.266 1.00 40.39 67 ALA D N 1
ATOM 5630 C CA . ALA D 2 42 ? 56.687 213.586 162.160 1.00 42.13 67 ALA D CA 1
ATOM 5631 C C . ALA D 2 42 ? 57.879 214.215 162.870 1.00 49.57 67 ALA D C 1
ATOM 5632 O O . ALA D 2 42 ? 58.883 213.543 163.119 1.00 49.16 67 ALA D O 1
ATOM 5634 N N . ARG D 2 43 ? 57.748 215.507 163.214 1.00 48.97 68 ARG D N 1
ATOM 5635 C CA . ARG D 2 43 ? 58.759 216.280 163.940 1.00 50.03 68 ARG D CA 1
ATOM 5636 C C . ARG D 2 43 ? 58.718 215.947 165.439 1.00 58.18 68 ARG D C 1
ATOM 5637 O O . ARG D 2 43 ? 57.787 215.281 165.901 1.00 58.87 68 ARG D O 1
ATOM 5645 N N . HIS D 2 44 ? 59.719 216.422 166.197 1.00 57.10 69 HIS D N 1
ATOM 5646 C CA . HIS D 2 44 ? 59.790 216.223 167.643 1.00 59.24 69 HIS D CA 1
ATOM 5647 C C . HIS D 2 44 ? 59.278 217.478 168.382 1.00 64.67 69 HIS D C 1
ATOM 5648 O O . HIS D 2 44 ? 59.686 218.588 168.037 1.00 63.74 69 HIS D O 1
ATOM 5655 N N . GLY D 2 45 ? 58.382 217.314 169.363 1.00 62.93 70 GLY D N 1
ATOM 5656 C CA . GLY D 2 45 ? 57.850 216.033 169.818 1.00 93.40 70 GLY D CA 1
ATOM 5657 C C . GLY D 2 45 ? 56.522 215.679 169.183 1.00 119.45 70 GLY D C 1
ATOM 5658 O O . GLY D 2 45 ? 55.740 214.920 169.755 1.00 82.21 70 GLY D O 1
ATOM 5659 N N . GLY D 2 48 ? 50.798 215.727 165.500 1.00 56.21 73 GLY D N 1
ATOM 5660 C CA . GLY D 2 48 ? 50.838 216.336 164.178 1.00 54.97 73 GLY D CA 1
ATOM 5661 C C . GLY D 2 48 ? 51.845 215.683 163.252 1.00 56.75 73 GLY D C 1
ATOM 5662 O O . GLY D 2 48 ? 53.055 215.850 163.436 1.00 55.85 73 GLY D O 1
ATOM 5663 N N . SER D 2 49 ? 51.347 214.938 162.243 1.00 51.92 74 SER D N 1
ATOM 5664 C CA . SER D 2 49 ? 52.178 214.237 161.261 1.00 49.83 74 SER D CA 1
ATOM 5665 C C . SER D 2 49 ? 52.486 215.104 160.041 1.00 51.41 74 SER D C 1
ATOM 5666 O O . SER D 2 49 ? 51.631 215.848 159.554 1.00 52.07 74 SER D O 1
ATOM 5669 N N . MET D 2 50 ? 53.724 214.982 159.557 1.00 45.00 75 MET D N 1
ATOM 5670 C CA . MET D 2 50 ? 54.306 215.709 158.434 1.00 43.31 75 MET D CA 1
ATOM 5671 C C . MET D 2 50 ? 54.001 215.010 157.088 1.00 45.01 75 MET D C 1
ATOM 5672 O O . MET D 2 50 ? 53.559 215.672 156.149 1.00 45.06 75 MET D O 1
ATOM 5677 N N . ALA D 2 51 ? 54.252 213.688 157.000 1.00 39.56 76 ALA D N 1
ATOM 5678 C CA . ALA D 2 51 ? 54.022 212.872 155.804 1.00 38.39 76 ALA D CA 1
ATOM 5679 C C . ALA D 2 51 ? 53.448 211.503 156.188 1.00 40.80 76 ALA D C 1
ATOM 5680 O O . ALA D 2 51 ? 53.939 210.874 157.126 1.00 40.26 76 ALA D O 1
ATOM 5682 N N . VAL D 2 52 ? 52.386 211.061 155.486 1.00 36.52 77 VAL D N 1
ATOM 5683 C CA . VAL D 2 52 ? 51.703 209.784 155.742 1.00 36.03 77 VAL D CA 1
ATOM 5684 C C . VAL D 2 52 ? 51.479 209.040 154.412 1.00 38.82 77 VAL D C 1
ATOM 5685 O O . VAL D 2 52 ? 51.018 209.647 153.446 1.00 39.24 77 VAL D O 1
ATOM 5689 N N . PHE D 2 53 ? 51.803 207.732 154.370 1.00 33.84 78 PHE D N 1
ATOM 5690 C CA . PHE D 2 53 ? 51.580 206.880 153.199 1.00 33.43 78 PHE D CA 1
ATOM 5691 C C . PHE D 2 53 ? 50.768 205.651 153.614 1.00 37.27 78 PHE D C 1
ATOM 5692 O O . PHE D 2 53 ? 51.277 204.807 154.349 1.00 36.79 78 PHE D O 1
ATOM 5700 N N . HIS D 2 54 ? 49.517 205.548 153.139 1.00 34.30 79 HIS D N 1
ATOM 5701 C CA . HIS D 2 54 ? 48.639 204.415 153.445 1.00 34.79 79 HIS D CA 1
ATOM 5702 C C . HIS D 2 54 ? 48.734 203.344 152.345 1.00 40.40 79 HIS D C 1
ATOM 5703 O O . HIS D 2 54 ? 49.010 203.672 151.187 1.00 40.51 79 HIS D O 1
ATOM 5710 N N . GLN D 2 55 ? 48.494 202.067 152.719 1.00 37.61 80 GLN D N 1
ATOM 5711 C CA . GLN D 2 55 ? 48.551 200.886 151.848 1.00 38.17 80 GLN D CA 1
ATOM 5712 C C . GLN D 2 55 ? 47.511 200.907 150.704 1.00 43.45 80 GLN D C 1
ATOM 5713 O O . GLN D 2 55 ? 47.717 200.213 149.706 1.00 43.86 80 GLN D O 1
ATOM 5719 N N . THR D 2 56 ? 46.401 201.666 150.850 1.00 40.65 81 THR D N 1
ATOM 5720 C CA . THR D 2 56 ? 45.354 201.744 149.819 1.00 41.73 81 THR D CA 1
ATOM 5721 C C . THR D 2 56 ? 45.075 203.188 149.387 1.00 46.18 81 THR D C 1
ATOM 5722 O O . THR D 2 56 ? 44.729 203.414 148.226 1.00 47.08 81 THR D O 1
ATOM 5726 N N . GLN D 2 57 ? 45.217 204.154 150.312 1.00 42.11 82 GLN D N 1
ATOM 5727 C CA . GLN D 2 57 ? 44.934 205.572 150.067 1.00 42.18 82 GLN D CA 1
ATOM 5728 C C . GLN D 2 57 ? 46.125 206.351 149.471 1.00 46.12 82 GLN D C 1
ATOM 5729 O O . GLN D 2 57 ? 45.929 207.451 148.945 1.00 46.16 82 GLN D O 1
ATOM 5735 N N . GLY D 2 58 ? 47.328 205.787 149.561 1.00 42.38 83 GLY D N 1
ATOM 5736 C CA . GLY D 2 58 ? 48.535 206.399 149.017 1.00 42.20 83 GLY D CA 1
ATOM 5737 C C . GLY D 2 58 ? 49.152 207.495 149.869 1.00 46.11 83 GLY D C 1
ATOM 5738 O O . GLY D 2 58 ? 49.004 207.480 151.096 1.00 45.24 83 GLY D O 1
ATOM 5739 N N . PRO D 2 59 ? 49.861 208.472 149.248 1.00 43.08 84 PRO D N 1
ATOM 5740 C CA . PRO D 2 59 ? 50.528 209.513 150.047 1.00 42.20 84 PRO D CA 1
ATOM 5741 C C . PRO D 2 59 ? 49.658 210.719 150.402 1.00 47.44 84 PRO D C 1
ATOM 5742 O O . PRO D 2 59 ? 48.704 211.050 149.697 1.00 48.15 84 PRO D O 1
ATOM 5746 N N . SER D 2 60 ? 50.034 211.386 151.508 1.00 44.09 85 SER D N 1
ATOM 5747 C CA . SER D 2 60 ? 49.424 212.596 152.057 1.00 44.65 85 SER D CA 1
ATOM 5748 C C . SER D 2 60 ? 50.499 213.418 152.767 1.00 49.53 85 SER D C 1
ATOM 5749 O O . SER D 2 60 ? 51.215 212.890 153.622 1.00 48.32 85 SER D O 1
ATOM 5752 N N . TYR D 2 61 ? 50.629 214.698 152.390 1.00 47.78 86 TYR D N 1
ATOM 5753 C CA . TYR D 2 61 ? 51.638 215.594 152.954 1.00 47.58 86 TYR D CA 1
ATOM 5754 C C . TYR D 2 61 ? 51.001 216.852 153.547 1.00 54.87 86 TYR D C 1
ATOM 5755 O O . TYR D 2 61 ? 50.001 217.349 153.021 1.00 55.69 86 TYR D O 1
ATOM 5764 N N . SER D 2 62 ? 51.596 217.369 154.636 1.00 52.97 87 SER D N 1
ATOM 5765 C CA . SER D 2 62 ? 51.149 218.591 155.307 1.00 54.62 87 SER D CA 1
ATOM 5766 C C . SER D 2 62 ? 51.547 219.825 154.489 1.00 60.58 87 SER D C 1
ATOM 5767 O O . SER D 2 62 ? 50.834 220.832 154.509 1.00 61.50 87 SER D O 1
ATOM 5770 N N . GLU D 2 63 ? 52.687 219.737 153.771 1.00 57.28 88 GLU D N 1
ATOM 5771 C CA . GLU D 2 63 ? 53.221 220.807 152.931 1.00 57.82 88 GLU D CA 1
ATOM 5772 C C . GLU D 2 63 ? 53.114 220.442 151.447 1.00 62.43 88 GLU D C 1
ATOM 5773 O O . GLU D 2 63 ? 53.439 219.317 151.058 1.00 61.18 88 GLU D O 1
ATOM 5779 N N . SER D 2 64 ? 52.659 221.405 150.625 0.80 60.81 89 SER D N 1
ATOM 5780 C CA . SER D 2 64 ? 52.491 221.238 149.180 0.80 61.61 89 SER D CA 1
ATOM 5781 C C . SER D 2 64 ? 53.797 221.526 148.429 0.80 64.76 89 SER D C 1
ATOM 5782 O O . SER D 2 64 ? 54.422 222.568 148.653 0.80 64.27 89 SER D O 1
ATOM 5784 N N . LYS D 2 65 ? 54.200 220.580 147.545 1.00 60.65 90 LYS D N 1
ATOM 5785 C CA . LYS D 2 65 ? 55.392 220.598 146.677 1.00 59.74 90 LYS D CA 1
ATOM 5786 C C . LYS D 2 65 ? 56.715 220.766 147.471 1.00 60.22 90 LYS D C 1
ATOM 5787 O O . LYS D 2 65 ? 57.677 221.342 146.954 1.00 59.99 90 LYS D O 1
ATOM 5789 N N . ARG D 2 66 ? 56.770 220.215 148.699 1.00 53.88 91 ARG D N 1
ATOM 5790 C CA . ARG D 2 66 ? 57.951 220.282 149.564 1.00 51.45 91 ARG D CA 1
ATOM 5791 C C . ARG D 2 66 ? 58.431 218.893 150.003 1.00 51.94 91 ARG D C 1
ATOM 5792 O O . ARG D 2 66 ? 59.632 218.710 150.201 1.00 50.63 91 ARG D O 1
ATOM 5800 N N . LEU D 2 67 ? 57.501 217.929 150.166 1.00 46.75 92 LEU D N 1
ATOM 5801 C CA . LEU D 2 67 ? 57.816 216.556 150.585 1.00 45.07 92 LEU D CA 1
ATOM 5802 C C . LEU D 2 67 ? 57.395 215.549 149.514 1.00 47.94 92 LEU D C 1
ATOM 5803 O O . LEU D 2 67 ? 56.423 215.790 148.796 1.00 48.52 92 LEU D O 1
ATOM 5808 N N . GLU D 2 68 ? 58.127 214.419 149.413 1.00 43.02 93 GLU D N 1
ATOM 5809 C CA . GLU D 2 68 ? 57.868 213.361 148.432 1.00 43.12 93 GLU D CA 1
ATOM 5810 C C . GLU D 2 68 ? 58.439 212.012 148.892 1.00 45.44 93 GLU D C 1
ATOM 5811 O O . GLU D 2 68 ? 59.596 211.948 149.311 1.00 44.51 93 GLU D O 1
ATOM 5817 N N . PHE D 2 69 ? 57.634 210.935 148.783 1.00 41.25 94 PHE D N 1
ATOM 5818 C CA . PHE D 2 69 ? 58.075 209.572 149.085 1.00 40.32 94 PHE D CA 1
ATOM 5819 C C . PHE D 2 69 ? 58.828 209.064 147.853 1.00 45.08 94 PHE D C 1
ATOM 5820 O O . PHE D 2 69 ? 58.234 208.887 146.786 1.00 45.55 94 PHE D O 1
ATOM 5828 N N . VAL D 2 70 ? 60.153 208.913 147.991 1.00 41.54 95 VAL D N 1
ATOM 5829 C CA . VAL D 2 70 ? 61.078 208.543 146.913 1.00 42.30 95 VAL D CA 1
ATOM 5830 C C . VAL D 2 70 ? 60.942 207.069 146.473 1.00 46.46 95 VAL D C 1
ATOM 5831 O O . VAL D 2 70 ? 61.304 206.758 145.334 1.00 47.47 95 VAL D O 1
ATOM 5835 N N . ALA D 2 71 ? 60.442 206.169 147.347 1.00 41.73 96 ALA D N 1
ATOM 5836 C CA . ALA D 2 71 ? 60.374 204.750 146.997 1.00 42.22 96 ALA D CA 1
ATOM 5837 C C . ALA D 2 71 ? 58.995 204.087 147.175 1.00 45.27 96 ALA D C 1
ATOM 5838 O O . ALA D 2 71 ? 58.683 203.173 146.407 1.00 46.38 96 ALA D O 1
ATOM 5840 N N . ALA D 2 72 ? 58.195 204.510 148.179 1.00 39.26 97 ALA D N 1
ATOM 5841 C CA . ALA D 2 72 ? 56.871 203.942 148.468 1.00 38.25 97 ALA D CA 1
ATOM 5842 C C . ALA D 2 72 ? 55.892 204.104 147.296 1.00 41.69 97 ALA D C 1
ATOM 5843 O O . ALA D 2 72 ? 55.712 205.215 146.788 1.00 41.41 97 ALA D O 1
ATOM 5845 N N . ARG D 2 73 ? 55.285 202.981 146.857 1.00 38.05 98 ARG D N 1
ATOM 5846 C CA . ARG D 2 73 ? 54.310 202.924 145.757 1.00 38.51 98 ARG D CA 1
ATOM 5847 C C . ARG D 2 73 ? 53.168 201.961 146.087 1.00 42.13 98 ARG D C 1
ATOM 5848 O O . ARG D 2 73 ? 53.402 200.937 146.735 1.00 41.64 98 ARG D O 1
ATOM 5856 N N . LEU D 2 74 ? 51.942 202.275 145.618 1.00 38.75 99 LEU D N 1
ATOM 5857 C CA . LEU D 2 74 ? 50.747 201.447 145.836 1.00 38.60 99 LEU D CA 1
ATOM 5858 C C . LEU D 2 74 ? 50.836 200.158 145.027 1.00 43.96 99 LEU D C 1
ATOM 5859 O O . LEU D 2 74 ? 51.207 200.196 143.854 1.00 44.93 99 LEU D O 1
ATOM 5864 N N . GLY D 2 75 ? 50.519 199.037 145.671 1.00 40.57 100 GLY D N 1
ATOM 5865 C CA . GLY D 2 75 ? 50.592 197.709 145.070 1.00 41.85 100 GLY D CA 1
ATOM 5866 C C . GLY D 2 75 ? 51.954 197.061 145.225 1.00 46.66 100 GLY D C 1
ATOM 5867 O O . GLY D 2 75 ? 52.205 195.991 144.664 1.00 47.32 100 GLY D O 1
ATOM 5868 N N . ALA D 2 76 ? 52.845 197.723 145.982 1.00 43.29 101 ALA D N 1
ATOM 5869 C CA . ALA D 2 76 ? 54.201 197.277 146.295 1.00 43.77 101 ALA D CA 1
ATOM 5870 C C . ALA D 2 76 ? 54.391 197.245 147.806 1.00 47.78 101 ALA D C 1
ATOM 5871 O O . ALA D 2 76 ? 53.777 198.048 148.515 1.00 45.87 101 ALA D O 1
ATOM 5873 N N . GLU D 2 77 ? 55.224 196.308 148.299 1.00 46.30 102 GLU D N 1
ATOM 5874 C CA . GLU D 2 77 ? 55.518 196.137 149.726 1.00 45.97 102 GLU D CA 1
ATOM 5875 C C . GLU D 2 77 ? 56.127 197.413 150.299 1.00 48.99 102 GLU D C 1
ATOM 5876 O O . GLU D 2 77 ? 57.121 197.908 149.760 1.00 49.26 102 GLU D O 1
ATOM 5882 N N . LEU D 2 78 ? 55.508 197.970 151.358 1.00 44.18 103 LEU D N 1
ATOM 5883 C CA . LEU D 2 78 ? 56.009 199.188 152.001 1.00 42.67 103 LEU D CA 1
ATOM 5884 C C . LEU D 2 78 ? 57.200 198.832 152.889 1.00 47.40 103 LEU D C 1
ATOM 5885 O O . LEU D 2 78 ? 57.021 198.287 153.980 1.00 47.55 103 LEU D O 1
ATOM 5890 N N . ARG D 2 79 ? 58.420 199.079 152.384 1.00 44.24 104 ARG D N 1
ATOM 5891 C CA . ARG D 2 79 ? 59.663 198.781 153.098 1.00 44.59 104 ARG D CA 1
ATOM 5892 C C . ARG D 2 79 ? 60.562 200.012 153.186 1.00 48.36 104 ARG D C 1
ATOM 5893 O O . ARG D 2 79 ? 61.234 200.180 154.198 1.00 47.77 104 ARG D O 1
ATOM 5901 N N . ASN D 2 80 ? 60.579 200.860 152.134 1.00 45.13 105 ASN D N 1
ATOM 5902 C CA . ASN D 2 80 ? 61.366 202.096 152.070 1.00 44.38 105 ASN D CA 1
ATOM 5903 C C . ASN D 2 80 ? 60.452 203.294 152.309 1.00 46.87 105 ASN D C 1
ATOM 5904 O O . ASN D 2 80 ? 59.575 203.574 151.488 1.00 46.63 105 ASN D O 1
ATOM 5909 N N . ALA D 2 81 ? 60.632 203.979 153.447 1.00 42.32 106 ALA D N 1
ATOM 5910 C CA . ALA D 2 81 ? 59.848 205.165 153.795 1.00 40.84 106 ALA D CA 1
ATOM 5911 C C . ALA D 2 81 ? 60.630 206.448 153.478 1.00 43.72 106 ALA D C 1
ATOM 5912 O O . ALA D 2 81 ? 60.197 207.533 153.865 1.00 42.46 106 ALA D O 1
ATOM 5914 N N . SER D 2 82 ? 61.766 206.317 152.746 1.00 40.65 107 SER D N 1
ATOM 5915 C CA . SER D 2 82 ? 62.656 207.407 152.332 1.00 39.74 107 SER D CA 1
ATOM 5916 C C . SER D 2 82 ? 61.863 208.591 151.789 1.00 42.64 107 SER D C 1
ATOM 5917 O O . SER D 2 82 ? 61.036 208.428 150.890 1.00 42.16 107 SER D O 1
ATOM 5920 N N . LEU D 2 83 ? 62.078 209.767 152.396 1.00 38.84 108 LEU D N 1
ATOM 5921 C CA . LEU D 2 83 ? 61.376 210.999 152.063 1.00 38.41 108 LEU D CA 1
ATOM 5922 C C . LEU D 2 83 ? 62.347 212.087 151.612 1.00 43.52 108 LEU D C 1
ATOM 5923 O O . LEU D 2 83 ? 63.364 212.314 152.267 1.00 42.85 108 LEU D O 1
ATOM 5928 N N . ARG D 2 84 ? 62.018 212.763 150.496 1.00 41.83 109 ARG D N 1
ATOM 5929 C CA . ARG D 2 84 ? 62.813 213.855 149.937 1.00 42.21 109 ARG D CA 1
ATOM 5930 C C . ARG D 2 84 ? 62.181 215.196 150.307 1.00 48.33 109 ARG D C 1
ATOM 5931 O O . ARG D 2 84 ? 61.003 215.427 150.026 1.00 48.11 109 ARG D O 1
ATOM 5939 N N . MET D 2 85 ? 62.975 216.065 150.958 1.00 46.45 110 MET D N 1
ATOM 5940 C CA . MET D 2 85 ? 62.582 217.407 151.385 1.00 46.87 110 MET D CA 1
ATOM 5941 C C . MET D 2 85 ? 63.201 218.427 150.427 1.00 50.39 110 MET D C 1
ATOM 5942 O O . MET D 2 85 ? 64.425 218.504 150.329 1.00 49.56 110 MET D O 1
ATOM 5947 N N . PHE D 2 86 ? 62.358 219.171 149.689 1.00 47.46 111 PHE D N 1
ATOM 5948 C CA . PHE D 2 86 ? 62.793 220.157 148.691 1.00 47.40 111 PHE D CA 1
ATOM 5949 C C . PHE D 2 86 ? 62.926 221.557 149.285 1.00 50.63 111 PHE D C 1
ATOM 5950 O O . PHE D 2 86 ? 62.091 221.958 150.096 1.00 50.05 111 PHE D O 1
ATOM 5958 N N . GLY D 2 87 ? 63.968 222.278 148.857 1.00 46.96 112 GLY D N 1
ATOM 5959 C CA . GLY D 2 87 ? 64.274 223.643 149.278 1.00 46.57 112 GLY D CA 1
ATOM 5960 C C . GLY D 2 87 ? 64.363 223.828 150.779 1.00 49.88 112 GLY D C 1
ATOM 5961 O O . GLY D 2 87 ? 63.485 224.460 151.375 1.00 49.93 112 GLY D O 1
ATOM 5962 N N . LEU D 2 88 ? 65.421 223.265 151.395 1.00 45.57 113 LEU D N 1
ATOM 5963 C CA . LEU D 2 88 ? 65.661 223.293 152.840 1.00 44.80 113 LEU D CA 1
ATOM 5964 C C . LEU D 2 88 ? 65.765 224.700 153.419 1.00 49.68 113 LEU D C 1
ATOM 5965 O O . LEU D 2 88 ? 66.330 225.599 152.798 1.00 49.49 113 LEU D O 1
ATOM 5970 N N . ARG D 2 89 ? 65.219 224.863 154.630 1.00 47.06 114 ARG D N 1
ATOM 5971 C CA . ARG D 2 89 ? 65.218 226.098 155.415 1.00 47.46 114 ARG D CA 1
ATOM 5972 C C . ARG D 2 89 ? 65.837 225.810 156.784 1.00 51.60 114 ARG D C 1
ATOM 5973 O O . ARG D 2 89 ? 65.878 224.651 157.197 1.00 51.21 114 ARG D O 1
ATOM 5981 N N . VAL D 2 90 ? 66.303 226.856 157.492 1.00 48.40 115 VAL D N 1
ATOM 5982 C CA . VAL D 2 90 ? 66.919 226.749 158.824 1.00 48.17 115 VAL D CA 1
ATOM 5983 C C . VAL D 2 90 ? 65.879 226.197 159.846 1.00 52.44 115 VAL D C 1
ATOM 5984 O O . VAL D 2 90 ? 66.250 225.472 160.775 1.00 51.84 115 VAL D O 1
ATOM 5988 N N . GLU D 2 91 ? 64.583 226.485 159.612 1.00 49.56 116 GLU D N 1
ATOM 5989 C CA . GLU D 2 91 ? 63.449 226.043 160.432 1.00 50.18 116 GLU D CA 1
ATOM 5990 C C . GLU D 2 91 ? 63.226 224.525 160.318 1.00 52.39 116 GLU D C 1
ATOM 5991 O O . GLU D 2 91 ? 62.612 223.938 161.207 1.00 52.73 116 GLU D O 1
ATOM 5997 N N . ASP D 2 92 ? 63.720 223.899 159.231 1.00 47.26 117 ASP D N 1
ATOM 5998 C CA . ASP D 2 92 ? 63.591 222.461 158.975 1.00 46.47 117 ASP D CA 1
ATOM 5999 C C . ASP D 2 92 ? 64.605 221.625 159.784 1.00 49.74 117 ASP D C 1
ATOM 6000 O O . ASP D 2 92 ? 64.417 220.415 159.903 1.00 49.61 117 ASP D O 1
ATOM 6005 N N . GLU D 2 93 ? 65.668 222.255 160.334 1.00 45.54 118 GLU D N 1
ATOM 6006 C CA . GLU D 2 93 ? 66.679 221.567 161.145 1.00 45.05 118 GLU D CA 1
ATOM 6007 C C . GLU D 2 93 ? 66.024 221.041 162.424 1.00 49.36 118 GLU D C 1
ATOM 6008 O O . GLU D 2 93 ? 65.440 221.819 163.182 1.00 50.05 118 GLU D O 1
ATOM 6014 N N . GLY D 2 94 ? 66.103 219.728 162.621 1.00 45.12 119 GLY D N 1
ATOM 6015 C CA . GLY D 2 94 ? 65.524 219.060 163.780 1.00 45.53 119 GLY D CA 1
ATOM 6016 C C . GLY D 2 94 ? 65.482 217.551 163.687 1.00 48.48 119 GLY D C 1
ATOM 6017 O O . GLY D 2 94 ? 65.909 216.968 162.685 1.00 47.03 119 GLY D O 1
ATOM 6018 N N . ASN D 2 95 ? 64.959 216.913 164.748 1.00 45.86 120 ASN D N 1
ATOM 6019 C CA . ASN D 2 95 ? 64.834 215.460 164.840 1.00 45.97 120 ASN D CA 1
ATOM 6020 C C . ASN D 2 95 ? 63.479 215.001 164.308 1.00 47.60 120 ASN D C 1
ATOM 6021 O O . ASN D 2 95 ? 62.435 215.508 164.727 1.00 46.92 120 ASN D O 1
ATOM 6026 N N . TYR D 2 96 ? 63.517 214.055 163.354 1.00 42.97 121 TYR D N 1
ATOM 6027 C CA . TYR D 2 96 ? 62.348 213.500 162.673 1.00 42.05 121 TYR D CA 1
ATOM 6028 C C . TYR D 2 96 ? 62.167 212.025 162.984 1.00 45.93 121 TYR D C 1
ATOM 6029 O O . TYR D 2 96 ? 63.133 211.262 162.943 1.00 45.76 121 TYR D O 1
ATOM 6038 N N . THR D 2 97 ? 60.922 211.622 163.275 1.00 42.64 122 THR D N 1
ATOM 6039 C CA . THR D 2 97 ? 60.585 210.232 163.578 1.00 43.05 122 THR D CA 1
ATOM 6040 C C . THR D 2 97 ? 60.017 209.555 162.327 1.00 45.97 122 THR D C 1
ATOM 6041 O O . THR D 2 97 ? 59.044 210.039 161.743 1.00 45.01 122 THR D O 1
ATOM 6045 N N . CYS D 2 98 ? 60.642 208.443 161.917 1.00 42.53 123 CYS D N 1
ATOM 6046 C CA . CYS D 2 98 ? 60.203 207.619 160.793 1.00 41.95 123 CYS D CA 1
ATOM 6047 C C . CYS D 2 98 ? 59.527 206.385 161.376 1.00 44.90 123 CYS D C 1
ATOM 6048 O O . CYS D 2 98 ? 60.189 205.577 162.032 1.00 45.36 123 CYS D O 1
ATOM 6051 N N . LEU D 2 99 ? 58.205 206.268 161.187 1.00 39.84 124 LEU D N 1
ATOM 6052 C CA . LEU D 2 99 ? 57.413 205.182 161.759 1.00 39.86 124 LEU D CA 1
ATOM 6053 C C . LEU D 2 99 ? 56.873 204.214 160.702 1.00 42.79 124 LEU D C 1
ATOM 6054 O O . LEU D 2 99 ? 56.502 204.625 159.600 1.00 41.57 124 LEU D O 1
ATOM 6059 N N . PHE D 2 100 ? 56.811 202.923 161.077 1.00 39.64 125 PHE D N 1
ATOM 6060 C CA . PHE D 2 100 ? 56.292 201.814 160.279 1.00 39.27 125 PHE D CA 1
ATOM 6061 C C . PHE D 2 100 ? 55.166 201.119 161.040 1.00 43.12 125 PHE D C 1
ATOM 6062 O O . PHE D 2 100 ? 55.417 200.552 162.105 1.00 43.97 125 PHE D O 1
ATOM 6070 N N . VAL D 2 101 ? 53.931 201.175 160.516 1.00 38.88 126 VAL D N 1
ATOM 6071 C CA . VAL D 2 101 ? 52.775 200.521 161.142 1.00 39.33 126 VAL D CA 1
ATOM 6072 C C . VAL D 2 101 ? 52.742 199.073 160.627 1.00 43.91 126 VAL D C 1
ATOM 6073 O O . VAL D 2 101 ? 52.250 198.816 159.525 1.00 43.25 126 VAL D O 1
ATOM 6077 N N . THR D 2 102 ? 53.310 198.144 161.415 1.00 41.80 127 THR D N 1
ATOM 6078 C CA . THR D 2 102 ? 53.446 196.721 161.077 1.00 42.73 127 THR D CA 1
ATOM 6079 C C . THR D 2 102 ? 52.446 195.847 161.860 1.00 47.70 127 THR D C 1
ATOM 6080 O O . THR D 2 102 ? 52.076 196.188 162.984 1.00 47.66 127 THR D O 1
ATOM 6084 N N . PHE D 2 103 ? 52.025 194.715 161.254 1.00 44.90 128 PHE D N 1
ATOM 6085 C CA . PHE D 2 103 ? 51.145 193.717 161.864 1.00 45.50 128 PHE D CA 1
ATOM 6086 C C . PHE D 2 103 ? 51.727 192.301 161.661 1.00 51.12 128 PHE D C 1
ATOM 6087 O O . PHE D 2 103 ? 52.088 191.954 160.532 1.00 50.64 128 PHE D O 1
ATOM 6095 N N . PRO D 2 104 ? 51.805 191.452 162.715 1.00 49.20 129 PRO D N 1
ATOM 6096 C CA . PRO D 2 104 ? 51.402 191.682 164.112 1.00 49.56 129 PRO D CA 1
ATOM 6097 C C . PRO D 2 104 ? 52.548 192.156 165.024 1.00 54.35 129 PRO D C 1
ATOM 6098 O O . PRO D 2 104 ? 52.407 192.103 166.249 1.00 55.36 129 PRO D O 1
ATOM 6102 N N . GLN D 2 105 ? 53.661 192.649 164.438 1.00 50.27 130 GLN D N 1
ATOM 6103 C CA . GLN D 2 105 ? 54.839 193.111 165.187 1.00 50.74 130 GLN D CA 1
ATOM 6104 C C . GLN D 2 105 ? 54.642 194.496 165.834 1.00 54.00 130 GLN D C 1
ATOM 6105 O O . GLN D 2 105 ? 55.442 194.878 166.690 1.00 54.54 130 GLN D O 1
ATOM 6111 N N . GLY D 2 106 ? 53.575 195.202 165.463 1.00 49.42 131 GLY D N 1
ATOM 6112 C CA . GLY D 2 106 ? 53.263 196.525 165.996 1.00 48.47 131 GLY D CA 1
ATOM 6113 C C . GLY D 2 106 ? 54.071 197.634 165.352 1.00 51.01 131 GLY D C 1
ATOM 6114 O O . GLY D 2 106 ? 54.797 197.395 164.384 1.00 50.02 131 GLY D O 1
ATOM 6115 N N . SER D 2 107 ? 53.964 198.856 165.898 1.00 47.20 132 SER D N 1
ATOM 6116 C CA . SER D 2 107 ? 54.678 200.025 165.386 1.00 45.83 132 SER D CA 1
ATOM 6117 C C . SER D 2 107 ? 56.170 199.978 165.700 1.00 50.11 132 SER D C 1
ATOM 6118 O O . SER D 2 107 ? 56.570 199.698 166.832 1.00 51.03 132 SER D O 1
ATOM 6121 N N . ARG D 2 108 ? 56.984 200.251 164.675 1.00 45.79 133 ARG D N 1
ATOM 6122 C CA . ARG D 2 108 ? 58.441 200.283 164.753 1.00 46.26 133 ARG D CA 1
ATOM 6123 C C . ARG D 2 108 ? 58.921 201.626 164.206 1.00 49.86 133 ARG D C 1
ATOM 6124 O O . ARG D 2 108 ? 58.631 201.946 163.048 1.00 48.35 133 ARG D O 1
ATOM 6132 N N . SER D 2 109 ? 59.618 202.428 165.041 1.00 47.16 134 SER D N 1
ATOM 6133 C CA . SER D 2 109 ? 60.093 203.748 164.630 1.00 45.98 134 SER D CA 1
ATOM 6134 C C . SER D 2 109 ? 61.582 203.988 164.935 1.00 51.66 134 SER D C 1
ATOM 6135 O O . SER D 2 109 ? 62.184 203.286 165.751 1.00 52.75 134 SER D O 1
ATOM 6138 N N . VAL D 2 110 ? 62.160 205.002 164.265 1.00 48.01 135 VAL D N 1
ATOM 6139 C CA . VAL D 2 110 ? 63.553 205.433 164.405 1.00 48.31 135 VAL D CA 1
ATOM 6140 C C . VAL D 2 110 ? 63.597 206.970 164.315 1.00 51.47 135 VAL D C 1
ATOM 6141 O O . VAL D 2 110 ? 62.695 207.570 163.724 1.00 50.07 135 VAL D O 1
ATOM 6145 N N . ASP D 2 111 ? 64.629 207.598 164.908 1.00 48.76 136 ASP D N 1
ATOM 6146 C CA . ASP D 2 111 ? 64.790 209.050 164.887 1.00 47.64 136 ASP D CA 1
ATOM 6147 C C . ASP D 2 111 ? 66.019 209.467 164.088 1.00 50.36 136 ASP D C 1
ATOM 6148 O O . ASP D 2 111 ? 67.122 208.975 164.336 1.00 51.05 136 ASP D O 1
ATOM 6153 N N . ILE D 2 112 ? 65.811 210.372 163.117 1.00 45.04 137 ILE D N 1
ATOM 6154 C CA . ILE D 2 112 ? 66.855 210.912 162.240 1.00 43.79 137 ILE D CA 1
ATOM 6155 C C . ILE D 2 112 ? 66.997 212.416 162.503 1.00 46.99 137 ILE D C 1
ATOM 6156 O O . ILE D 2 112 ? 66.005 213.146 162.427 1.00 45.87 137 ILE D O 1
ATOM 6161 N N . TRP D 2 113 ? 68.229 212.871 162.811 1.00 43.95 138 TRP D N 1
ATOM 6162 C CA . TRP D 2 113 ? 68.526 214.284 163.042 1.00 43.15 138 TRP D CA 1
ATOM 6163 C C . TRP D 2 113 ? 68.915 214.941 161.714 1.00 44.64 138 TRP D C 1
ATOM 6164 O O . TRP D 2 113 ? 69.989 214.665 161.172 1.00 44.04 138 TRP D O 1
ATOM 6175 N N . LEU D 2 114 ? 68.027 215.798 161.188 1.00 39.90 139 LEU D N 1
ATOM 6176 C CA . LEU D 2 114 ? 68.281 216.533 159.951 1.00 38.61 139 LEU D CA 1
ATOM 6177 C C . LEU D 2 114 ? 69.066 217.800 160.282 1.00 42.07 139 LEU D C 1
ATOM 6178 O O . LEU D 2 114 ? 68.620 218.603 161.108 1.00 41.93 139 LEU D O 1
ATOM 6183 N N . ARG D 2 115 ? 70.240 217.965 159.650 1.00 38.10 140 ARG D N 1
ATOM 6184 C CA . ARG D 2 115 ? 71.096 219.131 159.866 1.00 37.56 140 ARG D CA 1
ATOM 6185 C C . ARG D 2 115 ? 71.166 219.985 158.606 1.00 40.84 140 ARG D C 1
ATOM 6186 O O . ARG D 2 115 ? 71.506 219.479 157.535 1.00 40.93 140 ARG D O 1
ATOM 6194 N N . VAL D 2 116 ? 70.817 221.272 158.736 1.00 36.50 141 VAL D N 1
ATOM 6195 C CA . VAL D 2 116 ? 70.840 222.238 157.635 1.00 35.81 141 VAL D CA 1
ATOM 6196 C C . VAL D 2 116 ? 72.188 222.978 157.687 1.00 39.51 141 VAL D C 1
ATOM 6197 O O . VAL D 2 116 ? 72.560 223.511 158.736 1.00 39.83 141 VAL D O 1
ATOM 6201 N N . LEU D 2 117 ? 72.928 222.968 156.565 1.00 34.92 142 LEU D N 1
ATOM 6202 C CA . LEU D 2 117 ? 74.242 223.599 156.452 1.00 34.19 142 LEU D CA 1
ATOM 6203 C C . LEU D 2 117 ? 74.247 224.736 155.425 1.00 38.15 142 LEU D C 1
ATOM 6204 O O . LEU D 2 117 ? 73.355 224.824 154.578 1.00 37.76 142 LEU D O 1
ATOM 6209 N N . ALA D 2 118 ? 75.272 225.605 155.512 1.00 34.59 143 ALA D N 1
ATOM 6210 C CA . ALA D 2 118 ? 75.504 226.732 154.614 1.00 33.90 143 ALA D CA 1
ATOM 6211 C C . ALA D 2 118 ? 77.007 226.940 154.456 1.00 37.55 143 ALA D C 1
ATOM 6212 O O . ALA D 2 118 ? 77.717 227.070 155.457 1.00 37.17 143 ALA D O 1
ATOM 6214 N N . LYS D 2 119 ? 77.496 226.916 153.203 1.00 34.24 144 LYS D N 1
ATOM 6215 C CA . LYS D 2 119 ? 78.915 227.085 152.885 1.00 34.03 144 LYS D CA 1
ATOM 6216 C C . LYS D 2 119 ? 79.329 228.557 153.096 1.00 37.48 144 LYS D C 1
ATOM 6217 O O . LYS D 2 119 ? 78.744 229.447 152.470 1.00 37.37 144 LYS D O 1
ATOM 6223 N N . PRO D 2 120 ? 80.308 228.844 153.985 1.00 33.44 145 PRO D N 1
ATOM 6224 C CA . PRO D 2 120 ? 80.692 230.245 154.206 1.00 32.60 145 PRO D CA 1
ATOM 6225 C C . PRO D 2 120 ? 81.674 230.788 153.167 1.00 35.70 145 PRO D C 1
ATOM 6226 O O . PRO D 2 120 ? 82.431 230.027 152.560 1.00 35.69 145 PRO D O 1
ATOM 6230 N N . GLN D 2 121 ? 81.650 232.120 152.968 1.00 31.62 146 GLN D N 1
ATOM 6231 C CA . GLN D 2 121 ? 82.534 232.832 152.038 1.00 31.35 146 GLN D CA 1
ATOM 6232 C C . GLN D 2 121 ? 83.657 233.464 152.848 1.00 34.26 146 GLN D C 1
ATOM 6233 O O . GLN D 2 121 ? 83.385 234.239 153.771 1.00 33.81 146 GLN D O 1
ATOM 6239 N N . ASN D 2 122 ? 84.913 233.105 152.537 1.00 30.13 147 ASN D N 1
ATOM 6240 C CA . ASN D 2 122 ? 86.064 233.577 153.300 1.00 29.35 147 ASN D CA 1
ATOM 6241 C C . ASN D 2 122 ? 86.872 234.651 152.585 1.00 32.47 147 ASN D C 1
ATOM 6242 O O . ASN D 2 122 ? 87.189 234.521 151.402 1.00 32.63 147 ASN D O 1
ATOM 6247 N N . THR D 2 123 ? 87.212 235.710 153.335 1.00 28.32 148 THR D N 1
ATOM 6248 C CA . THR D 2 123 ? 88.038 236.845 152.913 1.00 27.86 148 THR D CA 1
ATOM 6249 C C . THR D 2 123 ? 89.010 237.199 154.041 1.00 30.86 148 THR D C 1
ATOM 6250 O O . THR D 2 123 ? 88.750 236.892 155.206 1.00 30.15 148 THR D O 1
ATOM 6254 N N . ALA D 2 124 ? 90.138 237.827 153.687 1.00 27.57 149 ALA D N 1
ATOM 6255 C CA . ALA D 2 124 ? 91.160 238.265 154.635 1.00 27.47 149 ALA D CA 1
ATOM 6256 C C . ALA D 2 124 ? 91.868 239.511 154.120 1.00 31.13 149 ALA D C 1
ATOM 6257 O O . ALA D 2 124 ? 92.125 239.624 152.921 1.00 31.13 149 ALA D O 1
ATOM 6259 N N . GLU D 2 125 ? 92.155 240.459 155.019 1.00 27.34 150 GLU D N 1
ATOM 6260 C CA . GLU D 2 125 ? 92.828 241.705 154.661 1.00 27.04 150 GLU D CA 1
ATOM 6261 C C . GLU D 2 125 ? 93.724 242.195 155.791 1.00 30.72 150 GLU D C 1
ATOM 6262 O O . GLU D 2 125 ? 93.532 241.814 156.944 1.00 31.04 150 GLU D O 1
ATOM 6268 N N . VAL D 2 126 ? 94.701 243.040 155.447 1.00 27.03 151 VAL D N 1
ATOM 6269 C CA . VAL D 2 126 ? 95.634 243.652 156.390 1.00 27.12 151 VAL D CA 1
ATOM 6270 C C . VAL D 2 126 ? 94.956 244.858 157.075 1.00 31.80 151 VAL D C 1
ATOM 6271 O O . VAL D 2 126 ? 93.960 245.388 156.571 1.00 31.73 151 VAL D O 1
ATOM 6275 N N . GLN D 2 127 ? 95.501 245.270 158.229 1.00 28.53 152 GLN D N 1
ATOM 6276 C CA . GLN D 2 127 ? 95.075 246.440 158.988 1.00 28.40 152 GLN D CA 1
ATOM 6277 C C . GLN D 2 127 ? 96.321 247.301 159.174 1.00 32.92 152 GLN D C 1
ATOM 6278 O O . GLN D 2 127 ? 97.154 246.985 160.028 1.00 33.52 152 GLN D O 1
ATOM 6284 N N . LYS D 2 128 ? 96.501 248.326 158.303 1.00 28.88 153 LYS D N 1
ATOM 6285 C CA . LYS D 2 128 ? 97.660 249.232 158.316 1.00 28.41 153 LYS D CA 1
ATOM 6286 C C . LYS D 2 128 ? 97.768 249.922 159.669 1.00 32.43 153 LYS D C 1
ATOM 6287 O O . LYS D 2 128 ? 96.821 250.585 160.106 1.00 32.66 153 LYS D O 1
ATOM 6293 N N . VAL D 2 129 ? 98.899 249.702 160.360 1.00 28.53 154 VAL D N 1
ATOM 6294 C CA . VAL D 2 129 ? 99.145 250.242 161.701 1.00 28.49 154 VAL D CA 1
ATOM 6295 C C . VAL D 2 129 ? 100.430 251.082 161.745 1.00 31.29 154 VAL D C 1
ATOM 6296 O O . VAL D 2 129 ? 101.190 251.128 160.777 1.00 29.84 154 VAL D O 1
ATOM 6300 N N . GLN D 2 130 ? 100.653 251.728 162.899 1.00 28.26 155 GLN D N 1
ATOM 6301 C CA . GLN D 2 130 ? 101.816 252.537 163.266 1.00 28.10 155 GLN D CA 1
ATOM 6302 C C . GLN D 2 130 ? 102.332 252.035 164.631 1.00 34.42 155 GLN D C 1
ATOM 6303 O O . GLN D 2 130 ? 101.660 251.211 165.259 1.00 34.93 155 GLN D O 1
ATOM 6309 N N . LEU D 2 131 ? 103.503 252.521 165.091 1.00 31.73 156 LEU D N 1
ATOM 6310 C CA . LEU D 2 131 ? 104.094 252.097 166.364 1.00 33.07 156 LEU D CA 1
ATOM 6311 C C . LEU D 2 131 ? 103.325 252.718 167.544 1.00 39.66 156 LEU D C 1
ATOM 6312 O O . LEU D 2 131 ? 103.769 253.699 168.149 1.00 40.72 156 LEU D O 1
ATOM 6317 N N . THR D 2 132 ? 102.157 252.125 167.859 1.00 37.15 157 THR D N 1
ATOM 6318 C CA . THR D 2 132 ? 101.235 252.583 168.903 1.00 38.65 157 THR D CA 1
ATOM 6319 C C . THR D 2 132 ? 101.700 252.242 170.325 1.00 45.45 157 THR D C 1
ATOM 6320 O O . THR D 2 132 ? 101.328 252.953 171.263 1.00 46.91 157 THR D O 1
ATOM 6324 N N . GLY D 2 133 ? 102.473 251.166 170.476 1.00 42.72 158 GLY D N 1
ATOM 6325 C CA . GLY D 2 133 ? 102.971 250.711 171.773 1.00 45.06 158 GLY D CA 1
ATOM 6326 C C . GLY D 2 133 ? 101.964 249.908 172.578 1.00 50.83 158 GLY D C 1
ATOM 6327 O O . GLY D 2 133 ? 102.268 249.468 173.692 1.00 52.80 158 GLY D O 1
ATOM 6328 N N . GLU D 2 134 ? 100.757 249.709 172.013 1.00 46.03 159 GLU D N 1
ATOM 6329 C CA . GLU D 2 134 ? 99.646 248.969 172.611 1.00 46.44 159 GLU D CA 1
ATOM 6330 C C . GLU D 2 134 ? 99.170 247.859 171.649 1.00 48.45 159 GLU D C 1
ATOM 6331 O O . GLU D 2 134 ? 99.354 248.009 170.436 1.00 45.95 159 GLU D O 1
ATOM 6333 N N . PRO D 2 135 ? 98.569 246.742 172.139 1.00 45.72 160 PRO D N 1
ATOM 6334 C CA . PRO D 2 135 ? 98.116 245.691 171.209 1.00 43.83 160 PRO D CA 1
ATOM 6335 C C . PRO D 2 135 ? 96.890 246.141 170.411 1.00 45.85 160 PRO D C 1
ATOM 6336 O O . PRO D 2 135 ? 95.886 246.558 170.995 1.00 46.29 160 PRO D O 1
ATOM 6340 N N . VAL D 2 136 ? 96.998 246.097 169.068 1.00 40.06 161 VAL D N 1
ATOM 6341 C CA . VAL D 2 136 ? 95.945 246.527 168.134 1.00 38.05 161 VAL D CA 1
ATOM 6342 C C . VAL D 2 136 ? 95.757 245.501 166.988 1.00 39.23 161 VAL D C 1
ATOM 6343 O O . VAL D 2 136 ? 96.716 244.786 166.677 1.00 38.65 161 VAL D O 1
ATOM 6347 N N . PRO D 2 137 ? 94.558 245.418 166.335 1.00 33.84 162 PRO D N 1
ATOM 6348 C CA . PRO D 2 137 ? 94.392 244.461 165.220 1.00 31.88 162 PRO D CA 1
ATOM 6349 C C . PRO D 2 137 ? 95.288 244.822 164.037 1.00 33.76 162 PRO D C 1
ATOM 6350 O O . PRO D 2 137 ? 95.335 245.984 163.622 1.00 33.13 162 PRO D O 1
ATOM 6354 N N . MET D 2 138 ? 96.034 243.829 163.531 1.00 29.27 163 MET D N 1
ATOM 6355 C CA . MET D 2 138 ? 96.994 244.012 162.440 1.00 27.61 163 MET D CA 1
ATOM 6356 C C . MET D 2 138 ? 96.641 243.201 161.186 1.00 29.97 163 MET D C 1
ATOM 6357 O O . MET D 2 138 ? 97.243 243.405 160.128 1.00 29.02 163 MET D O 1
ATOM 6362 N N . ALA D 2 139 ? 95.661 242.297 161.310 1.00 26.18 164 ALA D N 1
ATOM 6363 C CA . ALA D 2 139 ? 95.125 241.457 160.241 1.00 25.33 164 ALA D CA 1
ATOM 6364 C C . ALA D 2 139 ? 93.674 241.116 160.556 1.00 30.16 164 ALA D C 1
ATOM 6365 O O . ALA D 2 139 ? 93.287 241.092 161.730 1.00 30.16 164 ALA D O 1
ATOM 6367 N N . ARG D 2 140 ? 92.868 240.878 159.513 1.00 27.09 165 ARG D N 1
ATOM 6368 C CA . ARG D 2 140 ? 91.447 240.565 159.645 1.00 27.34 165 ARG D CA 1
ATOM 6369 C C . ARG D 2 140 ? 91.097 239.338 158.808 1.00 33.76 165 ARG D C 1
ATOM 6370 O O . ARG D 2 140 ? 91.518 239.255 157.656 1.00 33.60 165 ARG D O 1
ATOM 6378 N N . CYS D 2 141 ? 90.339 238.388 159.386 1.00 32.16 166 CYS D N 1
ATOM 6379 C CA . CYS D 2 141 ? 89.884 237.178 158.694 1.00 32.58 166 CYS D CA 1
ATOM 6380 C C . CYS D 2 141 ? 88.400 236.996 158.944 1.00 35.11 166 CYS D C 1
ATOM 6381 O O . CYS D 2 141 ? 87.977 236.878 160.096 1.00 34.99 166 CYS D O 1
ATOM 6384 N N . VAL D 2 142 ? 87.603 237.015 157.864 1.00 30.48 167 VAL D N 1
ATOM 6385 C CA . VAL D 2 142 ? 86.143 236.925 157.938 1.00 29.74 167 VAL D CA 1
ATOM 6386 C C . VAL D 2 142 ? 85.636 235.678 157.194 1.00 33.00 167 VAL D C 1
ATOM 6387 O O . VAL D 2 142 ? 86.148 235.343 156.129 1.00 32.40 167 VAL D O 1
ATOM 6391 N N . SER D 2 143 ? 84.621 235.011 157.767 1.00 29.70 168 SER D N 1
ATOM 6392 C CA . SER D 2 143 ? 83.934 233.845 157.205 1.00 29.41 168 SER D CA 1
ATOM 6393 C C . SER D 2 143 ? 82.426 234.108 157.303 1.00 33.13 168 SER D C 1
ATOM 6394 O O . SER D 2 143 ? 81.824 233.867 158.352 1.00 32.84 168 SER D O 1
ATOM 6397 N N . THR D 2 144 ? 81.838 234.670 156.222 1.00 29.55 169 THR D N 1
ATOM 6398 C CA . THR D 2 144 ? 80.435 235.105 156.153 1.00 29.73 169 THR D CA 1
ATOM 6399 C C . THR D 2 144 ? 79.430 234.006 155.752 1.00 34.01 169 THR D C 1
ATOM 6400 O O . THR D 2 144 ? 79.701 233.207 154.856 1.00 32.88 169 THR D O 1
ATOM 6404 N N . GLY D 2 145 ? 78.256 234.055 156.388 1.00 31.43 170 GLY D N 1
ATOM 6405 C CA . GLY D 2 145 ? 77.099 233.201 156.135 1.00 31.47 170 GLY D CA 1
ATOM 6406 C C . GLY D 2 145 ? 77.302 231.706 156.198 1.00 35.27 170 GLY D C 1
ATOM 6407 O O . GLY D 2 145 ? 76.930 230.996 155.260 1.00 34.81 170 GLY D O 1
ATOM 6408 N N . GLY D 2 146 ? 77.845 231.234 157.317 1.00 32.18 171 GLY D N 1
ATOM 6409 C CA . GLY D 2 146 ? 78.099 229.818 157.546 1.00 32.13 171 GLY D CA 1
ATOM 6410 C C . GLY D 2 146 ? 77.279 229.224 158.671 1.00 37.03 171 GLY D C 1
ATOM 6411 O O . GLY D 2 146 ? 77.171 229.820 159.745 1.00 37.16 171 GLY D O 1
ATOM 6412 N N . ARG D 2 147 ? 76.691 228.040 158.418 1.00 33.91 172 ARG D N 1
ATOM 6413 C CA . ARG D 2 147 ? 75.896 227.273 159.378 1.00 33.97 172 ARG D CA 1
ATOM 6414 C C . ARG D 2 147 ? 76.429 225.825 159.397 1.00 38.05 172 ARG D C 1
ATOM 6415 O O . ARG D 2 147 ? 76.317 225.137 158.382 1.00 37.67 172 ARG D O 1
ATOM 6423 N N . PRO D 2 148 ? 77.072 225.350 160.491 1.00 34.72 173 PRO D N 1
ATOM 6424 C CA . PRO D 2 148 ? 77.349 226.034 161.771 1.00 34.86 173 PRO D CA 1
ATOM 6425 C C . PRO D 2 148 ? 78.469 227.087 161.631 1.00 38.12 173 PRO D C 1
ATOM 6426 O O . PRO D 2 148 ? 79.049 227.180 160.542 1.00 36.98 173 PRO D O 1
ATOM 6430 N N . PRO D 2 149 ? 78.798 227.905 162.671 1.00 34.60 174 PRO D N 1
ATOM 6431 C CA . PRO D 2 149 ? 79.893 228.880 162.505 1.00 33.75 174 PRO D CA 1
ATOM 6432 C C . PRO D 2 149 ? 81.223 228.186 162.192 1.00 37.48 174 PRO D C 1
ATOM 6433 O O . PRO D 2 149 ? 81.525 227.135 162.769 1.00 38.08 174 PRO D O 1
ATOM 6437 N N . ALA D 2 150 ? 81.991 228.751 161.244 1.00 32.67 175 ALA D N 1
ATOM 6438 C CA . ALA D 2 150 ? 83.289 228.222 160.816 1.00 32.25 175 ALA D CA 1
ATOM 6439 C C . ALA D 2 150 ? 84.352 228.396 161.906 1.00 36.77 175 ALA D C 1
ATOM 6440 O O . ALA D 2 150 ? 84.206 229.263 162.774 1.00 36.61 175 ALA D O 1
ATOM 6442 N N . GLN D 2 151 ? 85.411 227.562 161.867 1.00 33.74 176 GLN D N 1
ATOM 6443 C CA . GLN D 2 151 ? 86.513 227.624 162.825 1.00 34.69 176 GLN D CA 1
ATOM 6444 C C . GLN D 2 151 ? 87.691 228.366 162.196 1.00 38.53 176 GLN D C 1
ATOM 6445 O O . GLN D 2 151 ? 88.206 227.934 161.165 1.00 37.97 176 GLN D O 1
ATOM 6447 N N . ILE D 2 152 ? 88.092 229.501 162.799 1.00 35.46 177 ILE D N 1
ATOM 6448 C CA . ILE D 2 152 ? 89.189 230.331 162.299 1.00 35.12 177 ILE D CA 1
ATOM 6449 C C . ILE D 2 152 ? 90.376 230.270 163.274 1.00 41.17 177 ILE D C 1
ATOM 6450 O O . ILE D 2 152 ? 90.227 230.597 164.453 1.00 41.91 177 ILE D O 1
ATOM 6455 N N . THR D 2 153 ? 91.549 229.843 162.769 1.00 38.64 178 THR D N 1
ATOM 6456 C CA . THR D 2 153 ? 92.795 229.742 163.541 1.00 40.20 178 THR D CA 1
ATOM 6457 C C . THR D 2 153 ? 93.927 230.427 162.785 1.00 44.59 178 THR D C 1
ATOM 6458 O O . THR D 2 153 ? 93.994 230.331 161.560 1.00 43.64 178 THR D O 1
ATOM 6462 N N . TRP D 2 154 ? 94.820 231.104 163.514 1.00 42.35 179 TRP D N 1
ATOM 6463 C CA . TRP D 2 154 ? 95.950 231.820 162.928 1.00 42.29 179 TRP D CA 1
ATOM 6464 C C . TRP D 2 154 ? 97.262 231.072 163.128 1.00 50.23 179 TRP D C 1
ATOM 6465 O O . TRP D 2 154 ? 97.476 230.464 164.181 1.00 51.84 179 TRP D O 1
ATOM 6476 N N . HIS D 2 155 ? 98.150 231.141 162.120 1.00 47.93 180 HIS D N 1
ATOM 6477 C CA . HIS D 2 155 ? 99.479 230.535 162.167 1.00 49.98 180 HIS D CA 1
ATOM 6478 C C . HIS D 2 155 ? 100.530 231.610 161.887 1.00 54.00 180 HIS D C 1
ATOM 6479 O O . HIS D 2 155 ? 100.536 232.207 160.807 1.00 51.75 180 HIS D O 1
ATOM 6486 N N . SER D 2 156 ? 101.403 231.864 162.876 1.00 52.93 181 SER D N 1
ATOM 6487 C CA . SER D 2 156 ? 102.480 232.849 162.791 1.00 53.08 181 SER D CA 1
ATOM 6488 C C . SER D 2 156 ? 103.617 232.524 163.751 1.00 60.93 181 SER D C 1
ATOM 6489 O O . SER D 2 156 ? 103.383 231.986 164.837 1.00 61.57 181 SER D O 1
ATOM 6492 N N . ASP D 2 157 ? 104.845 232.886 163.349 1.00 59.62 182 ASP D N 1
ATOM 6493 C CA . ASP D 2 157 ? 106.061 232.725 164.145 1.00 62.47 182 ASP D CA 1
ATOM 6494 C C . ASP D 2 157 ? 106.343 234.020 164.919 1.00 66.68 182 ASP D C 1
ATOM 6495 O O . ASP D 2 157 ? 107.241 234.058 165.764 1.00 68.66 182 ASP D O 1
ATOM 6500 N N . LEU D 2 158 ? 105.553 235.072 164.628 1.00 61.04 183 LEU D N 1
ATOM 6501 C CA . LEU D 2 158 ? 105.655 236.418 165.202 1.00 60.34 183 LEU D CA 1
ATOM 6502 C C . LEU D 2 158 ? 104.956 236.543 166.561 1.00 65.20 183 LEU D C 1
ATOM 6503 O O . LEU D 2 158 ? 105.232 237.488 167.305 1.00 65.36 183 LEU D O 1
ATOM 6508 N N . GLY D 2 159 ? 104.068 235.600 166.865 1.00 61.89 184 GLY D N 1
ATOM 6509 C CA . GLY D 2 159 ? 103.316 235.580 168.112 1.00 62.48 184 GLY D CA 1
ATOM 6510 C C . GLY D 2 159 ? 101.891 236.045 167.922 1.00 64.00 184 GLY D C 1
ATOM 6511 O O . GLY D 2 159 ? 101.165 235.496 167.088 1.00 62.81 184 GLY D O 1
ATOM 6512 N N . GLY D 2 160 ? 101.494 237.042 168.707 1.00 59.60 185 GLY D N 1
ATOM 6513 C CA . GLY D 2 160 ? 100.157 237.624 168.657 1.00 57.56 185 GLY D CA 1
ATOM 6514 C C . GLY D 2 160 ? 99.051 236.780 169.258 1.00 60.96 185 GLY D C 1
ATOM 6515 O O . GLY D 2 160 ? 99.170 235.555 169.368 1.00 61.72 185 GLY D O 1
ATOM 6516 N N . MET D 2 161 ? 97.957 237.450 169.651 1.00 56.00 186 MET D N 1
ATOM 6517 C CA . MET D 2 161 ? 96.775 236.825 170.240 1.00 55.89 186 MET D CA 1
ATOM 6518 C C . MET D 2 161 ? 95.537 237.171 169.403 1.00 56.26 186 MET D C 1
ATOM 6519 O O . MET D 2 161 ? 95.293 238.352 169.148 1.00 55.05 186 MET D O 1
ATOM 6521 N N . PRO D 2 162 ? 94.749 236.178 168.941 1.00 50.69 187 PRO D N 1
ATOM 6522 C CA . PRO D 2 162 ? 93.575 236.517 168.125 1.00 47.99 187 PRO D CA 1
ATOM 6523 C C . PRO D 2 162 ? 92.339 236.883 168.944 1.00 50.08 187 PRO D C 1
ATOM 6524 O O . PRO D 2 162 ? 92.182 236.417 170.074 1.00 51.40 187 PRO D O 1
ATOM 6528 N N . ASN D 2 163 ? 91.452 237.707 168.360 1.00 43.74 188 ASN D N 1
ATOM 6529 C CA . ASN D 2 163 ? 90.176 238.062 168.975 1.00 43.31 188 ASN D CA 1
ATOM 6530 C C . ASN D 2 163 ? 89.052 237.676 168.020 1.00 43.52 188 ASN D C 1
ATOM 6531 O O . ASN D 2 163 ? 88.640 238.471 167.173 1.00 41.88 188 ASN D O 1
ATOM 6536 N N . THR D 2 164 ? 88.587 236.427 168.140 1.00 38.90 189 THR D N 1
ATOM 6537 C CA . THR D 2 164 ? 87.532 235.886 167.294 1.00 36.82 189 THR D CA 1
ATOM 6538 C C . THR D 2 164 ? 86.173 236.131 167.948 1.00 40.84 189 THR D C 1
ATOM 6539 O O . THR D 2 164 ? 85.979 235.839 169.130 1.00 41.73 189 THR D O 1
ATOM 6543 N N . SER D 2 165 ? 85.245 236.681 167.159 1.00 36.54 190 SER D N 1
ATOM 6544 C CA . SER D 2 165 ? 83.869 236.993 167.542 1.00 36.77 190 SER D CA 1
ATOM 6545 C C . SER D 2 165 ? 82.918 236.601 166.413 1.00 38.97 190 SER D C 1
ATOM 6546 O O . SER D 2 165 ? 83.374 236.359 165.293 1.00 37.02 190 SER D O 1
ATOM 6549 N N . GLN D 2 166 ? 81.607 236.529 166.697 1.00 36.28 191 GLN D N 1
ATOM 6550 C CA . GLN D 2 166 ? 80.634 236.165 165.670 1.00 35.33 191 GLN D CA 1
ATOM 6551 C C . GLN D 2 166 ? 79.334 236.963 165.788 1.00 40.61 191 GLN D C 1
ATOM 6552 O O . GLN D 2 166 ? 78.881 237.284 166.887 1.00 41.84 191 GLN D O 1
ATOM 6558 N N . VAL D 2 167 ? 78.756 237.280 164.623 1.00 36.92 192 VAL D N 1
ATOM 6559 C CA . VAL D 2 167 ? 77.544 238.078 164.422 1.00 37.58 192 VAL D CA 1
ATOM 6560 C C . VAL D 2 167 ? 76.614 237.320 163.427 1.00 40.70 192 VAL D C 1
ATOM 6561 O O . VAL D 2 167 ? 77.148 236.635 162.551 1.00 39.78 192 VAL D O 1
ATOM 6565 N N . PRO D 2 168 ? 75.256 237.380 163.532 1.00 37.37 193 PRO D N 1
ATOM 6566 C CA . PRO D 2 168 ? 74.415 236.637 162.568 1.00 36.30 193 PRO D CA 1
ATOM 6567 C C . PRO D 2 168 ? 74.640 237.081 161.119 1.00 38.68 193 PRO D C 1
ATOM 6568 O O . PRO D 2 168 ? 74.739 238.280 160.847 1.00 38.65 193 PRO D O 1
ATOM 6572 N N . GLY D 2 169 ? 74.739 236.103 160.217 1.00 33.73 194 GLY D N 1
ATOM 6573 C CA . GLY D 2 169 ? 74.956 236.322 158.789 1.00 32.57 194 GLY D CA 1
ATOM 6574 C C . GLY D 2 169 ? 73.778 236.957 158.078 1.00 36.62 194 GLY D C 1
ATOM 6575 O O . GLY D 2 169 ? 72.812 237.361 158.724 1.00 37.51 194 GLY D O 1
ATOM 6576 N N . PHE D 2 170 ? 73.847 237.054 156.739 1.00 32.47 195 PHE D N 1
ATOM 6577 C CA . PHE D 2 170 ? 72.787 237.650 155.914 1.00 32.84 195 PHE D CA 1
ATOM 6578 C C . PHE D 2 170 ? 71.477 236.859 156.045 1.00 37.73 195 PHE D C 1
ATOM 6579 O O . PHE D 2 170 ? 70.415 237.465 156.191 1.00 38.81 195 PHE D O 1
ATOM 6587 N N . LEU D 2 171 ? 71.560 235.518 156.027 1.00 33.24 196 LEU D N 1
ATOM 6588 C CA . LEU D 2 171 ? 70.391 234.654 156.182 1.00 33.43 196 LEU D CA 1
ATOM 6589 C C . LEU D 2 171 ? 70.233 234.267 157.650 1.00 37.08 196 LEU D C 1
ATOM 6590 O O . LEU D 2 171 ? 71.224 233.934 158.305 1.00 35.44 196 LEU D O 1
ATOM 6595 N N . SER D 2 172 ? 68.991 234.324 158.171 1.00 34.84 197 SER D N 1
ATOM 6596 C CA . SER D 2 172 ? 68.683 233.965 159.558 1.00 34.86 197 SER D CA 1
ATOM 6597 C C . SER D 2 172 ? 68.979 232.486 159.772 1.00 36.69 197 SER D C 1
ATOM 6598 O O . SER D 2 172 ? 68.409 231.638 159.085 1.00 36.19 197 SER D O 1
ATOM 6601 N N . GLY D 2 173 ? 69.927 232.211 160.661 1.00 32.15 198 GLY D N 1
ATOM 6602 C CA . GLY D 2 173 ? 70.389 230.862 160.965 1.00 31.13 198 GLY D CA 1
ATOM 6603 C C . GLY D 2 173 ? 71.860 230.667 160.662 1.00 33.81 198 GLY D C 1
ATOM 6604 O O . GLY D 2 173 ? 72.493 229.761 161.215 1.00 33.01 198 GLY D O 1
ATOM 6605 N N . THR D 2 174 ? 72.411 231.520 159.770 1.00 30.02 199 THR D N 1
ATOM 6606 C CA . THR D 2 174 ? 73.825 231.505 159.381 1.00 28.94 199 THR D CA 1
ATOM 6607 C C . THR D 2 174 ? 74.593 232.458 160.303 1.00 33.15 199 THR D C 1
ATOM 6608 O O . THR D 2 174 ? 73.999 233.380 160.870 1.00 33.35 199 THR D O 1
ATOM 6612 N N . VAL D 2 175 ? 75.901 232.211 160.487 1.00 29.50 200 VAL D N 1
ATOM 6613 C CA . VAL D 2 175 ? 76.739 233.012 161.384 1.00 29.71 200 VAL D CA 1
ATOM 6614 C C . VAL D 2 175 ? 78.003 233.502 160.648 1.00 32.75 200 VAL D C 1
ATOM 6615 O O . VAL D 2 175 ? 78.686 232.702 159.999 1.00 31.90 200 VAL D O 1
ATOM 6619 N N . THR D 2 176 ? 78.305 234.815 160.770 1.00 28.84 201 THR D N 1
ATOM 6620 C CA . THR D 2 176 ? 79.495 235.453 160.202 1.00 27.95 201 THR D CA 1
ATOM 6621 C C . THR D 2 176 ? 80.565 235.516 161.301 1.00 31.93 201 THR D C 1
ATOM 6622 O O . THR D 2 176 ? 80.385 236.214 162.301 1.00 32.67 201 THR D O 1
ATOM 6626 N N . VAL D 2 177 ? 81.665 234.771 161.116 1.00 27.65 202 VAL D N 1
ATOM 6627 C CA . VAL D 2 177 ? 82.767 234.695 162.079 1.00 27.79 202 VAL D CA 1
ATOM 6628 C C . VAL D 2 177 ? 83.876 235.665 161.651 1.00 32.42 202 VAL D C 1
ATOM 6629 O O . VAL D 2 177 ? 84.378 235.574 160.529 1.00 31.70 202 VAL D O 1
ATOM 6633 N N . THR D 2 178 ? 84.241 236.595 162.550 1.00 29.86 203 THR D N 1
ATOM 6634 C CA . THR D 2 178 ? 85.278 237.600 162.315 1.00 29.57 203 THR D CA 1
ATOM 6635 C C . THR D 2 178 ? 86.387 237.432 163.352 1.00 34.79 203 THR D C 1
ATOM 6636 O O . THR D 2 178 ? 86.108 237.436 164.553 1.00 36.00 203 THR D O 1
ATOM 6640 N N . SER D 2 179 ? 87.639 237.290 162.888 1.00 30.79 204 SER D N 1
ATOM 6641 C CA . SER D 2 179 ? 88.795 237.135 163.762 1.00 31.43 204 SER D CA 1
ATOM 6642 C C . SER D 2 179 ? 89.858 238.189 163.464 1.00 35.65 204 SER D C 1
ATOM 6643 O O . SER D 2 179 ? 90.323 238.304 162.327 1.00 34.70 204 SER D O 1
ATOM 6646 N N . LEU D 2 180 ? 90.229 238.961 164.493 1.00 33.20 205 LEU D N 1
ATOM 6647 C CA . LEU D 2 180 ? 91.256 239.994 164.392 1.00 33.11 205 LEU D CA 1
ATOM 6648 C C . LEU D 2 180 ? 92.549 239.477 164.989 1.00 39.35 205 LEU D C 1
ATOM 6649 O O . LEU D 2 180 ? 92.538 238.972 166.111 1.00 40.42 205 LEU D O 1
ATOM 6654 N N . TRP D 2 181 ? 93.659 239.589 164.251 1.00 36.39 206 TRP D N 1
ATOM 6655 C CA . TRP D 2 181 ? 94.955 239.158 164.758 1.00 37.50 206 TRP D CA 1
ATOM 6656 C C . TRP D 2 181 ? 95.612 240.348 165.454 1.00 40.92 206 TRP D C 1
ATOM 6657 O O . TRP D 2 181 ? 96.154 241.237 164.794 1.00 39.90 206 TRP D O 1
ATOM 6668 N N . ILE D 2 182 ? 95.503 240.386 166.791 1.00 38.33 207 ILE D N 1
ATOM 6669 C CA . ILE D 2 182 ? 96.002 241.477 167.634 1.00 38.71 207 ILE D CA 1
ATOM 6670 C C . ILE D 2 182 ? 97.467 241.229 168.045 1.00 43.00 207 ILE D C 1
ATOM 6671 O O . ILE D 2 182 ? 97.808 240.150 168.529 1.00 43.58 207 ILE D O 1
ATOM 6676 N N . LEU D 2 183 ? 98.317 242.255 167.846 1.00 39.26 208 LEU D N 1
ATOM 6677 C CA . LEU D 2 183 ? 99.744 242.268 168.182 1.00 40.16 208 LEU D CA 1
ATOM 6678 C C . LEU D 2 183 ? 100.216 243.703 168.426 1.00 43.50 208 LEU D C 1
ATOM 6679 O O . LEU D 2 183 ? 99.661 244.628 167.836 1.00 41.73 208 LEU D O 1
ATOM 6684 N N . VAL D 2 184 ? 101.240 243.883 169.292 1.00 41.75 209 VAL D N 1
ATOM 6685 C CA . VAL D 2 184 ? 101.881 245.178 169.545 1.00 41.66 209 VAL D CA 1
ATOM 6686 C C . VAL D 2 184 ? 102.753 245.458 168.311 1.00 44.72 209 VAL D C 1
ATOM 6687 O O . VAL D 2 184 ? 103.659 244.664 168.034 1.00 44.99 209 VAL D O 1
ATOM 6691 N N . PRO D 2 185 ? 102.465 246.518 167.520 1.00 40.07 210 PRO D N 1
ATOM 6692 C CA . PRO D 2 185 ? 103.246 246.751 166.294 1.00 38.94 210 PRO D CA 1
ATOM 6693 C C . PRO D 2 185 ? 104.727 247.030 166.540 1.00 45.11 210 PRO D C 1
ATOM 6694 O O . PRO D 2 185 ? 105.100 247.691 167.513 1.00 46.14 210 PRO D O 1
ATOM 6698 N N . SER D 2 186 ? 105.562 246.492 165.645 1.00 42.08 211 SER D N 1
ATOM 6699 C CA . SER D 2 186 ? 107.016 246.638 165.634 1.00 43.02 211 SER D CA 1
ATOM 6700 C C . SER D 2 186 ? 107.497 246.772 164.191 1.00 46.63 211 SER D C 1
ATOM 6701 O O . SER D 2 186 ? 106.754 246.441 163.268 1.00 45.44 211 SER D O 1
ATOM 6704 N N . SER D 2 187 ? 108.717 247.284 163.991 1.00 44.10 212 SER D N 1
ATOM 6705 C CA . SER D 2 187 ? 109.309 247.456 162.663 1.00 43.13 212 SER D CA 1
ATOM 6706 C C . SER D 2 187 ? 109.624 246.099 162.020 1.00 48.14 212 SER D C 1
ATOM 6707 O O . SER D 2 187 ? 109.450 245.944 160.811 1.00 46.95 212 SER D O 1
ATOM 6710 N N . GLN D 2 188 ? 110.081 245.127 162.839 1.00 46.45 213 GLN D N 1
ATOM 6711 C CA . GLN D 2 188 ? 110.477 243.778 162.435 1.00 47.25 213 GLN D CA 1
ATOM 6712 C C . GLN D 2 188 ? 109.343 242.965 161.796 1.00 50.49 213 GLN D C 1
ATOM 6713 O O . GLN D 2 188 ? 109.627 242.150 160.918 1.00 50.73 213 GLN D O 1
ATOM 6715 N N . VAL D 2 189 ? 108.079 243.168 162.226 1.00 46.04 214 VAL D N 1
ATOM 6716 C CA . VAL D 2 189 ? 106.932 242.407 161.702 1.00 45.08 214 VAL D CA 1
ATOM 6717 C C . VAL D 2 189 ? 106.445 242.953 160.334 1.00 47.33 214 VAL D C 1
ATOM 6718 O O . VAL D 2 189 ? 105.693 242.253 159.652 1.00 46.62 214 VAL D O 1
ATOM 6722 N N . ASP D 2 190 ? 106.870 244.176 159.933 1.00 43.08 215 ASP D N 1
ATOM 6723 C CA . ASP D 2 190 ? 106.465 244.780 158.657 1.00 41.45 215 ASP D CA 1
ATOM 6724 C C . ASP D 2 190 ? 106.966 243.961 157.463 1.00 45.75 215 ASP D C 1
ATOM 6725 O O . ASP D 2 190 ? 108.141 243.587 157.409 1.00 46.39 215 ASP D O 1
ATOM 6730 N N . GLY D 2 191 ? 106.051 243.685 156.535 1.00 41.71 216 GLY D N 1
ATOM 6731 C CA . GLY D 2 191 ? 106.315 242.916 155.323 1.00 41.78 216 GLY D CA 1
ATOM 6732 C C . GLY D 2 191 ? 106.100 241.425 155.487 1.00 46.05 216 GLY D C 1
ATOM 6733 O O . GLY D 2 191 ? 105.788 240.735 154.513 1.00 46.04 216 GLY D O 1
ATOM 6734 N N . LYS D 2 192 ? 106.283 240.918 156.721 1.00 42.83 217 LYS D N 1
ATOM 6735 C CA . LYS D 2 192 ? 106.123 239.508 157.072 1.00 43.61 217 LYS D CA 1
ATOM 6736 C C . LYS D 2 192 ? 104.647 239.105 157.009 1.00 47.10 217 LYS D C 1
ATOM 6737 O O . LYS D 2 192 ? 103.767 239.936 157.238 1.00 45.41 217 LYS D O 1
ATOM 6743 N N . ASN D 2 193 ? 104.384 237.836 156.665 1.00 45.01 218 ASN D N 1
ATOM 6744 C CA . ASN D 2 193 ? 103.029 237.314 156.489 1.00 44.18 218 ASN D CA 1
ATOM 6745 C C . ASN D 2 193 ? 102.508 236.472 157.660 1.00 48.27 218 ASN D C 1
ATOM 6746 O O . ASN D 2 193 ? 103.284 235.863 158.404 1.00 49.62 218 ASN D O 1
ATOM 6751 N N . VAL D 2 194 ? 101.161 236.463 157.794 1.00 43.14 219 VAL D N 1
ATOM 6752 C CA A VAL D 2 194 ? 100.405 235.702 158.794 0.50 43.12 219 VAL D CA 1
ATOM 6753 C CA B VAL D 2 194 ? 100.411 235.702 158.800 0.50 43.18 219 VAL D CA 1
ATOM 6754 C C . VAL D 2 194 ? 99.315 234.921 158.054 1.00 46.25 219 VAL D C 1
ATOM 6755 O O . VAL D 2 194 ? 98.650 235.479 157.178 1.00 44.76 219 VAL D O 1
ATOM 6762 N N . THR D 2 195 ? 99.154 233.630 158.364 1.00 43.59 220 THR D N 1
ATOM 6763 C CA . THR D 2 195 ? 98.142 232.821 157.682 1.00 42.76 220 THR D CA 1
ATOM 6764 C C . THR D 2 195 ? 96.924 232.590 158.567 1.00 45.04 220 THR D C 1
ATOM 6765 O O . THR D 2 195 ? 97.033 232.499 159.790 1.00 45.04 220 THR D O 1
ATOM 6769 N N . CYS D 2 196 ? 95.761 232.500 157.919 1.00 40.03 221 CYS D N 1
ATOM 6770 C CA . CYS D 2 196 ? 94.461 232.268 158.529 1.00 39.02 221 CYS D CA 1
ATOM 6771 C C . CYS D 2 196 ? 93.870 230.980 157.958 1.00 43.48 221 CYS D C 1
ATOM 6772 O O . CYS D 2 196 ? 93.721 230.863 156.741 1.00 42.83 221 CYS D O 1
ATOM 6775 N N . LYS D 2 197 ? 93.543 230.018 158.835 1.00 40.98 222 LYS D N 1
ATOM 6776 C CA . LYS D 2 197 ? 92.966 228.725 158.465 1.00 41.17 222 LYS D CA 1
ATOM 6777 C C . LYS D 2 197 ? 91.472 228.711 158.796 1.00 44.29 222 LYS D C 1
ATOM 6778 O O . LYS D 2 197 ? 91.100 228.921 159.950 1.00 44.62 222 LYS D O 1
ATOM 6784 N N . VAL D 2 198 ? 90.622 228.481 157.786 1.00 39.71 223 VAL D N 1
ATOM 6785 C CA . VAL D 2 198 ? 89.167 228.422 157.961 1.00 38.67 223 VAL D CA 1
ATOM 6786 C C . VAL D 2 198 ? 88.720 226.964 157.766 1.00 44.37 223 VAL D C 1
ATOM 6787 O O . VAL D 2 198 ? 88.930 226.388 156.696 1.00 44.32 223 VAL D O 1
ATOM 6791 N N . GLU D 2 199 ? 88.129 226.372 158.818 1.00 41.88 224 GLU D N 1
ATOM 6792 C CA . GLU D 2 199 ? 87.647 224.992 158.828 1.00 42.67 224 GLU D CA 1
ATOM 6793 C C . GLU D 2 199 ? 86.126 224.945 158.943 1.00 46.73 224 GLU D C 1
ATOM 6794 O O . GLU D 2 199 ? 85.560 225.536 159.866 1.00 46.52 224 GLU D O 1
ATOM 6800 N N . HIS D 2 200 ? 85.470 224.240 158.005 1.00 43.19 225 HIS D N 1
ATOM 6801 C CA . HIS D 2 200 ? 84.015 224.075 157.976 1.00 42.43 225 HIS D CA 1
ATOM 6802 C C . HIS D 2 200 ? 83.656 222.715 157.382 1.00 47.98 225 HIS D C 1
ATOM 6803 O O . HIS D 2 200 ? 84.376 222.209 156.517 1.00 48.46 225 HIS D O 1
ATOM 6810 N N . GLU D 2 201 ? 82.538 222.128 157.858 1.00 44.99 226 GLU D N 1
ATOM 6811 C CA . GLU D 2 201 ? 82.001 220.820 157.459 1.00 45.65 226 GLU D CA 1
ATOM 6812 C C . GLU D 2 201 ? 81.694 220.727 155.948 1.00 49.33 226 GLU D C 1
ATOM 6813 O O . GLU D 2 201 ? 81.738 219.628 155.390 1.00 49.87 226 GLU D O 1
ATOM 6819 N N . SER D 2 202 ? 81.376 221.866 155.301 1.00 44.94 227 SER D N 1
ATOM 6820 C CA . SER D 2 202 ? 81.033 221.933 153.879 1.00 44.55 227 SER D CA 1
ATOM 6821 C C . SER D 2 202 ? 82.271 221.997 152.957 1.00 49.46 227 SER D C 1
ATOM 6822 O O . SER D 2 202 ? 82.133 221.761 151.754 1.00 49.77 227 SER D O 1
ATOM 6825 N N . PHE D 2 203 ? 83.464 222.307 153.507 1.00 46.24 228 PHE D N 1
ATOM 6826 C CA . PHE D 2 203 ? 84.696 222.420 152.718 1.00 46.78 228 PHE D CA 1
ATOM 6827 C C . PHE D 2 203 ? 85.323 221.062 152.411 1.00 52.76 228 PHE D C 1
ATOM 6828 O O . PHE D 2 203 ? 85.358 220.182 153.278 1.00 53.29 228 PHE D O 1
ATOM 6836 N N . GLU D 2 204 ? 85.867 220.920 151.182 1.00 49.94 229 GLU D N 1
ATOM 6837 C CA . GLU D 2 204 ? 86.574 219.719 150.723 1.00 51.50 229 GLU D CA 1
ATOM 6838 C C . GLU D 2 204 ? 87.949 219.644 151.390 1.00 55.97 229 GLU D C 1
ATOM 6839 O O . GLU D 2 204 ? 88.489 218.553 151.581 1.00 57.31 229 GLU D O 1
ATOM 6841 N N . LYS D 2 205 ? 88.500 220.821 151.746 1.00 51.10 230 LYS D N 1
ATOM 6842 C CA . LYS D 2 205 ? 89.780 221.023 152.430 1.00 51.28 230 LYS D CA 1
ATOM 6843 C C . LYS D 2 205 ? 89.748 222.375 153.182 1.00 53.04 230 LYS D C 1
ATOM 6844 O O . LYS D 2 205 ? 89.047 223.284 152.723 1.00 51.47 230 LYS D O 1
ATOM 6850 N N . PRO D 2 206 ? 90.474 222.551 154.319 1.00 49.15 231 PRO D N 1
ATOM 6851 C CA . PRO D 2 206 ? 90.449 223.860 155.001 1.00 47.09 231 PRO D CA 1
ATOM 6852 C C . PRO D 2 206 ? 91.072 224.963 154.144 1.00 48.65 231 PRO D C 1
ATOM 6853 O O . PRO D 2 206 ? 92.093 224.721 153.494 1.00 49.28 231 PRO D O 1
ATOM 6857 N N . GLN D 2 207 ? 90.438 226.157 154.112 1.00 42.28 232 GLN D N 1
ATOM 6858 C CA . GLN D 2 207 ? 90.935 227.291 153.332 1.00 40.67 232 GLN D CA 1
ATOM 6859 C C . GLN D 2 207 ? 92.028 228.025 154.098 1.00 43.48 232 GLN D C 1
ATOM 6860 O O . GLN D 2 207 ? 91.863 228.335 155.278 1.00 42.81 232 GLN D O 1
ATOM 6866 N N . LEU D 2 208 ? 93.140 228.304 153.412 1.00 39.63 233 LEU D N 1
ATOM 6867 C CA . LEU D 2 208 ? 94.272 229.035 153.966 1.00 38.94 233 LEU D CA 1
ATOM 6868 C C . LEU D 2 208 ? 94.353 230.391 153.284 1.00 40.78 233 LEU D C 1
ATOM 6869 O O . LEU D 2 208 ? 94.345 230.463 152.051 1.00 40.75 233 LEU D O 1
ATOM 6874 N N . LEU D 2 209 ? 94.364 231.467 154.085 1.00 35.25 234 LEU D N 1
ATOM 6875 C CA . LEU D 2 209 ? 94.415 232.841 153.592 1.00 33.69 234 LEU D CA 1
ATOM 6876 C C . LEU D 2 209 ? 95.626 233.551 154.197 1.00 38.44 234 LEU D C 1
ATOM 6877 O O . LEU D 2 209 ? 95.708 233.700 155.416 1.00 38.02 234 LEU D O 1
ATOM 6882 N N . THR D 2 210 ? 96.581 233.952 153.346 1.00 35.88 235 THR D N 1
ATOM 6883 C CA . THR D 2 210 ? 97.816 234.619 153.766 1.00 36.08 235 THR D CA 1
ATOM 6884 C C . THR D 2 210 ? 97.626 236.139 153.684 1.00 38.85 235 THR D C 1
ATOM 6885 O O . THR D 2 210 ? 96.960 236.625 152.767 1.00 38.19 235 THR D O 1
ATOM 6889 N N . VAL D 2 211 ? 98.183 236.875 154.670 1.00 34.94 236 VAL D N 1
ATOM 6890 C CA . VAL D 2 211 ? 98.108 238.337 154.788 1.00 33.68 236 VAL D CA 1
ATOM 6891 C C . VAL D 2 211 ? 99.489 238.891 155.199 1.00 38.50 236 VAL D C 1
ATOM 6892 O O . VAL D 2 211 ? 100.015 238.488 156.237 1.00 38.74 236 VAL D O 1
ATOM 6896 N N . ASN D 2 212 ? 100.059 239.818 154.398 1.00 35.13 237 ASN D N 1
ATOM 6897 C CA . ASN D 2 212 ? 101.330 240.481 154.716 1.00 35.49 237 ASN D CA 1
ATOM 6898 C C . ASN D 2 212 ? 101.047 241.696 155.591 1.00 39.23 237 ASN D C 1
ATOM 6899 O O . ASN D 2 212 ? 100.221 242.527 155.214 1.00 38.70 237 ASN D O 1
ATOM 6904 N N . LEU D 2 213 ? 101.721 241.801 156.750 1.00 35.98 238 LEU D N 1
ATOM 6905 C CA . LEU D 2 213 ? 101.542 242.903 157.704 1.00 35.33 238 LEU D CA 1
ATOM 6906 C C . LEU D 2 213 ? 102.144 244.215 157.192 1.00 39.00 238 LEU D C 1
ATOM 6907 O O . LEU D 2 213 ? 103.161 244.196 156.496 1.00 39.08 238 LEU D O 1
ATOM 6912 N N . THR D 2 214 ? 101.517 245.351 157.555 1.00 35.07 239 THR D N 1
ATOM 6913 C CA . THR D 2 214 ? 101.958 246.692 157.166 1.00 34.51 239 THR D CA 1
ATOM 6914 C C . THR D 2 214 ? 102.086 247.564 158.417 1.00 38.22 239 THR D C 1
ATOM 6915 O O . THR D 2 214 ? 101.088 247.818 159.095 1.00 38.21 239 THR D O 1
ATOM 6919 N N . VAL D 2 215 ? 103.322 248.006 158.721 1.00 34.46 240 VAL D N 1
ATOM 6920 C CA . VAL D 2 215 ? 103.644 248.865 159.869 1.00 34.35 240 VAL D CA 1
ATOM 6921 C C . VAL D 2 215 ? 104.320 250.135 159.355 1.00 38.47 240 VAL D C 1
ATOM 6922 O O . VAL D 2 215 ? 105.333 250.047 158.657 1.00 38.50 240 VAL D O 1
ATOM 6926 N N . TYR D 2 216 ? 103.766 251.308 159.705 1.00 34.37 241 TYR D N 1
ATOM 6927 C CA . TYR D 2 216 ? 104.315 252.605 159.327 1.00 33.55 241 TYR D CA 1
ATOM 6928 C C . TYR D 2 216 ? 105.265 253.049 160.427 1.00 37.54 241 TYR D C 1
ATOM 6929 O O . TYR D 2 216 ? 104.839 253.249 161.571 1.00 38.04 241 TYR D O 1
ATOM 6938 N N . TYR D 2 217 ? 106.564 253.137 160.097 1.00 33.26 242 TYR D N 1
ATOM 6939 C CA . TYR D 2 217 ? 107.597 253.502 161.063 1.00 33.43 242 TYR D CA 1
ATOM 6940 C C . TYR D 2 217 ? 108.644 254.453 160.455 1.00 37.26 242 TYR D C 1
ATOM 6941 O O . TYR D 2 217 ? 108.962 254.317 159.273 1.00 36.20 242 TYR D O 1
ATOM 6950 N N . PRO D 2 218 ? 109.207 255.406 161.246 1.00 34.95 243 PRO D N 1
ATOM 6951 C CA . PRO D 2 218 ? 110.242 256.308 160.698 1.00 34.85 243 PRO D CA 1
ATOM 6952 C C . PRO D 2 218 ? 111.574 255.570 160.429 1.00 40.10 243 PRO D C 1
ATOM 6953 O O . PRO D 2 218 ? 111.715 254.432 160.884 1.00 40.32 243 PRO D O 1
ATOM 6957 N N . PRO D 2 219 ? 112.565 256.160 159.706 1.00 37.31 244 PRO D N 1
ATOM 6958 C CA . PRO D 2 219 ? 113.793 255.408 159.394 1.00 37.98 244 PRO D CA 1
ATOM 6959 C C . PRO D 2 219 ? 114.594 254.894 160.590 1.00 44.07 244 PRO D C 1
ATOM 6960 O O . PRO D 2 219 ? 114.694 255.548 161.625 1.00 44.21 244 PRO D O 1
ATOM 6964 N N . GLU D 2 220 ? 115.141 253.682 160.421 1.00 41.89 245 GLU D N 1
ATOM 6965 C CA . GLU D 2 220 ? 116.024 252.999 161.355 1.00 43.67 245 GLU D CA 1
ATOM 6966 C C . GLU D 2 220 ? 117.371 252.954 160.665 1.00 50.21 245 GLU D C 1
ATOM 6967 O O . GLU D 2 220 ? 117.645 252.067 159.854 1.00 50.45 245 GLU D O 1
ATOM 6973 N N . VAL D 2 221 ? 118.167 253.994 160.920 1.00 48.25 246 VAL D N 1
ATOM 6974 C CA . VAL D 2 221 ? 119.447 254.265 160.278 1.00 49.08 246 VAL D CA 1
ATOM 6975 C C . VAL D 2 221 ? 120.651 253.801 161.139 1.00 56.19 246 VAL D C 1
ATOM 6976 O O . VAL D 2 221 ? 120.634 253.922 162.364 1.00 56.87 246 VAL D O 1
ATOM 6980 N N . SER D 2 222 ? 121.678 253.243 160.460 1.00 54.63 247 SER D N 1
ATOM 6981 C CA . SER D 2 222 ? 122.946 252.757 161.014 1.00 57.15 247 SER D CA 1
ATOM 6982 C C . SER D 2 222 ? 124.040 252.812 159.936 1.00 62.72 247 SER D C 1
ATOM 6983 O O . SER D 2 222 ? 123.785 252.429 158.793 1.00 61.70 247 SER D O 1
ATOM 6986 N N . ILE D 2 223 ? 125.246 253.298 160.295 1.00 61.47 248 ILE D N 1
ATOM 6987 C CA . ILE D 2 223 ? 126.375 253.429 159.361 1.00 62.41 248 ILE D CA 1
ATOM 6988 C C . ILE D 2 223 ? 127.337 252.232 159.518 1.00 70.73 248 ILE D C 1
ATOM 6989 O O . ILE D 2 223 ? 127.747 251.911 160.636 1.00 72.06 248 ILE D O 1
ATOM 6994 N N . SER D 2 224 ? 127.694 251.591 158.383 1.00 69.15 249 SER D N 1
ATOM 6995 C CA . SER D 2 224 ? 128.610 250.447 158.321 1.00 72.20 249 SER D CA 1
ATOM 6996 C C . SER D 2 224 ? 129.716 250.668 157.267 1.00 78.52 249 SER D C 1
ATOM 6997 O O . SER D 2 224 ? 129.585 251.544 156.410 1.00 76.27 249 SER D O 1
ATOM 7000 N N . GLY D 2 225 ? 130.779 249.865 157.348 1.00 79.34 250 GLY D N 1
ATOM 7001 C CA . GLY D 2 225 ? 131.918 249.922 156.435 1.00 81.20 250 GLY D CA 1
ATOM 7002 C C . GLY D 2 225 ? 133.214 250.396 157.066 1.00 88.57 250 GLY D C 1
ATOM 7003 O O . GLY D 2 225 ? 134.204 250.599 156.358 1.00 89.08 250 GLY D O 1
ATOM 7004 N N . TYR D 2 226 ? 133.214 250.577 158.401 1.00 87.25 251 TYR D N 1
ATOM 7005 C CA . TYR D 2 226 ? 134.365 251.031 159.182 1.00 89.60 251 TYR D CA 1
ATOM 7006 C C . TYR D 2 226 ? 134.886 249.877 160.044 1.00 98.40 251 TYR D C 1
ATOM 7007 O O . TYR D 2 226 ? 134.232 249.481 161.013 1.00 98.28 251 TYR D O 1
ATOM 7016 N N . ASP D 2 227 ? 136.051 249.318 159.661 1.00 98.95 252 ASP D N 1
ATOM 7017 C CA . ASP D 2 227 ? 136.701 248.195 160.347 1.00 102.97 252 ASP D CA 1
ATOM 7018 C C . ASP D 2 227 ? 137.632 248.671 161.485 1.00 110.01 252 ASP D C 1
ATOM 7019 O O . ASP D 2 227 ? 138.302 247.844 162.110 1.00 112.95 252 ASP D O 1
ATOM 7021 N N . ASN D 2 228 ? 137.647 250.002 161.756 1.00 105.56 253 ASN D N 1
ATOM 7022 C CA . ASN D 2 228 ? 138.438 250.704 162.780 1.00 107.17 253 ASN D CA 1
ATOM 7023 C C . ASN D 2 228 ? 139.961 250.500 162.566 1.00 114.96 253 ASN D C 1
ATOM 7024 O O . ASN D 2 228 ? 140.735 250.477 163.529 1.00 117.13 253 ASN D O 1
ATOM 7029 N N . ASN D 2 229 ? 140.380 250.395 161.289 1.00 111.93 254 ASN D N 1
ATOM 7030 C CA . ASN D 2 229 ? 141.775 250.216 160.890 1.00 114.82 254 ASN D CA 1
ATOM 7031 C C . ASN D 2 229 ? 142.099 251.160 159.719 1.00 116.96 254 ASN D C 1
ATOM 7032 O O . ASN D 2 229 ? 142.292 250.716 158.582 1.00 117.03 254 ASN D O 1
ATOM 7034 N N . TRP D 2 230 ? 142.134 252.475 160.011 1.00 111.51 255 TRP D N 1
ATOM 7035 C CA . TRP D 2 230 ? 142.415 253.521 159.028 1.00 109.49 255 TRP D CA 1
ATOM 7036 C C . TRP D 2 230 ? 143.796 254.136 159.268 1.00 115.60 255 TRP D C 1
ATOM 7037 O O . TRP D 2 230 ? 144.071 254.645 160.359 1.00 115.69 255 TRP D O 1
ATOM 7039 N N . TYR D 2 231 ? 144.665 254.072 158.243 1.00 113.55 256 TYR D N 1
ATOM 7040 C CA . TYR D 2 231 ? 146.029 254.603 158.280 1.00 115.27 256 TYR D CA 1
ATOM 7041 C C . TYR D 2 231 ? 146.271 255.562 157.112 1.00 117.21 256 TYR D C 1
ATOM 7042 O O . TYR D 2 231 ? 145.854 255.277 155.986 1.00 116.05 256 TYR D O 1
ATOM 7044 N N . LEU D 2 232 ? 146.944 256.696 157.386 1.00 113.04 257 LEU D N 1
ATOM 7045 C CA . LEU D 2 232 ? 147.259 257.725 156.393 1.00 140.24 257 LEU D CA 1
ATOM 7046 C C . LEU D 2 232 ? 148.354 257.253 155.439 1.00 169.57 257 LEU D C 1
ATOM 7047 O O . LEU D 2 232 ? 148.056 256.645 154.413 1.00 129.66 257 LEU D O 1
ATOM 7049 N N . GLU D 2 236 ? 141.574 254.315 149.860 1.00 81.72 261 GLU D N 1
ATOM 7050 C CA . GLU D 2 236 ? 140.208 254.831 149.821 1.00 78.36 261 GLU D CA 1
ATOM 7051 C C . GLU D 2 236 ? 139.202 253.799 150.351 1.00 82.31 261 GLU D C 1
ATOM 7052 O O . GLU D 2 236 ? 139.287 252.615 150.010 1.00 84.07 261 GLU D O 1
ATOM 7054 N N . ALA D 2 237 ? 138.253 254.260 151.189 1.00 76.38 262 ALA D N 1
ATOM 7055 C CA . ALA D 2 237 ? 137.214 253.428 151.804 1.00 75.50 262 ALA D CA 1
ATOM 7056 C C . ALA D 2 237 ? 135.826 254.053 151.642 1.00 75.93 262 ALA D C 1
ATOM 7057 O O . ALA D 2 237 ? 135.693 255.280 151.670 1.00 73.61 262 ALA D O 1
ATOM 7059 N N . THR D 2 238 ? 134.794 253.203 151.489 1.00 71.73 263 THR D N 1
ATOM 7060 C CA . THR D 2 238 ? 133.409 253.638 151.309 1.00 68.55 263 THR D CA 1
ATOM 7061 C C . THR D 2 238 ? 132.548 253.204 152.503 1.00 71.09 263 THR D C 1
ATOM 7062 O O . THR D 2 238 ? 132.540 252.025 152.868 1.00 72.30 263 THR D O 1
ATOM 7066 N N . LEU D 2 239 ? 131.824 254.169 153.098 1.00 64.82 264 LEU D N 1
ATOM 7067 C CA . LEU D 2 239 ? 130.887 253.951 154.202 1.00 63.38 264 LEU D CA 1
ATOM 7068 C C . LEU D 2 239 ? 129.476 253.865 153.646 1.00 65.38 264 LEU D C 1
ATOM 7069 O O . LEU D 2 239 ? 129.132 254.639 152.753 1.00 63.65 264 LEU D O 1
ATOM 7074 N N . THR D 2 240 ? 128.662 252.931 154.157 1.00 62.10 265 THR D N 1
ATOM 7075 C CA . THR D 2 240 ? 127.289 252.742 153.686 1.00 60.28 265 THR D CA 1
ATOM 7076 C C . THR D 2 240 ? 126.290 253.092 154.791 1.00 62.51 265 THR D C 1
ATOM 7077 O O . THR D 2 240 ? 126.456 252.666 155.937 1.00 63.12 265 THR D O 1
ATOM 7081 N N . CYS D 2 241 ? 125.254 253.870 154.430 1.00 56.69 266 CYS D N 1
ATOM 7082 C CA . CYS D 2 241 ? 124.169 254.264 155.324 1.00 54.91 266 CYS D CA 1
ATOM 7083 C C . CYS D 2 241 ? 123.032 253.259 155.166 1.00 57.13 266 CYS D C 1
ATOM 7084 O O . CYS D 2 241 ? 122.304 253.291 154.169 1.00 55.90 266 CYS D O 1
ATOM 7087 N N . ASP D 2 242 ? 122.924 252.323 156.119 1.00 53.54 267 ASP D N 1
ATOM 7088 C CA . ASP D 2 242 ? 121.907 251.275 156.092 1.00 52.52 267 ASP D CA 1
ATOM 7089 C C . ASP D 2 242 ? 120.667 251.756 156.826 1.00 53.54 267 ASP D C 1
ATOM 7090 O O . ASP D 2 242 ? 120.685 251.915 158.049 1.00 53.57 267 ASP D O 1
ATOM 7095 N N . ALA D 2 243 ? 119.603 252.034 156.061 1.00 47.56 268 ALA D N 1
ATOM 7096 C CA . ALA D 2 243 ? 118.339 252.532 156.595 1.00 45.47 268 ALA D CA 1
ATOM 7097 C C . ALA D 2 243 ? 117.151 251.693 156.127 1.00 46.93 268 ALA D C 1
ATOM 7098 O O . ALA D 2 243 ? 117.185 251.106 155.042 1.00 46.54 268 ALA D O 1
ATOM 7100 N N . ARG D 2 244 ? 116.103 251.641 156.961 1.00 41.69 269 ARG D N 1
ATOM 7101 C CA . ARG D 2 244 ? 114.861 250.924 156.681 1.00 40.28 269 ARG D CA 1
ATOM 7102 C C . ARG D 2 244 ? 113.673 251.714 157.238 1.00 41.33 269 ARG D C 1
ATOM 7103 O O . ARG D 2 244 ? 113.716 252.168 158.382 1.00 41.01 269 ARG D O 1
ATOM 7111 N N . SER D 2 245 ? 112.641 251.921 156.402 1.00 35.74 270 SER D N 1
ATOM 7112 C CA . SER D 2 245 ? 111.426 252.651 156.765 1.00 34.13 270 SER D CA 1
ATOM 7113 C C . SER D 2 245 ? 110.244 252.255 155.885 1.00 37.39 270 SER D C 1
ATOM 7114 O O . SER D 2 245 ? 110.431 251.745 154.778 1.00 37.36 270 SER D O 1
ATOM 7117 N N . ASN D 2 246 ? 109.026 252.503 156.388 1.00 33.23 271 ASN D N 1
ATOM 7118 C CA . ASN D 2 246 ? 107.775 252.279 155.676 1.00 32.28 271 ASN D CA 1
ATOM 7119 C C . ASN D 2 246 ? 106.898 253.531 155.860 1.00 36.00 271 ASN D C 1
ATOM 7120 O O . ASN D 2 246 ? 106.514 253.833 156.994 1.00 35.89 271 ASN D O 1
ATOM 7125 N N . PRO D 2 247 ? 106.653 254.335 154.795 1.00 32.27 272 PRO D N 1
ATOM 7126 C CA . PRO D 2 247 ? 107.070 254.146 153.391 1.00 32.02 272 PRO D CA 1
ATOM 7127 C C . PRO D 2 247 ? 108.579 254.291 153.229 1.00 36.91 272 PRO D C 1
ATOM 7128 O O . PRO D 2 247 ? 109.242 254.860 154.100 1.00 37.21 272 PRO D O 1
ATOM 7132 N N . GLU D 2 248 ? 109.118 253.769 152.116 1.00 33.76 273 GLU D N 1
ATOM 7133 C CA . GLU D 2 248 ? 110.545 253.787 151.777 1.00 33.96 273 GLU D CA 1
ATOM 7134 C C . GLU D 2 248 ? 111.154 255.207 151.873 1.00 36.78 273 GLU D C 1
ATOM 7135 O O . GLU D 2 248 ? 110.419 256.184 151.692 1.00 35.22 273 GLU D O 1
ATOM 7141 N N . PRO D 2 249 ? 112.475 255.347 152.188 1.00 34.03 274 PRO D N 1
ATOM 7142 C CA . PRO D 2 249 ? 113.060 256.694 152.341 1.00 33.68 274 PRO D CA 1
ATOM 7143 C C . PRO D 2 249 ? 112.897 257.594 151.119 1.00 37.62 274 PRO D C 1
ATOM 7144 O O . PRO D 2 249 ? 112.818 257.107 149.992 1.00 37.69 274 PRO D O 1
ATOM 7148 N N . THR D 2 2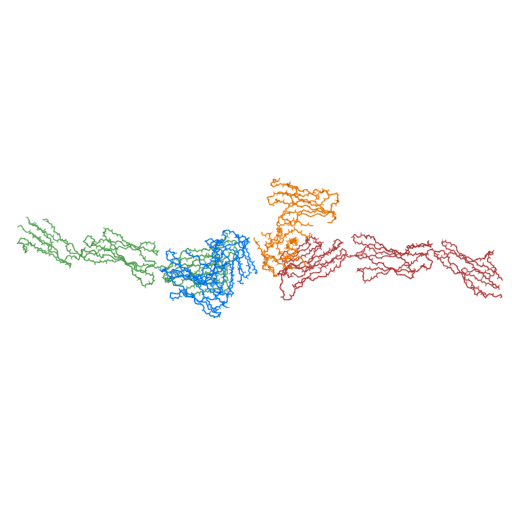50 ? 112.811 258.910 151.366 1.00 34.03 275 THR D N 1
ATOM 7149 C CA . THR D 2 250 ? 112.663 259.939 150.333 1.00 34.07 275 THR D CA 1
ATOM 7150 C C . THR D 2 250 ? 113.940 260.790 150.242 1.00 38.19 275 THR D C 1
ATOM 7151 O O . THR D 2 250 ? 114.118 261.530 149.269 1.00 38.10 275 THR D O 1
ATOM 7155 N N . GLY D 2 251 ? 114.814 260.662 151.241 1.00 34.75 276 GLY D N 1
ATOM 7156 C CA . GLY D 2 251 ? 116.063 261.407 151.301 1.00 35.08 276 GLY D CA 1
ATOM 7157 C C . GLY D 2 251 ? 117.165 260.779 152.127 1.00 39.98 276 GLY D C 1
ATOM 7158 O O . GLY D 2 251 ? 116.903 260.053 153.089 1.00 38.76 276 GLY D O 1
ATOM 7159 N N . TYR D 2 252 ? 118.413 261.077 151.733 1.00 38.71 277 TYR D N 1
ATOM 7160 C CA . TYR D 2 252 ? 119.671 260.666 152.364 1.00 39.79 277 TYR D CA 1
ATOM 7161 C C . TYR D 2 252 ? 120.603 261.870 152.381 1.00 46.36 277 TYR D C 1
ATOM 7162 O O . TYR D 2 252 ? 120.990 262.348 151.311 1.00 46.24 277 TYR D O 1
ATOM 7171 N N . ASN D 2 253 ? 120.937 262.389 153.572 1.00 45.11 278 ASN D N 1
ATOM 7172 C CA . ASN D 2 253 ? 121.809 263.556 153.674 1.00 46.35 278 ASN D CA 1
ATOM 7173 C C . ASN D 2 253 ? 122.988 263.292 154.608 1.00 53.06 278 ASN D C 1
ATOM 7174 O O . ASN D 2 253 ? 122.790 262.907 155.760 1.00 52.70 278 ASN D O 1
ATOM 7179 N N . TRP D 2 254 ? 124.213 263.512 154.097 1.00 52.31 279 TRP D N 1
ATOM 7180 C CA . TRP D 2 254 ? 125.465 263.340 154.837 1.00 54.24 279 TRP D CA 1
ATOM 7181 C C . TRP D 2 254 ? 126.001 264.687 155.327 1.00 60.78 279 TRP D C 1
ATOM 7182 O O . TRP D 2 254 ? 125.990 265.668 154.579 1.00 59.85 279 TRP D O 1
ATOM 7193 N N . SER D 2 255 ? 126.471 264.723 156.587 1.00 60.14 280 SER D N 1
ATOM 7194 C CA . SER D 2 255 ? 127.031 265.908 157.248 1.00 61.11 280 SER D CA 1
ATOM 7195 C C . SER D 2 255 ? 127.935 265.496 158.431 1.00 68.93 280 SER D C 1
ATOM 7196 O O . SER D 2 255 ? 128.192 264.305 158.619 1.00 69.25 280 SER D O 1
ATOM 7199 N N . THR D 2 256 ? 128.438 266.485 159.199 1.00 67.95 281 THR D N 1
ATOM 7200 C CA . THR D 2 256 ? 129.299 266.296 160.376 1.00 70.16 281 THR D CA 1
ATOM 7201 C C . THR D 2 256 ? 128.762 267.193 161.512 1.00 76.36 281 THR D C 1
ATOM 7202 O O . THR D 2 256 ? 128.030 268.147 161.232 1.00 75.02 281 THR D O 1
ATOM 7206 N N . THR D 2 257 ? 129.106 266.879 162.785 1.00 75.98 282 THR D N 1
ATOM 7207 C CA . THR D 2 257 ? 128.696 267.655 163.969 1.00 77.13 282 THR D CA 1
ATOM 7208 C C . THR D 2 257 ? 129.214 269.097 163.884 1.00 82.72 282 THR D C 1
ATOM 7209 O O . THR D 2 257 ? 128.530 270.018 164.337 1.00 82.44 282 THR D O 1
ATOM 7213 N N . MET D 2 258 ? 130.416 269.283 163.287 1.00 80.43 283 MET D N 1
ATOM 7214 C CA . MET D 2 258 ? 131.049 270.585 163.067 1.00 80.53 283 MET D CA 1
ATOM 7215 C C . MET D 2 258 ? 130.257 271.410 162.043 1.00 83.68 283 MET D C 1
ATOM 7216 O O . MET D 2 258 ? 130.198 272.635 162.163 1.00 83.36 283 MET D O 1
ATOM 7218 N N . GLY D 2 259 ? 129.650 270.727 161.067 1.00 79.55 284 GLY D N 1
ATOM 7219 C CA . GLY D 2 259 ? 128.833 271.350 160.033 1.00 78.25 284 GLY D CA 1
ATOM 7220 C C . GLY D 2 259 ? 128.821 270.631 158.697 1.00 81.75 284 GLY D C 1
ATOM 7221 O O . GLY D 2 259 ? 128.305 269.513 158.607 1.00 81.19 284 GLY D O 1
ATOM 7222 N N . PRO D 2 260 ? 129.353 271.258 157.619 1.00 78.12 285 PRO D N 1
ATOM 7223 C CA . PRO D 2 260 ? 129.348 270.584 156.310 1.00 77.50 285 PRO D CA 1
ATOM 7224 C C . PRO D 2 260 ? 130.462 269.540 156.190 1.00 81.97 285 PRO D C 1
ATOM 7225 O O . PRO D 2 260 ? 131.351 269.476 157.044 1.00 82.30 285 PRO D O 1
ATOM 7229 N N . LEU D 2 261 ? 130.404 268.719 155.124 1.00 78.43 286 LEU D N 1
ATOM 7230 C CA . LEU D 2 261 ? 131.370 267.654 154.853 1.00 79.24 286 LEU D CA 1
ATOM 7231 C C . LEU D 2 261 ? 132.743 268.208 154.434 1.00 83.94 286 LEU D C 1
ATOM 7232 O O . LEU D 2 261 ? 132.797 269.129 153.613 1.00 83.20 286 LEU D O 1
ATOM 7237 N N . PRO D 2 262 ? 133.859 267.628 154.949 1.00 81.61 287 PRO D N 1
ATOM 7238 C CA . PRO D 2 262 ? 135.198 268.109 154.549 1.00 82.17 287 PRO D CA 1
ATOM 7239 C C . PRO D 2 262 ? 135.548 267.746 153.090 1.00 85.89 287 PRO D C 1
ATOM 7240 O O . PRO D 2 262 ? 134.857 266.899 152.516 1.00 85.24 287 PRO D O 1
ATOM 7244 N N . PRO D 2 263 ? 136.599 268.350 152.464 1.00 82.78 288 PRO D N 1
ATOM 7245 C CA . PRO D 2 263 ? 136.902 268.032 151.050 1.00 83.03 288 PRO D CA 1
ATOM 7246 C C . PRO D 2 263 ? 137.279 266.572 150.762 1.00 87.65 288 PRO D C 1
ATOM 7247 O O . PRO D 2 263 ? 137.073 266.127 149.630 1.00 87.58 288 PRO D O 1
ATOM 7251 N N . PHE D 2 264 ? 137.827 265.833 151.753 1.00 84.71 289 PHE D N 1
ATOM 7252 C CA . PHE D 2 264 ? 138.209 264.431 151.554 1.00 85.92 289 PHE D CA 1
ATOM 7253 C C . PHE D 2 264 ? 136.988 263.499 151.599 1.00 88.18 289 PHE D C 1
ATOM 7254 O O . PHE D 2 264 ? 137.001 262.461 150.936 1.00 88.90 289 PHE D O 1
ATOM 7262 N N . ALA D 2 265 ? 135.943 263.866 152.370 1.00 82.31 290 ALA D N 1
ATOM 7263 C CA . ALA D 2 265 ? 134.707 263.090 152.483 1.00 80.87 290 ALA D CA 1
ATOM 7264 C C . ALA D 2 265 ? 133.724 263.507 151.385 1.00 82.33 290 ALA D C 1
ATOM 7265 O O . ALA D 2 265 ? 133.222 264.636 151.391 1.00 80.58 290 ALA D O 1
ATOM 7267 N N . VAL D 2 266 ? 133.486 262.603 150.421 1.00 78.58 291 VAL D N 1
ATOM 7268 C CA . VAL D 2 266 ? 132.596 262.840 149.280 1.00 77.05 291 VAL D CA 1
ATOM 7269 C C . VAL D 2 266 ? 131.323 262.002 149.452 1.00 79.01 291 VAL D C 1
ATOM 7270 O O . VAL D 2 266 ? 131.406 260.792 149.668 1.00 79.43 291 VAL D O 1
ATOM 7274 N N . ALA D 2 267 ? 130.150 262.654 149.360 1.00 73.20 292 ALA D N 1
ATOM 7275 C CA . ALA D 2 267 ? 128.852 261.990 149.476 1.00 71.75 292 ALA D CA 1
ATOM 7276 C C . ALA D 2 267 ? 128.358 261.540 148.102 1.00 74.82 292 ALA D C 1
ATOM 7277 O O . ALA D 2 267 ? 128.334 262.338 147.160 1.00 74.35 292 ALA D O 1
ATOM 7279 N N . GLN D 2 268 ? 127.994 260.251 147.988 1.00 71.02 293 GLN D N 1
ATOM 7280 C CA . GLN D 2 268 ? 127.493 259.643 146.751 1.00 70.92 293 GLN D CA 1
ATOM 7281 C C . GLN D 2 268 ? 126.210 258.845 147.053 1.00 72.91 293 GLN D C 1
ATOM 7282 O O . GLN D 2 268 ? 126.217 257.611 147.102 1.00 73.45 293 GLN D O 1
ATOM 7288 N N . GLY D 2 269 ? 125.125 259.587 147.272 1.00 66.92 294 GLY D N 1
ATOM 7289 C CA . GLY D 2 269 ? 123.811 259.042 147.590 1.00 65.34 294 GLY D CA 1
ATOM 7290 C C . GLY D 2 269 ? 123.735 258.533 149.013 1.00 67.52 294 GLY D C 1
ATOM 7291 O O . GLY D 2 269 ? 123.990 259.286 149.957 1.00 66.70 294 GLY D O 1
ATOM 7292 N N . ALA D 2 270 ? 123.407 257.239 149.169 1.00 63.37 295 ALA D N 1
ATOM 7293 C CA . ALA D 2 270 ? 123.311 256.566 150.466 1.00 62.59 295 ALA D CA 1
ATOM 7294 C C . ALA D 2 270 ? 124.687 256.059 150.931 1.00 67.04 295 ALA D C 1
ATOM 7295 O O . ALA D 2 270 ? 124.781 255.373 151.950 1.00 67.04 295 ALA D O 1
ATOM 7297 N N . GLN D 2 271 ? 125.750 256.409 150.184 1.00 63.93 296 GLN D N 1
ATOM 7298 C CA . GLN D 2 271 ? 127.129 256.022 150.475 1.00 65.11 296 GLN D CA 1
ATOM 7299 C C . GLN D 2 271 ? 128.025 257.249 150.648 1.00 68.87 296 GLN D C 1
ATOM 7300 O O . GLN D 2 271 ? 127.705 258.327 150.143 1.00 67.24 296 GLN D O 1
ATOM 7306 N N . LEU D 2 272 ? 129.152 257.078 151.357 1.00 67.02 297 LEU D N 1
ATOM 7307 C CA . LEU D 2 272 ? 130.125 258.138 151.598 1.00 67.08 297 LEU D CA 1
ATOM 7308 C C . LEU D 2 272 ? 131.543 257.629 151.322 1.00 74.11 297 LEU D C 1
ATOM 7309 O O . LEU D 2 272 ? 132.034 256.749 152.032 1.00 75.26 297 LEU D O 1
ATOM 7314 N N . LEU D 2 273 ? 132.189 258.180 150.281 1.00 71.90 298 LEU D N 1
ATOM 7315 C CA . LEU D 2 273 ? 133.551 257.823 149.883 1.00 74.38 298 LEU D CA 1
ATOM 7316 C C . LEU D 2 273 ? 134.566 258.702 150.623 1.00 79.16 298 LEU D C 1
ATOM 7317 O O . LEU D 2 273 ? 134.419 259.927 150.647 1.00 77.13 298 LEU D O 1
ATOM 7322 N N . ILE D 2 274 ? 135.589 258.071 151.228 1.00 78.46 299 ILE D N 1
ATOM 7323 C CA . ILE D 2 274 ? 136.641 258.773 151.968 1.00 79.19 299 ILE D CA 1
ATOM 7324 C C . ILE D 2 274 ? 137.950 258.704 151.176 1.00 85.27 299 ILE D C 1
ATOM 7325 O O . ILE D 2 274 ? 138.422 257.614 150.843 1.00 86.82 299 ILE D O 1
ATOM 7330 N N . ARG D 2 275 ? 138.522 259.879 150.881 1.00 81.71 300 ARG D N 1
ATOM 7331 C CA . ARG D 2 275 ? 139.780 260.033 150.154 1.00 83.63 300 ARG D CA 1
ATOM 7332 C C . ARG D 2 275 ? 140.944 260.270 151.140 1.00 89.29 300 ARG D C 1
ATOM 7333 O O . ARG D 2 275 ? 140.727 260.922 152.166 1.00 87.83 300 ARG D O 1
ATOM 7335 N N . PRO D 2 276 ? 142.175 259.758 150.872 1.00 88.50 301 PRO D N 1
ATOM 7336 C CA . PRO D 2 276 ? 143.281 259.969 151.827 1.00 92.85 301 PRO D CA 1
ATOM 7337 C C . PRO D 2 276 ? 143.779 261.413 151.845 1.00 113.03 301 PRO D C 1
ATOM 7338 O O . PRO D 2 276 ? 143.579 262.123 152.829 1.00 70.11 301 PRO D O 1
ATOM 7342 N N . ILE D 2 281 ? 143.220 262.950 161.265 1.00 90.38 306 ILE D N 1
ATOM 7343 C CA . ILE D 2 281 ? 141.921 263.588 161.071 1.00 87.16 306 ILE D CA 1
ATOM 7344 C C . ILE D 2 281 ? 140.843 262.877 161.895 1.00 90.80 306 ILE D C 1
ATOM 7345 O O . ILE D 2 281 ? 140.772 261.644 161.889 1.00 91.57 306 ILE D O 1
ATOM 7347 N N . ASN D 2 282 ? 140.009 263.662 162.605 1.00 85.93 307 ASN D N 1
ATOM 7348 C CA . ASN D 2 282 ? 138.923 263.151 163.445 1.00 85.53 307 ASN D CA 1
ATOM 7349 C C . ASN D 2 282 ? 137.616 263.890 163.149 1.00 86.00 307 ASN D C 1
ATOM 7350 O O . ASN D 2 282 ? 137.548 265.113 163.309 1.00 84.62 307 ASN D O 1
ATOM 7355 N N . THR D 2 283 ? 136.587 263.143 162.700 1.00 80.90 308 THR D N 1
ATOM 7356 C CA . THR D 2 283 ? 135.248 263.662 162.378 1.00 78.01 308 THR D CA 1
ATOM 7357 C C . THR D 2 283 ? 134.153 262.700 162.853 1.00 80.75 308 THR D C 1
ATOM 7358 O O . THR D 2 283 ? 134.356 261.482 162.866 1.00 81.65 308 THR D O 1
ATOM 7362 N N . THR D 2 284 ? 132.990 263.257 163.236 1.00 74.90 309 THR D N 1
ATOM 7363 C CA . THR D 2 284 ? 131.817 262.498 163.680 1.00 73.92 309 THR D CA 1
ATOM 7364 C C . THR D 2 284 ? 130.717 262.703 162.631 1.00 73.65 309 THR D C 1
ATOM 7365 O O . THR D 2 284 ? 129.950 263.669 162.698 1.00 71.87 309 THR D O 1
ATOM 7369 N N . LEU D 2 285 ? 130.695 261.810 161.625 1.00 68.54 310 LEU D N 1
ATOM 7370 C CA . LEU D 2 285 ? 129.775 261.844 160.483 1.00 65.75 310 LEU D CA 1
ATOM 7371 C C . LEU D 2 285 ? 128.342 261.508 160.877 1.00 66.91 310 LEU D C 1
ATOM 7372 O O . LEU D 2 285 ? 128.122 260.636 161.716 1.00 67.51 310 LEU D O 1
ATOM 7377 N N . ILE D 2 286 ? 127.372 262.205 160.253 1.00 60.41 311 ILE D N 1
ATOM 7378 C CA . ILE D 2 286 ? 125.931 262.047 160.483 1.00 58.64 311 ILE D CA 1
ATOM 7379 C C . ILE D 2 286 ? 125.220 261.706 159.159 1.00 59.17 311 ILE D C 1
ATOM 7380 O O . ILE D 2 286 ? 125.474 262.349 158.137 1.00 57.80 311 ILE D O 1
ATOM 7385 N N . CYS D 2 287 ? 124.317 260.706 159.196 1.00 54.04 312 CYS D N 1
ATOM 7386 C CA . CYS D 2 287 ? 123.487 260.316 158.059 1.00 51.93 312 CYS D CA 1
ATOM 7387 C C . CYS D 2 287 ? 122.020 260.565 158.422 1.00 53.26 312 CYS D C 1
ATOM 7388 O O . CYS D 2 287 ? 121.460 259.861 159.265 1.00 53.26 312 CYS D O 1
ATOM 7391 N N . ASN D 2 288 ? 121.423 261.609 157.826 1.00 47.60 313 ASN D N 1
ATOM 7392 C CA . ASN D 2 288 ? 120.036 262.002 158.060 1.00 46.20 313 ASN D CA 1
ATOM 7393 C C . ASN D 2 288 ? 119.147 261.388 156.970 1.00 47.63 313 ASN D C 1
ATOM 7394 O O . ASN D 2 288 ? 119.248 261.758 155.798 1.00 46.77 313 ASN D O 1
ATOM 7399 N N . VAL D 2 289 ? 118.320 260.405 157.359 1.00 42.87 314 VAL D N 1
ATOM 7400 C CA . VAL D 2 289 ? 117.410 259.692 156.460 1.00 41.33 314 VAL D CA 1
ATOM 7401 C C . VAL D 2 289 ? 115.978 260.126 156.782 1.00 43.17 314 VAL D C 1
ATOM 7402 O O . VAL D 2 289 ? 115.569 260.087 157.944 1.00 42.51 314 VAL D O 1
ATOM 7406 N N . THR D 2 290 ? 115.233 260.555 155.746 1.00 38.69 315 THR D N 1
ATOM 7407 C CA . THR D 2 290 ? 113.859 261.050 155.870 1.00 37.86 315 THR D CA 1
ATOM 7408 C C . THR D 2 290 ? 112.850 260.173 155.127 1.00 40.23 315 THR D C 1
ATOM 7409 O O . THR D 2 290 ? 113.154 259.628 154.066 1.00 39.87 315 THR D O 1
ATOM 7413 N N . ASN D 2 291 ? 111.633 260.084 155.673 1.00 35.52 316 ASN D N 1
ATOM 7414 C CA . ASN D 2 291 ? 110.503 259.388 155.069 1.00 34.46 316 ASN D CA 1
ATOM 7415 C C . ASN D 2 291 ? 109.222 260.179 155.433 1.00 37.69 316 ASN D C 1
ATOM 7416 O O . ASN D 2 291 ? 109.327 261.223 156.088 1.00 37.27 316 ASN D O 1
ATOM 7421 N N . ALA D 2 292 ? 108.036 259.712 154.985 1.00 33.40 317 ALA D N 1
ATOM 7422 C CA . ALA D 2 292 ? 106.737 260.352 155.220 1.00 32.94 317 ALA D CA 1
ATOM 7423 C C . ALA D 2 292 ? 106.453 260.641 156.714 1.00 37.26 317 ALA D C 1
ATOM 7424 O O . ALA D 2 292 ? 105.745 261.604 157.023 1.00 37.14 317 ALA D O 1
ATOM 7426 N N . LEU D 2 293 ? 107.019 259.820 157.626 1.00 33.81 318 LEU D N 1
ATOM 7427 C CA . LEU D 2 293 ? 106.835 259.923 159.076 1.00 34.02 318 LEU D CA 1
ATOM 7428 C C . LEU D 2 293 ? 107.806 260.912 159.749 1.00 39.69 318 LEU D C 1
ATOM 7429 O O . LEU D 2 293 ? 107.465 261.478 160.788 1.00 40.77 318 LEU D O 1
ATOM 7434 N N . GLY D 2 294 ? 108.986 261.107 159.169 1.00 36.49 319 GLY D N 1
ATOM 7435 C CA . GLY D 2 294 ? 109.974 262.033 159.709 1.00 37.10 319 GLY D CA 1
ATOM 7436 C C . GLY D 2 294 ? 111.419 261.665 159.450 1.00 41.63 319 GLY D C 1
ATOM 7437 O O . GLY D 2 294 ? 111.708 260.658 158.799 1.00 40.54 319 GLY D O 1
ATOM 7438 N N . ALA D 2 295 ? 112.335 262.497 159.971 1.00 39.49 320 ALA D N 1
ATOM 7439 C CA . ALA D 2 295 ? 113.780 262.337 159.833 1.00 39.80 320 ALA D CA 1
ATOM 7440 C C . ALA D 2 295 ? 114.396 261.683 161.061 1.00 45.59 320 ALA D C 1
ATOM 7441 O O . ALA D 2 295 ? 113.998 261.985 162.185 1.00 46.20 320 ALA D O 1
ATOM 7443 N N . ARG D 2 296 ? 115.373 260.790 160.841 1.00 43.06 321 ARG D N 1
ATOM 7444 C CA . ARG D 2 296 ? 116.117 260.094 161.896 1.00 44.41 321 ARG D CA 1
ATOM 7445 C C . ARG D 2 296 ? 117.594 260.057 161.517 1.00 51.15 321 ARG D C 1
ATOM 7446 O O . ARG D 2 296 ? 117.925 259.816 160.354 1.00 49.88 321 ARG D O 1
ATOM 7454 N N . GLN D 2 297 ? 118.477 260.329 162.492 1.00 51.10 322 GLN D N 1
ATOM 7455 C CA . GLN D 2 297 ? 119.922 260.402 162.267 1.00 52.31 322 GLN D CA 1
ATOM 7456 C C . GLN D 2 297 ? 120.698 259.277 162.962 1.00 59.29 322 GLN D C 1
ATOM 7457 O O . GLN D 2 297 ? 120.187 258.623 163.874 1.00 59.83 322 GLN D O 1
ATOM 7463 N N . ALA D 2 298 ? 121.940 259.059 162.500 1.00 57.57 323 ALA D N 1
ATOM 7464 C CA . ALA D 2 298 ? 122.906 258.100 163.034 1.00 59.70 323 ALA D CA 1
ATOM 7465 C C . ALA D 2 298 ? 124.295 258.718 162.962 1.00 65.72 323 ALA D C 1
ATOM 7466 O O . ALA D 2 298 ? 124.647 259.303 161.935 1.00 64.30 323 ALA D O 1
ATOM 7468 N N . GLU D 2 299 ? 125.062 258.639 164.059 1.00 65.21 324 GLU D N 1
ATOM 7469 C CA . GLU D 2 299 ? 126.405 259.218 164.113 1.00 66.44 324 GLU D CA 1
ATOM 7470 C C . GLU D 2 299 ? 127.481 258.138 164.261 1.00 73.19 324 GLU D C 1
ATOM 7471 O O . GLU D 2 299 ? 127.258 257.121 164.923 1.00 73.94 324 GLU D O 1
ATOM 7477 N N . LEU D 2 300 ? 128.641 258.365 163.619 1.00 71.09 325 LEU D N 1
ATOM 7478 C CA . LEU D 2 300 ? 129.794 257.465 163.647 1.00 73.63 325 LEU D CA 1
ATOM 7479 C C . LEU D 2 300 ? 131.089 258.270 163.782 1.00 79.60 325 LEU D C 1
ATOM 7480 O O . LEU D 2 300 ? 131.314 259.215 163.021 1.00 77.76 325 LEU D O 1
ATOM 7485 N N . THR D 2 301 ? 131.933 257.888 164.755 1.00 79.63 326 THR D N 1
ATOM 7486 C CA . THR D 2 301 ? 133.218 258.534 165.024 1.00 81.27 326 THR D CA 1
ATOM 7487 C C . THR D 2 301 ? 134.312 257.811 164.226 1.00 87.15 326 THR D C 1
ATOM 7488 O O . THR D 2 301 ? 134.516 256.607 164.411 1.00 88.47 326 THR D O 1
ATOM 7492 N N . VAL D 2 302 ? 134.996 258.546 163.327 1.00 83.54 327 VAL D N 1
ATOM 7493 C CA . VAL D 2 302 ? 136.073 257.996 162.494 1.00 84.99 327 VAL D CA 1
ATOM 7494 C C . VAL D 2 302 ? 137.409 258.678 162.846 1.00 90.87 327 VAL D C 1
ATOM 7495 O O . VAL D 2 302 ? 137.451 259.894 163.060 1.00 89.20 327 VAL D O 1
ATOM 7499 N N . GLN D 2 303 ? 138.489 257.877 162.929 1.00 90.59 328 GLN D N 1
ATOM 7500 C CA . GLN D 2 303 ? 139.832 258.351 163.265 1.00 92.48 328 GLN D CA 1
ATOM 7501 C C . GLN D 2 303 ? 140.864 257.856 162.249 1.00 97.95 328 GLN D C 1
ATOM 7502 O O . GLN D 2 303 ? 140.887 256.666 161.918 1.00 99.00 328 GLN D O 1
ATOM 7504 N N . VAL D 2 304 ? 141.714 258.779 161.755 1.00 94.29 329 VAL D N 1
ATOM 7505 C CA . VAL D 2 304 ? 142.769 258.492 160.776 1.00 126.27 329 VAL D CA 1
ATOM 7506 C C . VAL D 2 304 ? 144.132 258.694 161.449 1.00 152.92 329 VAL D C 1
ATOM 7507 O O . VAL D 2 304 ? 144.973 257.798 161.423 1.00 115.50 329 VAL D O 1
#

CATH classification: 2.60.40.10 (+1 more: 2.60.40.10)

GO terms:
  GO:0042267 natural killer cell mediated cytotoxicity (P, IDA)
  GO:0038023 signaling receptor activity (F, IDA)
  GO:0005886 plasma membrane (C, IC)
  GO:0005886 plasma membrane (C, EXP)
  GO:0005886 plasma membrane (C, TAS)
  GO:0007155 cell adhesion (P, TAS)
  GO:0007165 signal transduction (P, TAS)
  GO:0042802 identical protein binding (F, IPI)
  GO:0005515 protein binding (F, IPI)
  GO:0002891 positive regulation of immunoglobulin mediated immune response (P, IDA)
  GO:0009986 cell surface (C, IDA)
  GO:0033005 positive regulation of mast cell activation (P, IDA)
  GO:0060369 positive regulation of Fc receptor mediated stimulatory signaling pathway (P, IDA)
  GO:0045121 membrane raft (C, TAS)
  GO:0008037 cell recognition (P, TAS)
  GO:0002860 positive regulation of natural killer cell mediated cytotoxicity directed against tumor cell target (P, IMP)
  GO:0045954 positive regulation of natural killer cell mediated cytotoxicity (P, IMP)
  GO:0050839 cell adhesion molecule binding (F, IPI)
  GO:0005178 integrin binding (F, IPI)
  GO:0019901 protein kinase binding (F, IPI)

Sequence (993 aa):
EEVLWHTSVPFAENMSLECVYPSMGILTQVEWFKIGTQQDSIAIFSPTHGMVIRKPYAERVYFLNNNMTLFFRNASEDDVGYYSCSLYTYPQGTWQKVIQVVQQSDSFEAAVPSNSHIVSEPGKNVTLTCQPQMTWPVQAVRWEKIQPRQIDLLTYCNLVHGRNFTSKFPRQIVSNCSHGRWSVIVIPDVTVSDSGLYRCYLQASAGENETFVMRLTVALWHTSVPFAENMSLECVYPSMGILTQVEWFKIGDSIAIFSPTHGMVIRKPYAERVYFLNSNNMTLFFRNASEDDVGYYSCSLYTYPQGTWQKVIQVVQPSNSHISEPGKNVTLTCQPQMTWPVQAVRWEKIQPRQIDLLTYCNLVHFTSKFPRQIVSNCSHGRWSVIVIPDVTVSDSGLYRCYLQAGENETFVMRLEDVVVQAPTQVPGFLGDSVTLPCYLQVPNMEVTHVSQLTWARRHGESGSMAVFHQTQGPSYSESKRLEFVAARLGAELRNASLRMFGLRVEDEGNYTCLFVTFPQGSRSVDIWLRVLAKPQNTAEVQKVQLTGEPVPMARCVSTGGRPPAQITWHSDLGGMPNTSQVPGFLSSGTVTVTSLWILVPSSQVDGKNVTCKVEHESFEKPQLLTVNLTVYYPPEVSISGYNEATLTCDARSNPEPTGYNWSTTMGPLPPFAVAQGAQLLIRPTLICNVTNALGARQAELTVDVVVQAPTQVPGFLGDSVTLPCYLQVPNMEVTHHVSQLTWARHGGSMAVFHQTQGPSYSESKRLEFVAARLGAELRNASLRMFGLRVEDEGNYTCLFVTFPQGSRSVDIWLRVLAKPQNTAEVQKVQLTGEPVPMARCVSTGGRPPAQITWHSDLGGMPNTSQVPGFLSGTVTVTSLWILVPSSQVDGKNVVTCKVEHESFEKPQLLTVNLTVYYPPEVSISGYDNNWYLEATLTCDARSNPEPTGYNWSTTMGPLPPFAVAQGAQLLIRPINTTLICNVTNALGARQAELTVQV